Protein AF-A0A496VTL5-F1 (afdb_monomer)

Radius of gyration: 30.85 Å; Cα contacts (8 Å, |Δi|>4): 2089; chains: 1; bounding box: 80×77×72 Å

Secondary structure (DSSP, 8-state):
--TTS---HHHHHHHHHTSTTTTTTSPPHHHHHHHHHHHHHH--SEEEEE--TTTHHHHHHHHHHHHHT--EEEEEE---SEEE-SSSEEEHHHHHHHHHHHTT-TTTEEEEES-HHHHHHHHHHHHTTTEEEEEE-S--SHHHHHHHHHHHGGGEEEEEEEEEE---HHHHS--HHHHHHHHHHHTTHHHHTEEEEEE--TTS--EEEEEE--SS-------SS-------S-------S-------PPP----EEEEEEEETTT--B-TTPEEEEGGGTTEEEE--TTSEEE-TT--SSEEEEEEE-TTB--EEEEEEE--TT-SEEEEEEEEPBP---PPPPPP---------------HHHHHHHHHHTS-------SS----SS---EEE--GGG-SHHHHHHHHHTS-TT-EEEEPPSEEEEESS-EEEPTTEEEE--TTTEEEEEES-SEEEEEESSS-EEEES-EEEEESS-SS-EEEEEEEEEEEEEES-EEES-SSEEEEEEEEEEEEEEES-EEES-SSEEEEEESSEES-EEES-EEES-SSEEEEEE-----TTS-TT-HHHHHHHHTTTTT--PPPPTTS---BS-EEES-EEES-SSEEEEEES-BS-EEES-EEES-SS-SEEEESS-BS-EEES-EEES-----S--HHHHHHTT-GGG-B-TTS-BSS---SEEEES-BS-EEES-EEES-SS-SEEEES--BS-EEES-EEE---TT--SS----SEEE-----SSTT------BS-EEES-EEESS-SEEEEE-TT-BS-EEES-EEES-SSEEEEE--SS--EEE--B-

Foldseek 3Di:
DDPPFEDALVVLLVLLCPFPQCPPQPPDPVVLLVLLVVCLVLVAQEEEAEACQLPNSVSSNLVSQVVLVHHAYEYEAQLPAWDHRVPDTDGSVVNNVVSCRSNVSPVRYDYDHRQQLVCCVVCVVVQALRHQEYEDDYPLALVSLLSNCLSRVLSPHAQGKYKYWQLDCVQNVGCNNVVQVVQCVVVVCPPVQKDWDWDQDPSRRTMIMIGGHDSDRDHRDDDDDDDPPPDDDDDDDDDDPDDPPDDDPDDPLFAKEKEFEAAPPPRQTDFQKWKFWSSVVRDIDTAHNRNMDIDRPDDQDWIWMWIGDPQWDIDGRDIDGHHPVDSYHYHYHHTYGDDDDDDDDDDDDDPDDDPPPPPQDALLVLLVVVVVPPDDDPCDDLDDPPPPDDADEAEQDPVRQEDVVVVVVQVPGDQQEHEYEHEFDEYEDADAAEDHHQHAYEYAAPGAEYEYEPDQERYEYEAEDHYHYERYEYEADDAAANGEPHEYELYESYEYENYEYEAHSAEHYEYEYNYYAYEYYLYEYEQHQHEDAEAEFAHEPYEYYAYEYAAHAHEPYEWELDDDDPPDDSPNVVSVRVVVVVPVPVQDADHSPRGGYEQYEYENYEQEHYQEEHYEYAQHEAYEYYLYEQYHHQQESYEQERSYENYEHANYEQAQYWFQQNDDLVVCVVVVQNVVDADPSRGGLDTHENYEYYNYEHYEAEHYEQEHAQAESYEYEWEYYAYEYAHYEQYHNHNSDDPRDFHENYEQDYDDDPDPPRSTARYELYEYEHYAQYAAGQEHYEYDERYANYERAQYAADHYDHYHYHYPYPDHYHYYHHHD

Mean predicted aligned error: 17.68 Å

Structure (mmCIF, N/CA/C/O backbone):
data_AF-A0A496VTL5-F1
#
_entry.id   AF-A0A496VTL5-F1
#
loop_
_atom_site.group_PDB
_atom_site.id
_atom_site.type_symbol
_atom_site.label_atom_id
_atom_site.label_alt_id
_atom_site.label_comp_id
_atom_site.label_asym_id
_atom_site.label_entity_id
_atom_site.label_seq_id
_atom_site.pdbx_PDB_ins_code
_atom_site.Cartn_x
_atom_site.Cartn_y
_atom_site.Cartn_z
_atom_site.occupancy
_atom_site.B_iso_or_equiv
_atom_site.auth_seq_id
_atom_site.auth_comp_id
_atom_site.auth_asym_id
_atom_site.auth_atom_id
_atom_site.pdbx_PDB_model_num
ATOM 1 N N . MET A 1 1 ? 37.993 4.681 -21.375 1.00 33.94 1 MET A N 1
ATOM 2 C CA . MET A 1 1 ? 37.422 3.388 -20.942 1.00 33.94 1 MET A CA 1
ATOM 3 C C . MET A 1 1 ? 36.031 3.316 -21.542 1.00 33.94 1 MET A C 1
ATOM 5 O O . MET A 1 1 ? 35.325 4.308 -21.446 1.00 33.94 1 MET A O 1
ATOM 9 N N . SER A 1 2 ? 35.728 2.270 -22.309 1.00 27.81 2 SER A N 1
ATOM 10 C CA . SER A 1 2 ? 34.545 2.192 -23.180 1.00 27.81 2 SER A CA 1
ATOM 11 C C . SER A 1 2 ? 33.256 1.869 -22.420 1.00 27.81 2 SER A C 1
ATOM 13 O O . SER A 1 2 ? 33.293 1.070 -21.493 1.00 27.81 2 SER A O 1
ATOM 15 N N . GLU A 1 3 ? 32.136 2.425 -22.892 1.00 29.84 3 GLU A N 1
ATOM 16 C CA . GLU A 1 3 ? 30.722 2.258 -22.481 1.00 29.84 3 GLU A CA 1
ATOM 17 C C . GLU A 1 3 ? 30.160 0.811 -22.536 1.00 29.84 3 GLU A C 1
ATOM 19 O O . GLU A 1 3 ? 28.971 0.622 -22.763 1.00 29.84 3 GLU A O 1
ATOM 24 N N . LYS A 1 4 ? 30.979 -0.238 -22.371 1.00 33.00 4 LYS A N 1
ATOM 25 C CA . LYS A 1 4 ? 30.561 -1.638 -22.594 1.00 33.00 4 LYS A CA 1
ATOM 26 C C . LYS A 1 4 ? 30.458 -2.555 -21.368 1.00 33.00 4 LYS A C 1
ATOM 28 O O . LYS A 1 4 ? 30.039 -3.687 -21.560 1.00 33.00 4 LYS A O 1
ATOM 33 N N . ASP A 1 5 ? 30.754 -2.110 -20.145 1.00 34.06 5 ASP A N 1
ATOM 34 C CA . ASP A 1 5 ? 31.053 -3.066 -19.056 1.00 34.06 5 ASP A CA 1
ATOM 35 C C . ASP A 1 5 ? 30.160 -3.014 -17.797 1.00 34.06 5 ASP A C 1
ATOM 37 O O . ASP A 1 5 ? 30.551 -3.555 -16.765 1.00 34.06 5 ASP A O 1
ATOM 41 N N . HIS A 1 6 ? 28.952 -2.444 -17.840 1.00 40.62 6 HIS A N 1
ATOM 42 C CA . HIS A 1 6 ? 28.018 -2.552 -16.706 1.00 40.62 6 HIS A CA 1
ATOM 43 C C . HIS A 1 6 ? 26.636 -3.019 -17.175 1.00 40.62 6 HIS A C 1
ATOM 45 O O . HIS A 1 6 ? 25.807 -2.202 -17.563 1.00 40.62 6 HIS A O 1
ATOM 51 N N . LEU A 1 7 ? 26.397 -4.335 -17.144 1.00 45.41 7 LEU A N 1
ATOM 52 C CA . LEU A 1 7 ? 25.031 -4.868 -17.115 1.00 45.41 7 LEU A CA 1
ATOM 53 C C . LEU A 1 7 ? 24.378 -4.456 -15.788 1.00 45.41 7 LEU A C 1
ATOM 55 O O . LEU A 1 7 ? 25.056 -4.389 -14.754 1.00 45.41 7 LEU A O 1
ATOM 59 N N . TYR A 1 8 ? 23.066 -4.210 -15.787 1.00 59.94 8 TYR A N 1
ATOM 60 C CA . TYR A 1 8 ? 22.354 -4.040 -14.520 1.00 59.94 8 TYR A CA 1
ATOM 61 C C . TYR A 1 8 ? 22.444 -5.345 -13.730 1.00 59.94 8 TYR A C 1
ATOM 63 O O . TYR A 1 8 ? 22.351 -6.436 -14.290 1.00 59.94 8 TYR A O 1
ATOM 71 N N . LEU A 1 9 ? 22.608 -5.253 -12.411 1.00 73.12 9 LEU A N 1
ATOM 72 C CA . LEU A 1 9 ? 22.770 -6.432 -11.558 1.00 73.12 9 LEU A CA 1
ATOM 73 C C . LEU A 1 9 ? 21.615 -7.439 -11.723 1.00 73.12 9 LEU A C 1
ATOM 75 O O . LEU A 1 9 ? 21.841 -8.644 -11.714 1.00 73.12 9 LEU A O 1
ATOM 79 N N . THR A 1 10 ? 20.399 -6.944 -11.966 1.00 74.31 10 THR A N 1
ATOM 80 C CA . THR A 1 10 ? 19.209 -7.748 -12.280 1.00 74.31 10 THR A CA 1
ATOM 81 C C . THR A 1 10 ? 19.333 -8.512 -13.605 1.00 74.31 10 THR A C 1
ATOM 83 O O . THR A 1 10 ? 18.839 -9.630 -13.718 1.00 74.31 10 THR A O 1
ATOM 86 N N . GLU A 1 11 ? 19.986 -7.945 -14.623 1.00 81.94 11 GLU A N 1
ATOM 87 C CA . GLU A 1 11 ? 20.252 -8.627 -15.899 1.00 81.94 11 GLU A CA 1
ATOM 88 C C . GLU A 1 11 ? 21.323 -9.702 -15.730 1.00 81.94 11 GLU A C 1
ATOM 90 O O . GLU A 1 11 ? 21.165 -10.804 -16.246 1.00 81.94 11 GLU A O 1
ATOM 95 N N . VAL A 1 12 ? 22.358 -9.413 -14.935 1.00 87.81 12 VAL A N 1
ATOM 96 C CA . VAL A 1 12 ? 23.374 -10.398 -14.542 1.00 87.81 12 VAL A CA 1
ATOM 97 C C . VAL A 1 12 ? 22.729 -11.570 -13.805 1.00 87.81 12 VAL A C 1
ATOM 99 O O . VAL A 1 12 ? 22.971 -12.716 -14.164 1.00 87.81 12 VAL A O 1
ATOM 102 N N . ILE A 1 13 ? 21.860 -11.304 -12.827 1.00 88.69 13 ILE A N 1
ATOM 103 C CA . ILE A 1 13 ? 21.125 -12.346 -12.101 1.00 88.69 13 ILE A CA 1
ATOM 104 C C . ILE A 1 13 ? 20.253 -13.171 -13.050 1.00 88.69 13 ILE A C 1
ATOM 106 O O . ILE A 1 13 ? 20.281 -14.393 -12.966 1.00 88.69 13 ILE A O 1
ATOM 110 N N . LYS A 1 14 ? 19.529 -12.534 -13.981 1.00 87.38 14 LYS A N 1
ATOM 111 C CA . LYS A 1 14 ? 18.745 -13.242 -15.009 1.00 87.38 14 LYS A CA 1
ATOM 112 C C . LYS A 1 14 ? 19.626 -14.104 -15.912 1.00 87.38 14 LYS A C 1
ATOM 114 O O . LYS A 1 14 ? 19.212 -15.190 -16.300 1.00 87.38 14 LYS A O 1
ATOM 119 N N . GLU A 1 15 ? 20.817 -13.640 -16.278 1.00 91.81 15 GLU A N 1
ATOM 120 C CA . GLU A 1 15 ? 21.747 -14.437 -17.079 1.00 91.81 15 GLU A CA 1
ATOM 121 C C . GLU A 1 15 ? 22.226 -15.663 -16.297 1.00 91.81 15 GLU A C 1
ATOM 123 O O . GLU A 1 15 ? 22.167 -16.771 -16.827 1.00 91.81 15 GLU A O 1
ATOM 128 N N . VAL A 1 16 ? 22.612 -15.480 -15.028 1.00 92.50 16 VAL A N 1
ATOM 129 C CA . VAL A 1 16 ? 22.998 -16.585 -14.141 1.00 92.50 16 VAL A CA 1
ATOM 130 C C . VAL A 1 16 ? 21.837 -17.558 -13.966 1.00 92.50 16 VAL A C 1
ATOM 132 O O . VAL A 1 16 ? 22.046 -18.748 -14.145 1.00 92.50 16 VAL A O 1
ATOM 135 N N . ASP A 1 17 ? 20.613 -17.092 -13.711 1.00 92.50 17 ASP A N 1
ATOM 136 C CA . ASP A 1 17 ? 19.411 -17.932 -13.559 1.00 92.50 17 ASP A CA 1
ATOM 137 C C . ASP A 1 17 ? 19.191 -18.878 -14.754 1.00 92.50 17 ASP A C 1
ATOM 139 O O . ASP A 1 17 ? 18.792 -20.030 -14.591 1.00 92.50 17 ASP A O 1
ATOM 143 N N . ASN A 1 18 ? 19.515 -18.407 -15.963 1.00 92.69 18 ASN A N 1
ATOM 144 C CA . ASN A 1 18 ? 19.329 -19.141 -17.214 1.00 92.69 18 ASN A CA 1
ATOM 145 C C . ASN A 1 18 ? 20.507 -20.050 -17.603 1.00 92.69 18 ASN A C 1
ATOM 147 O O . ASN A 1 18 ? 20.438 -20.712 -18.645 1.00 92.69 18 ASN A O 1
ATOM 151 N N . LEU A 1 19 ? 21.594 -20.101 -16.823 1.00 93.31 19 LEU A N 1
ATOM 152 C CA . LEU A 1 19 ? 22.691 -21.019 -17.129 1.00 93.31 19 LEU A CA 1
ATOM 153 C C . LEU A 1 19 ? 22.225 -22.477 -16.993 1.00 93.31 19 LEU A C 1
ATOM 155 O O . LEU A 1 19 ? 21.501 -22.809 -16.052 1.00 93.31 19 LEU A O 1
ATOM 159 N N . PRO A 1 20 ? 22.691 -23.390 -17.866 1.00 91.50 20 PRO A N 1
ATOM 160 C CA . PRO A 1 20 ? 22.308 -24.801 -17.799 1.00 91.50 20 PRO A CA 1
ATOM 161 C C . PRO A 1 20 ? 22.636 -25.474 -16.460 1.00 91.50 20 PRO A C 1
ATOM 163 O O . PRO A 1 20 ? 21.968 -26.430 -16.075 1.00 91.50 20 PRO A O 1
ATOM 166 N N . CYS A 1 21 ? 23.658 -24.987 -15.753 1.00 91.00 21 CYS A N 1
ATOM 167 C CA . CYS A 1 21 ? 24.068 -25.497 -14.450 1.00 91.00 21 CYS A CA 1
ATOM 168 C C . CYS A 1 21 ? 23.315 -24.896 -13.258 1.00 91.00 21 CYS A C 1
ATOM 170 O O . CYS A 1 21 ? 23.495 -25.391 -12.147 1.00 91.00 21 CYS A O 1
ATOM 172 N N . SER A 1 22 ? 22.510 -23.849 -13.458 1.00 90.50 22 SER A N 1
ATOM 173 C CA . SER A 1 22 ? 21.900 -23.111 -12.351 1.00 90.50 22 SER A CA 1
ATOM 174 C C . SER A 1 22 ? 20.839 -23.913 -11.639 1.00 90.50 22 SER A C 1
ATOM 176 O O . SER A 1 22 ? 20.918 -24.038 -10.427 1.00 90.50 22 SER A O 1
ATOM 178 N N . HIS A 1 23 ? 19.896 -24.516 -12.359 1.00 88.31 23 HIS A N 1
ATOM 179 C CA . HIS A 1 23 ? 18.809 -25.282 -11.747 1.00 88.31 23 HIS A CA 1
ATOM 180 C C . HIS A 1 23 ? 18.969 -26.781 -12.013 1.00 88.31 23 HIS A C 1
ATOM 182 O O . HIS A 1 23 ? 19.266 -27.166 -13.145 1.00 88.31 23 HIS A O 1
ATOM 188 N N . PRO A 1 24 ? 18.750 -27.651 -11.009 1.00 80.81 24 PRO A N 1
ATOM 189 C CA . PRO A 1 24 ? 18.240 -27.360 -9.661 1.00 80.81 24 PRO A CA 1
ATOM 190 C C . PRO A 1 24 ? 19.335 -27.100 -8.602 1.00 80.81 24 PRO A C 1
ATOM 192 O O . PRO A 1 24 ? 19.042 -27.180 -7.417 1.00 80.81 24 PRO A O 1
ATOM 195 N N . ALA A 1 25 ? 20.596 -26.887 -8.996 1.00 87.06 25 ALA A N 1
ATOM 196 C CA . ALA A 1 25 ? 21.725 -26.836 -8.057 1.00 87.06 25 ALA A CA 1
ATOM 197 C C . ALA A 1 25 ? 21.803 -25.539 -7.228 1.00 87.06 25 ALA A C 1
ATOM 199 O O . ALA A 1 25 ? 22.266 -25.559 -6.095 1.00 87.06 25 ALA A O 1
ATOM 200 N N . SER A 1 26 ? 21.377 -24.418 -7.801 1.00 90.94 26 SER A N 1
ATOM 201 C CA . SER A 1 26 ? 21.177 -23.145 -7.115 1.00 90.94 26 SER A CA 1
ATOM 202 C C . SER A 1 26 ? 19.770 -23.099 -6.538 1.00 90.94 26 SER A C 1
ATOM 204 O O . SER A 1 26 ? 18.848 -23.723 -7.066 1.00 90.94 26 SER A O 1
ATOM 206 N N . VAL A 1 27 ? 19.586 -22.281 -5.505 1.00 90.19 27 VAL A N 1
ATOM 207 C CA . VAL A 1 27 ? 18.252 -21.949 -4.999 1.00 90.19 27 VAL A CA 1
ATOM 208 C C . VAL A 1 27 ? 17.348 -21.414 -6.114 1.00 90.19 27 VAL A C 1
ATOM 210 O O . VAL A 1 27 ? 17.806 -20.737 -7.039 1.00 90.19 27 VAL A O 1
ATOM 213 N N . ASN A 1 28 ? 16.045 -21.675 -6.021 1.00 88.00 28 ASN A N 1
ATOM 214 C CA . ASN A 1 28 ? 15.085 -21.106 -6.962 1.00 88.00 28 ASN A CA 1
ATOM 215 C C . ASN A 1 28 ? 15.012 -19.569 -6.834 1.00 88.00 28 ASN A C 1
ATOM 217 O O . ASN A 1 28 ? 15.175 -19.020 -5.743 1.00 88.00 28 ASN A O 1
ATOM 221 N N . ILE A 1 29 ? 14.694 -18.873 -7.931 1.00 88.19 29 ILE A N 1
ATOM 222 C CA . ILE A 1 29 ? 14.581 -17.407 -7.971 1.00 88.19 29 ILE A CA 1
ATOM 223 C C . ILE A 1 29 ? 13.628 -16.826 -6.908 1.00 88.19 29 ILE A C 1
ATOM 225 O O . ILE A 1 29 ? 13.938 -15.797 -6.314 1.00 88.19 29 ILE A O 1
ATOM 229 N N . ASP A 1 30 ? 12.509 -17.487 -6.588 1.00 88.69 30 ASP A N 1
ATOM 230 C CA . ASP A 1 30 ? 11.572 -17.017 -5.552 1.00 88.69 30 ASP A CA 1
ATOM 231 C C . ASP A 1 30 ? 12.216 -17.058 -4.148 1.00 88.69 30 ASP A C 1
ATOM 233 O O . ASP A 1 30 ? 12.006 -16.173 -3.308 1.00 88.69 30 ASP A O 1
ATOM 237 N N . VAL A 1 31 ? 13.051 -18.071 -3.897 1.00 90.56 31 VAL A N 1
ATOM 238 C CA . VAL A 1 31 ? 13.823 -18.221 -2.656 1.00 90.56 31 VAL A CA 1
ATOM 239 C C . VAL A 1 31 ? 14.949 -17.186 -2.609 1.00 90.56 31 VAL A C 1
ATOM 241 O O . VAL A 1 31 ? 15.105 -16.487 -1.607 1.00 90.56 31 VAL A O 1
ATOM 244 N N . ALA A 1 32 ? 15.663 -16.988 -3.716 1.00 91.44 32 ALA A N 1
ATOM 245 C CA . ALA A 1 32 ? 16.703 -15.970 -3.827 1.00 91.44 32 ALA A CA 1
ATOM 246 C C . ALA A 1 32 ? 16.151 -14.536 -3.640 1.00 91.44 32 ALA A C 1
ATOM 248 O O . ALA A 1 32 ? 16.748 -13.716 -2.939 1.00 91.44 32 ALA A O 1
ATOM 249 N N . ASN A 1 33 ? 14.952 -14.247 -4.157 1.00 90.12 33 ASN A N 1
ATOM 250 C CA . ASN A 1 33 ? 14.232 -12.989 -3.917 1.00 90.12 33 ASN A CA 1
ATOM 251 C C . ASN A 1 33 ? 13.827 -12.808 -2.445 1.00 90.12 33 ASN A C 1
ATOM 253 O O . ASN A 1 33 ? 13.803 -11.684 -1.928 1.00 90.12 33 ASN A O 1
ATOM 257 N N . THR A 1 34 ? 13.549 -13.907 -1.739 1.00 90.12 34 THR A N 1
ATOM 258 C CA . THR A 1 34 ? 13.335 -13.882 -0.285 1.00 90.12 34 THR A CA 1
ATOM 259 C C . THR A 1 34 ? 14.618 -13.475 0.441 1.00 90.12 34 THR A C 1
ATOM 261 O O . THR A 1 34 ? 14.557 -12.664 1.363 1.00 90.12 34 THR A O 1
ATOM 264 N N . TYR A 1 35 ? 15.788 -13.948 -0.000 1.00 95.25 35 TYR A N 1
ATOM 265 C CA . TYR A 1 35 ? 17.088 -13.550 0.555 1.00 95.25 35 TYR A CA 1
ATOM 266 C C . TYR A 1 35 ? 17.423 -12.084 0.298 1.00 95.25 35 TYR A C 1
ATOM 268 O O . TYR A 1 35 ? 17.844 -11.387 1.222 1.00 95.25 35 TYR A O 1
ATOM 276 N N . TYR A 1 36 ? 17.156 -11.586 -0.911 1.00 94.75 36 TYR A N 1
ATOM 277 C CA . TYR A 1 36 ? 17.228 -10.157 -1.217 1.00 94.75 36 TYR A CA 1
ATOM 278 C C . TYR A 1 36 ? 16.345 -9.345 -0.253 1.00 94.75 36 TYR A C 1
ATOM 280 O O . TYR A 1 36 ? 16.826 -8.436 0.430 1.00 94.75 36 TYR A O 1
ATOM 288 N N . SER A 1 37 ? 15.069 -9.721 -0.123 1.00 91.62 37 SER A N 1
ATOM 289 C CA . SER A 1 37 ? 14.094 -9.012 0.717 1.00 91.62 37 SER A CA 1
ATOM 290 C C . SER A 1 37 ? 14.489 -9.041 2.192 1.00 91.62 37 SER A C 1
ATOM 292 O O . SER A 1 37 ? 14.446 -8.019 2.880 1.00 91.62 37 SER A O 1
ATOM 294 N N . LEU A 1 38 ? 14.931 -10.200 2.681 1.00 91.75 38 LEU A N 1
ATOM 295 C CA . LEU A 1 38 ? 15.405 -10.366 4.046 1.00 91.75 38 LEU A CA 1
ATOM 296 C C . LEU A 1 38 ? 16.635 -9.494 4.304 1.00 91.75 38 LEU A C 1
ATOM 298 O O . LEU A 1 38 ? 16.660 -8.779 5.300 1.00 91.75 38 LEU A O 1
ATOM 302 N N . THR A 1 39 ? 17.599 -9.436 3.389 1.00 93.25 39 THR A N 1
ATOM 303 C CA . THR A 1 39 ? 18.758 -8.541 3.521 1.00 93.25 39 THR A CA 1
ATOM 304 C C . THR A 1 39 ? 18.363 -7.064 3.508 1.00 93.25 39 THR A C 1
ATOM 306 O O . THR A 1 39 ? 18.900 -6.295 4.307 1.00 93.25 39 THR A O 1
ATOM 309 N N . LYS A 1 40 ? 17.371 -6.647 2.708 1.00 85.00 40 LYS A N 1
ATOM 310 C CA . LYS A 1 40 ? 16.829 -5.271 2.746 1.00 85.00 40 LYS A CA 1
ATOM 311 C C . LYS A 1 40 ? 16.164 -4.932 4.082 1.00 85.00 40 LYS A C 1
ATOM 313 O O . LYS A 1 40 ? 16.242 -3.779 4.516 1.00 85.00 40 LYS A O 1
ATOM 318 N N . MET A 1 41 ? 15.527 -5.912 4.727 1.00 84.38 41 MET A N 1
ATOM 319 C CA . MET A 1 41 ? 14.912 -5.757 6.050 1.00 84.38 41 MET A CA 1
ATOM 320 C C . MET A 1 41 ? 15.952 -5.756 7.176 1.00 84.38 41 MET A C 1
ATOM 322 O O . MET A 1 41 ? 15.895 -4.902 8.058 1.00 84.38 41 MET A O 1
ATOM 326 N N . LEU A 1 42 ? 16.906 -6.690 7.143 1.00 85.94 42 LEU A N 1
ATOM 327 C CA . LEU A 1 42 ? 17.937 -6.856 8.171 1.00 85.94 42 LEU A CA 1
ATOM 328 C C . LEU A 1 42 ? 19.013 -5.766 8.112 1.00 85.94 42 LEU A C 1
ATOM 330 O O . LEU A 1 42 ? 19.570 -5.403 9.149 1.00 85.94 42 LEU A O 1
ATOM 334 N N . ARG A 1 43 ? 19.288 -5.246 6.908 1.00 86.94 43 ARG A N 1
ATOM 335 C CA . ARG A 1 43 ? 20.309 -4.230 6.603 1.00 86.94 43 ARG A CA 1
ATOM 336 C C . ARG A 1 43 ? 21.687 -4.578 7.196 1.00 86.94 43 ARG A C 1
ATOM 338 O O . ARG A 1 43 ? 22.252 -3.760 7.926 1.00 86.94 43 ARG A O 1
ATOM 345 N N . PRO A 1 44 ? 22.215 -5.789 6.927 1.00 91.38 44 PRO A N 1
ATOM 346 C CA . PRO A 1 44 ? 23.441 -6.269 7.551 1.00 91.38 44 PRO A CA 1
ATOM 347 C C . PRO A 1 44 ? 24.668 -5.487 7.062 1.00 91.38 44 PRO A C 1
ATOM 349 O O . PRO A 1 44 ? 24.748 -5.095 5.899 1.00 91.38 44 PRO A O 1
ATOM 352 N N . LEU A 1 45 ? 25.651 -5.296 7.945 1.00 92.25 45 LEU A N 1
ATOM 353 C CA . LEU A 1 45 ? 26.980 -4.806 7.576 1.00 92.25 45 LEU A CA 1
ATOM 354 C C . LEU A 1 45 ? 27.880 -5.951 7.097 1.00 92.25 45 LEU A C 1
ATOM 356 O O . LEU A 1 45 ? 28.737 -5.730 6.243 1.00 92.25 45 LEU A O 1
ATOM 360 N N . LEU A 1 46 ? 27.675 -7.166 7.614 1.00 96.25 46 LEU A N 1
ATOM 361 C CA . LEU A 1 46 ? 28.419 -8.354 7.209 1.00 96.25 46 LEU A CA 1
ATOM 362 C C . LEU A 1 46 ? 27.501 -9.566 7.030 1.00 96.25 46 LEU A C 1
ATOM 364 O O . LEU A 1 46 ? 26.880 -10.041 7.986 1.00 96.25 46 LEU A O 1
ATOM 368 N N . VAL A 1 47 ? 27.487 -10.090 5.806 1.00 98.44 47 VAL A N 1
ATOM 369 C CA . VAL A 1 47 ? 26.925 -11.398 5.459 1.00 98.44 47 VAL A CA 1
ATOM 370 C C . VAL A 1 47 ? 28.075 -12.390 5.293 1.00 98.44 47 VAL A C 1
ATOM 372 O O . VAL A 1 47 ? 29.043 -12.102 4.587 1.00 98.44 47 VAL A O 1
ATOM 375 N N . VAL A 1 48 ? 27.971 -13.558 5.921 1.00 98.62 48 VAL A N 1
ATOM 376 C CA . VAL A 1 48 ? 28.861 -14.696 5.661 1.00 98.62 48 VAL A CA 1
ATOM 377 C C . VAL A 1 48 ? 28.040 -15.809 5.031 1.00 98.62 48 VAL A C 1
ATOM 379 O O . VAL A 1 48 ? 27.053 -16.256 5.606 1.00 98.62 48 VAL A O 1
ATOM 382 N N . GLU A 1 49 ? 28.439 -16.245 3.845 1.00 98.62 49 GLU A N 1
ATOM 383 C CA . GLU A 1 49 ? 27.750 -17.269 3.065 1.00 98.62 49 GLU A CA 1
ATOM 384 C C . GLU A 1 49 ? 28.647 -18.498 2.908 1.00 98.62 49 GLU A C 1
ATOM 386 O O . GLU A 1 49 ? 29.815 -18.372 2.547 1.00 98.62 49 GLU A O 1
ATOM 391 N N . ILE A 1 50 ? 28.104 -19.684 3.177 1.00 98.44 50 ILE A N 1
ATOM 392 C CA . ILE A 1 50 ? 28.770 -20.974 2.990 1.00 98.44 50 ILE A CA 1
ATOM 393 C C . ILE A 1 50 ? 27.969 -21.775 1.964 1.00 98.44 50 ILE A C 1
ATOM 395 O O . ILE A 1 50 ? 26.809 -22.087 2.218 1.00 98.44 50 ILE A O 1
ATOM 399 N N . GLY A 1 51 ? 28.606 -22.129 0.846 1.00 96.12 51 GLY A N 1
ATOM 400 C CA . GLY A 1 51 ? 27.987 -22.855 -0.267 1.00 96.12 51 GLY A CA 1
ATOM 401 C C . GLY A 1 51 ? 27.369 -21.928 -1.310 1.00 96.12 51 GLY A C 1
ATOM 402 O O . GLY A 1 51 ? 26.164 -21.936 -1.516 1.00 96.12 51 GLY A O 1
ATOM 403 N N . CYS A 1 52 ? 28.178 -21.096 -1.969 1.00 94.94 52 CYS A N 1
ATOM 404 C CA . CYS A 1 52 ? 27.659 -20.155 -2.968 1.00 94.94 52 CYS A CA 1
ATOM 405 C C . CYS A 1 52 ? 27.519 -20.726 -4.379 1.00 94.94 52 CYS A C 1
ATOM 407 O O . CYS A 1 52 ? 26.912 -20.097 -5.248 1.00 94.94 52 CYS A O 1
ATOM 409 N N . PHE A 1 53 ? 28.078 -21.909 -4.628 1.00 95.69 53 PHE A N 1
ATOM 410 C CA . PHE A 1 53 ? 28.026 -22.607 -5.900 1.00 95.69 53 PHE A CA 1
ATOM 411 C C . PHE A 1 53 ? 28.605 -21.793 -7.072 1.00 95.69 53 PHE A C 1
ATOM 413 O O . PHE A 1 53 ? 29.818 -21.812 -7.264 1.00 95.69 53 PHE A O 1
ATOM 420 N N . ILE A 1 54 ? 27.767 -21.120 -7.866 1.00 96.06 54 ILE A N 1
ATOM 421 C CA . ILE A 1 54 ? 28.153 -20.217 -8.974 1.00 96.06 54 ILE A CA 1
ATOM 422 C C . ILE A 1 54 ? 27.879 -18.735 -8.656 1.00 96.06 54 ILE A C 1
ATOM 424 O O . ILE A 1 54 ? 28.036 -17.877 -9.521 1.00 96.06 54 ILE A O 1
ATOM 428 N N . GLY A 1 55 ? 27.464 -18.430 -7.424 1.00 96.25 55 GLY A N 1
ATOM 429 C CA . GLY A 1 55 ? 27.215 -17.080 -6.919 1.00 96.25 55 GLY A CA 1
ATOM 430 C C . GLY A 1 55 ? 25.767 -16.593 -7.032 1.00 96.25 55 GLY A C 1
ATOM 431 O O . GLY A 1 55 ? 25.527 -15.399 -6.878 1.00 96.25 55 GLY A O 1
ATOM 432 N N . PHE A 1 56 ? 24.791 -17.463 -7.317 1.00 96.56 56 PHE A N 1
ATOM 433 C CA . PHE A 1 56 ? 23.409 -17.031 -7.571 1.00 96.56 56 PHE A CA 1
ATOM 434 C C . PHE A 1 56 ? 22.749 -16.371 -6.348 1.00 96.56 56 PHE A C 1
ATOM 436 O O . PHE A 1 56 ? 22.290 -15.230 -6.437 1.00 96.56 56 PHE A O 1
ATOM 443 N N . SER A 1 57 ? 22.759 -17.029 -5.184 1.00 96.06 57 SER A N 1
ATOM 444 C CA . SER A 1 57 ? 22.309 -16.444 -3.909 1.00 96.06 57 SER A CA 1
ATOM 445 C C . SER A 1 57 ? 23.162 -15.236 -3.509 1.00 96.06 57 SER A C 1
ATOM 447 O O . SER A 1 57 ? 22.626 -14.199 -3.106 1.00 96.06 57 SER A O 1
ATOM 449 N N . THR A 1 58 ? 24.480 -15.318 -3.718 1.00 98.19 58 THR A N 1
ATOM 450 C CA . THR A 1 58 ? 25.436 -14.243 -3.426 1.00 98.19 58 THR A CA 1
ATOM 451 C C . THR A 1 58 ? 25.087 -12.954 -4.158 1.00 98.19 58 THR A C 1
ATOM 453 O O . THR A 1 58 ? 25.137 -11.877 -3.565 1.00 98.19 58 THR A O 1
ATOM 456 N N . LEU A 1 59 ? 24.700 -13.039 -5.435 1.00 97.75 59 LEU A N 1
ATOM 457 C CA . LEU A 1 59 ? 24.306 -11.881 -6.236 1.00 97.75 59 LEU A CA 1
ATOM 458 C C . LEU A 1 59 ? 23.021 -11.226 -5.713 1.00 97.75 59 LEU A C 1
ATOM 460 O O . LEU A 1 59 ? 22.931 -10.002 -5.740 1.00 97.75 59 LEU A O 1
ATOM 464 N N . HIS A 1 60 ? 22.073 -11.993 -5.166 1.00 97.19 60 HIS A N 1
ATOM 465 C CA . HIS A 1 60 ? 20.856 -11.444 -4.551 1.00 97.19 60 HIS A CA 1
ATOM 466 C C . HIS A 1 60 ? 21.154 -10.726 -3.232 1.00 97.19 60 HIS A C 1
ATOM 468 O O . HIS A 1 60 ? 20.640 -9.631 -2.981 1.00 97.19 60 HIS A O 1
ATOM 474 N N . PHE A 1 61 ? 22.041 -11.288 -2.404 1.00 97.81 61 PHE A N 1
ATOM 475 C CA . PHE A 1 61 ? 22.561 -10.579 -1.236 1.00 97.81 61 PHE A CA 1
ATOM 476 C C . PHE A 1 61 ? 23.288 -9.295 -1.653 1.00 97.81 61 PHE A C 1
ATOM 478 O O . PHE A 1 61 ? 23.037 -8.230 -1.087 1.00 97.81 61 PHE A O 1
ATOM 485 N N . ALA A 1 62 ? 24.147 -9.370 -2.672 1.00 97.31 62 ALA A N 1
ATOM 486 C CA . ALA A 1 62 ? 24.912 -8.230 -3.160 1.00 97.31 62 ALA A CA 1
ATOM 487 C C . ALA A 1 62 ? 24.009 -7.151 -3.758 1.00 97.31 62 ALA A C 1
ATOM 489 O O . ALA A 1 62 ? 24.289 -5.971 -3.572 1.00 97.31 62 ALA A O 1
ATOM 490 N N . GLN A 1 63 ? 22.907 -7.533 -4.406 1.00 93.00 63 GLN A N 1
ATOM 491 C CA . GLN A 1 63 ? 21.902 -6.600 -4.902 1.00 93.00 63 GLN A CA 1
ATOM 492 C C . GLN A 1 63 ? 21.295 -5.786 -3.780 1.00 93.00 63 GLN A C 1
ATOM 494 O O . GLN A 1 63 ? 21.303 -4.555 -3.837 1.00 93.00 63 GLN A O 1
ATOM 499 N N . ALA A 1 64 ? 20.843 -6.464 -2.727 1.00 91.25 64 ALA A N 1
ATOM 500 C CA . ALA A 1 64 ? 20.276 -5.787 -1.578 1.00 91.25 64 ALA A CA 1
ATOM 501 C C . ALA A 1 64 ? 21.281 -4.805 -0.959 1.00 91.25 64 ALA A C 1
ATOM 503 O O . ALA A 1 64 ? 20.931 -3.652 -0.716 1.00 91.25 64 ALA A O 1
ATOM 504 N N . LEU A 1 65 ? 22.534 -5.226 -0.756 1.00 91.69 65 LEU A N 1
ATOM 505 C CA . LEU A 1 65 ? 23.582 -4.382 -0.168 1.00 91.69 65 LEU A CA 1
ATOM 506 C C . LEU A 1 65 ? 23.999 -3.216 -1.076 1.00 91.69 65 LEU A C 1
ATOM 508 O O . LEU A 1 65 ? 24.153 -2.093 -0.596 1.00 91.69 65 LEU A O 1
ATOM 512 N N . LYS A 1 66 ? 24.110 -3.441 -2.392 1.00 89.12 66 LYS A N 1
ATOM 513 C CA . LYS A 1 66 ? 24.431 -2.399 -3.381 1.00 89.12 66 LYS A CA 1
ATOM 514 C C . LYS A 1 66 ? 23.393 -1.285 -3.360 1.00 89.12 66 LYS A C 1
ATOM 516 O O . LYS A 1 66 ? 23.752 -0.115 -3.303 1.00 89.12 66 LYS A O 1
ATOM 521 N N . GLU A 1 67 ? 22.112 -1.642 -3.346 1.00 82.31 67 GLU A N 1
ATOM 522 C CA . GLU A 1 67 ? 21.015 -0.672 -3.264 1.00 82.31 67 GLU A CA 1
ATOM 523 C C . GLU A 1 67 ? 20.917 0.021 -1.900 1.00 82.31 67 GLU A C 1
ATOM 525 O O . GLU A 1 67 ? 20.399 1.131 -1.801 1.00 82.31 67 GLU A O 1
ATOM 530 N N . LEU A 1 68 ? 21.355 -0.641 -0.826 1.00 78.75 68 LEU A N 1
ATOM 531 C CA . LEU A 1 68 ? 21.446 -0.031 0.501 1.00 78.75 68 LEU A CA 1
ATOM 532 C C . LEU A 1 68 ? 22.621 0.952 0.606 1.00 78.75 68 LEU A C 1
ATOM 534 O O . LEU A 1 68 ? 22.569 1.862 1.432 1.00 78.75 68 LEU A O 1
ATOM 538 N N . GLY A 1 69 ? 23.652 0.783 -0.226 1.00 82.38 69 GLY A N 1
ATOM 539 C CA . GLY A 1 69 ? 24.861 1.607 -0.245 1.00 82.38 69 GLY A CA 1
ATOM 540 C C . GLY A 1 69 ? 25.886 1.248 0.836 1.00 82.38 69 GLY A C 1
ATOM 541 O O . GLY A 1 69 ? 26.857 1.979 1.012 1.00 82.38 69 GLY A O 1
ATOM 542 N N . PHE A 1 70 ? 25.691 0.146 1.566 1.00 84.31 70 PHE A N 1
ATOM 543 C CA . PHE A 1 70 ? 26.594 -0.329 2.618 1.00 84.31 70 PHE A CA 1
ATOM 544 C C . PHE A 1 70 ? 26.528 -1.856 2.769 1.00 84.31 70 PHE A C 1
ATOM 546 O O . PHE A 1 70 ? 25.617 -2.509 2.266 1.00 84.31 70 PHE A O 1
ATOM 553 N N . GLY A 1 71 ? 27.482 -2.406 3.523 1.00 93.00 71 GLY A N 1
ATOM 554 C CA . GLY A 1 71 ? 27.582 -3.832 3.836 1.00 93.00 71 GLY A CA 1
ATOM 555 C C . GLY A 1 71 ? 28.510 -4.608 2.900 1.00 93.00 71 GLY A C 1
ATOM 556 O O . GLY A 1 71 ? 28.839 -4.153 1.802 1.00 93.00 71 GLY A O 1
ATOM 557 N N . LYS A 1 72 ? 28.984 -5.766 3.370 1.00 97.31 72 LYS A N 1
ATOM 558 C CA . LYS A 1 72 ? 29.926 -6.651 2.667 1.00 97.31 72 LYS A CA 1
ATOM 559 C C . LYS A 1 72 ? 29.516 -8.116 2.797 1.00 97.31 72 LYS A C 1
ATOM 561 O O . LYS A 1 72 ? 28.834 -8.498 3.749 1.00 97.31 72 LYS A O 1
ATOM 566 N N . ILE A 1 73 ? 29.965 -8.928 1.843 1.00 98.62 73 ILE A N 1
ATOM 567 C CA . ILE A 1 73 ? 29.736 -10.373 1.796 1.00 98.62 73 ILE A CA 1
ATOM 568 C C . ILE A 1 73 ? 31.085 -11.087 1.776 1.00 98.62 73 ILE A C 1
ATOM 570 O O . ILE A 1 73 ? 31.921 -10.813 0.914 1.00 98.62 73 ILE A O 1
ATOM 574 N N . ILE A 1 74 ? 31.266 -12.039 2.687 1.00 98.62 74 ILE A N 1
ATOM 575 C CA . ILE A 1 74 ? 32.313 -13.060 2.597 1.00 98.62 74 ILE A CA 1
ATOM 576 C C . ILE A 1 74 ? 31.620 -14.363 2.207 1.00 98.62 74 ILE A C 1
ATOM 578 O O . ILE A 1 74 ? 30.833 -14.898 2.982 1.00 98.62 74 ILE A O 1
ATOM 582 N N . SER A 1 75 ? 31.888 -14.851 1.002 1.00 98.25 75 SER A N 1
ATOM 583 C CA . SER A 1 75 ? 31.223 -16.020 0.430 1.00 98.25 75 SER A CA 1
ATOM 584 C C . SER A 1 75 ? 32.225 -17.152 0.216 1.00 98.25 75 SER A C 1
ATOM 586 O O . SER A 1 75 ? 33.300 -16.942 -0.347 1.00 98.25 75 SER A O 1
ATOM 588 N N . ILE A 1 76 ? 31.914 -18.338 0.730 1.00 98.44 76 ILE A N 1
ATOM 589 C CA . ILE A 1 76 ? 32.842 -19.460 0.872 1.00 98.44 76 ILE A CA 1
ATOM 590 C C . ILE A 1 76 ? 32.319 -20.658 0.087 1.00 98.44 76 ILE A C 1
ATOM 592 O O . ILE A 1 76 ? 31.200 -21.114 0.313 1.00 98.44 76 ILE A O 1
ATOM 596 N N . ASP A 1 77 ? 33.154 -21.218 -0.784 1.00 97.69 77 ASP A N 1
ATOM 597 C CA . ASP A 1 77 ? 32.862 -22.465 -1.496 1.00 97.69 77 ASP A CA 1
ATOM 598 C C . ASP A 1 77 ? 34.164 -23.204 -1.834 1.00 97.69 77 ASP A C 1
ATOM 600 O O . ASP A 1 77 ? 35.217 -22.597 -2.047 1.00 97.69 77 ASP A O 1
ATOM 604 N N . ALA A 1 78 ? 34.109 -24.534 -1.899 1.00 95.12 78 ALA A N 1
ATOM 605 C CA . ALA A 1 78 ? 35.252 -25.358 -2.274 1.00 95.12 78 ALA A CA 1
ATOM 606 C C . ALA A 1 78 ? 35.729 -25.098 -3.719 1.00 95.12 78 ALA A C 1
ATOM 608 O O . ALA A 1 78 ? 36.931 -25.179 -3.991 1.00 95.12 78 ALA A O 1
ATOM 609 N N . PHE A 1 79 ? 34.809 -24.764 -4.635 1.00 95.31 79 PHE A N 1
ATOM 610 C CA . PHE A 1 79 ? 35.055 -24.568 -6.071 1.00 95.31 79 PHE A CA 1
ATOM 611 C C . PHE A 1 79 ? 35.941 -25.662 -6.711 1.00 95.31 79 PHE A C 1
ATOM 613 O O . PHE A 1 79 ? 36.831 -25.387 -7.528 1.00 95.31 79 PHE A O 1
ATOM 620 N N . ASP A 1 80 ? 35.727 -26.909 -6.301 1.00 92.19 80 ASP A N 1
ATOM 621 C CA . ASP A 1 80 ? 36.567 -28.085 -6.563 1.00 92.19 80 ASP A CA 1
ATOM 622 C C . ASP A 1 80 ? 36.064 -28.980 -7.709 1.00 92.19 80 ASP A C 1
ATOM 624 O O . ASP A 1 80 ? 36.670 -30.010 -7.999 1.00 92.19 80 ASP A O 1
ATOM 628 N N . TRP A 1 81 ? 35.000 -28.571 -8.404 1.00 90.69 81 TRP A N 1
ATOM 629 C CA . TRP A 1 81 ? 34.468 -29.268 -9.577 1.00 90.69 81 TRP A CA 1
ATOM 630 C C . TRP A 1 81 ? 33.933 -28.293 -10.638 1.00 90.69 81 TRP A C 1
ATOM 632 O O . TRP A 1 81 ? 33.723 -27.108 -10.365 1.00 90.69 81 TRP A O 1
ATOM 642 N N . GLU A 1 82 ? 33.765 -28.793 -11.863 1.00 93.56 82 GLU A N 1
ATOM 643 C CA . GLU A 1 82 ? 33.351 -28.025 -13.045 1.00 93.56 82 GLU A CA 1
ATOM 644 C C . GLU A 1 82 ? 31.874 -28.249 -13.389 1.00 93.56 82 GLU A C 1
ATOM 646 O O . GLU A 1 82 ? 31.339 -29.336 -13.182 1.00 93.56 82 GLU A O 1
ATOM 651 N N . VAL A 1 83 ? 31.232 -27.242 -13.982 1.00 93.44 83 VAL A N 1
ATOM 652 C CA . VAL A 1 83 ? 29.828 -27.264 -14.421 1.00 93.44 83 VAL A CA 1
ATOM 653 C C . VAL A 1 83 ? 29.698 -26.793 -15.866 1.00 93.44 83 VAL A C 1
ATOM 655 O O . VAL A 1 83 ? 30.533 -26.028 -16.342 1.00 93.44 83 VAL A O 1
ATOM 658 N N . ASP A 1 84 ? 28.635 -27.202 -16.559 1.00 91.94 84 ASP A N 1
ATOM 659 C CA . ASP A 1 84 ? 28.323 -26.681 -17.894 1.00 91.94 84 ASP A CA 1
ATOM 660 C C . ASP A 1 84 ? 27.524 -25.372 -17.804 1.00 91.94 84 ASP A C 1
ATOM 662 O O . ASP A 1 84 ? 26.339 -25.371 -17.475 1.00 91.94 84 ASP A O 1
ATOM 666 N N . ALA A 1 85 ? 28.174 -24.253 -18.122 1.00 87.81 85 ALA A N 1
ATOM 667 C CA . ALA A 1 85 ? 27.550 -22.929 -18.181 1.00 87.81 85 ALA A CA 1
ATOM 668 C C . ALA A 1 85 ? 27.121 -22.535 -19.612 1.00 87.81 85 ALA A C 1
ATOM 670 O O . ALA A 1 85 ? 27.009 -21.355 -19.941 1.00 87.81 85 ALA A O 1
ATOM 671 N N . GLY A 1 86 ? 26.922 -23.510 -20.507 1.00 84.75 86 GLY A N 1
ATOM 672 C CA . GLY A 1 86 ? 26.513 -23.284 -21.898 1.00 84.75 86 GLY A CA 1
ATOM 673 C C . GLY A 1 86 ? 27.664 -22.927 -22.844 1.00 84.75 86 GLY A C 1
ATOM 674 O O . GLY A 1 86 ? 27.442 -22.699 -24.034 1.00 84.75 86 GLY A O 1
ATOM 675 N N . LYS A 1 87 ? 28.904 -22.898 -22.338 1.00 84.12 87 LYS A N 1
ATOM 676 C CA . LYS A 1 87 ? 30.145 -22.709 -23.113 1.00 84.12 87 LYS A CA 1
ATOM 677 C C . LYS A 1 87 ? 31.129 -23.873 -22.918 1.00 84.12 87 LYS A C 1
ATOM 679 O O . LYS A 1 87 ? 32.313 -23.736 -23.221 1.00 84.12 87 LYS A O 1
ATOM 684 N N . GLY A 1 88 ? 30.630 -25.022 -22.454 1.00 88.00 88 GLY A N 1
ATOM 685 C CA . GLY A 1 88 ? 31.426 -26.173 -22.034 1.00 88.00 88 GLY A CA 1
ATOM 686 C C . GLY A 1 88 ? 31.639 -26.206 -20.519 1.00 88.00 88 GLY A C 1
ATOM 687 O O . GLY A 1 88 ? 31.130 -25.357 -19.789 1.00 88.00 88 GLY A O 1
ATOM 688 N N . MET A 1 89 ? 32.394 -27.206 -20.056 1.00 91.81 89 MET A N 1
ATOM 689 C CA . MET A 1 89 ? 32.727 -27.360 -18.639 1.00 91.81 89 MET A CA 1
ATOM 690 C C . MET A 1 89 ? 33.631 -26.213 -18.181 1.00 91.81 89 MET A C 1
ATOM 692 O O . MET A 1 89 ? 34.666 -25.947 -18.792 1.00 91.81 89 MET A O 1
ATOM 696 N N . GLN A 1 90 ? 33.223 -25.530 -17.118 1.00 92.44 90 GLN A N 1
ATOM 697 C CA . GLN A 1 90 ? 33.929 -24.397 -16.534 1.00 92.44 90 GLN A CA 1
ATOM 698 C C . GLN A 1 90 ? 34.010 -24.554 -15.019 1.00 92.44 90 GLN A C 1
ATOM 700 O O . GLN A 1 90 ? 33.098 -25.092 -14.383 1.00 92.44 90 GLN A O 1
ATOM 705 N N . ASN A 1 91 ? 35.091 -24.060 -14.415 1.00 95.62 91 ASN A N 1
ATOM 706 C CA . ASN A 1 91 ? 35.188 -24.046 -12.964 1.00 95.62 91 ASN A CA 1
ATOM 707 C C . ASN A 1 91 ? 34.157 -23.068 -12.381 1.00 95.62 91 ASN A C 1
ATOM 709 O O . ASN A 1 91 ? 34.006 -21.938 -12.846 1.00 95.62 91 ASN A O 1
ATOM 713 N N . ARG A 1 92 ? 33.475 -23.490 -11.316 1.00 94.56 92 ARG A N 1
ATOM 714 C CA . ARG A 1 92 ? 32.428 -22.693 -10.663 1.00 94.56 92 ARG A CA 1
ATOM 715 C C . ARG A 1 92 ? 32.921 -21.338 -10.144 1.00 94.56 92 ARG A C 1
ATOM 717 O O . ARG A 1 92 ? 32.183 -20.361 -10.211 1.00 94.56 92 ARG A O 1
ATOM 724 N N . GLN A 1 93 ? 34.179 -21.251 -9.707 1.00 96.31 93 GLN A N 1
ATOM 725 C CA . GLN A 1 93 ? 34.782 -19.992 -9.264 1.00 96.31 93 GLN A CA 1
ATOM 726 C C . GLN A 1 93 ? 34.923 -18.994 -10.410 1.00 96.31 93 GLN A C 1
ATOM 728 O O . GLN A 1 93 ? 34.697 -17.806 -10.221 1.00 96.31 93 GLN A O 1
ATOM 733 N N . GLU A 1 94 ? 35.301 -19.466 -11.599 1.00 95.81 94 GLU A N 1
ATOM 734 C CA . GLU A 1 94 ? 35.462 -18.602 -12.770 1.00 95.81 94 GLU A CA 1
ATOM 735 C C . GLU A 1 94 ? 34.121 -18.001 -13.187 1.00 95.81 94 GLU A C 1
ATOM 737 O O . GLU A 1 94 ? 34.061 -16.822 -13.526 1.00 95.81 94 GLU A O 1
ATOM 742 N N . ILE A 1 95 ? 33.045 -18.789 -13.099 1.00 96.00 95 ILE A N 1
ATOM 743 C CA . ILE A 1 95 ? 31.673 -18.330 -13.331 1.00 96.00 95 ILE A CA 1
ATOM 744 C C . ILE A 1 95 ? 31.292 -17.273 -12.285 1.00 96.00 95 ILE A C 1
ATOM 746 O O . ILE A 1 95 ? 30.894 -16.166 -12.649 1.00 96.00 95 ILE A O 1
ATOM 750 N N . ALA A 1 96 ? 31.473 -17.575 -10.997 1.00 96.75 96 ALA A N 1
ATOM 751 C CA . ALA A 1 96 ? 31.127 -16.666 -9.906 1.00 96.75 96 ALA A CA 1
ATOM 752 C C . ALA A 1 96 ? 31.900 -15.333 -9.976 1.00 96.75 96 ALA A C 1
ATOM 754 O O . ALA A 1 96 ? 31.310 -14.265 -9.801 1.00 96.75 96 ALA A O 1
ATOM 755 N N . GLU A 1 97 ? 33.203 -15.368 -10.275 1.00 97.44 97 GLU A N 1
ATOM 756 C CA . GLU A 1 97 ? 34.040 -14.172 -10.449 1.00 97.44 97 GLU A CA 1
ATOM 757 C C . GLU A 1 97 ? 33.682 -13.390 -11.718 1.00 97.44 97 GLU A C 1
ATOM 759 O O . GLU A 1 97 ? 33.636 -12.158 -11.696 1.00 97.44 97 GLU A O 1
ATOM 764 N N . TYR A 1 98 ? 33.374 -14.084 -12.819 1.00 95.88 98 TYR A N 1
ATOM 765 C CA . TYR A 1 98 ? 32.902 -13.448 -14.048 1.00 95.88 98 TYR A CA 1
ATOM 766 C C . TYR A 1 98 ? 31.631 -12.639 -13.786 1.00 95.88 98 TYR A C 1
ATOM 768 O O . TYR A 1 98 ? 31.588 -11.446 -14.099 1.00 95.88 98 TYR A O 1
ATOM 776 N N . TYR A 1 99 ? 30.630 -13.245 -13.144 1.00 95.50 99 TYR A N 1
ATOM 777 C CA . TYR A 1 99 ? 29.378 -12.559 -12.848 1.00 95.50 99 TYR A CA 1
ATOM 778 C C . TYR A 1 99 ? 29.516 -11.508 -11.747 1.00 95.50 99 TYR A C 1
ATOM 780 O O . TYR A 1 99 ? 28.904 -10.454 -11.881 1.00 95.50 99 TYR A O 1
ATOM 788 N N . ARG A 1 100 ? 30.384 -11.692 -10.740 1.00 96.25 100 ARG A N 1
ATOM 789 C CA . ARG A 1 100 ? 30.746 -10.638 -9.764 1.00 96.25 100 ARG A CA 1
ATOM 790 C C . ARG A 1 100 ? 31.320 -9.394 -10.447 1.00 96.25 100 ARG A C 1
ATOM 792 O O . ARG A 1 100 ? 30.972 -8.272 -10.070 1.00 96.25 100 ARG A O 1
ATOM 799 N N . LYS A 1 101 ? 32.176 -9.582 -11.453 1.00 95.12 101 LYS A N 1
ATOM 800 C CA . LYS A 1 101 ? 32.757 -8.481 -12.226 1.00 95.12 101 LYS A CA 1
ATOM 801 C C . LYS A 1 101 ? 31.733 -7.829 -13.151 1.00 95.12 101 LYS A C 1
ATOM 803 O O . LYS A 1 101 ? 31.617 -6.608 -13.142 1.00 95.12 101 LYS A O 1
ATOM 808 N N . MET A 1 102 ? 30.963 -8.619 -13.904 1.00 89.81 102 MET A N 1
ATOM 809 C CA . MET A 1 102 ? 29.902 -8.087 -14.774 1.00 89.81 102 MET A CA 1
ATOM 810 C C . MET A 1 102 ? 28.857 -7.285 -13.993 1.00 89.81 102 MET A C 1
ATOM 812 O O . MET A 1 102 ? 28.383 -6.254 -14.459 1.00 89.81 102 MET A O 1
ATOM 816 N N . ALA A 1 103 ? 28.547 -7.736 -12.779 1.00 88.12 103 ALA A N 1
ATOM 817 C CA . ALA A 1 103 ? 27.661 -7.086 -11.825 1.00 88.12 103 ALA A CA 1
ATOM 818 C C . ALA A 1 103 ? 28.188 -5.752 -11.263 1.00 88.12 103 ALA A C 1
ATOM 820 O O . ALA A 1 103 ? 27.421 -4.978 -10.674 1.00 88.12 103 ALA A O 1
ATOM 821 N N . GLY A 1 104 ? 29.497 -5.495 -11.367 1.00 92.44 104 GLY A N 1
ATOM 822 C CA . GLY A 1 104 ? 30.155 -4.366 -10.713 1.00 92.44 104 GLY A CA 1
ATOM 823 C C . GLY A 1 104 ? 29.910 -4.360 -9.201 1.00 92.44 104 GLY A C 1
ATOM 824 O O . GLY A 1 104 ? 29.424 -3.361 -8.669 1.00 92.44 104 GLY A O 1
ATOM 825 N N . VAL A 1 105 ? 30.140 -5.501 -8.539 1.00 94.81 105 VAL A N 1
ATOM 826 C CA . VAL A 1 105 ? 30.003 -5.688 -7.074 1.00 94.81 105 VAL A CA 1
ATOM 827 C C . VAL A 1 105 ? 31.285 -6.246 -6.452 1.00 94.81 105 VAL A C 1
ATOM 829 O O . VAL A 1 105 ? 31.267 -6.904 -5.409 1.00 94.81 105 VAL A O 1
ATOM 832 N N . GLU A 1 106 ? 32.422 -5.998 -7.103 1.00 96.19 106 GLU A N 1
ATOM 833 C CA . GLU A 1 106 ? 33.742 -6.456 -6.662 1.00 96.19 106 GLU A CA 1
ATOM 834 C C . GLU A 1 106 ? 34.124 -5.907 -5.284 1.00 96.19 106 GLU A C 1
ATOM 836 O O . GLU A 1 106 ? 34.838 -6.570 -4.534 1.00 96.19 106 GLU A O 1
ATOM 841 N N . ASP A 1 107 ? 33.619 -4.725 -4.939 1.00 94.06 107 ASP A N 1
ATOM 842 C CA . ASP A 1 107 ? 33.808 -4.086 -3.646 1.00 94.06 107 ASP A CA 1
ATOM 843 C C . ASP A 1 107 ? 32.887 -4.658 -2.560 1.00 94.06 107 ASP A C 1
ATOM 845 O O . ASP A 1 107 ? 33.193 -4.495 -1.382 1.00 94.06 107 ASP A O 1
ATOM 849 N N . ILE A 1 108 ? 31.780 -5.315 -2.917 1.00 97.00 108 ILE A N 1
ATOM 850 C CA . ILE A 1 108 ? 30.796 -5.872 -1.974 1.00 97.00 108 ILE A CA 1
ATOM 851 C C . ILE A 1 108 ? 31.094 -7.340 -1.663 1.00 97.00 108 ILE A C 1
ATOM 853 O O . ILE A 1 108 ? 31.045 -7.732 -0.498 1.00 97.00 108 ILE A O 1
ATOM 857 N N . ILE A 1 109 ? 31.399 -8.145 -2.685 1.00 98.38 109 ILE A N 1
ATOM 858 C CA . ILE A 1 109 ? 31.597 -9.595 -2.559 1.00 98.38 109 ILE A CA 1
ATOM 859 C C . ILE A 1 109 ? 33.085 -9.919 -2.439 1.00 98.38 109 ILE A C 1
ATOM 861 O O . ILE A 1 109 ? 33.883 -9.470 -3.256 1.00 98.38 109 ILE A O 1
ATOM 865 N N . THR A 1 110 ? 33.448 -10.767 -1.478 1.00 98.19 110 THR A N 1
ATOM 866 C CA . THR A 1 110 ? 34.755 -11.432 -1.399 1.00 98.19 110 THR A CA 1
ATOM 867 C C . THR A 1 110 ? 34.556 -12.945 -1.397 1.00 98.19 110 THR A C 1
ATOM 869 O O . THR A 1 110 ? 33.977 -13.482 -0.453 1.00 98.19 110 THR A O 1
ATOM 872 N N . TYR A 1 111 ? 35.047 -13.635 -2.430 1.00 98.25 111 TYR A N 1
ATOM 873 C CA . TYR A 1 111 ? 35.026 -15.098 -2.483 1.00 98.25 111 TYR A CA 1
ATOM 874 C C . TYR A 1 111 ? 36.259 -15.708 -1.812 1.00 98.25 111 TYR A C 1
ATOM 876 O O . TYR A 1 111 ? 37.392 -15.299 -2.075 1.00 98.25 111 TYR A O 1
ATOM 884 N N . ILE A 1 112 ? 36.042 -16.729 -0.985 1.00 97.88 112 ILE A N 1
ATOM 885 C CA . ILE A 1 112 ? 37.088 -17.516 -0.332 1.00 97.88 112 ILE A CA 1
ATOM 886 C C . ILE A 1 112 ? 36.981 -18.960 -0.816 1.00 97.88 112 ILE A C 1
ATOM 888 O O . ILE A 1 112 ? 35.993 -19.647 -0.565 1.00 97.88 112 ILE A O 1
ATOM 892 N N . LYS A 1 113 ? 38.023 -19.428 -1.507 1.00 97.25 113 LYS A N 1
ATOM 893 C CA . LYS A 1 113 ? 38.085 -20.799 -2.013 1.00 97.25 113 LYS A CA 1
ATOM 894 C C . LYS A 1 113 ? 38.517 -21.774 -0.919 1.00 97.25 113 LYS A C 1
ATOM 896 O O . LYS A 1 113 ? 39.631 -21.672 -0.404 1.00 97.25 113 LYS A O 1
ATOM 901 N N . GLY A 1 114 ? 37.691 -22.778 -0.661 1.00 96.25 114 GLY A N 1
ATOM 902 C CA . GLY A 1 114 ? 38.002 -23.931 0.177 1.00 96.25 114 GLY A CA 1
ATOM 903 C C . GLY A 1 114 ? 36.805 -24.382 1.007 1.00 96.25 114 GLY A C 1
ATOM 904 O O . GLY A 1 114 ? 35.763 -23.736 1.036 1.00 96.25 114 GLY A O 1
ATOM 905 N N . TYR A 1 115 ? 36.961 -25.505 1.704 1.00 95.50 115 TYR A N 1
ATOM 906 C CA . TYR A 1 115 ? 35.949 -25.950 2.658 1.00 95.50 115 TYR A CA 1
ATOM 907 C C . TYR A 1 115 ? 35.906 -24.988 3.851 1.00 95.50 115 TYR A C 1
ATOM 909 O O . TYR A 1 115 ? 36.948 -24.684 4.439 1.00 95.50 115 TYR A O 1
ATOM 917 N N . SER A 1 116 ? 34.706 -24.548 4.220 1.00 96.44 116 SER A N 1
ATOM 918 C CA . SER A 1 116 ? 34.387 -23.627 5.325 1.00 96.44 116 SER A CA 1
ATOM 919 C C . SER A 1 116 ? 35.287 -23.790 6.560 1.00 96.44 116 SER A C 1
ATOM 921 O O . SER A 1 116 ? 36.035 -22.886 6.929 1.00 96.44 116 SER A O 1
ATOM 923 N N . THR A 1 117 ? 35.336 -24.983 7.153 1.00 95.69 117 THR A N 1
ATOM 924 C CA . THR A 1 117 ? 36.113 -25.239 8.376 1.00 95.69 117 THR A CA 1
ATOM 925 C C . THR A 1 117 ? 37.624 -25.088 8.195 1.00 95.69 117 THR A C 1
ATOM 927 O O . THR A 1 117 ? 38.345 -24.859 9.161 1.00 95.69 117 THR A O 1
ATOM 930 N N . GLN A 1 118 ? 38.128 -25.267 6.972 1.00 96.12 118 GLN A N 1
ATOM 931 C CA . GLN A 1 118 ? 39.556 -25.168 6.656 1.00 96.12 118 GLN A CA 1
ATOM 932 C C . GLN A 1 118 ? 39.980 -23.722 6.401 1.00 96.12 118 GLN A C 1
ATOM 934 O O . GLN A 1 118 ? 41.118 -23.355 6.689 1.00 96.12 118 GLN A O 1
ATOM 939 N N . VAL A 1 119 ? 39.076 -22.903 5.859 1.00 96.50 119 VAL A N 1
ATOM 940 C CA . VAL A 1 119 ? 39.361 -21.501 5.531 1.00 96.50 119 VAL A CA 1
ATOM 941 C C . VAL A 1 119 ? 39.059 -20.544 6.680 1.00 96.50 119 VAL A C 1
ATOM 943 O O . VAL A 1 119 ? 39.509 -19.404 6.638 1.00 96.50 119 VAL A O 1
ATOM 946 N N . TYR A 1 120 ? 38.374 -21.000 7.735 1.00 97.00 120 TYR A N 1
ATOM 947 C CA . TYR A 1 120 ? 38.024 -20.194 8.908 1.00 97.00 120 TYR A CA 1
ATOM 948 C C . TYR A 1 120 ? 39.189 -19.354 9.455 1.00 97.00 120 TYR A C 1
ATOM 950 O O . TYR A 1 120 ? 39.044 -18.150 9.654 1.00 97.00 120 TYR A O 1
ATOM 958 N N . SER A 1 121 ? 40.382 -19.939 9.623 1.00 94.69 121 SER A N 1
ATOM 959 C CA . SER A 1 121 ? 41.546 -19.217 10.163 1.00 94.69 121 SER A CA 1
ATOM 960 C C . SER A 1 121 ? 42.014 -18.044 9.293 1.00 94.69 121 SER A C 1
ATOM 962 O O . SER A 1 121 ? 42.757 -17.199 9.774 1.00 94.69 121 SER A O 1
ATOM 964 N N . GLN A 1 122 ? 41.620 -17.997 8.017 1.00 94.56 122 GLN A N 1
ATOM 965 C CA . GLN A 1 122 ? 41.958 -16.913 7.088 1.00 94.56 122 GLN A CA 1
ATOM 966 C C . GLN A 1 122 ? 41.068 -15.679 7.291 1.00 94.56 122 GLN A C 1
ATOM 968 O O . GLN A 1 122 ? 41.455 -14.575 6.914 1.00 94.56 122 GLN A O 1
ATOM 973 N N . ILE A 1 123 ? 39.879 -15.868 7.870 1.00 95.69 123 ILE A N 1
ATOM 974 C CA . ILE A 1 123 ? 38.843 -14.834 8.001 1.00 95.69 123 ILE A CA 1
ATOM 975 C C . ILE A 1 123 ? 38.402 -14.588 9.446 1.00 95.69 123 ILE A C 1
ATOM 977 O O . ILE A 1 123 ? 37.657 -13.642 9.672 1.00 95.69 123 ILE A O 1
ATOM 981 N N . ALA A 1 124 ? 38.867 -15.387 10.413 1.00 93.62 124 ALA A N 1
ATOM 982 C CA . ALA A 1 124 ? 38.466 -15.317 11.821 1.00 93.62 124 ALA A CA 1
ATOM 983 C C . ALA A 1 124 ? 38.497 -13.883 12.380 1.00 93.62 124 ALA A C 1
ATOM 985 O O . ALA A 1 124 ? 37.499 -13.412 12.918 1.00 93.62 124 ALA A O 1
ATOM 986 N N . ASP A 1 125 ? 39.589 -13.148 12.150 1.00 89.94 125 ASP A N 1
ATOM 987 C CA . ASP A 1 125 ? 39.748 -11.766 12.628 1.00 89.94 125 ASP A CA 1
ATOM 988 C C . ASP A 1 125 ? 38.732 -10.785 12.007 1.00 89.94 125 ASP A C 1
ATOM 990 O O . ASP A 1 125 ? 38.401 -9.763 12.604 1.00 89.94 125 ASP A O 1
ATOM 994 N N . GLN A 1 126 ? 38.223 -11.084 10.807 1.00 89.06 126 GLN A N 1
ATOM 995 C CA . GLN A 1 126 ? 37.251 -10.247 10.094 1.00 89.06 126 GLN A CA 1
ATOM 996 C C . GLN A 1 126 ? 35.813 -10.522 10.541 1.00 89.06 126 GLN A C 1
ATOM 998 O O . GLN A 1 126 ? 34.965 -9.636 10.455 1.00 89.06 126 GLN A O 1
ATOM 1003 N N . ILE A 1 127 ? 35.533 -11.745 10.997 1.00 94.25 127 ILE A N 1
ATOM 1004 C CA . ILE A 1 127 ? 34.172 -12.197 11.299 1.00 94.25 127 ILE A CA 1
ATOM 1005 C C . ILE A 1 127 ? 33.870 -12.256 12.796 1.00 94.25 127 ILE A C 1
ATOM 1007 O O . ILE A 1 127 ? 32.696 -12.274 13.148 1.00 94.25 127 ILE A O 1
ATOM 1011 N N . GLN A 1 128 ? 34.885 -12.245 13.667 1.00 90.38 128 GLN A N 1
ATOM 1012 C CA . GLN A 1 128 ? 34.742 -12.472 15.107 1.00 90.38 128 GLN A CA 1
ATOM 1013 C C . GLN A 1 128 ? 33.645 -11.610 15.755 1.00 90.38 128 GLN A C 1
ATOM 1015 O O . GLN A 1 128 ? 33.824 -10.407 15.928 1.00 90.38 128 GLN A O 1
ATOM 1020 N N . ASN A 1 129 ? 32.531 -12.231 16.160 1.00 85.50 129 ASN A N 1
ATOM 1021 C CA . ASN A 1 129 ? 31.324 -11.572 16.702 1.00 85.50 129 ASN A CA 1
ATOM 1022 C C . ASN A 1 129 ? 30.728 -10.458 15.812 1.00 85.50 129 ASN A C 1
ATOM 1024 O O . ASN A 1 129 ? 30.038 -9.566 16.307 1.00 85.50 129 ASN A O 1
ATOM 1028 N N . GLN A 1 130 ? 30.997 -10.479 14.510 1.00 89.44 130 GLN A N 1
ATOM 1029 C CA . GLN A 1 130 ? 30.601 -9.435 13.566 1.00 89.44 130 GLN A CA 1
ATOM 1030 C C . GLN A 1 130 ? 29.598 -9.907 12.516 1.00 89.44 130 GLN A C 1
ATOM 1032 O O . GLN A 1 130 ? 29.144 -9.081 11.726 1.00 89.44 130 GLN A O 1
ATOM 1037 N N . ILE A 1 131 ? 29.239 -11.191 12.474 1.00 95.25 131 ILE A N 1
ATOM 1038 C CA . ILE A 1 131 ? 28.321 -11.699 11.453 1.00 95.25 131 ILE A CA 1
ATOM 1039 C C . ILE A 1 131 ? 26.894 -11.253 11.800 1.00 95.25 131 ILE A C 1
ATOM 1041 O O . ILE A 1 131 ? 26.350 -11.630 12.842 1.00 95.25 131 ILE A O 1
ATOM 1045 N N . ASP A 1 132 ? 26.284 -10.446 10.926 1.00 94.06 132 ASP A N 1
ATOM 1046 C CA . ASP A 1 132 ? 24.879 -10.037 11.051 1.00 94.06 132 ASP A CA 1
ATOM 1047 C C . ASP A 1 132 ? 23.938 -11.086 10.448 1.00 94.06 132 ASP A C 1
ATOM 1049 O O . ASP A 1 132 ? 22.840 -11.304 10.966 1.00 94.06 132 ASP A O 1
ATOM 1053 N N . LEU A 1 133 ? 24.382 -11.723 9.360 1.00 97.38 133 LEU A N 1
ATOM 1054 C CA . LEU A 1 133 ? 23.669 -12.782 8.660 1.00 97.38 133 LEU A CA 1
ATOM 1055 C C . LEU A 1 133 ? 24.638 -13.895 8.242 1.00 97.38 133 LEU A C 1
ATOM 1057 O O . LEU A 1 133 ? 25.557 -13.655 7.463 1.00 97.38 133 LEU A O 1
ATOM 1061 N N . LEU A 1 134 ? 24.418 -15.104 8.747 1.00 98.44 134 LEU A N 1
ATOM 1062 C CA . LEU A 1 134 ? 25.102 -16.325 8.325 1.00 98.44 134 LEU A CA 1
ATOM 1063 C C . LEU A 1 134 ? 24.175 -17.132 7.408 1.00 98.44 134 LEU A C 1
ATOM 1065 O O . LEU A 1 134 ? 23.001 -17.305 7.722 1.00 98.44 134 LEU A O 1
ATOM 1069 N N . TYR A 1 135 ? 24.681 -17.650 6.299 1.00 98.50 135 TYR A N 1
ATOM 1070 C CA . TYR A 1 135 ? 23.951 -18.535 5.390 1.00 98.50 135 TYR A CA 1
ATOM 1071 C C . TYR A 1 135 ? 24.712 -19.854 5.243 1.00 98.50 135 TYR A C 1
ATOM 1073 O O . TYR A 1 135 ? 25.918 -19.825 4.994 1.00 98.50 135 TYR A O 1
ATOM 1081 N N . ILE A 1 136 ? 24.033 -20.991 5.424 1.00 98.19 136 ILE A N 1
ATOM 1082 C CA . ILE A 1 136 ? 24.630 -22.330 5.314 1.00 98.19 136 ILE A CA 1
ATOM 1083 C C . ILE A 1 136 ? 23.842 -23.168 4.305 1.00 98.19 136 ILE A C 1
ATOM 1085 O O . ILE A 1 136 ? 22.691 -23.529 4.559 1.00 98.19 136 ILE A O 1
ATOM 1089 N N . ASP A 1 137 ? 24.514 -23.509 3.207 1.00 95.75 137 ASP A N 1
ATOM 1090 C CA . ASP A 1 137 ? 24.018 -24.338 2.101 1.00 95.75 137 ASP A CA 1
ATOM 1091 C C . ASP A 1 137 ? 25.183 -25.042 1.367 1.00 95.75 137 ASP A C 1
ATOM 1093 O O . ASP A 1 137 ? 25.255 -25.114 0.145 1.00 95.75 137 ASP A O 1
ATOM 1097 N N . GLY A 1 138 ? 26.192 -25.468 2.134 1.00 92.94 138 GLY A N 1
ATOM 1098 C CA . GLY A 1 138 ? 27.407 -26.098 1.615 1.00 92.94 138 GLY A CA 1
ATOM 1099 C C . GLY A 1 138 ? 27.305 -27.623 1.547 1.00 92.94 138 GLY A C 1
ATOM 1100 O O . GLY A 1 138 ? 26.709 -28.199 0.644 1.00 92.94 138 GLY A O 1
ATOM 1101 N N . ASP A 1 139 ? 27.945 -28.307 2.498 1.00 93.50 139 ASP A N 1
ATOM 1102 C CA . ASP A 1 139 ? 27.887 -29.771 2.597 1.00 93.50 139 ASP A CA 1
ATOM 1103 C C . ASP A 1 139 ? 26.616 -30.194 3.343 1.00 93.50 139 ASP A C 1
ATOM 1105 O O . ASP A 1 139 ? 26.545 -30.112 4.571 1.00 93.50 139 ASP A O 1
ATOM 1109 N N . HIS A 1 140 ? 25.624 -30.698 2.602 1.00 93.69 140 HIS A N 1
ATOM 1110 C CA . HIS A 1 140 ? 24.334 -31.133 3.148 1.00 93.69 140 HIS A CA 1
ATOM 1111 C C . HIS A 1 140 ? 24.383 -32.418 3.994 1.00 93.69 140 HIS A C 1
ATOM 1113 O O . HIS A 1 140 ? 23.350 -32.873 4.500 1.00 93.69 140 HIS A O 1
ATOM 1119 N N . SER A 1 141 ? 25.554 -33.033 4.187 1.00 93.50 141 SER A N 1
ATOM 1120 C CA . SER A 1 141 ? 25.697 -34.119 5.153 1.00 93.50 141 SER A CA 1
ATOM 1121 C C . SER A 1 141 ? 25.506 -33.603 6.583 1.00 93.50 141 SER A C 1
ATOM 1123 O O . SER A 1 141 ? 25.887 -32.486 6.928 1.00 93.50 141 SER A O 1
ATOM 1125 N N . ILE A 1 142 ? 24.977 -34.449 7.474 1.00 93.00 142 ILE A N 1
ATOM 1126 C CA . ILE A 1 142 ? 24.821 -34.101 8.901 1.00 93.00 142 ILE A CA 1
ATOM 1127 C C . ILE A 1 142 ? 26.156 -33.627 9.498 1.00 93.00 142 ILE A C 1
ATOM 1129 O O . ILE A 1 142 ? 26.195 -32.690 10.290 1.00 93.00 142 ILE A O 1
ATOM 1133 N N . LYS A 1 143 ? 27.271 -34.253 9.102 1.00 94.25 143 LYS A N 1
ATOM 1134 C CA . LYS A 1 143 ? 28.601 -33.863 9.572 1.00 94.25 143 LYS A CA 1
ATOM 1135 C C . LYS A 1 143 ? 29.020 -32.490 9.035 1.00 94.25 143 LYS A C 1
ATOM 1137 O O . LYS A 1 143 ? 29.579 -31.725 9.816 1.00 94.25 143 LYS A O 1
ATOM 1142 N N . GLY A 1 144 ? 28.769 -32.209 7.756 1.00 95.00 144 GLY A N 1
ATOM 1143 C CA . GLY A 1 144 ? 29.082 -30.936 7.104 1.00 95.00 144 GLY A CA 1
ATOM 1144 C C . GLY A 1 144 ? 28.348 -29.773 7.756 1.00 95.00 144 GLY A C 1
ATOM 1145 O O . GLY A 1 144 ? 28.980 -28.920 8.374 1.00 95.00 144 GLY A O 1
ATOM 1146 N N . VAL A 1 145 ? 27.014 -29.828 7.767 1.00 96.75 145 VAL A N 1
ATOM 1147 C CA . VAL A 1 145 ? 26.163 -28.781 8.358 1.00 96.75 145 VAL A CA 1
ATOM 1148 C C . VAL A 1 145 ? 26.484 -28.528 9.838 1.00 96.75 145 VAL A C 1
ATOM 1150 O O . VAL A 1 145 ? 26.552 -27.380 10.276 1.00 96.75 145 VAL A O 1
ATOM 1153 N N . PHE A 1 146 ? 26.724 -29.579 10.635 1.00 96.62 146 PHE A N 1
ATOM 1154 C CA . PHE A 1 146 ? 27.104 -29.405 12.046 1.00 96.62 146 PHE A CA 1
ATOM 1155 C C . PHE A 1 146 ? 28.477 -28.742 12.184 1.00 96.62 146 PHE A C 1
ATOM 1157 O O . PHE A 1 146 ? 28.691 -27.968 13.116 1.00 96.62 146 PHE A O 1
ATOM 1164 N N . ALA A 1 147 ? 29.421 -29.057 11.296 1.00 96.25 147 ALA A N 1
ATOM 1165 C CA . ALA A 1 147 ? 30.749 -28.463 11.308 1.00 96.25 147 ALA A CA 1
ATOM 1166 C C . ALA A 1 147 ? 30.714 -26.984 10.891 1.00 96.25 147 ALA A C 1
ATOM 1168 O O . ALA A 1 147 ? 31.347 -26.169 11.566 1.00 96.25 147 ALA A O 1
ATOM 1169 N N . ASP A 1 148 ? 29.928 -26.633 9.871 1.00 97.38 148 ASP A N 1
ATOM 1170 C CA . ASP A 1 148 ? 29.670 -25.249 9.456 1.00 97.38 148 ASP A CA 1
ATOM 1171 C C . ASP A 1 148 ? 29.068 -24.445 10.607 1.00 97.38 148 ASP A C 1
ATOM 1173 O O . ASP A 1 148 ? 29.631 -23.436 11.035 1.00 97.38 148 ASP A O 1
ATOM 1177 N N . PHE A 1 149 ? 27.982 -24.950 11.199 1.00 97.25 149 PHE A N 1
ATOM 1178 C CA . PHE A 1 149 ? 27.355 -24.307 12.348 1.00 97.25 149 PHE A CA 1
ATOM 1179 C C . PHE A 1 149 ? 28.349 -24.111 13.499 1.00 97.25 149 PHE A C 1
ATOM 1181 O O . PHE A 1 149 ? 28.516 -22.999 13.995 1.00 97.25 149 PHE A O 1
ATOM 1188 N N . ASN A 1 150 ? 29.042 -25.173 13.919 1.00 96.25 150 ASN A N 1
ATOM 1189 C CA . ASN A 1 150 ? 29.942 -25.125 15.074 1.00 96.25 150 ASN A CA 1
ATOM 1190 C C . ASN A 1 150 ? 31.138 -24.190 14.868 1.00 96.25 150 ASN A C 1
ATOM 1192 O O . ASN A 1 150 ? 31.698 -23.703 15.851 1.00 96.25 150 ASN A O 1
ATOM 1196 N N . THR A 1 151 ? 31.537 -23.972 13.616 1.00 96.88 151 THR A N 1
ATOM 1197 C CA . THR A 1 151 ? 32.663 -23.106 13.271 1.00 96.88 151 THR A CA 1
ATOM 1198 C C . THR A 1 151 ? 32.252 -21.635 13.280 1.00 96.88 151 THR A C 1
ATOM 1200 O O . THR A 1 151 ? 32.977 -20.829 13.846 1.00 96.88 151 THR A O 1
ATOM 1203 N N . TYR A 1 152 ? 31.085 -21.287 12.724 1.00 97.75 152 TYR A N 1
ATOM 1204 C CA . TYR A 1 152 ? 30.713 -19.887 12.463 1.00 97.75 152 TYR A CA 1
ATOM 1205 C C . TYR A 1 152 ? 29.647 -19.310 13.406 1.00 97.75 152 TYR A C 1
ATOM 1207 O O . TYR A 1 152 ? 29.542 -18.094 13.547 1.00 97.75 152 TYR A O 1
ATOM 1215 N N . TYR A 1 153 ? 28.842 -20.137 14.082 1.00 95.44 153 TYR A N 1
ATOM 1216 C CA . TYR A 1 153 ? 27.713 -19.650 14.891 1.00 95.44 153 TYR A CA 1
ATOM 1217 C C . TYR A 1 153 ? 28.131 -18.711 16.033 1.00 95.44 153 TYR A C 1
ATOM 1219 O O . TYR A 1 153 ? 27.400 -17.787 16.407 1.00 95.44 153 TYR A O 1
ATOM 1227 N N . ASN A 1 154 ? 29.303 -18.944 16.625 1.00 92.12 154 ASN A N 1
ATOM 1228 C CA . ASN A 1 154 ? 29.768 -18.101 17.722 1.00 92.12 154 ASN A CA 1
ATOM 1229 C C . ASN A 1 154 ? 30.103 -16.684 17.246 1.00 92.12 154 ASN A C 1
ATOM 1231 O O . ASN A 1 154 ? 29.885 -15.758 18.018 1.00 92.12 154 ASN A O 1
ATOM 1235 N N . ASP A 1 155 ? 30.480 -16.519 15.978 1.00 95.62 155 ASP A N 1
ATOM 1236 C CA . ASP A 1 155 ? 30.774 -15.227 15.357 1.00 95.62 155 ASP A CA 1
ATOM 1237 C C . ASP A 1 155 ? 29.528 -14.476 14.876 1.00 95.62 155 ASP A C 1
ATOM 1239 O O . ASP A 1 155 ? 29.588 -13.276 14.596 1.00 95.62 155 ASP A O 1
ATOM 1243 N N . VAL A 1 156 ? 28.373 -15.149 14.833 1.00 94.00 156 VAL A N 1
ATOM 1244 C CA . VAL A 1 156 ? 27.074 -14.478 14.720 1.00 94.00 156 VAL A CA 1
ATOM 1245 C C . VAL A 1 156 ? 26.849 -13.670 15.984 1.00 94.00 156 VAL A C 1
ATOM 1247 O O . VAL A 1 156 ? 26.881 -14.205 17.095 1.00 94.00 156 VAL A O 1
ATOM 1250 N N . ARG A 1 157 ? 26.611 -12.369 15.847 1.00 88.69 157 ARG A N 1
ATOM 1251 C CA . ARG A 1 157 ? 26.329 -11.524 17.012 1.00 88.69 157 ARG A CA 1
ATOM 1252 C C . ARG A 1 157 ? 24.979 -11.870 17.639 1.00 88.69 157 ARG A C 1
ATOM 1254 O O . ARG A 1 157 ? 24.084 -12.420 16.993 1.00 88.69 157 ARG A O 1
ATOM 1261 N N . VAL A 1 158 ? 24.780 -11.479 18.894 1.00 86.00 158 VAL A N 1
ATOM 1262 C CA . VAL A 1 158 ? 23.447 -11.544 19.510 1.00 86.00 158 VAL A CA 1
ATOM 1263 C C . VAL A 1 158 ? 22.477 -10.650 18.728 1.00 86.00 158 VAL A C 1
ATOM 1265 O O . VAL A 1 158 ? 22.798 -9.525 18.345 1.00 86.00 158 VAL A O 1
ATOM 1268 N N . GLY A 1 159 ? 21.294 -11.182 18.434 1.00 83.50 159 GLY A N 1
ATOM 1269 C CA . GLY A 1 159 ? 20.291 -10.577 17.562 1.00 83.50 159 GLY A CA 1
ATOM 1270 C C . GLY A 1 159 ? 20.536 -10.779 16.064 1.00 83.50 159 GLY A C 1
ATOM 1271 O O . GLY A 1 159 ? 19.638 -10.443 15.294 1.00 83.50 159 GLY A O 1
ATOM 1272 N N . GLY A 1 160 ? 21.697 -11.313 15.666 1.00 90.25 160 GLY A N 1
ATOM 1273 C CA . GLY A 1 160 ? 22.013 -11.701 14.292 1.00 90.25 160 GLY A CA 1
ATOM 1274 C C . GLY A 1 160 ? 21.265 -12.960 13.853 1.00 90.25 160 GLY A C 1
ATOM 1275 O O . GLY A 1 160 ? 20.690 -13.686 14.676 1.00 90.25 160 GLY A O 1
ATOM 1276 N N . TYR A 1 161 ? 21.271 -13.197 12.544 1.00 95.19 161 TYR A N 1
ATOM 1277 C CA . TYR A 1 161 ? 20.477 -14.240 11.903 1.00 95.19 161 TYR A CA 1
ATOM 1278 C C . TYR A 1 161 ? 21.352 -15.307 11.249 1.00 95.19 161 TYR A C 1
ATOM 1280 O O . TYR A 1 161 ? 22.465 -15.043 10.802 1.00 95.19 161 TYR A O 1
ATOM 1288 N N . LEU A 1 162 ? 20.815 -16.517 11.180 1.00 97.06 162 LEU A N 1
ATOM 1289 C CA . LEU A 1 162 ? 21.338 -17.657 10.446 1.00 97.06 162 LEU A CA 1
ATOM 1290 C C . LEU A 1 162 ? 20.225 -18.187 9.531 1.00 97.06 162 LEU A C 1
ATOM 1292 O O . LEU A 1 162 ? 19.085 -18.316 9.973 1.00 97.06 162 LEU A O 1
ATOM 1296 N N . ILE A 1 163 ? 20.550 -18.518 8.286 1.00 98.12 163 ILE A N 1
ATOM 1297 C CA . ILE A 1 163 ? 19.655 -19.180 7.335 1.00 98.12 163 ILE A CA 1
ATOM 1298 C C . ILE A 1 163 ? 20.198 -20.575 7.030 1.00 98.12 163 ILE A C 1
ATOM 1300 O O . ILE A 1 163 ? 21.390 -20.732 6.765 1.00 98.12 163 ILE A O 1
ATOM 1304 N N . LEU A 1 164 ? 19.307 -21.565 7.050 1.00 97.56 164 LEU A N 1
ATOM 1305 C CA . LEU A 1 164 ? 19.544 -22.910 6.527 1.00 97.56 164 LEU A CA 1
ATOM 1306 C C . LEU A 1 164 ? 18.619 -23.142 5.327 1.00 97.56 164 LEU A C 1
ATOM 1308 O O . LEU A 1 164 ? 17.418 -22.867 5.431 1.00 97.56 164 LEU A O 1
ATOM 1312 N N . HIS A 1 165 ? 19.157 -23.659 4.227 1.00 94.19 165 HIS A N 1
ATOM 1313 C CA . HIS A 1 165 ? 18.379 -24.138 3.080 1.00 94.19 165 HIS A CA 1
ATOM 1314 C C . HIS A 1 165 ? 18.183 -25.668 3.153 1.00 94.19 165 HIS A C 1
ATOM 1316 O O . HIS A 1 165 ? 18.753 -26.317 4.032 1.00 94.19 165 HIS A O 1
ATOM 1322 N N . ASP A 1 166 ? 17.327 -26.236 2.298 1.00 93.12 166 ASP A N 1
ATOM 1323 C CA . ASP A 1 166 ? 17.070 -27.682 2.176 1.00 93.12 166 ASP A CA 1
ATOM 1324 C C . ASP A 1 166 ? 16.624 -28.374 3.479 1.00 93.12 166 ASP A C 1
ATOM 1326 O O . ASP A 1 166 ? 17.114 -29.438 3.870 1.00 93.12 166 ASP A O 1
ATOM 1330 N N . ILE A 1 167 ? 15.658 -27.777 4.182 1.00 95.00 167 ILE A N 1
ATOM 1331 C CA . ILE A 1 167 ? 15.210 -28.257 5.501 1.00 95.00 167 ILE A CA 1
ATOM 1332 C C . ILE A 1 167 ? 14.168 -29.387 5.459 1.00 95.00 167 ILE A C 1
ATOM 1334 O O . ILE A 1 167 ? 13.771 -29.875 6.522 1.00 95.00 167 ILE A O 1
ATOM 1338 N N . TYR A 1 168 ? 13.700 -29.812 4.281 1.00 92.12 168 TYR A N 1
ATOM 1339 C CA . TYR A 1 168 ? 12.706 -30.884 4.133 1.00 92.12 168 TYR A CA 1
ATOM 1340 C C . TYR A 1 168 ? 13.265 -32.114 3.393 1.00 92.12 168 TYR A C 1
ATOM 1342 O O . TYR A 1 168 ? 13.053 -32.246 2.185 1.00 92.12 168 TYR A O 1
ATOM 1350 N N . PRO A 1 169 ? 13.851 -33.097 4.114 1.00 90.19 169 PRO A N 1
ATOM 1351 C CA . PRO A 1 169 ? 14.536 -34.247 3.512 1.00 90.19 169 PRO A CA 1
ATOM 1352 C C . PRO A 1 169 ? 13.686 -35.070 2.546 1.00 90.19 169 PRO A C 1
ATOM 1354 O O . PRO A 1 169 ? 14.193 -35.638 1.589 1.00 90.19 169 PRO A O 1
ATOM 1357 N N . SER A 1 170 ? 12.367 -35.123 2.761 1.00 87.88 170 SER A N 1
ATOM 1358 C CA . SER A 1 170 ? 11.449 -35.836 1.864 1.00 87.88 170 SER A CA 1
ATOM 1359 C C . SER A 1 170 ? 11.312 -35.210 0.473 1.00 87.88 170 SER A C 1
ATOM 1361 O O . SER A 1 170 ? 10.640 -35.802 -0.368 1.00 87.88 170 SER A O 1
ATOM 1363 N N . MET A 1 171 ? 11.843 -34.003 0.274 1.00 87.12 171 MET A N 1
ATOM 1364 C CA . MET A 1 171 ? 11.756 -33.237 -0.968 1.00 87.12 171 MET A CA 1
ATOM 1365 C C . MET A 1 171 ? 13.135 -32.997 -1.593 1.00 87.12 171 MET A C 1
ATOM 1367 O O . MET A 1 171 ? 13.245 -33.100 -2.808 1.00 87.12 171 MET A O 1
ATOM 1371 N N . CYS A 1 172 ? 14.161 -32.702 -0.786 1.00 86.38 172 CYS A N 1
ATOM 1372 C CA . CYS A 1 172 ? 15.518 -32.378 -1.251 1.00 86.38 172 CYS A CA 1
ATOM 1373 C C . CYS A 1 172 ? 16.515 -33.554 -1.192 1.00 86.38 172 CYS A C 1
ATOM 1375 O O . CYS A 1 172 ? 17.661 -33.394 -1.597 1.00 86.38 172 CYS A O 1
ATOM 1377 N N . ASP A 1 173 ? 16.111 -34.727 -0.683 1.00 87.62 173 ASP A N 1
ATOM 1378 C CA . ASP A 1 173 ? 16.960 -35.923 -0.527 1.00 87.62 173 ASP A CA 1
ATOM 1379 C C . ASP A 1 173 ? 18.243 -35.707 0.314 1.00 87.62 173 ASP A C 1
ATOM 1381 O O . ASP A 1 173 ? 19.199 -36.484 0.228 1.00 87.62 173 ASP A O 1
ATOM 1385 N N . VAL A 1 174 ? 18.256 -34.686 1.182 1.00 89.00 174 VAL A N 1
ATOM 1386 C CA . VAL A 1 174 ? 19.353 -34.400 2.119 1.00 89.00 174 VAL A CA 1
ATOM 1387 C C . VAL A 1 174 ? 18.857 -34.223 3.556 1.00 89.00 174 VAL A C 1
ATOM 1389 O O . VAL A 1 174 ? 17.758 -33.734 3.797 1.00 89.00 174 VAL A O 1
ATOM 1392 N N . ASP A 1 175 ? 19.674 -34.624 4.537 1.00 89.88 175 ASP A N 1
ATOM 1393 C CA . ASP A 1 175 ? 19.262 -34.698 5.950 1.00 89.88 175 ASP A CA 1
ATOM 1394 C C . ASP A 1 175 ? 19.911 -33.640 6.859 1.00 89.88 175 ASP A C 1
ATOM 1396 O O . ASP A 1 175 ? 19.421 -33.392 7.963 1.00 89.88 175 ASP A O 1
ATOM 1400 N N . GLY A 1 176 ? 21.038 -33.044 6.453 1.00 93.69 176 GLY A N 1
ATOM 1401 C CA . GLY A 1 176 ? 21.892 -32.238 7.332 1.00 93.69 176 GLY A CA 1
ATOM 1402 C C . GLY A 1 176 ? 21.191 -31.044 7.988 1.00 93.69 176 GLY A C 1
ATOM 1403 O O . GLY A 1 176 ? 21.184 -30.971 9.223 1.00 93.69 176 GLY A O 1
ATOM 1404 N N . PRO A 1 177 ? 20.567 -30.138 7.209 1.00 95.81 177 PRO A N 1
ATOM 1405 C CA . PRO A 1 177 ? 19.873 -28.966 7.745 1.00 95.81 177 PRO A CA 1
ATOM 1406 C C . PRO A 1 177 ? 18.756 -29.340 8.725 1.00 95.81 177 PRO A C 1
ATOM 1408 O O . PRO A 1 177 ? 18.704 -28.825 9.845 1.00 95.81 177 PRO A O 1
ATOM 1411 N N . ARG A 1 178 ? 17.915 -30.317 8.362 1.00 95.88 178 ARG A N 1
ATOM 1412 C CA . ARG A 1 178 ? 16.838 -30.822 9.228 1.00 95.88 178 ARG A CA 1
ATOM 1413 C C . ARG A 1 178 ? 17.370 -31.442 10.518 1.00 95.88 178 ARG A C 1
ATOM 1415 O O . ARG A 1 178 ? 16.848 -31.152 11.595 1.00 95.88 178 ARG A O 1
ATOM 1422 N N . ALA A 1 179 ? 18.426 -32.250 10.430 1.00 93.75 179 ALA A N 1
ATOM 1423 C CA . ALA A 1 179 ? 19.045 -32.883 11.590 1.00 93.75 179 ALA A CA 1
ATOM 1424 C C . ALA A 1 179 ? 19.596 -31.853 12.590 1.00 93.75 179 ALA A C 1
ATOM 1426 O O . ALA A 1 179 ? 19.526 -32.078 13.800 1.00 93.75 179 ALA A O 1
ATOM 1427 N N . LEU A 1 180 ? 20.114 -30.716 12.110 1.00 95.38 180 LEU A N 1
ATOM 1428 C CA . LEU A 1 180 ? 20.598 -29.634 12.968 1.00 95.38 180 LEU A CA 1
ATOM 1429 C C . LEU A 1 180 ? 19.445 -28.967 13.732 1.00 95.38 180 LEU A C 1
ATOM 1431 O O . LEU A 1 180 ? 19.532 -28.780 14.947 1.00 95.38 180 LEU A O 1
ATOM 1435 N N . ILE A 1 181 ? 18.343 -28.661 13.044 1.00 94.81 181 ILE A N 1
ATOM 1436 C CA . ILE A 1 181 ? 17.162 -28.057 13.675 1.00 94.81 181 ILE A CA 1
ATOM 1437 C C . ILE A 1 181 ? 16.548 -29.027 14.700 1.00 94.81 181 ILE A C 1
ATOM 1439 O O . ILE A 1 181 ? 16.222 -28.629 15.822 1.00 94.81 181 ILE A O 1
ATOM 1443 N N . ASP A 1 182 ? 16.440 -30.314 14.360 1.00 91.88 182 ASP A N 1
ATOM 1444 C CA . ASP A 1 182 ? 15.944 -31.350 15.276 1.00 91.88 182 ASP A CA 1
ATOM 1445 C C . ASP A 1 182 ? 16.837 -31.505 16.509 1.00 91.88 182 ASP A C 1
ATOM 1447 O O . ASP A 1 182 ? 16.328 -31.649 17.623 1.00 91.88 182 ASP A O 1
ATOM 1451 N N . HIS A 1 183 ? 18.159 -31.413 16.336 1.00 91.69 183 HIS A N 1
ATOM 1452 C CA . HIS A 1 183 ? 19.109 -31.422 17.443 1.00 91.69 183 HIS A CA 1
ATOM 1453 C C . HIS A 1 183 ? 18.855 -30.266 18.420 1.00 91.69 183 HIS A C 1
ATOM 1455 O O . HIS A 1 183 ? 18.789 -30.501 19.627 1.00 91.69 183 HIS A O 1
ATOM 1461 N N . PHE A 1 184 ? 18.651 -29.042 17.923 1.00 93.00 184 PHE A N 1
ATOM 1462 C CA . PHE A 1 184 ? 18.398 -27.876 18.779 1.00 93.00 184 PHE A CA 1
ATOM 1463 C C . PHE A 1 184 ? 17.037 -27.888 19.465 1.00 93.00 184 PHE A C 1
ATOM 1465 O O . PHE A 1 184 ? 16.933 -27.424 20.604 1.00 93.00 184 PHE A O 1
ATOM 1472 N N . ASN A 1 185 ? 16.014 -28.436 18.810 1.00 87.69 185 ASN A N 1
ATOM 1473 C CA . ASN A 1 185 ? 14.721 -28.679 19.445 1.00 87.69 185 ASN A CA 1
ATOM 1474 C C . ASN A 1 185 ? 14.856 -29.708 20.576 1.00 87.69 185 ASN A C 1
ATOM 1476 O O . ASN A 1 185 ? 14.368 -29.482 21.681 1.00 87.69 185 ASN A O 1
ATOM 1480 N N . ALA A 1 186 ? 15.561 -30.817 20.332 1.00 87.06 186 ALA A N 1
ATOM 1481 C CA . ALA A 1 186 ? 15.759 -31.868 21.328 1.00 87.06 186 ALA A CA 1
ATOM 1482 C C . ALA A 1 186 ? 16.625 -31.421 22.519 1.00 87.06 186 ALA A C 1
ATOM 1484 O O . ALA A 1 186 ? 16.447 -31.926 23.626 1.00 87.06 186 ALA A O 1
ATOM 1485 N N . SER A 1 187 ? 17.555 -30.486 22.309 1.00 85.62 187 SER A N 1
ATOM 1486 C CA . SER A 1 187 ? 18.424 -29.943 23.358 1.00 85.62 187 SER A CA 1
ATOM 1487 C C . SER A 1 187 ? 17.878 -28.676 24.029 1.00 85.62 187 SER A C 1
ATOM 1489 O O . SER A 1 187 ? 18.632 -28.013 24.739 1.00 85.62 187 SER A O 1
ATOM 1491 N N . GLU A 1 188 ? 16.621 -28.297 23.759 1.00 86.25 188 GLU A N 1
ATOM 1492 C CA . GLU A 1 188 ? 15.957 -27.071 24.245 1.00 86.25 188 GLU A CA 1
ATOM 1493 C C . GLU A 1 188 ? 16.720 -25.763 23.957 1.00 86.25 188 GLU A C 1
ATOM 1495 O O . GLU A 1 188 ? 16.454 -24.715 24.551 1.00 86.25 188 GLU A O 1
ATOM 1500 N N . VAL A 1 189 ? 17.658 -25.793 23.005 1.00 87.69 189 VAL A N 1
ATOM 1501 C CA . VAL A 1 189 ? 18.338 -24.587 22.515 1.00 87.69 189 VAL A CA 1
ATOM 1502 C C . VAL A 1 189 ? 17.315 -23.661 21.863 1.00 87.69 189 VAL A C 1
ATOM 1504 O O . VAL A 1 189 ? 17.371 -22.443 22.045 1.00 87.69 189 VAL A O 1
ATOM 1507 N N . ILE A 1 190 ? 16.338 -24.243 21.171 1.00 86.81 190 ILE A N 1
ATOM 1508 C CA . ILE A 1 190 ? 15.146 -23.557 20.683 1.00 86.81 190 ILE A CA 1
ATOM 1509 C C . ILE A 1 190 ? 14.016 -23.792 21.702 1.00 86.81 190 ILE A C 1
ATOM 1511 O O . ILE A 1 190 ? 13.766 -24.946 22.053 1.00 86.81 190 ILE A O 1
ATOM 1515 N N . PRO A 1 191 ? 13.324 -22.747 22.208 1.00 80.62 191 PRO A N 1
ATOM 1516 C CA . PRO A 1 191 ? 13.454 -21.317 21.892 1.00 80.62 191 PRO A CA 1
ATOM 1517 C C . PRO A 1 191 ? 14.359 -20.518 22.865 1.00 80.62 191 PRO A C 1
ATOM 1519 O O . PRO A 1 191 ? 14.310 -19.279 22.896 1.00 80.62 191 PRO A O 1
ATOM 1522 N N . GLN A 1 192 ? 15.110 -21.195 23.745 1.00 83.19 192 GLN A N 1
ATOM 1523 C CA . GLN A 1 192 ? 15.806 -20.547 24.868 1.00 83.19 192 GLN A CA 1
ATOM 1524 C C . GLN A 1 192 ? 16.925 -19.603 24.407 1.00 83.19 192 GLN A C 1
ATOM 1526 O O . GLN A 1 192 ? 17.010 -18.472 24.880 1.00 83.19 192 GLN A O 1
ATOM 1531 N N . GLN A 1 193 ? 17.768 -20.062 23.484 1.00 87.12 193 GLN A N 1
ATOM 1532 C CA . GLN A 1 193 ? 18.952 -19.349 22.992 1.00 87.12 193 GLN A CA 1
ATOM 1533 C C . GLN A 1 193 ? 18.849 -18.988 21.506 1.00 87.12 193 GLN A C 1
ATOM 1535 O O . GLN A 1 193 ? 19.537 -18.073 21.058 1.00 87.12 193 GLN A O 1
ATOM 1540 N N . ILE A 1 194 ? 17.980 -19.671 20.758 1.00 90.88 194 ILE A N 1
ATOM 1541 C CA . ILE A 1 194 ? 17.699 -19.406 19.345 1.00 90.88 194 ILE A CA 1
ATOM 1542 C C . ILE A 1 194 ? 16.186 -19.303 19.146 1.00 90.88 194 ILE A C 1
ATOM 1544 O O . ILE A 1 194 ? 15.438 -20.146 19.631 1.00 90.88 194 ILE A O 1
ATOM 1548 N N . GLU A 1 195 ? 15.735 -18.288 18.418 1.00 91.38 195 GLU A N 1
ATOM 1549 C CA . GLU A 1 195 ? 14.383 -18.225 17.851 1.00 91.38 195 GLU A CA 1
ATOM 1550 C C . GLU A 1 195 ? 14.393 -18.828 16.442 1.00 91.38 195 GLU A C 1
ATOM 1552 O O . GLU A 1 195 ? 15.340 -18.595 15.698 1.00 91.38 195 GLU A O 1
ATOM 1557 N N . LEU A 1 196 ? 13.369 -19.607 16.086 1.00 94.69 196 LEU A N 1
ATOM 1558 C CA . LEU A 1 196 ? 13.292 -20.339 14.820 1.00 94.69 196 LEU A CA 1
ATOM 1559 C C . LEU A 1 196 ? 11.993 -20.012 14.084 1.00 94.69 196 LEU A C 1
ATOM 1561 O O . LEU A 1 196 ? 10.910 -20.100 14.662 1.00 94.69 196 LEU A O 1
ATOM 1565 N N . ILE A 1 197 ? 12.118 -19.742 12.787 1.00 95.31 197 ILE A N 1
ATOM 1566 C CA . ILE A 1 197 ? 11.024 -19.714 11.819 1.00 95.31 197 ILE A CA 1
ATOM 1567 C C . ILE A 1 197 ? 11.360 -20.717 10.715 1.00 95.31 197 ILE A C 1
ATOM 1569 O O . ILE A 1 197 ? 12.418 -20.626 10.101 1.00 95.31 197 ILE A O 1
ATOM 1573 N N . GLU A 1 198 ? 10.458 -21.659 10.449 1.00 95.00 198 GLU A N 1
ATOM 1574 C CA . GLU A 1 198 ? 10.543 -22.555 9.292 1.00 95.00 198 GLU A CA 1
ATOM 1575 C C . GLU A 1 198 ? 9.543 -22.095 8.228 1.00 95.00 198 GLU A C 1
ATOM 1577 O O . GLU A 1 198 ? 8.385 -21.808 8.541 1.00 95.00 198 GLU A O 1
ATOM 1582 N N . MET A 1 199 ? 9.979 -22.030 6.972 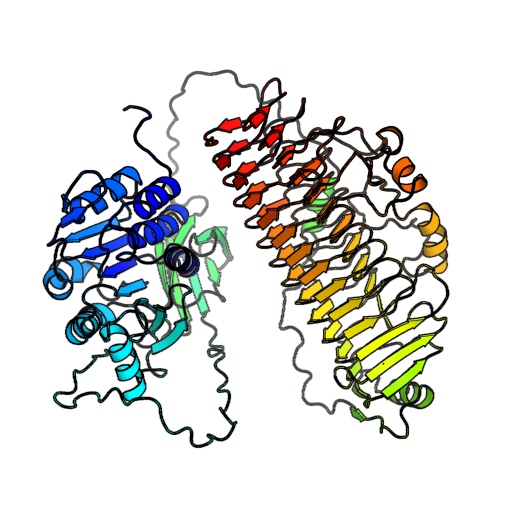1.00 91.19 199 MET A N 1
ATOM 1583 C CA . MET A 1 199 ? 9.155 -21.621 5.841 1.00 91.19 199 MET A CA 1
ATOM 1584 C C . MET A 1 199 ? 9.208 -22.679 4.743 1.00 91.19 199 MET A C 1
ATOM 1586 O O . MET A 1 199 ? 10.273 -23.051 4.251 1.00 91.19 199 MET A O 1
ATOM 1590 N N . GLN A 1 200 ? 8.027 -23.127 4.323 1.00 87.88 200 GLN A N 1
ATOM 1591 C CA . GLN A 1 200 ? 7.884 -23.990 3.161 1.00 87.88 200 GLN A CA 1
ATOM 1592 C C . GLN A 1 200 ? 7.958 -23.161 1.879 1.00 87.88 200 GLN A C 1
ATOM 1594 O O . GLN A 1 200 ? 7.163 -22.245 1.671 1.00 87.88 200 GLN A O 1
ATOM 1599 N N . THR A 1 201 ? 8.914 -23.500 1.023 1.00 85.62 201 THR A N 1
ATOM 1600 C CA . THR A 1 201 ? 9.121 -22.882 -0.287 1.00 85.62 201 THR A CA 1
ATOM 1601 C C . THR A 1 201 ? 8.367 -23.658 -1.367 1.00 85.62 201 THR A C 1
ATOM 1603 O O . THR A 1 201 ? 7.972 -24.812 -1.175 1.00 85.62 201 THR A O 1
ATOM 1606 N N . ARG A 1 202 ? 8.116 -23.015 -2.513 1.00 78.38 202 ARG A N 1
ATOM 1607 C CA . ARG A 1 202 ? 7.304 -23.582 -3.603 1.00 78.38 202 ARG A CA 1
ATOM 1608 C C . ARG A 1 202 ? 7.959 -24.787 -4.287 1.00 78.38 202 ARG A C 1
ATOM 1610 O O . ARG A 1 202 ? 7.242 -25.681 -4.729 1.00 78.38 202 ARG A O 1
ATOM 1617 N N . ASP A 1 203 ? 9.286 -24.808 -4.360 1.00 80.12 203 ASP A N 1
ATOM 1618 C CA . ASP A 1 203 ? 10.079 -25.965 -4.807 1.00 80.12 203 ASP A CA 1
ATOM 1619 C C . ASP A 1 203 ? 10.021 -27.146 -3.817 1.00 80.12 203 ASP A C 1
ATOM 1621 O O . ASP A 1 203 ? 10.299 -28.285 -4.183 1.00 80.12 203 ASP A O 1
ATOM 1625 N N . GLY A 1 204 ? 9.564 -26.899 -2.585 1.00 84.06 204 GLY A N 1
ATOM 1626 C CA . GLY A 1 204 ? 9.363 -27.895 -1.542 1.00 84.06 204 GLY A CA 1
ATOM 1627 C C . GLY A 1 204 ? 10.578 -28.141 -0.650 1.00 84.06 204 GLY A C 1
ATOM 1628 O O . GLY A 1 204 ? 10.440 -28.894 0.312 1.00 84.06 204 GLY A O 1
ATOM 1629 N N . PHE A 1 205 ? 11.728 -27.517 -0.915 1.00 90.62 205 PHE A N 1
ATOM 1630 C CA . PHE A 1 205 ? 12.978 -27.765 -0.182 1.00 90.62 205 PHE A CA 1
ATOM 1631 C C . PHE A 1 205 ? 13.012 -27.083 1.193 1.00 90.62 205 PHE A C 1
ATOM 1633 O O . PHE A 1 205 ? 13.459 -27.678 2.175 1.00 90.62 205 PHE A O 1
ATOM 1640 N N . GLY A 1 206 ? 12.405 -25.900 1.295 1.00 92.44 206 GLY A N 1
ATOM 1641 C CA . GLY A 1 206 ? 12.196 -25.141 2.524 1.00 92.44 206 GLY A CA 1
ATOM 1642 C C . GLY A 1 206 ? 13.421 -24.364 2.999 1.00 92.44 206 GLY A C 1
ATOM 1643 O O . GLY A 1 206 ? 14.561 -24.718 2.714 1.00 92.44 206 GLY A O 1
ATOM 1644 N N . ILE A 1 207 ? 13.170 -23.339 3.815 1.00 96.00 207 ILE A N 1
ATOM 1645 C CA . ILE A 1 207 ? 14.205 -22.560 4.506 1.00 96.00 207 ILE A CA 1
ATOM 1646 C C . ILE A 1 207 ? 13.901 -22.445 5.999 1.00 96.00 207 ILE A C 1
ATOM 1648 O O . ILE A 1 207 ? 12.740 -22.353 6.403 1.00 96.00 207 ILE A O 1
ATOM 1652 N N . ALA A 1 208 ? 14.943 -22.397 6.827 1.00 96.94 208 ALA A N 1
ATOM 1653 C CA . ALA A 1 208 ? 14.838 -22.034 8.237 1.00 96.94 208 ALA A CA 1
ATOM 1654 C C . ALA A 1 208 ? 15.603 -20.740 8.517 1.00 96.94 208 ALA A C 1
ATOM 1656 O O . ALA A 1 208 ? 16.757 -20.598 8.121 1.00 96.94 208 ALA A O 1
ATOM 1657 N N . ILE A 1 209 ? 14.969 -19.820 9.243 1.00 97.50 209 ILE A N 1
ATOM 1658 C CA . ILE A 1 209 ? 15.556 -18.567 9.720 1.00 97.50 209 ILE A CA 1
ATOM 1659 C C . ILE A 1 209 ? 15.694 -18.665 11.238 1.00 97.50 209 ILE A C 1
ATOM 1661 O O . ILE A 1 209 ? 14.708 -18.825 11.960 1.00 97.50 209 ILE A O 1
ATOM 1665 N N . LEU A 1 210 ? 16.928 -18.580 11.720 1.00 95.56 210 LEU A N 1
ATOM 1666 C CA . LEU A 1 210 ? 17.299 -18.704 13.122 1.00 95.56 210 LEU A CA 1
ATOM 1667 C C . LEU A 1 210 ? 17.829 -17.353 13.615 1.00 95.56 210 LEU A C 1
ATOM 1669 O O . LEU A 1 210 ? 18.712 -16.778 12.988 1.00 95.56 210 LEU A O 1
ATOM 1673 N N . ARG A 1 211 ? 17.344 -16.846 14.751 1.00 93.75 211 ARG A N 1
ATOM 1674 C CA . ARG A 1 211 ? 17.854 -15.616 15.383 1.00 93.75 211 ARG A CA 1
ATOM 1675 C C . ARG A 1 211 ? 18.544 -15.938 16.705 1.00 93.75 211 ARG A C 1
ATOM 1677 O O . ARG A 1 211 ? 17.933 -16.531 17.596 1.00 93.75 211 ARG A O 1
ATOM 1684 N N . LYS A 1 212 ? 19.802 -15.519 16.860 1.00 91.38 212 LYS A N 1
ATOM 1685 C CA . LYS A 1 212 ? 20.594 -15.729 18.086 1.00 91.38 212 LYS A CA 1
ATOM 1686 C C . LYS A 1 212 ? 20.108 -14.806 19.203 1.00 91.38 212 LYS A C 1
ATOM 1688 O O . LYS A 1 212 ? 20.084 -13.591 19.033 1.00 91.38 212 LYS A O 1
ATOM 1693 N N . LYS A 1 213 ? 19.745 -15.356 20.363 1.00 85.81 213 LYS A N 1
ATOM 1694 C CA . LYS A 1 213 ? 19.190 -14.594 21.501 1.00 85.81 213 LYS A CA 1
ATOM 1695 C C . LYS A 1 213 ? 20.178 -14.359 22.638 1.00 85.81 213 LYS A C 1
ATOM 1697 O O . LYS A 1 213 ? 19.947 -13.474 23.452 1.00 85.81 213 LYS A O 1
ATOM 1702 N N . SER A 1 214 ? 21.254 -15.137 22.711 1.00 83.81 214 SER A N 1
ATOM 1703 C CA . SER A 1 214 ? 22.270 -15.010 23.759 1.00 83.81 214 SER A CA 1
ATOM 1704 C C . SER A 1 214 ? 23.681 -15.212 23.222 1.00 83.81 214 SER A C 1
ATOM 1706 O O . SER A 1 214 ? 23.883 -15.876 22.208 1.00 83.81 214 SER A O 1
ATOM 1708 N N . ASP A 1 215 ? 24.653 -14.671 23.945 1.00 81.88 215 ASP A N 1
ATOM 1709 C CA . ASP A 1 215 ? 26.095 -14.814 23.722 1.00 81.88 215 ASP A CA 1
ATOM 1710 C C . ASP A 1 215 ? 26.641 -16.192 24.132 1.00 81.88 215 ASP A C 1
ATOM 1712 O O . ASP A 1 215 ? 27.766 -16.548 23.781 1.00 81.88 215 ASP A O 1
ATOM 1716 N N . LYS A 1 216 ? 25.838 -16.984 24.852 1.00 84.69 216 LYS A N 1
ATOM 1717 C CA . LYS A 1 216 ? 26.189 -18.346 25.254 1.00 84.69 216 LYS A CA 1
ATOM 1718 C C . LYS A 1 216 ? 26.606 -19.180 24.034 1.00 84.69 216 LYS A C 1
ATOM 1720 O O . LYS A 1 216 ? 25.841 -19.267 23.068 1.00 84.69 216 LYS A O 1
ATOM 1725 N N . PRO A 1 217 ? 27.790 -19.816 24.076 1.00 85.88 217 PRO A N 1
ATOM 1726 C CA . PRO A 1 217 ? 28.253 -20.636 22.973 1.00 85.88 217 PRO A CA 1
ATOM 1727 C C . PRO A 1 217 ? 27.378 -21.881 22.840 1.00 85.88 217 PRO A C 1
ATOM 1729 O O . PRO A 1 217 ? 27.026 -22.524 23.834 1.00 85.88 217 PRO A O 1
ATOM 1732 N N . ILE A 1 218 ? 27.064 -22.241 21.598 1.00 89.00 218 ILE A N 1
ATOM 1733 C CA . ILE A 1 218 ? 26.279 -23.431 21.266 1.00 89.00 218 ILE A CA 1
ATOM 1734 C C . ILE A 1 218 ? 27.153 -24.353 20.433 1.00 89.00 218 ILE A C 1
ATOM 1736 O O . ILE A 1 218 ? 27.846 -23.911 19.521 1.00 89.00 218 ILE A O 1
ATOM 1740 N N . GLN A 1 219 ? 27.119 -25.643 20.758 1.00 88.06 219 GLN A N 1
ATOM 1741 C CA . GLN A 1 219 ? 27.744 -26.676 19.945 1.00 88.06 219 GLN A CA 1
ATOM 1742 C C . GLN A 1 219 ? 26.738 -27.774 19.640 1.00 88.06 219 GLN A C 1
ATOM 1744 O O . GLN A 1 219 ? 26.199 -28.403 20.553 1.00 88.06 219 GLN A O 1
ATOM 1749 N N . ALA A 1 220 ? 26.536 -28.029 18.354 1.00 88.12 220 ALA A N 1
ATOM 1750 C CA . ALA A 1 220 ? 25.780 -29.160 17.862 1.00 88.12 220 ALA A CA 1
ATOM 1751 C C . ALA A 1 220 ? 26.626 -30.435 17.997 1.00 88.12 220 ALA A C 1
ATOM 1753 O O . ALA A 1 220 ? 27.760 -30.507 17.509 1.00 88.12 220 ALA A O 1
ATOM 1754 N N . LYS A 1 221 ? 26.091 -31.451 18.682 1.00 85.94 221 LYS A N 1
ATOM 1755 C CA . LYS A 1 221 ? 26.780 -32.727 18.929 1.00 85.94 221 LYS A CA 1
ATOM 1756 C C . LYS A 1 221 ? 26.176 -33.841 18.087 1.00 85.94 221 LYS A C 1
ATOM 1758 O O . LYS A 1 221 ? 24.985 -34.119 18.182 1.00 85.94 221 LYS A O 1
ATOM 1763 N N . LEU A 1 222 ? 27.026 -34.546 17.345 1.00 71.06 222 LEU A N 1
ATOM 1764 C CA . LEU A 1 222 ? 26.663 -35.810 16.710 1.00 71.06 222 LEU A CA 1
ATOM 1765 C C . LEU A 1 222 ? 26.464 -36.870 17.804 1.00 71.06 222 LEU A C 1
ATOM 1767 O O . LEU A 1 222 ? 27.417 -37.228 18.501 1.00 71.06 222 LEU A O 1
ATOM 1771 N N . SER A 1 223 ? 25.246 -37.385 17.977 1.00 57.34 223 SER A N 1
ATOM 1772 C CA . SER A 1 223 ? 25.025 -38.571 18.805 1.00 57.34 223 SER A CA 1
ATOM 1773 C C . SER A 1 223 ? 25.627 -39.786 18.092 1.00 57.34 223 SER A C 1
ATOM 1775 O O . SER A 1 223 ? 25.137 -40.242 17.059 1.00 57.34 223 SER A O 1
ATOM 1777 N N . LEU A 1 224 ? 26.736 -40.314 18.620 1.00 44.47 224 LEU A N 1
ATOM 1778 C CA . LEU A 1 224 ? 27.295 -41.578 18.147 1.00 44.47 224 LEU A CA 1
ATOM 1779 C C . LEU A 1 224 ? 26.343 -42.717 18.523 1.00 44.47 224 LEU A C 1
ATOM 1781 O O . LEU A 1 224 ? 26.343 -43.187 19.656 1.00 44.47 224 LEU A O 1
ATOM 1785 N N . GLY A 1 225 ? 25.572 -43.170 17.540 1.00 39.62 225 GLY A N 1
ATOM 1786 C CA . GLY A 1 225 ? 24.767 -44.379 17.632 1.00 39.62 225 GLY A CA 1
ATOM 1787 C C . GLY A 1 225 ? 23.299 -44.097 17.891 1.00 39.62 225 GLY A C 1
ATOM 1788 O O . GLY A 1 225 ? 22.849 -44.176 19.018 1.00 39.62 225 GLY A O 1
ATOM 1789 N N . ASP A 1 226 ? 22.555 -43.843 16.822 1.00 33.56 226 ASP A N 1
ATOM 1790 C CA . ASP A 1 226 ? 21.321 -44.571 16.556 1.00 33.56 226 ASP A CA 1
ATOM 1791 C C . ASP A 1 226 ? 21.000 -44.422 15.073 1.00 33.56 226 ASP A C 1
ATOM 1793 O O . ASP A 1 226 ? 20.995 -43.326 14.517 1.00 33.56 226 ASP A O 1
ATOM 1797 N N . LYS A 1 227 ? 20.767 -45.551 14.397 1.00 36.12 227 LYS A N 1
ATOM 1798 C CA . LYS A 1 227 ? 20.166 -45.538 13.064 1.00 36.12 227 LYS A CA 1
ATOM 1799 C C . LYS A 1 227 ? 18.828 -44.822 13.212 1.00 36.12 227 LYS A C 1
ATOM 1801 O O . LYS A 1 227 ? 17.906 -45.411 13.777 1.00 36.12 227 LYS A O 1
ATOM 1806 N N . VAL A 1 228 ? 18.720 -43.589 12.720 1.00 36.97 228 VAL A N 1
ATOM 1807 C CA . VAL A 1 228 ? 17.437 -42.899 12.587 1.00 36.97 228 VAL A CA 1
ATOM 1808 C C . VAL A 1 228 ? 16.580 -43.772 11.675 1.00 36.97 228 VAL A C 1
ATOM 1810 O O . VAL A 1 228 ? 16.735 -43.803 10.457 1.00 36.97 228 VAL A O 1
ATOM 1813 N N . LYS A 1 229 ? 15.726 -44.601 12.281 1.00 31.17 229 LYS A N 1
ATOM 1814 C CA . LYS A 1 229 ? 14.704 -45.351 11.562 1.00 31.17 229 LYS A CA 1
ATOM 1815 C C . LYS A 1 229 ? 13.698 -44.324 11.070 1.00 31.17 229 LYS A C 1
ATOM 1817 O O . LYS A 1 229 ? 12.822 -43.911 11.825 1.00 31.17 229 LYS A O 1
ATOM 1822 N N . ILE A 1 230 ? 13.810 -43.964 9.798 1.00 38.41 230 ILE A N 1
ATOM 1823 C CA . ILE A 1 230 ? 12.751 -43.299 9.042 1.00 38.41 230 ILE A CA 1
ATOM 1824 C C . ILE A 1 230 ? 11.573 -44.285 8.989 1.00 38.41 230 ILE A C 1
ATOM 1826 O O . ILE A 1 230 ? 11.523 -45.217 8.186 1.00 38.41 230 ILE A O 1
ATOM 1830 N N . GLY A 1 231 ? 10.676 -44.167 9.966 1.00 31.83 231 GLY A N 1
ATOM 1831 C CA . GLY A 1 231 ? 9.518 -45.031 10.132 1.00 31.83 231 GLY A CA 1
ATOM 1832 C C . GLY A 1 231 ? 8.410 -44.643 9.162 1.00 31.83 231 GLY A C 1
ATOM 1833 O O . GLY A 1 231 ? 7.808 -43.580 9.278 1.00 31.83 231 GLY A O 1
ATOM 1834 N N . SER A 1 232 ? 8.109 -45.549 8.236 1.00 30.44 232 SER A N 1
ATOM 1835 C CA . SER A 1 232 ? 6.933 -45.537 7.369 1.00 30.44 232 SER A CA 1
ATOM 1836 C C . SER A 1 232 ? 5.647 -45.141 8.113 1.00 30.44 232 SER A C 1
ATOM 1838 O O . SER A 1 232 ? 5.270 -45.773 9.103 1.00 30.44 232 SER A O 1
ATOM 1840 N N . ARG A 1 233 ? 4.930 -44.147 7.574 1.00 42.91 233 ARG A N 1
ATOM 1841 C CA . ARG A 1 233 ? 3.565 -43.760 7.965 1.00 42.91 233 ARG A CA 1
ATOM 1842 C C . ARG A 1 233 ? 2.638 -44.979 7.994 1.00 42.91 233 ARG A C 1
ATOM 1844 O O . ARG A 1 233 ? 2.254 -45.468 6.937 1.00 42.91 233 ARG A O 1
ATOM 1851 N N . LYS A 1 234 ? 2.231 -45.428 9.185 1.00 32.44 234 LYS A N 1
ATOM 1852 C CA . LYS A 1 234 ? 0.994 -46.196 9.437 1.00 32.44 234 LYS A CA 1
ATOM 1853 C C . LYS A 1 234 ? 0.777 -46.324 10.947 1.00 32.44 234 LYS A C 1
ATOM 1855 O O . LYS A 1 234 ? 1.255 -47.267 11.553 1.00 32.44 234 LYS A O 1
ATOM 1860 N N . HIS A 1 235 ? 0.076 -45.344 11.524 1.00 29.62 235 HIS A N 1
ATOM 1861 C CA . HIS A 1 235 ? -0.893 -45.462 12.631 1.00 29.62 235 HIS A CA 1
ATOM 1862 C C . HIS A 1 235 ? -1.192 -44.066 13.198 1.00 29.62 235 HIS A C 1
ATOM 1864 O O . HIS A 1 235 ? -0.581 -43.623 14.166 1.00 29.62 235 HIS A O 1
ATOM 1870 N N . LEU A 1 236 ? -2.174 -43.377 12.603 1.00 31.23 236 LEU A N 1
ATOM 1871 C CA . LEU A 1 236 ? -2.844 -42.264 13.273 1.00 31.23 236 LEU A CA 1
ATOM 1872 C C . LEU A 1 236 ? -3.616 -42.821 14.478 1.00 31.23 236 LEU A C 1
ATOM 1874 O O . LEU A 1 236 ? -4.692 -43.399 14.326 1.00 31.23 236 LEU A O 1
ATOM 1878 N N . LYS A 1 237 ? -3.081 -42.621 15.683 1.00 28.73 237 LYS A N 1
ATOM 1879 C CA . LYS A 1 237 ? -3.910 -42.502 16.884 1.00 28.73 237 LYS A CA 1
ATOM 1880 C C . LYS A 1 237 ? -4.261 -41.026 17.048 1.00 28.73 237 LYS A C 1
ATOM 1882 O O . LYS A 1 237 ? -3.379 -40.176 17.012 1.00 28.73 237 LYS A O 1
ATOM 1887 N N . ARG A 1 238 ? -5.562 -40.750 17.179 1.00 33.25 238 ARG A N 1
ATOM 1888 C CA . ARG A 1 238 ? -6.153 -39.432 17.454 1.00 33.25 238 ARG A CA 1
ATOM 1889 C C . ARG A 1 238 ? -5.367 -38.705 18.553 1.00 33.25 238 ARG A C 1
ATOM 1891 O O . ARG A 1 238 ? -5.348 -39.170 19.689 1.00 33.25 238 ARG A O 1
ATOM 1898 N N . ILE A 1 239 ? -4.760 -37.575 18.199 1.00 30.33 239 ILE A N 1
ATOM 1899 C CA . ILE A 1 239 ? -4.177 -36.613 19.140 1.00 30.33 239 ILE A CA 1
ATOM 1900 C C . ILE A 1 239 ? -5.294 -35.626 19.532 1.00 30.33 239 ILE A C 1
ATOM 1902 O O . ILE A 1 239 ? -6.063 -35.229 18.651 1.00 30.33 239 ILE A O 1
ATOM 1906 N N . PRO A 1 240 ? -5.449 -35.244 20.814 1.00 28.39 240 PRO A N 1
ATOM 1907 C CA . PRO A 1 240 ? -6.441 -34.255 21.222 1.00 28.39 240 PRO A CA 1
ATOM 1908 C C . PRO A 1 240 ? -6.091 -32.875 20.654 1.00 28.39 240 PRO A C 1
ATOM 1910 O O . PRO A 1 240 ? -4.946 -32.434 20.734 1.00 28.39 240 PRO A O 1
ATOM 1913 N N . LEU A 1 241 ? -7.100 -32.191 20.114 1.00 31.89 241 LEU A N 1
ATOM 1914 C CA . LEU A 1 241 ? -7.045 -30.806 19.648 1.00 31.89 241 LEU A CA 1
ATOM 1915 C C . LEU A 1 241 ? -6.870 -29.852 20.844 1.00 31.89 241 LEU A C 1
ATOM 1917 O O . LEU A 1 241 ? -7.847 -29.308 21.332 1.00 31.89 241 LEU A O 1
ATOM 1921 N N . PHE A 1 242 ? -5.648 -29.670 21.344 1.00 32.47 242 PHE A N 1
ATOM 1922 C CA . PHE A 1 242 ? -5.273 -28.526 22.186 1.00 32.47 242 PHE A CA 1
ATOM 1923 C C . PHE A 1 242 ? -3.761 -28.291 22.076 1.00 32.47 242 PHE A C 1
ATOM 1925 O O . PHE A 1 242 ? -2.996 -28.697 22.950 1.00 32.47 242 PHE A O 1
ATOM 1932 N N . SER A 1 243 ? -3.304 -27.613 21.018 1.00 28.78 243 SER A N 1
ATOM 1933 C CA . SER A 1 243 ? -2.048 -26.868 21.128 1.00 28.78 243 SER A CA 1
ATOM 1934 C C . SER A 1 243 ? -2.362 -25.609 21.926 1.00 28.78 243 SER A C 1
ATOM 1936 O O . SER A 1 243 ? -3.078 -24.730 21.444 1.00 28.78 243 SER A O 1
ATOM 1938 N N . LYS A 1 244 ? -1.865 -25.529 23.162 1.00 28.86 244 LYS A N 1
ATOM 1939 C CA . LYS A 1 244 ? -1.769 -24.248 23.862 1.00 28.86 244 LYS A CA 1
ATOM 1940 C C . LYS A 1 244 ? -0.999 -23.303 22.943 1.00 28.86 244 LYS A C 1
ATOM 1942 O O . LYS A 1 244 ? 0.183 -23.515 22.695 1.00 28.86 244 LYS A O 1
ATOM 1947 N N . THR A 1 245 ? -1.680 -22.299 22.412 1.00 26.42 245 THR A N 1
ATOM 1948 C CA . THR A 1 245 ? -1.039 -21.138 21.806 1.00 26.42 245 THR A CA 1
ATOM 1949 C C . THR A 1 245 ? -0.198 -20.488 22.894 1.00 26.42 245 THR A C 1
ATOM 1951 O O . THR A 1 245 ? -0.734 -19.910 23.840 1.00 26.42 245 THR A O 1
ATOM 1954 N N . HIS A 1 246 ? 1.118 -20.649 22.808 1.00 28.61 246 HIS A N 1
ATOM 1955 C CA . HIS A 1 246 ? 2.033 -19.834 23.587 1.00 28.61 246 HIS A CA 1
ATOM 1956 C C . HIS A 1 246 ? 2.025 -18.428 22.974 1.00 28.61 246 HIS A C 1
ATOM 1958 O O . HIS A 1 246 ? 2.232 -18.305 21.767 1.00 28.61 246 HIS A O 1
ATOM 1964 N N . PRO A 1 247 ? 1.754 -17.370 23.753 1.00 33.31 247 PRO A N 1
ATOM 1965 C CA . PRO A 1 247 ? 1.921 -16.017 23.265 1.00 33.31 247 PRO A CA 1
ATOM 1966 C C . PRO A 1 247 ? 3.422 -15.732 23.214 1.00 33.31 247 PRO A C 1
ATOM 1968 O O . PRO A 1 247 ? 4.092 -15.749 24.244 1.00 33.31 247 PRO A O 1
ATOM 1971 N N . THR A 1 248 ? 3.961 -15.471 22.030 1.00 30.16 248 THR A N 1
ATOM 1972 C CA . THR A 1 248 ? 5.301 -14.892 21.885 1.00 30.16 248 THR A CA 1
ATOM 1973 C C . THR A 1 248 ? 5.194 -13.591 21.106 1.00 30.16 248 THR A C 1
ATOM 1975 O O . THR A 1 248 ? 5.623 -13.485 19.965 1.00 30.16 248 THR A O 1
ATOM 1978 N N . LEU A 1 249 ? 4.598 -12.583 21.745 1.00 28.52 249 LEU A N 1
ATOM 1979 C CA . LEU A 1 249 ? 5.088 -11.217 21.577 1.00 28.52 249 LEU A CA 1
ATOM 1980 C C . LEU A 1 249 ? 6.460 -11.170 22.268 1.00 28.52 249 LEU A C 1
ATOM 1982 O O . LEU A 1 249 ? 6.544 -11.602 23.423 1.00 28.52 249 LEU A O 1
ATOM 1986 N N . PRO A 1 250 ? 7.538 -10.698 21.618 1.00 35.50 250 PRO A N 1
ATOM 1987 C CA . PRO A 1 250 ? 8.778 -10.429 22.328 1.00 35.50 250 PRO A CA 1
ATOM 1988 C C . PRO A 1 250 ? 8.504 -9.395 23.422 1.00 35.50 250 PRO A C 1
ATOM 1990 O O . PRO A 1 250 ? 7.697 -8.481 23.239 1.00 35.50 250 PRO A O 1
ATOM 1993 N N . SER A 1 251 ? 9.158 -9.568 24.566 1.00 38.47 251 SER A N 1
ATOM 1994 C CA . SER A 1 251 ? 9.083 -8.668 25.710 1.00 38.47 251 SER A CA 1
ATOM 1995 C C . SER A 1 251 ? 9.247 -7.206 25.293 1.00 38.47 251 SER A C 1
ATOM 1997 O O . SER A 1 251 ? 10.155 -6.839 24.550 1.00 38.47 251 SER A O 1
ATOM 1999 N N . THR A 1 252 ? 8.366 -6.367 25.827 1.00 42.06 252 THR A N 1
ATOM 2000 C CA . THR A 1 252 ? 8.349 -4.903 25.754 1.00 42.06 252 THR A CA 1
ATOM 2001 C C . THR A 1 252 ? 9.504 -4.272 26.543 1.00 42.06 252 THR A C 1
ATOM 2003 O O . THR A 1 252 ? 9.289 -3.365 27.349 1.00 42.06 252 THR A O 1
ATOM 2006 N N . GLU A 1 253 ? 10.730 -4.767 26.390 1.00 52.81 253 GLU A N 1
ATOM 2007 C CA . GLU A 1 253 ? 11.896 -4.093 26.958 1.00 52.81 253 GLU A CA 1
ATOM 2008 C C . GLU A 1 253 ? 12.227 -2.894 26.070 1.00 52.81 253 GLU A C 1
ATOM 2010 O O . GLU A 1 253 ? 12.658 -3.027 24.926 1.00 52.81 253 GLU A O 1
ATOM 2015 N N . LYS A 1 254 ? 11.929 -1.696 26.580 1.00 56.22 254 LYS A N 1
ATOM 2016 C CA . LYS A 1 254 ? 12.274 -0.437 25.921 1.00 56.22 254 LYS A CA 1
ATOM 2017 C C . LYS A 1 254 ? 13.788 -0.255 26.006 1.00 56.22 254 LYS A C 1
ATOM 2019 O O . LYS A 1 254 ? 14.309 0.005 27.088 1.00 56.22 254 LYS A O 1
ATOM 2024 N N . PHE A 1 255 ? 14.471 -0.385 24.873 1.00 68.75 255 PHE A N 1
ATOM 2025 C CA . PHE A 1 255 ? 15.872 -0.005 24.741 1.00 68.75 255 PHE A CA 1
ATOM 2026 C C . PHE A 1 255 ? 15.956 1.514 24.609 1.00 68.75 255 PHE A C 1
ATOM 2028 O O . PHE A 1 255 ? 15.326 2.102 23.732 1.00 68.75 255 PHE A O 1
ATOM 2035 N N . GLN A 1 256 ? 16.724 2.152 25.482 1.00 80.62 256 GLN A N 1
ATOM 2036 C CA . GLN A 1 256 ? 17.047 3.567 25.374 1.00 80.62 256 GLN A CA 1
ATOM 2037 C C . GLN A 1 256 ? 18.441 3.711 24.786 1.00 80.62 256 GLN A C 1
ATOM 2039 O O . GLN A 1 256 ? 19.398 3.092 25.251 1.00 80.62 256 GLN A O 1
ATOM 2044 N N . VAL A 1 257 ? 18.558 4.537 23.758 1.00 86.81 257 VAL A N 1
ATOM 2045 C CA . VAL A 1 257 ? 19.837 4.860 23.138 1.00 86.81 257 VAL A CA 1
ATOM 2046 C C . VAL A 1 257 ? 19.971 6.373 23.143 1.00 86.81 257 VAL A C 1
ATOM 2048 O O . VAL A 1 257 ? 19.099 7.080 22.642 1.00 86.81 257 VAL A O 1
ATOM 2051 N N . ILE A 1 258 ? 21.052 6.862 23.740 1.00 91.06 258 ILE A N 1
ATOM 2052 C CA . ILE A 1 258 ? 21.335 8.286 23.894 1.00 91.06 258 ILE A CA 1
ATOM 2053 C C . ILE A 1 258 ? 22.661 8.576 23.207 1.00 91.06 258 ILE A C 1
ATOM 2055 O O . ILE A 1 258 ? 23.671 7.940 23.506 1.00 91.06 258 ILE A O 1
ATOM 2059 N N . ILE A 1 259 ? 22.667 9.542 22.299 1.00 93.88 259 ILE A N 1
ATOM 2060 C CA . ILE A 1 259 ? 23.886 10.033 21.660 1.00 93.88 259 ILE A CA 1
ATOM 2061 C C . ILE A 1 259 ? 24.102 11.466 22.097 1.00 93.88 259 ILE A C 1
ATOM 2063 O O . ILE A 1 259 ? 23.273 12.322 21.809 1.00 93.88 259 ILE A O 1
ATOM 2067 N N . THR A 1 260 ? 25.225 11.730 22.747 1.00 95.31 260 THR A N 1
ATOM 2068 C CA . THR A 1 260 ? 25.644 13.071 23.146 1.00 95.31 260 THR A CA 1
ATOM 2069 C C . THR A 1 260 ? 26.716 13.564 22.186 1.00 95.31 260 THR A C 1
ATOM 2071 O O . THR A 1 260 ? 27.790 12.966 22.093 1.00 95.31 260 THR A O 1
ATOM 2074 N N . VAL A 1 261 ? 26.453 14.660 21.480 1.00 95.56 261 VAL A N 1
ATOM 2075 C CA . VAL A 1 261 ? 27.428 15.300 20.590 1.00 95.56 261 VAL A CA 1
ATOM 2076 C C . VAL A 1 261 ? 28.081 16.471 21.318 1.00 95.56 261 VAL A C 1
ATOM 2078 O O . VAL A 1 261 ? 27.395 17.369 21.810 1.00 95.56 261 VAL A O 1
ATOM 2081 N N . VAL A 1 262 ? 29.412 16.470 21.389 1.00 95.31 262 VAL A N 1
ATOM 2082 C CA . VAL A 1 262 ? 30.192 17.475 22.126 1.00 95.31 262 VAL A CA 1
ATOM 2083 C C . VAL A 1 262 ? 31.321 18.060 21.284 1.00 95.31 262 VAL A C 1
ATOM 2085 O O . VAL A 1 262 ? 31.828 17.442 20.350 1.00 95.31 262 VAL A O 1
ATOM 2088 N N . ASP A 1 263 ? 31.732 19.270 21.635 1.00 92.88 263 ASP A N 1
ATOM 2089 C CA . ASP A 1 263 ? 32.915 19.923 21.092 1.00 92.88 263 ASP A CA 1
ATOM 2090 C C . ASP A 1 263 ? 34.181 19.253 21.643 1.00 92.88 263 ASP A C 1
ATOM 2092 O O . ASP A 1 263 ? 34.374 19.184 22.857 1.00 92.88 263 ASP A O 1
ATOM 2096 N N . ALA A 1 264 ? 35.053 18.777 20.751 1.00 91.69 264 ALA A N 1
ATOM 2097 C CA . ALA A 1 264 ? 36.227 17.979 21.113 1.00 91.69 264 ALA A CA 1
ATOM 2098 C C . ALA A 1 264 ? 37.244 18.721 22.005 1.00 91.69 264 ALA A C 1
ATOM 2100 O O . ALA A 1 264 ? 38.020 18.085 22.712 1.00 91.69 264 ALA A O 1
ATOM 2101 N N . GLN A 1 265 ? 37.275 20.061 21.984 1.00 87.31 265 GLN A N 1
ATOM 2102 C CA . GLN A 1 265 ? 38.221 20.840 22.794 1.00 87.31 265 GLN A CA 1
ATOM 2103 C C . GLN A 1 265 ? 37.637 21.271 24.135 1.00 87.31 265 GLN A C 1
ATOM 2105 O O . GLN A 1 265 ? 38.312 21.214 25.161 1.00 87.31 265 GLN A O 1
ATOM 2110 N N . SER A 1 266 ? 36.405 21.768 24.127 1.00 89.06 266 SER A N 1
ATOM 2111 C CA . SER A 1 266 ? 35.766 22.347 25.306 1.00 89.06 266 SER A CA 1
ATOM 2112 C C . SER A 1 266 ? 34.915 21.349 26.089 1.00 89.06 266 SER A C 1
ATOM 2114 O O . SER A 1 266 ? 34.527 21.656 27.216 1.00 89.06 266 SER A O 1
ATOM 2116 N N . GLY A 1 267 ? 34.596 20.191 25.502 1.00 88.62 267 GLY A N 1
ATOM 2117 C CA . GLY A 1 267 ? 33.685 19.191 26.063 1.00 88.62 267 GLY A CA 1
ATOM 2118 C C . GLY A 1 267 ? 32.239 19.677 26.184 1.00 88.62 267 GLY A C 1
ATOM 2119 O O . GLY A 1 267 ? 31.417 19.016 26.815 1.00 88.62 267 GLY A O 1
ATOM 2120 N N . LYS A 1 268 ? 31.917 20.854 25.630 1.00 91.25 268 LYS A N 1
ATOM 2121 C CA . LYS A 1 268 ? 30.576 21.434 25.717 1.00 91.25 268 LYS A CA 1
ATOM 2122 C C . LYS A 1 268 ? 29.627 20.748 24.732 1.00 91.25 268 LYS A C 1
ATOM 2124 O O . LYS A 1 268 ? 30.056 20.443 23.619 1.00 91.25 268 LYS A O 1
ATOM 2129 N N . PRO A 1 269 ? 28.348 20.559 25.095 1.00 93.25 269 PRO A N 1
ATOM 2130 C CA . PRO A 1 269 ? 27.361 20.014 24.174 1.00 93.25 269 PRO A CA 1
ATOM 2131 C C . PRO A 1 269 ? 27.184 20.882 22.926 1.00 93.25 269 PRO A C 1
ATOM 2133 O O . PRO A 1 269 ? 27.161 22.112 23.013 1.00 93.25 269 PRO A O 1
ATOM 2136 N N . ILE A 1 270 ? 27.044 20.236 21.769 1.00 93.44 270 ILE A N 1
ATOM 2137 C CA . ILE A 1 270 ? 26.752 20.896 20.495 1.00 93.44 270 ILE A CA 1
ATOM 2138 C C . ILE A 1 270 ? 25.260 20.746 20.224 1.00 93.44 270 ILE A C 1
ATOM 2140 O O . ILE A 1 270 ? 24.792 19.656 19.902 1.00 93.44 270 ILE A O 1
ATOM 2144 N N . SER A 1 271 ? 24.518 21.847 20.324 1.00 92.75 271 SER A N 1
ATOM 2145 C CA . SER A 1 271 ? 23.115 21.913 19.906 1.00 92.75 271 SER A CA 1
ATOM 2146 C C . SER A 1 271 ? 23.002 22.142 18.398 1.00 92.75 271 SER A C 1
ATOM 2148 O O . SER A 1 271 ? 23.841 22.830 17.807 1.00 92.75 271 SER A O 1
ATOM 2150 N N . GLY A 1 272 ? 21.969 21.587 17.763 1.00 87.25 272 GLY A N 1
ATOM 2151 C CA . GLY A 1 272 ? 21.750 21.765 16.328 1.00 87.25 272 GLY A CA 1
ATOM 2152 C C . GLY A 1 272 ? 22.632 20.889 15.429 1.00 87.25 272 GLY A C 1
ATOM 2153 O O . GLY A 1 272 ? 22.700 21.151 14.230 1.00 87.25 272 GLY A O 1
ATOM 2154 N N . ALA A 1 273 ? 23.328 19.888 15.976 1.00 91.69 273 ALA A N 1
ATOM 2155 C CA . ALA A 1 273 ? 24.066 18.912 15.181 1.00 91.69 273 ALA A CA 1
ATOM 2156 C C . ALA A 1 273 ? 23.084 17.932 14.529 1.00 91.69 273 ALA A C 1
ATOM 2158 O O . ALA A 1 273 ? 22.229 17.360 15.203 1.00 91.69 273 ALA A O 1
ATOM 2159 N N . GLU A 1 274 ? 23.213 17.749 13.221 1.00 92.44 274 GLU A N 1
ATOM 2160 C CA . GLU A 1 274 ? 22.416 16.835 12.419 1.00 92.44 274 GLU A CA 1
ATOM 2161 C C . GLU A 1 274 ? 22.995 15.422 12.512 1.00 92.44 274 GLU A C 1
ATOM 2163 O O . GLU A 1 274 ? 24.166 15.191 12.211 1.00 92.44 274 GLU A O 1
ATOM 2168 N N . PHE A 1 275 ? 22.149 14.492 12.933 1.00 92.81 275 PHE A N 1
ATOM 2169 C CA . PHE A 1 275 ? 22.358 13.054 12.963 1.00 92.81 275 PHE A CA 1
ATOM 2170 C C . PHE A 1 275 ? 21.618 12.427 11.785 1.00 92.81 275 PHE A C 1
ATOM 2172 O O . PHE A 1 275 ? 20.432 12.699 11.612 1.00 92.81 275 PHE A O 1
ATOM 2179 N N . ILE A 1 276 ? 22.275 11.555 11.021 1.00 86.25 276 ILE A N 1
ATOM 2180 C CA . ILE A 1 276 ? 21.666 10.797 9.920 1.00 86.25 276 ILE A CA 1
ATOM 2181 C C . ILE A 1 276 ? 21.988 9.312 10.096 1.00 86.25 276 ILE A C 1
ATOM 2183 O O . ILE A 1 276 ? 23.151 8.956 10.255 1.00 86.25 276 ILE A O 1
ATOM 2187 N N . CYS A 1 277 ? 20.986 8.431 10.022 1.00 84.75 277 CYS A N 1
ATOM 2188 C CA . CYS A 1 277 ? 21.183 6.977 10.040 1.00 84.75 277 CYS A CA 1
ATOM 2189 C C . CYS A 1 277 ? 20.709 6.319 8.725 1.00 84.75 277 CYS A C 1
ATOM 2191 O O . CYS A 1 277 ? 19.509 6.062 8.555 1.00 84.75 277 CYS A O 1
ATOM 2193 N N . PRO A 1 278 ? 21.623 5.980 7.791 1.00 74.19 278 PRO A N 1
ATOM 2194 C CA . PRO A 1 278 ? 21.283 5.325 6.521 1.00 74.19 278 PRO A CA 1
ATOM 2195 C C . PRO A 1 278 ? 20.548 3.984 6.683 1.00 74.19 278 PRO A C 1
ATOM 2197 O O . PRO A 1 278 ? 19.656 3.651 5.891 1.00 74.19 278 PRO A O 1
ATOM 2200 N N . GLN A 1 279 ? 20.846 3.216 7.740 1.00 74.88 279 GLN A N 1
ATOM 2201 C CA . GLN A 1 279 ? 20.129 1.965 8.025 1.00 74.88 279 GLN A CA 1
ATOM 2202 C C . GLN A 1 279 ? 18.682 2.168 8.488 1.00 74.88 279 GLN A C 1
ATOM 2204 O O . GLN A 1 279 ? 17.921 1.210 8.527 1.00 74.88 279 GLN A O 1
ATOM 2209 N N . ARG A 1 280 ? 18.249 3.392 8.786 1.00 74.06 280 ARG A N 1
ATOM 2210 C CA . ARG A 1 280 ? 16.851 3.692 9.120 1.00 74.06 280 ARG A CA 1
ATOM 2211 C C . ARG A 1 280 ? 16.214 4.606 8.088 1.00 74.06 280 ARG A C 1
ATOM 2213 O O . ARG A 1 280 ? 15.612 5.615 8.420 1.00 74.06 280 ARG A O 1
ATOM 2220 N N . CYS A 1 281 ? 16.373 4.249 6.814 1.00 66.38 281 CYS A N 1
ATOM 2221 C CA . CYS A 1 281 ? 15.824 5.003 5.682 1.00 66.38 281 CYS A CA 1
ATOM 2222 C C . CYS A 1 281 ? 16.280 6.474 5.656 1.00 66.38 281 CYS A C 1
ATOM 2224 O O . CYS A 1 281 ? 15.520 7.347 5.247 1.00 66.38 281 CYS A O 1
ATOM 2226 N N . GLY A 1 282 ? 17.511 6.739 6.108 1.00 67.31 282 GLY A N 1
ATOM 2227 C CA . GLY A 1 282 ? 18.039 8.096 6.213 1.00 67.31 282 GLY A CA 1
ATOM 2228 C C . GLY A 1 282 ? 17.381 8.911 7.323 1.00 67.31 282 GLY A C 1
ATOM 2229 O O . GLY A 1 282 ? 17.258 10.119 7.168 1.00 67.31 282 GLY A O 1
ATOM 2230 N N . GLU A 1 283 ? 16.935 8.269 8.412 1.00 80.06 283 GLU A N 1
ATOM 2231 C CA . GLU A 1 283 ? 16.366 8.948 9.580 1.00 80.06 283 GLU A CA 1
ATOM 2232 C C . GLU A 1 283 ? 17.277 10.096 10.020 1.00 80.06 283 GLU A C 1
ATOM 2234 O O . GLU A 1 283 ? 18.460 9.878 10.289 1.00 80.06 283 GLU A O 1
ATOM 2239 N N . GLN A 1 284 ? 16.703 11.299 10.094 1.00 86.06 284 GLN A N 1
ATOM 2240 C CA . GLN A 1 284 ? 17.396 12.509 10.512 1.00 86.06 284 GLN A CA 1
ATOM 2241 C C . GLN A 1 284 ? 16.911 12.950 11.888 1.00 86.06 284 GLN A C 1
ATOM 2243 O O . GLN A 1 284 ? 15.707 12.974 12.156 1.00 86.06 284 GLN A O 1
ATOM 2248 N N . ARG A 1 285 ? 17.845 13.332 12.758 1.00 88.69 285 ARG A N 1
ATOM 2249 C CA . ARG A 1 285 ? 17.557 13.965 14.050 1.00 88.69 285 ARG A CA 1
ATOM 2250 C C . ARG A 1 285 ? 18.509 15.123 14.288 1.00 88.69 285 ARG A C 1
ATOM 2252 O O . ARG A 1 285 ? 19.554 15.219 13.657 1.00 88.69 285 ARG A O 1
ATOM 2259 N N . ILE A 1 286 ? 18.139 15.999 15.212 1.00 91.44 286 ILE A N 1
ATOM 2260 C CA . ILE A 1 286 ? 18.948 17.154 15.589 1.00 91.44 286 ILE A CA 1
ATOM 2261 C C . ILE A 1 286 ? 19.175 17.105 17.097 1.00 91.44 286 ILE A C 1
ATOM 2263 O O . ILE A 1 286 ? 18.251 16.786 17.846 1.00 91.44 286 ILE A O 1
ATOM 2267 N N . THR A 1 287 ? 20.395 17.397 17.541 1.00 91.38 287 THR A N 1
ATOM 2268 C CA . THR A 1 287 ? 20.719 17.452 18.970 1.00 91.38 287 THR A CA 1
ATOM 2269 C C . THR A 1 287 ? 19.995 18.596 19.684 1.00 91.38 287 THR A C 1
ATOM 2271 O O . THR A 1 287 ? 19.927 19.723 19.178 1.00 91.38 287 THR A O 1
ATOM 2274 N N . GLY A 1 288 ? 19.488 18.316 20.890 1.00 85.62 288 GLY A N 1
ATOM 2275 C CA . GLY A 1 288 ? 18.889 19.310 21.787 1.00 85.62 288 GLY A CA 1
ATOM 2276 C C . GLY A 1 288 ? 19.900 20.318 22.350 1.00 85.62 288 GLY A C 1
ATOM 2277 O O . GLY A 1 288 ? 21.078 20.316 21.993 1.00 85.62 288 GLY A O 1
ATOM 2278 N N . GLU A 1 289 ? 19.459 21.209 23.244 1.00 88.31 289 GLU A N 1
ATOM 2279 C CA . GLU A 1 289 ? 20.356 22.165 23.929 1.00 88.31 289 GLU A CA 1
ATOM 2280 C C . GLU A 1 289 ? 21.420 21.467 24.794 1.00 88.31 289 GLU A C 1
ATOM 2282 O O . GLU A 1 289 ? 22.524 21.975 24.976 1.00 88.31 289 GLU A O 1
ATOM 2287 N N . ASP A 1 290 ? 21.099 20.272 25.284 1.00 89.56 290 ASP A N 1
ATOM 2288 C CA . ASP A 1 290 ? 21.979 19.373 26.029 1.00 89.56 290 ASP A CA 1
ATOM 2289 C C . ASP A 1 290 ? 22.917 18.551 25.125 1.00 89.56 290 ASP A C 1
ATOM 2291 O O . ASP A 1 290 ? 23.672 17.718 25.623 1.00 89.56 290 ASP A O 1
ATOM 2295 N N . GLY A 1 291 ? 22.881 18.780 23.805 1.00 89.62 291 GLY A N 1
ATOM 2296 C CA . GLY A 1 291 ? 23.654 18.053 22.799 1.00 89.62 291 GLY A CA 1
ATOM 2297 C C . GLY A 1 291 ? 23.202 16.610 22.586 1.00 89.62 291 GLY A C 1
ATOM 2298 O O . GLY A 1 291 ? 23.913 15.859 21.918 1.00 89.62 291 GLY A O 1
ATOM 2299 N N . ASN A 1 292 ? 22.051 16.205 23.133 1.00 93.69 292 ASN A N 1
ATOM 2300 C CA . ASN A 1 292 ? 21.592 14.822 23.076 1.00 93.69 292 ASN A CA 1
ATOM 2301 C C . ASN A 1 292 ? 20.631 14.555 21.913 1.00 93.69 292 ASN A C 1
ATOM 2303 O O . ASN A 1 292 ? 19.809 15.394 21.543 1.00 93.69 292 ASN A O 1
ATOM 2307 N N . VAL A 1 293 ? 20.700 13.330 21.393 1.00 91.00 293 VAL A N 1
ATOM 2308 C CA . VAL A 1 293 ? 19.688 12.687 20.555 1.00 91.00 293 VAL A CA 1
ATOM 2309 C C . VAL A 1 293 ? 19.230 11.412 21.260 1.00 91.00 293 VAL A C 1
ATOM 2311 O O . VAL A 1 293 ? 20.046 10.546 21.577 1.00 91.00 293 VAL A O 1
ATOM 2314 N N . TYR A 1 294 ? 17.922 11.290 21.477 1.00 89.25 294 TYR A N 1
ATOM 2315 C CA . TYR A 1 294 ? 17.284 10.101 22.047 1.00 89.25 294 TYR A CA 1
ATOM 2316 C C . TYR A 1 294 ? 16.716 9.233 20.921 1.00 89.25 294 TYR A C 1
ATOM 2318 O O . TYR A 1 294 ? 16.068 9.750 20.008 1.00 89.25 294 TYR A O 1
ATOM 2326 N N . LEU A 1 295 ? 16.976 7.927 20.964 1.00 85.44 295 LEU A N 1
ATOM 2327 C CA . LEU A 1 295 ? 16.707 6.961 19.896 1.00 85.44 295 LEU A CA 1
ATOM 2328 C C . LEU A 1 295 ? 15.858 5.776 20.415 1.00 85.44 295 LEU A C 1
ATOM 2330 O O . LEU A 1 295 ? 16.260 4.617 20.349 1.00 85.44 295 LEU A O 1
ATOM 2334 N N . ASP A 1 296 ? 14.651 6.069 20.909 1.00 70.25 296 ASP A N 1
ATOM 2335 C CA . ASP A 1 296 ? 13.784 5.147 21.682 1.00 70.25 296 ASP A CA 1
ATOM 2336 C C . ASP A 1 296 ? 13.186 3.948 20.907 1.00 70.25 296 ASP A C 1
ATOM 2338 O O . ASP A 1 296 ? 12.465 3.121 21.469 1.00 70.25 296 ASP A O 1
ATOM 2342 N N . HIS A 1 297 ? 13.449 3.847 19.602 1.00 71.50 297 HIS A N 1
ATOM 2343 C CA . HIS A 1 297 ? 12.952 2.770 18.731 1.00 71.50 297 HIS A CA 1
ATOM 2344 C C . HIS A 1 297 ? 14.075 2.003 18.027 1.00 71.50 297 HIS A C 1
ATOM 2346 O O . HIS A 1 297 ? 13.825 1.272 17.060 1.00 71.50 297 HIS A O 1
ATOM 2352 N N . TYR A 1 298 ? 15.324 2.203 18.448 1.00 76.56 298 TYR A N 1
ATOM 2353 C CA . TYR A 1 298 ? 16.449 1.456 17.908 1.00 76.56 298 TYR A CA 1
ATOM 2354 C C . TYR A 1 298 ? 16.488 0.075 18.558 1.00 76.56 298 TYR A C 1
ATOM 2356 O O . TYR A 1 298 ? 16.599 -0.064 19.773 1.00 76.56 298 TYR A O 1
ATOM 2364 N N . LEU A 1 299 ? 16.363 -0.954 17.724 1.00 73.44 299 LEU A N 1
ATOM 2365 C CA . LEU A 1 299 ? 16.483 -2.342 18.152 1.00 73.44 299 LEU A CA 1
ATOM 2366 C C . LEU A 1 299 ? 17.960 -2.736 18.250 1.00 73.44 299 LEU A C 1
ATOM 2368 O O . LEU A 1 299 ? 18.777 -2.122 17.555 1.00 73.44 299 LEU A O 1
ATOM 2372 N N . PRO A 1 300 ? 18.291 -3.790 19.017 1.00 72.94 300 PRO A N 1
ATOM 2373 C CA . PRO A 1 300 ? 19.627 -4.373 19.032 1.00 72.94 300 PRO A CA 1
ATOM 2374 C C . PRO A 1 300 ? 20.152 -4.695 17.625 1.00 72.94 300 PRO A C 1
ATOM 2376 O O . PRO A 1 300 ? 19.699 -5.642 16.970 1.00 72.94 300 PRO A O 1
ATOM 2379 N N . ASN A 1 301 ? 21.065 -3.857 17.139 1.00 73.62 301 ASN A N 1
ATOM 2380 C CA . ASN A 1 301 ? 21.656 -3.899 15.807 1.00 73.62 301 ASN A CA 1
ATOM 2381 C C . ASN A 1 301 ? 22.878 -2.963 15.751 1.00 73.62 301 ASN A C 1
ATOM 2383 O O . ASN A 1 301 ? 23.095 -2.144 16.648 1.00 73.62 301 ASN A O 1
ATOM 2387 N N . ARG A 1 302 ? 23.637 -3.057 14.659 1.00 79.81 302 ARG A N 1
ATOM 2388 C CA . ARG A 1 302 ? 24.705 -2.126 14.308 1.00 79.81 302 ARG A CA 1
ATOM 2389 C C . ARG A 1 302 ? 24.174 -1.056 13.365 1.00 79.81 302 ARG A C 1
ATOM 2391 O O . ARG A 1 302 ? 23.580 -1.378 12.339 1.00 79.81 302 ARG A O 1
ATOM 2398 N N . TYR A 1 303 ? 24.419 0.206 13.693 1.00 84.38 303 TYR A N 1
ATOM 2399 C CA . TYR A 1 303 ? 24.004 1.355 12.893 1.00 84.38 303 TYR A CA 1
ATOM 2400 C C . TYR A 1 303 ? 25.222 2.213 12.571 1.00 84.38 303 TYR A C 1
ATOM 2402 O O . TYR A 1 303 ? 25.926 2.653 13.467 1.00 84.38 303 TYR A O 1
ATOM 2410 N N . LEU A 1 304 ? 25.460 2.458 11.294 1.00 85.94 304 LEU A N 1
ATOM 2411 C CA . LEU A 1 304 ? 26.302 3.532 10.806 1.00 85.94 304 LEU A CA 1
ATOM 2412 C C . LEU A 1 304 ? 25.500 4.827 10.856 1.00 85.94 304 LEU A C 1
ATOM 2414 O O . LEU A 1 304 ? 24.310 4.861 10.517 1.00 85.94 304 LEU A O 1
ATOM 2418 N N . ILE A 1 305 ? 26.156 5.884 11.310 1.00 91.31 305 ILE A N 1
ATOM 2419 C CA . ILE A 1 305 ? 25.566 7.210 11.387 1.00 91.31 305 ILE A CA 1
ATOM 2420 C C . ILE A 1 305 ? 26.552 8.259 10.884 1.00 91.31 305 ILE A C 1
ATOM 2422 O O . ILE A 1 305 ? 27.769 8.137 11.061 1.00 91.31 305 ILE A O 1
ATOM 2426 N N . ASP A 1 306 ? 25.992 9.331 10.347 1.00 91.44 306 ASP A N 1
ATOM 2427 C CA . ASP A 1 306 ? 26.717 10.542 10.007 1.00 91.44 306 ASP A CA 1
ATOM 2428 C C . ASP A 1 306 ? 26.294 11.657 10.961 1.00 91.44 306 ASP A C 1
ATOM 2430 O O . ASP A 1 306 ? 25.109 11.828 11.250 1.00 91.44 306 ASP A O 1
ATOM 2434 N N . ILE A 1 307 ? 27.270 12.422 11.446 1.00 93.06 307 ILE A N 1
ATOM 2435 C CA . ILE A 1 307 ? 27.048 13.593 12.291 1.00 93.06 307 ILE A CA 1
ATOM 2436 C C . ILE A 1 307 ? 27.674 14.815 11.629 1.00 93.06 307 ILE A C 1
ATOM 2438 O O . ILE A 1 307 ? 28.863 14.821 11.287 1.00 93.06 307 ILE A O 1
ATOM 2442 N N . SER A 1 308 ? 26.902 15.892 11.510 1.00 92.88 308 SER A N 1
ATOM 2443 C CA . SER A 1 308 ? 27.402 17.179 11.034 1.00 92.88 308 SER A CA 1
ATOM 2444 C C . SER A 1 308 ? 26.872 18.342 11.871 1.00 92.88 308 SER A C 1
ATOM 2446 O O . SER A 1 308 ? 25.769 18.293 12.397 1.00 92.88 308 SER A O 1
ATOM 2448 N N . ALA A 1 309 ? 27.667 19.398 12.037 1.00 91.62 309 ALA A N 1
ATOM 2449 C CA . ALA A 1 309 ? 27.242 20.607 12.738 1.00 91.62 309 ALA A CA 1
ATOM 2450 C C . ALA A 1 309 ? 27.917 21.840 12.134 1.00 91.62 309 ALA A C 1
ATOM 2452 O O . ALA A 1 309 ? 29.060 21.792 11.670 1.00 91.62 309 ALA A O 1
ATOM 2453 N N . LYS A 1 310 ? 27.220 22.979 12.142 1.00 86.44 310 LYS A N 1
ATOM 2454 C CA . LYS A 1 310 ? 27.750 24.232 11.593 1.00 86.44 310 LYS A CA 1
ATOM 2455 C C . LYS A 1 310 ? 28.994 24.677 12.368 1.00 86.44 310 LYS A C 1
ATOM 2457 O O . LYS A 1 310 ? 28.935 24.868 13.575 1.00 86.44 310 LYS A O 1
ATOM 2462 N N . GLY A 1 311 ? 30.099 24.903 11.658 1.00 83.19 311 GLY A N 1
ATOM 2463 C CA . GLY A 1 311 ? 31.380 25.289 12.268 1.00 83.19 311 GLY A CA 1
ATOM 2464 C C . GLY A 1 311 ? 32.236 24.110 12.741 1.00 83.19 311 GLY A C 1
ATOM 2465 O O . GLY A 1 311 ? 33.321 24.335 13.268 1.00 83.19 311 GLY A O 1
ATOM 2466 N N . TYR A 1 312 ? 31.793 22.874 12.500 1.00 89.19 312 TYR A N 1
ATOM 2467 C CA . TYR A 1 312 ? 32.488 21.643 12.864 1.00 89.19 312 TYR A CA 1
ATOM 2468 C C . TYR A 1 312 ? 32.801 20.787 11.635 1.00 89.19 312 TYR A C 1
A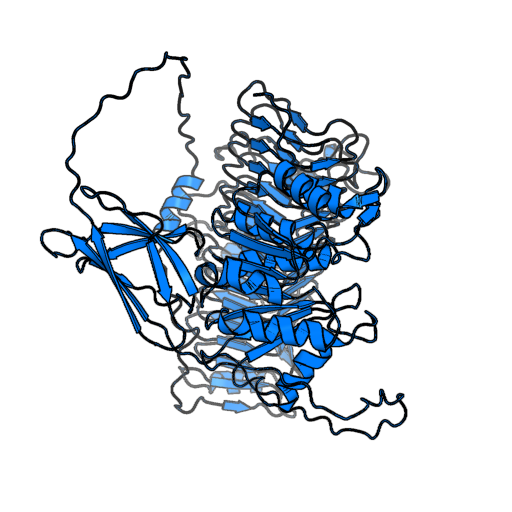TOM 2470 O O . TYR A 1 312 ? 32.132 20.873 10.604 1.00 89.19 312 TYR A O 1
ATOM 2478 N N . THR A 1 313 ? 33.824 19.943 11.744 1.00 89.44 313 THR A N 1
ATOM 2479 C CA . THR A 1 313 ? 34.123 18.920 10.734 1.00 89.44 313 THR A CA 1
ATOM 2480 C C . THR A 1 313 ? 33.137 17.763 10.879 1.00 89.44 313 THR A C 1
ATOM 2482 O O . THR A 1 313 ? 33.026 17.189 11.960 1.00 89.44 313 THR A O 1
ATOM 2485 N N . ALA A 1 314 ? 32.426 17.414 9.804 1.00 89.12 314 ALA A N 1
ATOM 2486 C CA . ALA A 1 314 ? 31.493 16.288 9.813 1.00 89.12 314 ALA A CA 1
ATOM 2487 C C . ALA A 1 314 ? 32.232 14.953 10.005 1.00 89.12 314 ALA A C 1
ATOM 2489 O O . ALA A 1 314 ? 33.302 14.742 9.428 1.00 89.12 314 ALA A O 1
ATOM 2490 N N . LYS A 1 315 ? 31.635 14.043 10.774 1.00 90.88 315 LYS A N 1
ATOM 2491 C CA . LYS A 1 315 ? 32.083 12.653 10.914 1.00 90.88 315 LYS A CA 1
ATOM 2492 C C . LYS A 1 315 ? 31.069 11.740 10.237 1.00 90.88 315 LYS A C 1
ATOM 2494 O O . LYS A 1 315 ? 29.868 11.945 10.388 1.00 90.88 315 LYS A O 1
ATOM 2499 N N . ARG A 1 316 ? 31.560 10.763 9.481 1.00 88.50 316 ARG A N 1
ATOM 2500 C CA . ARG A 1 316 ? 30.741 9.805 8.733 1.00 88.50 316 ARG A CA 1
ATOM 2501 C C . ARG A 1 316 ? 31.062 8.379 9.141 1.00 88.50 316 ARG A C 1
ATOM 2503 O O . ARG A 1 316 ? 32.134 8.150 9.705 1.00 88.50 316 ARG A O 1
ATOM 2510 N N . ASP A 1 317 ? 30.142 7.465 8.855 1.00 84.38 317 ASP A N 1
ATOM 2511 C CA . ASP A 1 317 ? 30.290 6.023 9.088 1.00 84.38 317 ASP A CA 1
ATOM 2512 C C . ASP A 1 317 ? 30.622 5.669 10.551 1.00 84.38 317 ASP A C 1
ATOM 2514 O O . ASP A 1 317 ? 31.361 4.726 10.843 1.00 84.38 317 ASP A O 1
ATOM 2518 N N . ILE A 1 318 ? 30.086 6.436 11.505 1.00 89.50 318 ILE A N 1
ATOM 2519 C CA . ILE A 1 318 ? 30.280 6.160 12.930 1.00 89.50 318 ILE A CA 1
ATOM 2520 C C . ILE A 1 318 ? 29.444 4.936 13.292 1.00 89.50 318 ILE A C 1
ATOM 2522 O O . ILE A 1 318 ? 28.228 4.936 13.117 1.00 89.50 318 ILE A O 1
ATOM 2526 N N . LEU A 1 319 ? 30.087 3.906 13.835 1.00 87.31 319 LEU A N 1
ATOM 2527 C CA . LEU A 1 319 ? 29.411 2.690 14.262 1.00 87.31 319 LEU A CA 1
ATOM 2528 C C . LEU A 1 319 ? 28.796 2.856 15.658 1.00 87.31 319 LEU A C 1
ATOM 2530 O O . LEU A 1 319 ? 29.505 3.032 16.648 1.00 87.31 319 LEU A O 1
ATOM 2534 N N . LEU A 1 320 ? 27.477 2.727 15.736 1.00 87.25 320 LEU A N 1
ATOM 2535 C CA . LEU A 1 320 ? 26.731 2.476 16.961 1.00 87.25 320 LEU A CA 1
ATOM 2536 C C . LEU A 1 320 ? 26.437 0.985 17.066 1.00 87.25 320 LEU A C 1
ATOM 2538 O O . LEU A 1 320 ? 25.775 0.421 16.193 1.00 87.25 320 LEU A O 1
ATOM 2542 N N . ASP A 1 321 ? 26.878 0.363 18.150 1.00 84.19 321 ASP A N 1
ATOM 2543 C CA . ASP A 1 321 ? 26.601 -1.043 18.427 1.00 84.19 321 ASP A CA 1
ATOM 2544 C C . ASP A 1 321 ? 25.627 -1.160 19.601 1.00 84.19 321 ASP A C 1
ATOM 2546 O O . ASP A 1 321 ? 25.968 -0.859 20.748 1.00 84.19 321 ASP A O 1
ATOM 2550 N N . ILE A 1 322 ? 24.381 -1.524 19.295 1.00 80.81 322 ILE A N 1
ATOM 2551 C CA . ILE A 1 322 ? 23.311 -1.657 20.282 1.00 80.81 322 ILE A CA 1
ATOM 2552 C C . ILE A 1 322 ? 23.102 -3.140 20.540 1.00 80.81 322 ILE A C 1
ATOM 2554 O O . ILE A 1 322 ? 22.675 -3.890 19.660 1.00 80.81 322 ILE A O 1
ATOM 2558 N N . SER A 1 323 ? 23.366 -3.552 21.772 1.00 72.94 323 SER A N 1
ATOM 2559 C CA . SER A 1 323 ? 23.276 -4.941 22.191 1.00 72.94 323 SER A CA 1
ATOM 2560 C C . SER A 1 323 ? 21.927 -5.259 22.836 1.00 72.94 323 SER A C 1
ATOM 2562 O O . SER A 1 323 ? 21.254 -4.396 23.394 1.00 72.94 323 SER A O 1
ATOM 2564 N N . ALA A 1 324 ? 21.517 -6.525 22.764 1.00 67.56 324 ALA A N 1
ATOM 2565 C CA . ALA A 1 324 ? 20.265 -6.993 23.356 1.00 67.56 324 ALA A CA 1
ATOM 2566 C C . ALA A 1 324 ? 20.362 -7.237 24.874 1.00 67.56 324 ALA A C 1
ATOM 2568 O O . ALA A 1 324 ? 19.338 -7.420 25.520 1.00 67.56 324 ALA A O 1
ATOM 2569 N N . ASP A 1 325 ? 21.569 -7.253 25.446 1.00 70.94 325 ASP A N 1
ATOM 2570 C CA . ASP A 1 325 ? 21.824 -7.538 26.867 1.00 70.94 325 ASP A CA 1
ATOM 2571 C C . ASP A 1 325 ? 21.744 -6.298 27.778 1.00 70.94 325 ASP A C 1
ATOM 2573 O O . ASP A 1 325 ? 21.776 -6.428 29.003 1.00 70.94 325 ASP A O 1
ATOM 2577 N N . LYS A 1 326 ? 21.640 -5.093 27.199 1.00 72.44 326 LYS A N 1
ATOM 2578 C CA . LYS A 1 326 ? 21.615 -3.821 27.932 1.00 72.44 326 LYS A CA 1
ATOM 2579 C C . LYS A 1 326 ? 20.379 -2.997 27.569 1.00 72.44 326 LYS A C 1
ATOM 2581 O O . LYS A 1 326 ? 20.187 -2.678 26.401 1.00 72.44 326 LYS A O 1
ATOM 2586 N N . PRO A 1 327 ? 19.575 -2.552 28.546 1.00 76.19 327 PRO A N 1
ATOM 2587 C CA . PRO A 1 327 ? 18.398 -1.730 28.270 1.00 76.19 327 PRO A CA 1
ATOM 2588 C C . PRO A 1 327 ? 18.734 -0.260 27.962 1.00 76.19 327 PRO A C 1
ATOM 2590 O O . PRO A 1 327 ? 17.905 0.436 27.389 1.00 76.19 327 PRO A O 1
ATOM 2593 N N . LEU A 1 328 ? 19.931 0.229 28.315 1.00 84.50 328 LEU A N 1
ATOM 2594 C CA . LEU A 1 328 ? 20.383 1.600 28.049 1.00 84.50 328 LEU A CA 1
ATOM 2595 C C . LEU A 1 328 ? 21.769 1.591 27.396 1.00 84.50 328 LEU A C 1
ATOM 2597 O O . LEU A 1 328 ? 22.696 0.964 27.909 1.00 84.50 328 LEU A O 1
ATOM 2601 N N . HIS A 1 329 ? 21.910 2.339 26.305 1.00 86.56 329 HIS A N 1
ATOM 2602 C CA . HIS A 1 329 ? 23.172 2.588 25.619 1.00 86.56 329 HIS A CA 1
ATOM 2603 C C . HIS A 1 329 ? 23.414 4.091 25.514 1.00 86.56 329 HIS A C 1
ATOM 2605 O O . HIS A 1 329 ? 22.530 4.845 25.111 1.00 86.56 329 HIS A O 1
ATOM 2611 N N . THR A 1 330 ? 24.625 4.527 25.845 1.00 90.44 330 THR A N 1
ATOM 2612 C CA . THR A 1 330 ? 25.032 5.927 25.711 1.00 90.44 330 THR A CA 1
ATOM 2613 C C . THR A 1 330 ? 26.294 6.005 24.870 1.00 90.44 330 THR A C 1
ATOM 2615 O O . THR A 1 330 ? 27.256 5.283 25.127 1.00 90.44 330 THR A O 1
ATOM 2618 N N . PHE A 1 331 ? 26.288 6.892 23.881 1.00 93.19 331 PHE A N 1
ATOM 2619 C CA . PHE A 1 331 ? 27.417 7.160 23.000 1.00 93.19 331 PHE A CA 1
ATOM 2620 C C . PHE A 1 331 ? 27.782 8.636 23.089 1.00 93.19 331 PHE A C 1
ATOM 2622 O O . PHE A 1 331 ? 26.904 9.495 23.075 1.00 93.19 331 PHE A O 1
ATOM 2629 N N . THR A 1 332 ? 29.075 8.941 23.141 1.00 94.06 332 THR A N 1
ATOM 2630 C CA . THR A 1 332 ? 29.569 10.317 23.046 1.00 94.06 332 THR A CA 1
ATOM 2631 C C . THR A 1 332 ? 30.326 10.481 21.738 1.00 94.06 332 THR A C 1
ATOM 2633 O O . THR A 1 332 ? 31.241 9.711 21.449 1.00 94.06 332 THR A O 1
ATOM 2636 N N . ILE A 1 333 ? 29.934 11.474 20.942 1.00 94.50 333 ILE A N 1
ATOM 2637 C CA . ILE A 1 333 ? 30.553 11.784 19.655 1.00 94.50 333 ILE A CA 1
ATOM 2638 C C . ILE A 1 333 ? 31.161 13.175 19.732 1.00 94.50 333 ILE A C 1
ATOM 2640 O O . ILE A 1 333 ? 30.466 14.176 19.884 1.00 94.50 333 ILE A O 1
ATOM 2644 N N . GLU A 1 334 ? 32.476 13.234 19.594 1.00 94.69 334 GLU A N 1
ATOM 2645 C CA . GLU A 1 334 ? 33.221 14.487 19.617 1.00 94.69 334 GLU A CA 1
ATOM 2646 C C . GLU A 1 334 ? 33.365 15.045 18.197 1.00 94.69 334 GLU A C 1
ATOM 2648 O O . GLU A 1 334 ? 33.810 14.324 17.297 1.00 94.69 334 GLU A O 1
ATOM 2653 N N . LEU A 1 335 ? 33.031 16.318 17.985 1.00 92.25 335 LEU A N 1
ATOM 2654 C CA . LEU A 1 335 ? 33.302 17.033 16.737 1.00 92.25 335 LEU A CA 1
ATOM 2655 C C . LEU A 1 335 ? 34.400 18.079 16.935 1.00 92.25 335 LEU A C 1
ATOM 2657 O O . LEU A 1 335 ? 34.408 18.829 17.911 1.00 92.25 335 LEU A O 1
ATOM 2661 N N . GLU A 1 336 ? 35.309 18.168 15.969 1.00 90.19 336 GLU A N 1
ATOM 2662 C CA . GLU A 1 336 ? 36.377 19.168 15.966 1.00 90.19 336 GLU A CA 1
ATOM 2663 C C . GLU A 1 336 ? 35.913 20.449 15.268 1.00 90.19 336 GLU A C 1
ATOM 2665 O O . GLU A 1 336 ? 35.380 20.401 14.153 1.00 90.19 336 GLU A O 1
ATOM 2670 N N . ALA A 1 337 ? 36.136 21.600 15.909 1.00 81.06 337 ALA A N 1
ATOM 2671 C CA . ALA A 1 337 ? 35.854 22.903 15.320 1.00 81.06 337 ALA A CA 1
ATOM 2672 C C . ALA A 1 337 ? 36.662 23.085 14.022 1.00 81.06 337 ALA A C 1
ATOM 2674 O O . ALA A 1 337 ? 37.892 22.994 14.002 1.00 81.06 337 ALA A O 1
ATOM 2675 N N . GLY A 1 338 ? 35.965 23.328 12.915 1.00 64.62 338 GLY A N 1
ATOM 2676 C CA . GLY A 1 338 ? 36.575 23.447 11.597 1.00 64.62 338 GLY A CA 1
ATOM 2677 C C . GLY A 1 338 ? 37.250 24.806 11.414 1.00 64.62 338 GLY A C 1
ATOM 2678 O O . GLY A 1 338 ? 36.594 25.847 11.452 1.00 64.62 338 GLY A O 1
ATOM 2679 N N . ILE A 1 339 ? 38.560 24.820 11.138 1.00 48.44 339 ILE A N 1
ATOM 2680 C CA . ILE A 1 339 ? 39.258 26.024 10.662 1.00 48.44 339 ILE A CA 1
ATOM 2681 C C . ILE A 1 339 ? 38.753 26.334 9.248 1.00 48.44 339 ILE A C 1
ATOM 2683 O O . ILE A 1 339 ? 39.152 25.699 8.271 1.00 48.44 339 ILE A O 1
ATOM 2687 N N . PHE A 1 340 ? 37.891 27.340 9.123 1.00 37.41 340 PHE A N 1
ATOM 2688 C CA . PHE A 1 340 ? 37.419 27.825 7.829 1.00 37.41 340 PHE A CA 1
ATOM 2689 C C . PHE A 1 340 ? 38.570 28.535 7.088 1.00 37.41 340 PHE A C 1
ATOM 2691 O O . PHE A 1 340 ? 38.908 29.682 7.380 1.00 37.41 340 PHE A O 1
ATOM 2698 N N . LYS A 1 341 ? 39.190 27.860 6.113 1.00 32.00 341 LYS A N 1
ATOM 2699 C CA . LYS A 1 341 ? 39.977 28.505 5.049 1.00 32.00 341 LYS A CA 1
ATOM 2700 C C . LYS A 1 341 ? 39.242 28.302 3.723 1.00 32.00 341 LYS A C 1
ATOM 2702 O O . LYS A 1 341 ? 39.187 27.166 3.253 1.00 32.00 341 LYS A O 1
ATOM 2707 N N . PRO A 1 342 ? 38.691 29.356 3.098 1.00 30.75 342 PRO A N 1
ATOM 2708 C CA . PRO A 1 342 ? 38.055 29.218 1.797 1.00 30.75 342 PRO A CA 1
ATOM 2709 C C . PRO A 1 342 ? 39.127 28.858 0.760 1.00 30.75 342 PRO A C 1
ATOM 2711 O O . PRO A 1 342 ? 40.051 29.633 0.515 1.00 30.75 342 PRO A O 1
ATOM 2714 N N . LYS A 1 343 ? 39.027 27.668 0.162 1.00 28.02 343 LYS A N 1
ATOM 2715 C CA . LYS A 1 343 ? 39.749 27.334 -1.071 1.00 28.02 343 LYS A CA 1
ATOM 2716 C C . LYS A 1 343 ? 38.858 27.699 -2.252 1.00 28.02 343 LYS A C 1
ATOM 2718 O O . LYS A 1 343 ? 37.738 27.212 -2.365 1.00 28.02 343 LYS A O 1
ATOM 2723 N N . SER A 1 344 ? 39.376 28.562 -3.117 1.00 28.27 344 SER A N 1
ATOM 2724 C CA . SER A 1 344 ? 38.806 28.886 -4.419 1.00 28.27 344 SER A CA 1
ATOM 2725 C C . SER A 1 344 ? 38.671 27.623 -5.273 1.00 28.27 344 SER A C 1
ATOM 2727 O O . SER A 1 344 ? 39.661 26.934 -5.523 1.00 28.27 344 SER A O 1
ATOM 2729 N N . MET A 1 345 ? 37.452 27.338 -5.727 1.00 27.83 345 MET A N 1
ATOM 2730 C CA . MET A 1 345 ? 37.182 26.337 -6.761 1.00 27.83 345 MET A CA 1
ATOM 2731 C C . MET A 1 345 ? 37.684 26.851 -8.122 1.00 27.83 345 MET A C 1
ATOM 2733 O O . MET A 1 345 ? 37.496 28.034 -8.420 1.00 27.83 345 MET A O 1
ATOM 2737 N N . PRO A 1 346 ? 38.320 26.008 -8.954 1.00 26.12 346 PRO A N 1
ATOM 2738 C CA . PRO A 1 346 ? 38.683 26.381 -10.314 1.00 26.12 346 PRO A CA 1
ATOM 2739 C C . PRO A 1 346 ? 37.422 26.535 -11.173 1.00 26.12 346 PRO A C 1
ATOM 2741 O O . PRO A 1 346 ? 36.533 25.683 -11.163 1.00 26.12 346 PRO A O 1
ATOM 2744 N N . GLN A 1 347 ? 37.361 27.637 -11.918 1.00 29.03 347 GLN A N 1
ATOM 2745 C CA . GLN A 1 347 ? 36.345 27.880 -12.936 1.00 29.03 347 GLN A CA 1
ATOM 2746 C C . GLN A 1 347 ? 36.492 26.850 -14.066 1.00 29.03 347 GLN A C 1
ATOM 2748 O O . GLN A 1 347 ? 37.571 26.703 -14.640 1.00 29.03 347 GLN A O 1
ATOM 2753 N N . SER A 1 348 ? 35.402 26.153 -14.383 1.00 28.19 348 SER A N 1
ATOM 2754 C CA . SER A 1 348 ? 35.234 25.405 -15.634 1.00 28.19 348 SER A CA 1
ATOM 2755 C C . SER A 1 348 ? 34.253 26.169 -16.538 1.00 28.19 348 SER A C 1
ATOM 2757 O O . SER A 1 348 ? 33.484 26.986 -16.025 1.00 28.19 348 SER A O 1
ATOM 2759 N N . PRO A 1 349 ? 34.338 26.013 -17.872 1.00 26.86 349 PRO A N 1
ATOM 2760 C CA . PRO A 1 349 ? 33.820 26.994 -18.817 1.00 26.86 349 PRO A CA 1
ATOM 2761 C C . PRO A 1 349 ? 32.295 27.028 -18.821 1.00 26.86 349 PRO A C 1
ATOM 2763 O O . PRO A 1 349 ? 31.639 25.989 -18.849 1.00 26.86 349 PRO A O 1
ATOM 2766 N N . GLU A 1 350 ? 31.759 28.243 -18.843 1.00 30.84 350 GLU A N 1
ATOM 2767 C CA . GLU A 1 350 ? 30.345 28.556 -19.001 1.00 30.84 350 GLU A CA 1
ATOM 2768 C C . GLU A 1 350 ? 29.748 27.856 -20.234 1.00 30.84 350 GLU A C 1
ATOM 2770 O O . GLU A 1 350 ? 29.902 28.312 -21.367 1.00 30.84 350 GLU A O 1
ATOM 2775 N N . SER A 1 351 ? 29.000 26.773 -20.023 1.00 30.08 351 SER A N 1
ATOM 2776 C CA . SER A 1 351 ? 27.890 26.443 -20.912 1.00 30.08 351 SER A CA 1
ATOM 2777 C C . SER A 1 351 ? 26.661 27.164 -20.375 1.00 30.08 351 SER A C 1
ATOM 2779 O O . SER A 1 351 ? 26.153 26.823 -19.306 1.00 30.08 351 SER A O 1
ATOM 2781 N N . GLN A 1 352 ? 26.216 28.185 -21.101 1.00 30.55 352 GLN A N 1
ATOM 2782 C CA . GLN A 1 352 ? 25.001 28.945 -20.831 1.00 30.55 352 GLN A CA 1
ATOM 2783 C C . GLN A 1 352 ? 23.772 28.020 -20.829 1.00 30.55 352 GLN A C 1
ATOM 2785 O O . GLN A 1 352 ? 23.111 27.842 -21.847 1.00 30.55 352 GLN A O 1
ATOM 2790 N N . PHE A 1 353 ? 23.441 27.446 -19.677 1.00 28.92 353 PHE A N 1
ATOM 2791 C CA . PHE A 1 353 ? 22.073 27.061 -19.361 1.00 28.92 353 PHE A CA 1
ATOM 2792 C C . PHE A 1 353 ? 21.517 28.169 -18.482 1.00 28.92 353 PHE A C 1
ATOM 2794 O O . PHE A 1 353 ? 21.956 28.351 -17.353 1.00 28.92 353 PHE A O 1
ATOM 2801 N N . ASN A 1 354 ? 20.608 28.957 -19.046 1.00 26.55 354 ASN A N 1
ATOM 2802 C CA . ASN A 1 354 ? 19.858 29.982 -18.340 1.00 26.55 354 ASN A CA 1
ATOM 2803 C C . ASN A 1 354 ? 18.626 29.291 -17.729 1.00 26.55 354 ASN A C 1
ATOM 2805 O O . ASN A 1 354 ? 17.693 28.995 -18.481 1.00 26.55 354 ASN A O 1
ATOM 2809 N N . PRO A 1 355 ? 18.591 28.961 -16.423 1.00 31.64 355 PRO A N 1
ATOM 2810 C CA . PRO A 1 355 ? 17.390 28.430 -15.821 1.00 31.64 355 PRO A CA 1
ATOM 2811 C C . PRO A 1 355 ? 16.513 29.638 -15.514 1.00 31.64 355 PRO A C 1
ATOM 2813 O O . PRO A 1 355 ? 16.608 30.247 -14.451 1.00 31.64 355 PRO A O 1
ATOM 2816 N N . GLN A 1 356 ? 15.645 30.005 -16.453 1.00 31.52 356 GLN A N 1
ATOM 2817 C CA . GLN A 1 356 ? 14.403 30.634 -16.033 1.00 31.52 356 GLN A CA 1
ATOM 2818 C C . GLN A 1 356 ? 13.665 29.576 -15.213 1.00 31.52 356 GLN A C 1
ATOM 2820 O O . GLN A 1 356 ? 13.008 28.695 -15.760 1.00 31.52 356 GLN A O 1
ATOM 2825 N N . SER A 1 357 ? 13.857 29.603 -13.895 1.00 36.25 357 SER A N 1
ATOM 2826 C CA . SER A 1 357 ? 13.011 28.881 -12.960 1.00 36.25 357 SER A CA 1
ATOM 2827 C C . SER A 1 357 ? 11.600 29.419 -13.153 1.00 36.25 357 SER A C 1
ATOM 2829 O O . SER A 1 357 ? 11.275 30.509 -12.681 1.00 36.25 357 SER A O 1
ATOM 2831 N N . ILE A 1 358 ? 10.779 28.685 -13.898 1.00 41.75 358 ILE A N 1
ATOM 2832 C CA . ILE A 1 358 ? 9.337 28.881 -13.876 1.00 41.75 358 ILE A CA 1
ATOM 2833 C C . ILE A 1 358 ? 8.930 28.523 -12.449 1.00 41.75 358 ILE A C 1
ATOM 2835 O O . ILE A 1 358 ? 8.908 27.354 -12.073 1.00 41.75 358 ILE A O 1
ATOM 2839 N N . GLN A 1 359 ? 8.707 29.537 -11.617 1.00 53.50 359 GLN A N 1
ATOM 2840 C CA . GLN A 1 359 ? 8.093 29.350 -10.315 1.00 53.50 359 GLN A CA 1
ATOM 2841 C C . GLN A 1 359 ? 6.636 28.982 -10.604 1.00 53.50 359 GLN A C 1
ATOM 2843 O O . GLN A 1 359 ? 5.841 29.840 -10.974 1.00 53.50 359 GLN A O 1
ATOM 2848 N N . ILE A 1 360 ? 6.322 27.684 -10.578 1.00 64.06 360 ILE A N 1
ATOM 2849 C CA . ILE A 1 360 ? 4.964 27.202 -10.840 1.00 64.06 360 ILE A CA 1
ATOM 2850 C C . ILE A 1 360 ? 4.092 27.650 -9.666 1.00 64.06 360 ILE A C 1
ATOM 2852 O O . ILE A 1 360 ? 4.218 27.136 -8.555 1.00 64.06 360 ILE A O 1
ATOM 2856 N N . GLU A 1 361 ? 3.223 28.626 -9.908 1.00 77.12 361 GLU A N 1
ATOM 2857 C CA . GLU A 1 361 ? 2.206 29.042 -8.948 1.00 77.12 361 GLU A CA 1
ATOM 2858 C C . GLU A 1 361 ? 1.020 28.080 -9.032 1.00 77.12 361 GLU A C 1
ATOM 2860 O O . GLU A 1 361 ? 0.223 28.122 -9.969 1.00 77.12 361 GLU A O 1
ATOM 2865 N N . TRP A 1 362 ? 0.911 27.186 -8.049 1.00 87.50 362 TRP A N 1
ATOM 2866 C CA . TRP A 1 362 ? -0.200 26.246 -7.941 1.00 87.50 362 TRP A CA 1
ATOM 2867 C C . TRP A 1 362 ? -0.782 26.277 -6.530 1.00 87.50 362 TRP A C 1
ATOM 2869 O O . TRP A 1 362 ? -0.052 26.102 -5.553 1.00 87.50 362 TRP A O 1
ATOM 2879 N N . ALA A 1 363 ? -2.104 26.458 -6.423 1.00 87.88 363 ALA A N 1
ATOM 2880 C CA . ALA A 1 363 ? -2.827 26.490 -5.147 1.00 87.88 363 ALA A CA 1
ATOM 2881 C C . ALA A 1 363 ? -2.555 25.249 -4.278 1.00 87.88 363 ALA A C 1
ATOM 2883 O O . ALA A 1 363 ? -2.565 25.336 -3.050 1.00 87.88 363 ALA A O 1
ATOM 2884 N N . LEU A 1 364 ? -2.238 24.107 -4.904 1.00 89.94 364 LEU A N 1
ATOM 2885 C CA . LEU A 1 364 ? -1.885 22.885 -4.190 1.00 89.94 364 LEU A CA 1
ATOM 2886 C C . LEU A 1 364 ? -0.653 23.059 -3.298 1.00 89.94 364 LEU A C 1
ATOM 2888 O O . LEU A 1 364 ? -0.635 22.545 -2.186 1.00 89.94 364 LEU A O 1
ATOM 2892 N N . PHE A 1 365 ? 0.369 23.797 -3.735 1.00 91.50 365 PHE A N 1
ATOM 2893 C CA . PHE A 1 365 ? 1.574 23.984 -2.924 1.00 91.50 365 PHE A CA 1
ATOM 2894 C C . PHE A 1 365 ? 1.290 24.783 -1.651 1.00 91.50 365 PHE A C 1
ATOM 2896 O O . PHE A 1 365 ? 1.835 24.469 -0.593 1.00 91.50 365 PHE A O 1
ATOM 2903 N N . GLU A 1 366 ? 0.389 25.762 -1.726 1.00 90.06 366 GLU A N 1
ATOM 2904 C CA . GLU A 1 366 ? -0.062 26.499 -0.547 1.00 90.06 366 GLU A CA 1
ATOM 2905 C C . GLU A 1 366 ? -0.914 25.615 0.370 1.00 90.06 366 GLU A C 1
ATOM 2907 O O . GLU A 1 366 ? -0.679 25.577 1.579 1.00 90.06 366 GLU A O 1
ATOM 2912 N N . ARG A 1 367 ? -1.820 24.808 -0.201 1.00 89.75 367 ARG A N 1
ATOM 2913 C CA . ARG A 1 367 ? -2.588 23.798 0.546 1.00 89.75 367 ARG A CA 1
ATOM 2914 C C . ARG A 1 367 ? -1.673 22.849 1.316 1.00 89.75 367 ARG A C 1
ATOM 2916 O O . ARG A 1 367 ? -1.870 22.607 2.504 1.00 89.75 367 ARG A O 1
ATOM 2923 N N . MET A 1 368 ? -0.628 22.345 0.659 1.00 91.00 368 MET A N 1
ATOM 2924 C CA . MET A 1 368 ? 0.378 21.478 1.272 1.00 91.00 368 MET A CA 1
ATOM 2925 C C . MET A 1 368 ? 1.112 22.174 2.423 1.00 91.00 368 MET A C 1
ATOM 2927 O O . MET A 1 368 ? 1.347 21.556 3.463 1.00 91.00 368 MET A O 1
ATOM 2931 N N . ARG A 1 369 ? 1.467 23.455 2.254 1.00 88.75 369 ARG A N 1
ATOM 2932 C CA . ARG A 1 369 ? 2.126 24.264 3.287 1.00 88.75 369 ARG A CA 1
ATOM 2933 C C . ARG A 1 369 ? 1.234 24.430 4.515 1.00 88.75 369 ARG A C 1
ATOM 2935 O O . ARG A 1 369 ? 1.718 24.245 5.628 1.00 88.75 369 ARG A O 1
ATOM 2942 N N . LEU A 1 370 ? -0.049 24.735 4.319 1.00 88.31 370 LEU A N 1
ATOM 2943 C CA . LEU A 1 370 ? -1.037 24.839 5.398 1.00 88.31 370 LEU A CA 1
ATOM 2944 C C . LEU A 1 370 ? -1.238 23.490 6.101 1.00 88.31 370 LEU A C 1
ATOM 2946 O O . LEU A 1 370 ? -1.207 23.418 7.327 1.00 88.31 370 LEU A O 1
ATOM 2950 N N . ALA A 1 371 ? -1.345 22.398 5.342 1.00 84.62 371 ALA A N 1
ATOM 2951 C CA . ALA A 1 371 ? -1.492 21.056 5.902 1.00 84.62 371 ALA A CA 1
ATOM 2952 C C . ALA A 1 371 ? -0.280 20.612 6.744 1.00 84.62 371 ALA A C 1
ATOM 2954 O O . ALA A 1 371 ? -0.443 19.891 7.727 1.00 84.62 371 ALA A O 1
ATOM 2955 N N . ALA A 1 372 ? 0.933 21.060 6.401 1.00 81.31 372 ALA A N 1
ATOM 2956 C CA . ALA A 1 372 ? 2.146 20.783 7.175 1.00 81.31 372 ALA A CA 1
ATOM 2957 C C . ALA A 1 372 ? 2.193 21.512 8.533 1.00 81.31 372 ALA A C 1
ATOM 2959 O O . ALA A 1 372 ? 2.960 21.112 9.406 1.00 81.31 372 ALA A O 1
ATOM 2960 N N . GLN A 1 373 ? 1.386 22.562 8.719 1.00 79.56 373 GLN A N 1
ATOM 2961 C CA . GLN A 1 373 ? 1.286 23.313 9.977 1.00 79.56 373 GLN A CA 1
ATOM 2962 C C . GLN A 1 373 ? 0.294 22.700 10.970 1.00 79.56 373 GLN A C 1
ATOM 2964 O O . GLN A 1 373 ? 0.249 23.123 12.124 1.00 79.56 373 GLN A O 1
ATOM 2969 N N . VAL A 1 374 ? -0.509 21.722 10.543 1.00 71.06 374 VAL A N 1
ATOM 2970 C CA . VAL A 1 374 ? -1.462 21.037 11.418 1.00 71.06 374 VAL A CA 1
ATOM 2971 C C . VAL A 1 374 ? -0.684 20.213 12.445 1.00 71.06 374 VAL A C 1
ATOM 2973 O O . VAL A 1 374 ? 0.002 19.253 12.095 1.00 71.06 374 VAL A O 1
ATOM 2976 N N . GLU A 1 375 ? -0.791 20.603 13.715 1.00 55.88 375 GLU A N 1
ATOM 2977 C CA . GLU A 1 375 ? -0.140 19.934 14.841 1.00 55.88 375 GLU A CA 1
ATOM 2978 C C . GLU A 1 375 ? -0.651 18.489 14.969 1.00 55.88 375 GLU A C 1
ATOM 2980 O O . GLU A 1 375 ? -1.855 18.237 15.054 1.00 55.88 375 GLU A O 1
ATOM 2985 N N . ILE A 1 376 ? 0.269 17.524 14.954 1.00 57.59 376 ILE A N 1
ATOM 2986 C CA . ILE A 1 376 ? -0.049 16.098 15.056 1.00 57.59 376 ILE A CA 1
ATOM 2987 C C . ILE A 1 376 ? 0.158 15.699 16.506 1.00 57.59 376 ILE A C 1
ATOM 2989 O O . ILE A 1 376 ? 1.285 15.730 17.002 1.00 57.59 376 ILE A O 1
ATOM 2993 N N . GLN A 1 377 ? -0.911 15.296 17.189 1.00 52.44 377 GLN A N 1
ATOM 2994 C CA . GLN A 1 377 ? -0.732 14.670 18.492 1.00 52.44 377 GLN A CA 1
ATOM 2995 C C . GLN A 1 377 ? -0.036 13.316 18.302 1.00 52.44 377 GLN A C 1
ATOM 2997 O O . GLN A 1 377 ? -0.468 12.534 17.450 1.00 52.44 377 GLN A O 1
ATOM 3002 N N . PRO A 1 378 ? 1.037 13.018 19.057 1.00 46.28 378 PRO A N 1
ATOM 3003 C CA . PRO A 1 378 ? 1.710 11.733 18.958 1.00 46.28 378 PRO A CA 1
ATOM 3004 C C . PRO A 1 378 ? 0.709 10.605 19.210 1.00 46.28 378 PRO A C 1
ATOM 3006 O O . PRO A 1 378 ? -0.197 10.736 20.039 1.00 46.28 378 PRO A O 1
ATOM 3009 N N . ALA A 1 379 ? 0.883 9.491 18.498 1.00 46.25 379 ALA A N 1
ATOM 3010 C CA . ALA A 1 379 ? 0.153 8.252 18.730 1.00 46.25 379 ALA A CA 1
ATOM 3011 C C . ALA A 1 379 ? 0.563 7.651 20.089 1.00 46.25 379 ALA A C 1
ATOM 3013 O O . ALA A 1 379 ? 1.228 6.623 20.154 1.00 46.25 379 ALA A O 1
ATOM 3014 N N . ASN A 1 380 ? 0.207 8.319 21.189 1.00 40.12 380 ASN A N 1
ATOM 3015 C CA . ASN A 1 380 ? 0.145 7.691 22.500 1.00 40.12 380 ASN A CA 1
ATOM 3016 C C . ASN A 1 380 ? -0.805 6.496 22.381 1.00 40.12 380 ASN A C 1
ATOM 3018 O O . ASN A 1 380 ? -1.796 6.604 21.651 1.00 40.12 380 ASN A O 1
ATOM 3022 N N . ASP A 1 381 ? -0.453 5.388 23.046 1.00 42.91 381 ASP A N 1
ATOM 3023 C CA . ASP A 1 381 ? -1.131 4.087 22.990 1.00 42.91 381 ASP A CA 1
ATOM 3024 C C . ASP A 1 381 ? -2.616 4.220 22.657 1.00 42.91 381 ASP A C 1
ATOM 3026 O O . ASP A 1 381 ? -3.344 4.977 23.306 1.00 42.91 381 ASP A O 1
ATOM 3030 N N . PHE A 1 382 ? -3.032 3.505 21.605 1.00 46.19 382 PHE A N 1
ATOM 3031 C CA . PHE A 1 382 ? -4.409 3.457 21.130 1.00 46.19 382 PHE A CA 1
ATOM 3032 C C . PHE A 1 382 ? -5.291 3.031 22.309 1.00 46.19 382 PHE A C 1
ATOM 3034 O O . PHE A 1 382 ? -5.415 1.852 22.621 1.00 46.19 382 PHE A O 1
ATOM 3041 N N . MET A 1 383 ? -5.853 4.040 22.969 1.00 49.50 383 MET A N 1
ATOM 3042 C CA . MET A 1 383 ? -6.548 3.988 24.249 1.00 49.50 383 MET A CA 1
ATOM 3043 C C . MET A 1 383 ? -5.664 3.632 25.464 1.00 49.50 383 MET A C 1
ATOM 3045 O O . MET A 1 383 ? -5.142 2.521 25.549 1.00 49.50 383 MET A O 1
ATOM 3049 N N . PRO A 1 384 ? -5.572 4.498 26.497 1.00 40.66 384 PRO A N 1
ATOM 3050 C CA . PRO A 1 384 ? -5.243 3.996 27.825 1.00 40.66 384 PRO A CA 1
ATOM 3051 C C . PRO A 1 384 ? -6.268 2.913 28.179 1.00 40.66 384 PRO A C 1
ATOM 3053 O O . PRO A 1 384 ? -7.471 3.131 27.998 1.00 40.66 384 PRO A O 1
ATOM 3056 N N . GLN A 1 385 ? -5.802 1.757 28.669 1.00 41.06 385 GLN A N 1
ATOM 3057 C CA . GLN A 1 385 ? -6.671 0.805 29.360 1.00 41.06 385 GLN A CA 1
ATOM 3058 C C . GLN A 1 385 ? -7.505 1.626 30.338 1.00 41.06 385 GLN A C 1
ATOM 3060 O O . GLN A 1 385 ? -6.942 2.302 31.204 1.00 41.06 385 GLN A O 1
ATOM 3065 N N . THR A 1 386 ? -8.828 1.651 30.157 1.00 43.25 386 THR A N 1
ATOM 3066 C CA . THR A 1 386 ? -9.702 2.206 31.184 1.00 43.25 386 THR A CA 1
ATOM 3067 C C . THR A 1 386 ? -9.292 1.533 32.480 1.00 43.25 386 THR A C 1
ATOM 3069 O O . THR A 1 386 ? -9.245 0.301 32.545 1.00 43.25 386 THR A O 1
ATOM 3072 N N . ALA A 1 387 ? -8.908 2.349 33.465 1.00 39.38 387 ALA A N 1
ATOM 3073 C CA . ALA A 1 387 ? -8.710 1.886 34.824 1.00 39.38 387 ALA A CA 1
ATOM 3074 C C . ALA A 1 387 ? -9.887 0.970 35.178 1.00 39.38 387 ALA A C 1
ATOM 3076 O O . ALA A 1 387 ? -11.005 1.216 34.723 1.00 39.38 387 ALA A O 1
ATOM 3077 N N . ALA A 1 388 ? -9.605 -0.104 35.912 1.00 40.88 388 ALA A N 1
ATOM 3078 C CA . ALA A 1 388 ? -10.534 -1.168 36.280 1.00 40.88 388 ALA A CA 1
ATOM 3079 C C . ALA A 1 388 ? -11.668 -0.707 37.228 1.00 40.88 388 ALA A C 1
ATOM 3081 O O . ALA A 1 388 ? -12.014 -1.412 38.173 1.00 40.88 388 ALA A O 1
ATOM 3082 N N . ASP A 1 389 ? -12.228 0.474 36.986 1.00 47.28 389 ASP A N 1
ATOM 3083 C CA . ASP A 1 389 ? -13.502 0.917 37.517 1.00 47.28 389 ASP A CA 1
ATOM 3084 C C . ASP A 1 389 ? -14.610 0.196 36.734 1.00 47.28 389 ASP A C 1
ATOM 3086 O O . ASP A 1 389 ? -14.510 -0.005 35.523 1.00 47.28 389 ASP A O 1
ATOM 3090 N N . GLU A 1 390 ? -15.645 -0.251 37.443 1.00 59.44 390 GLU A N 1
ATOM 3091 C CA . GLU A 1 390 ? -16.737 -1.093 36.943 1.00 59.44 390 GLU A CA 1
ATOM 3092 C C . GLU A 1 390 ? -17.378 -0.536 35.653 1.00 59.44 390 GLU A C 1
ATOM 3094 O O . GLU A 1 390 ? -18.261 0.322 35.693 1.00 59.44 390 GLU A O 1
ATOM 3099 N N . VAL A 1 391 ? -16.960 -1.036 34.484 1.00 75.94 391 VAL A N 1
ATOM 3100 C CA . VAL A 1 391 ? -17.627 -0.738 33.210 1.00 75.94 391 VAL A CA 1
ATOM 3101 C C . VAL A 1 391 ? -19.044 -1.302 33.287 1.00 75.94 391 VAL A C 1
ATOM 3103 O O . VAL A 1 391 ? -19.233 -2.490 33.546 1.00 75.94 391 VAL A O 1
ATOM 3106 N N . ALA A 1 392 ? -20.058 -0.460 33.080 1.00 85.94 392 ALA A N 1
ATOM 3107 C CA . ALA A 1 392 ? -21.445 -0.906 33.109 1.00 85.94 392 ALA A CA 1
ATOM 3108 C C . ALA A 1 392 ? -21.698 -1.907 31.972 1.00 85.94 392 ALA A C 1
ATOM 3110 O O . ALA A 1 392 ? -21.601 -1.546 30.802 1.00 85.94 392 ALA A O 1
ATOM 3111 N N . VAL A 1 393 ? -22.042 -3.151 32.315 1.00 92.94 393 VAL A N 1
ATOM 3112 C CA . VAL A 1 393 ? -22.353 -4.210 31.344 1.00 92.94 393 VAL A CA 1
ATOM 3113 C C . VAL A 1 393 ? -23.862 -4.441 31.288 1.00 92.94 393 VAL A C 1
ATOM 3115 O O . VAL A 1 393 ? -24.501 -4.740 32.301 1.00 92.94 393 VAL A O 1
ATOM 3118 N N . ARG A 1 394 ? -24.439 -4.337 30.090 1.00 94.12 394 ARG A N 1
ATOM 3119 C CA . ARG A 1 394 ? -25.829 -4.686 29.777 1.00 94.12 394 ARG A CA 1
ATOM 3120 C C . ARG A 1 394 ? -25.846 -5.877 28.828 1.00 94.12 394 ARG A C 1
ATOM 3122 O O . ARG A 1 394 ? -25.203 -5.854 27.786 1.00 94.12 394 ARG A O 1
ATOM 3129 N N . VAL A 1 395 ? -26.599 -6.917 29.173 1.00 95.56 395 VAL A N 1
ATOM 3130 C CA . VAL A 1 395 ? -26.759 -8.113 28.333 1.00 95.56 395 VAL A CA 1
ATOM 3131 C C . VAL A 1 395 ? -28.234 -8.266 27.995 1.00 95.56 395 VAL A C 1
ATOM 3133 O O . VAL A 1 395 ? -29.054 -8.446 28.896 1.00 95.56 395 VAL A O 1
ATOM 3136 N N . ILE A 1 396 ? -28.577 -8.192 26.709 1.00 95.88 396 ILE A N 1
ATOM 3137 C CA . ILE A 1 396 ? -29.954 -8.382 26.243 1.00 95.88 396 ILE A CA 1
ATOM 3138 C C . ILE A 1 396 ? -30.196 -9.886 26.033 1.00 95.88 396 ILE A C 1
ATOM 3140 O O . ILE A 1 396 ? -29.478 -10.515 25.252 1.00 95.88 396 ILE A O 1
ATOM 3144 N N . PRO A 1 397 ? -31.180 -10.503 26.713 1.00 92.62 397 PRO A N 1
ATOM 3145 C CA . PRO A 1 397 ? -31.471 -11.918 26.523 1.00 92.62 397 PRO A CA 1
ATOM 3146 C C . PRO A 1 397 ? -32.157 -12.164 25.163 1.00 92.62 397 PRO A C 1
ATOM 3148 O O . PRO A 1 397 ? -32.907 -11.302 24.703 1.00 92.62 397 PRO A O 1
ATOM 3151 N N . PRO A 1 398 ? -31.963 -13.339 24.527 1.00 93.94 398 PRO A N 1
ATOM 3152 C CA . PRO A 1 398 ? -32.571 -13.658 23.229 1.00 93.94 398 PRO A CA 1
ATOM 3153 C C . PRO A 1 398 ? -34.094 -13.469 23.180 1.00 93.94 398 PRO A C 1
ATOM 3155 O O . PRO A 1 398 ? -34.609 -12.946 22.196 1.00 93.94 398 PRO A O 1
ATOM 3158 N N . ASP A 1 399 ? -34.796 -13.833 24.257 1.00 94.44 399 ASP A N 1
ATOM 3159 C CA . ASP A 1 399 ? -36.262 -13.761 24.343 1.00 94.44 399 ASP A CA 1
ATOM 3160 C C . ASP A 1 399 ? -36.805 -12.320 24.430 1.00 94.44 399 ASP A C 1
ATOM 3162 O O . ASP A 1 399 ? -38.001 -12.100 24.251 1.00 94.44 399 ASP A O 1
ATOM 3166 N N . ASP A 1 400 ? -35.935 -11.336 24.683 1.00 94.00 400 ASP A N 1
ATOM 3167 C CA . ASP A 1 400 ? -36.273 -9.909 24.780 1.00 94.00 400 ASP A CA 1
ATOM 3168 C C . ASP A 1 400 ? -35.466 -9.061 23.780 1.00 94.00 400 ASP A C 1
ATOM 3170 O O . ASP A 1 400 ? -35.286 -7.855 23.953 1.00 94.00 400 ASP A O 1
ATOM 3174 N N . PHE A 1 401 ? -34.944 -9.678 22.714 1.00 97.38 401 PHE A N 1
ATOM 3175 C CA . PHE A 1 401 ? -34.210 -8.943 21.691 1.00 97.38 401 PHE A CA 1
ATOM 3176 C C . PHE A 1 401 ? -35.172 -8.203 20.757 1.00 97.38 401 PHE A C 1
ATOM 3178 O O . PHE A 1 401 ? -35.602 -8.716 19.726 1.00 97.38 401 PHE A O 1
ATOM 3185 N N . ASN A 1 402 ? -35.530 -6.980 21.144 1.00 97.44 402 ASN A N 1
ATOM 3186 C CA . ASN A 1 402 ? -36.378 -6.068 20.380 1.00 97.44 402 ASN A CA 1
ATOM 3187 C C . ASN A 1 402 ? -35.875 -4.615 20.482 1.00 97.44 402 ASN A C 1
ATOM 3189 O O . ASN A 1 402 ? -35.037 -4.286 21.324 1.00 97.44 402 ASN A O 1
ATOM 3193 N N . ALA A 1 403 ? -36.390 -3.740 19.611 1.00 97.12 403 ALA A N 1
ATOM 3194 C CA . ALA A 1 403 ? -35.976 -2.338 19.536 1.00 97.12 403 ALA A CA 1
ATOM 3195 C C . ALA A 1 403 ? -36.157 -1.594 20.867 1.00 97.12 403 ALA A C 1
ATOM 3197 O O . ALA A 1 403 ? -35.221 -0.954 21.343 1.00 97.12 403 ALA A O 1
ATOM 3198 N N . SER A 1 404 ? -37.331 -1.716 21.496 1.00 97.19 404 SER A N 1
ATOM 3199 C CA . SER A 1 404 ? -37.632 -1.046 22.765 1.00 97.19 404 SER A CA 1
ATOM 3200 C C . SER A 1 404 ? -36.645 -1.440 23.861 1.00 97.19 404 SER A C 1
ATOM 3202 O O . SER A 1 404 ? -36.176 -0.570 24.596 1.00 97.19 404 SER A O 1
ATOM 3204 N N . ARG A 1 405 ? -36.273 -2.725 23.935 1.00 97.31 405 ARG A N 1
ATOM 3205 C CA . ARG A 1 405 ? -35.276 -3.201 24.894 1.00 97.31 405 ARG A CA 1
ATOM 3206 C C . ARG A 1 405 ? -33.889 -2.626 24.617 1.00 97.31 405 ARG A C 1
ATOM 3208 O O . ARG A 1 405 ? -33.256 -2.138 25.548 1.00 97.31 405 ARG A O 1
ATOM 3215 N N . LEU A 1 406 ? -33.436 -2.630 23.361 1.00 97.94 406 LEU A N 1
ATOM 3216 C CA . LEU A 1 406 ? -32.142 -2.049 22.984 1.00 97.94 406 LEU A CA 1
ATOM 3217 C C . LEU A 1 406 ? -32.050 -0.569 23.376 1.00 97.94 406 LEU A C 1
ATOM 3219 O O . LEU A 1 406 ? -31.093 -0.166 24.034 1.00 97.94 406 LEU A O 1
ATOM 3223 N N . PHE A 1 407 ? -33.056 0.235 23.024 1.00 97.56 407 PHE A N 1
ATOM 3224 C CA . PHE A 1 407 ? -33.067 1.658 23.370 1.00 97.56 407 PHE A CA 1
ATOM 3225 C C . PHE A 1 407 ? -33.115 1.893 24.885 1.00 97.56 407 PHE A C 1
ATOM 3227 O O . PHE A 1 407 ? -32.430 2.791 25.376 1.00 97.56 407 PHE A O 1
ATOM 3234 N N . ALA A 1 408 ? -33.859 1.074 25.635 1.00 97.00 408 ALA A N 1
ATOM 3235 C CA . ALA A 1 408 ? -33.906 1.166 27.092 1.00 97.00 408 ALA A CA 1
ATOM 3236 C C . ALA A 1 408 ? -32.536 0.889 27.736 1.00 97.00 408 ALA A C 1
ATOM 3238 O O . ALA A 1 408 ? -32.105 1.654 28.599 1.00 97.00 408 ALA A O 1
ATOM 3239 N N . GLU A 1 409 ? -31.824 -0.152 27.293 1.00 96.56 409 GLU A N 1
ATOM 3240 C CA . GLU A 1 409 ? -30.485 -0.470 27.809 1.00 96.56 409 GLU A CA 1
ATOM 3241 C C . GLU A 1 409 ? -29.462 0.615 27.468 1.00 96.56 409 GLU A C 1
ATOM 3243 O O . GLU A 1 409 ? -28.688 1.034 28.327 1.00 96.56 409 GLU A O 1
ATOM 3248 N N . MET A 1 410 ? -29.507 1.129 26.237 1.00 94.81 410 MET A N 1
ATOM 3249 C CA . MET A 1 410 ? -28.656 2.231 25.784 1.00 94.81 410 MET A CA 1
ATOM 3250 C C . MET A 1 410 ? -28.875 3.507 26.609 1.00 94.81 410 MET A C 1
ATOM 3252 O O . MET A 1 410 ? -27.909 4.167 27.011 1.00 94.81 410 MET A O 1
ATOM 3256 N N . ALA A 1 411 ? -30.135 3.844 26.900 1.00 94.19 411 ALA A N 1
ATOM 3257 C CA . ALA A 1 411 ? -30.499 4.989 27.733 1.00 94.19 411 ALA A CA 1
ATOM 3258 C C . ALA A 1 411 ? -30.070 4.807 29.200 1.00 94.19 411 ALA A C 1
ATOM 3260 O O . ALA A 1 411 ? -29.688 5.776 29.852 1.00 94.19 411 ALA A O 1
ATOM 3261 N N . ALA A 1 412 ? -30.072 3.569 29.702 1.00 94.12 412 ALA A N 1
ATOM 3262 C CA . ALA A 1 412 ? -29.690 3.225 31.071 1.00 94.12 412 ALA A CA 1
ATOM 3263 C C . ALA A 1 412 ? -28.170 3.133 31.309 1.00 94.12 412 ALA A C 1
ATOM 3265 O O . ALA A 1 412 ? -27.753 2.817 32.431 1.00 94.12 412 ALA A O 1
ATOM 3266 N N . LEU A 1 413 ? -27.336 3.354 30.285 1.00 92.44 413 LEU A N 1
ATOM 3267 C CA . LEU A 1 413 ? -25.887 3.448 30.470 1.00 92.44 413 LEU A CA 1
ATOM 3268 C C . LEU A 1 413 ? -25.504 4.735 31.243 1.00 92.44 413 LEU A C 1
ATOM 3270 O O . LEU A 1 413 ? -26.185 5.762 31.133 1.00 92.44 413 LEU A O 1
ATOM 3274 N N . PRO A 1 414 ? -24.412 4.708 32.017 1.00 90.75 414 PRO A N 1
ATOM 3275 C CA . PRO A 1 414 ? -23.777 5.907 32.561 1.00 90.75 414 PRO A CA 1
ATOM 3276 C C . PRO A 1 414 ? -23.351 6.930 31.491 1.00 90.75 414 PRO A C 1
ATOM 3278 O O . PRO A 1 414 ? -23.261 6.616 30.303 1.00 90.75 414 PRO A O 1
ATOM 3281 N N . GLU A 1 415 ? -23.041 8.162 31.910 1.00 85.88 415 GLU A N 1
ATOM 3282 C CA . GLU A 1 415 ? -22.533 9.216 31.011 1.00 85.88 415 GLU A CA 1
ATOM 3283 C C . GLU A 1 415 ? -21.199 8.848 30.343 1.00 85.88 415 GLU A C 1
ATOM 3285 O O . GLU A 1 415 ? -20.972 9.216 29.194 1.00 85.88 415 GLU A O 1
ATOM 3290 N N . ASN A 1 416 ? -20.347 8.080 31.027 1.00 84.94 416 ASN A N 1
ATOM 3291 C CA . ASN A 1 416 ? -19.065 7.586 30.517 1.00 84.94 416 ASN A CA 1
ATOM 3292 C C . ASN A 1 416 ? -19.180 6.308 29.660 1.00 84.94 416 ASN A C 1
ATOM 3294 O O . ASN A 1 416 ? -18.149 5.757 29.273 1.00 84.94 416 ASN A O 1
ATOM 3298 N N . GLY A 1 417 ? -20.399 5.854 29.355 1.00 89.19 417 GLY A N 1
ATOM 3299 C CA . GLY A 1 417 ? -20.655 4.711 28.484 1.00 89.19 417 GLY A CA 1
ATOM 3300 C C . GLY A 1 417 ? -20.698 3.364 29.210 1.00 89.19 417 GLY A C 1
ATOM 3301 O O . GLY A 1 417 ? -21.006 3.282 30.399 1.00 89.19 417 GLY A O 1
ATOM 3302 N N . GLY A 1 418 ? -20.459 2.291 28.460 1.00 92.19 418 GLY A N 1
ATOM 3303 C CA . GLY A 1 418 ? -20.548 0.909 28.927 1.00 92.19 418 GLY A CA 1
ATOM 3304 C C . GLY A 1 418 ? -20.748 -0.083 27.782 1.00 92.19 418 GLY A C 1
ATOM 3305 O O . GLY A 1 418 ? -20.870 0.306 26.617 1.00 92.19 418 GLY A O 1
ATOM 3306 N N . GLU A 1 419 ? -20.778 -1.368 28.117 1.00 95.44 419 GLU A N 1
ATOM 3307 C CA . GLU A 1 419 ? -20.902 -2.456 27.149 1.00 95.44 419 GLU A CA 1
ATOM 3308 C C . GLU A 1 419 ? -22.350 -2.921 27.012 1.00 95.44 419 GLU A C 1
ATOM 3310 O O . GLU A 1 419 ? -23.049 -3.122 28.008 1.00 95.44 419 GLU A O 1
ATOM 3315 N N . VAL A 1 420 ? -22.795 -3.139 25.778 1.00 97.12 420 VAL A N 1
ATOM 3316 C CA . VAL A 1 420 ? -24.119 -3.675 25.459 1.00 97.12 420 VAL A CA 1
ATOM 3317 C C . VAL A 1 420 ? -23.952 -4.905 24.577 1.00 97.12 420 VAL A C 1
ATOM 3319 O O . VAL A 1 420 ? -23.574 -4.801 23.411 1.00 97.12 420 VAL A O 1
ATOM 3322 N N . TYR A 1 421 ? -24.259 -6.071 25.136 1.00 98.06 421 TYR A N 1
ATOM 3323 C CA . TYR A 1 421 ? -24.192 -7.357 24.452 1.00 98.06 421 TYR A CA 1
ATOM 3324 C C . TYR A 1 421 ? -25.547 -7.705 23.840 1.00 98.06 421 TYR A C 1
ATOM 3326 O O . TYR A 1 421 ? -26.556 -7.838 24.543 1.00 98.06 421 TYR A O 1
ATOM 3334 N N . LEU A 1 422 ? -25.549 -7.874 22.522 1.00 98.19 422 LEU A N 1
ATOM 3335 C CA . LEU A 1 422 ? -26.704 -8.248 21.720 1.00 98.19 422 LEU A CA 1
ATOM 3336 C C . LEU A 1 422 ? -26.681 -9.759 21.451 1.00 98.19 422 LEU A C 1
ATOM 3338 O O . LEU A 1 422 ? -25.636 -10.301 21.082 1.00 98.19 422 LEU A O 1
ATOM 3342 N N . PRO A 1 423 ? -27.816 -10.463 21.582 1.00 97.81 423 PRO A N 1
ATOM 3343 C CA . PRO A 1 423 ? -27.882 -11.880 21.273 1.00 97.81 423 PRO A CA 1
ATOM 3344 C C . PRO A 1 423 ? -27.922 -12.111 19.755 1.00 97.81 423 PRO A C 1
ATOM 3346 O O . PRO A 1 423 ? -28.069 -11.191 18.945 1.00 97.81 423 PRO A O 1
ATOM 3349 N N . ALA A 1 424 ? -27.815 -13.378 19.354 1.00 97.69 424 ALA A N 1
ATOM 3350 C CA . ALA A 1 424 ? -28.124 -13.785 17.989 1.00 97.69 424 ALA A CA 1
ATOM 3351 C C . ALA A 1 424 ? -29.598 -13.484 17.674 1.00 97.69 424 ALA A C 1
ATOM 3353 O O . ALA A 1 424 ? -30.479 -13.807 18.469 1.00 97.69 424 ALA A O 1
ATOM 3354 N N . GLY A 1 425 ? -29.869 -12.911 16.505 1.00 97.06 425 GLY A N 1
ATOM 3355 C CA . GLY A 1 425 ? -31.219 -12.556 16.089 1.00 97.06 425 GLY A CA 1
ATOM 3356 C C . GLY A 1 425 ? -31.244 -11.350 15.161 1.00 97.06 425 GLY A C 1
ATOM 3357 O O . GLY A 1 425 ? -30.210 -10.770 14.832 1.00 97.06 425 GLY A O 1
ATOM 3358 N N . ARG A 1 426 ? -32.452 -10.974 14.750 1.00 97.88 426 ARG A N 1
ATOM 3359 C CA . ARG A 1 426 ? -32.709 -9.857 13.843 1.00 97.88 426 ARG A CA 1
ATOM 3360 C C . ARG A 1 426 ? -33.734 -8.931 14.473 1.00 97.88 426 ARG A C 1
ATOM 3362 O O . ARG A 1 426 ? -34.824 -9.394 14.804 1.00 97.88 426 ARG A O 1
ATOM 3369 N N . ILE A 1 427 ? -33.417 -7.643 14.567 1.00 98.06 427 ILE A N 1
ATOM 3370 C CA . ILE A 1 427 ? -34.373 -6.619 15.005 1.00 98.06 427 ILE A CA 1
ATOM 3371 C C . ILE A 1 427 ? -34.543 -5.531 13.955 1.00 98.06 427 ILE A C 1
ATOM 3373 O O . ILE A 1 427 ? -33.624 -5.219 13.197 1.00 98.06 427 ILE A O 1
ATOM 3377 N N . GLU A 1 428 ? -35.738 -4.952 13.923 1.00 98.06 428 GLU A N 1
ATOM 3378 C CA . GLU A 1 428 ? -36.062 -3.818 13.065 1.00 98.06 428 GLU A CA 1
ATOM 3379 C C . GLU A 1 428 ? -36.105 -2.539 13.899 1.00 98.06 428 GLU A C 1
ATOM 3381 O O . GLU A 1 428 ? -36.681 -2.512 14.985 1.00 98.06 428 GLU A O 1
ATOM 3386 N N . LEU A 1 429 ? -35.473 -1.491 13.384 1.00 98.25 429 LEU A N 1
ATOM 3387 C CA . LEU A 1 429 ? -35.318 -0.190 14.013 1.00 98.25 429 LEU A CA 1
ATOM 3388 C C . LEU A 1 429 ? -35.933 0.855 13.079 1.00 98.25 429 LEU A C 1
ATOM 3390 O O . LEU A 1 429 ? -35.576 0.935 11.902 1.00 98.25 429 LEU A O 1
ATOM 3394 N N . THR A 1 430 ? -36.864 1.644 13.611 1.00 96.62 430 THR A N 1
ATOM 3395 C CA . THR A 1 430 ? -37.510 2.783 12.928 1.00 96.62 430 THR A CA 1
ATOM 3396 C C . THR A 1 430 ? -37.010 4.131 13.453 1.00 96.62 430 THR A C 1
ATOM 3398 O O . THR A 1 430 ? -37.515 5.178 13.065 1.00 96.62 430 THR A O 1
ATOM 3401 N N . GLU A 1 431 ? -36.000 4.102 14.323 1.00 96.00 431 GLU A N 1
ATOM 3402 C CA . GLU A 1 431 ? -35.319 5.266 14.880 1.00 96.00 431 GLU A CA 1
ATOM 3403 C C . GLU A 1 431 ? -33.794 5.078 14.793 1.00 96.00 431 GLU A C 1
ATOM 3405 O O . GLU A 1 431 ? -33.295 3.949 14.836 1.00 96.00 431 GLU A O 1
ATOM 3410 N N . THR A 1 432 ? -33.049 6.181 14.670 1.00 95.50 432 THR A N 1
ATOM 3411 C CA . THR A 1 432 ? -31.576 6.188 14.667 1.00 95.50 432 THR A CA 1
ATOM 3412 C C . THR A 1 432 ? -31.017 5.686 15.998 1.00 95.50 432 THR A C 1
ATOM 3414 O O . THR A 1 432 ? -31.356 6.209 17.062 1.00 95.50 432 THR A O 1
ATOM 3417 N N . LEU A 1 433 ? -30.076 4.742 15.944 1.00 96.94 433 LEU A N 1
ATOM 3418 C CA . LEU A 1 433 ? -29.322 4.290 17.109 1.00 96.94 433 LEU A CA 1
ATOM 3419 C C . LEU A 1 433 ? -28.119 5.210 17.345 1.00 96.94 433 LEU A C 1
ATOM 3421 O O . LEU A 1 433 ? -27.098 5.115 16.665 1.00 96.94 433 LEU A O 1
ATOM 3425 N N . LYS A 1 434 ? -28.236 6.112 18.321 1.00 94.12 434 LYS A N 1
ATOM 3426 C CA . LYS A 1 434 ? -27.149 7.025 18.697 1.00 94.12 434 LYS A CA 1
ATOM 3427 C C . LYS A 1 434 ? -26.186 6.337 19.664 1.00 94.12 434 LYS A C 1
ATOM 3429 O O . LYS A 1 434 ? -26.609 5.911 20.739 1.00 94.12 434 LYS A O 1
ATOM 3434 N N . LEU A 1 435 ? -24.905 6.260 19.312 1.00 93.94 435 LEU A N 1
ATOM 3435 C CA . LEU A 1 435 ? -23.858 5.794 20.220 1.00 93.94 435 LEU A CA 1
ATOM 3436 C C . LEU A 1 435 ? -23.125 6.999 20.809 1.00 93.94 435 LEU A C 1
ATOM 3438 O O . LEU A 1 435 ? -22.520 7.786 20.084 1.00 93.94 435 LEU A O 1
ATOM 3442 N N . ARG A 1 436 ? -23.205 7.136 22.133 1.00 90.06 436 ARG A N 1
ATOM 3443 C CA . ARG A 1 436 ? -22.503 8.172 22.900 1.00 90.06 436 ARG A CA 1
ATOM 3444 C C . ARG A 1 436 ? -21.107 7.710 23.318 1.00 90.06 436 ARG A C 1
ATOM 3446 O O . ARG A 1 436 ? -20.774 6.532 23.197 1.00 90.06 436 ARG A O 1
ATOM 3453 N N . THR A 1 437 ? -20.322 8.641 23.848 1.00 89.12 437 THR A N 1
ATOM 3454 C CA . THR A 1 437 ? -18.998 8.429 24.445 1.00 89.12 437 THR A CA 1
ATOM 3455 C C . THR A 1 437 ? -18.909 7.133 25.258 1.00 89.12 437 THR A C 1
ATOM 3457 O O . THR A 1 437 ? -19.759 6.866 26.106 1.00 89.12 437 THR A O 1
ATOM 3460 N N . GLY A 1 438 ? -17.866 6.333 25.010 1.00 89.75 438 GLY A N 1
ATOM 3461 C CA . GLY A 1 438 ? -17.568 5.116 25.774 1.00 89.75 438 GLY A CA 1
ATOM 3462 C C . GLY A 1 438 ? -18.515 3.930 25.555 1.00 89.75 438 GLY A C 1
ATOM 3463 O O . GLY A 1 438 ? -18.421 2.942 26.281 1.00 89.75 438 GLY A O 1
ATOM 3464 N N . VAL A 1 439 ? -19.452 4.002 24.603 1.00 93.50 439 VAL A N 1
ATOM 3465 C CA . VAL A 1 439 ? -20.318 2.858 24.285 1.00 93.50 439 VAL A CA 1
ATOM 3466 C C . VAL A 1 439 ? -19.546 1.787 23.518 1.00 93.50 439 VAL A C 1
ATOM 3468 O O . VAL A 1 439 ? -18.939 2.066 22.483 1.00 93.50 439 VAL A O 1
ATOM 3471 N N . HIS A 1 440 ? -19.661 0.544 23.984 1.00 95.69 440 HIS A N 1
ATOM 3472 C CA . HIS A 1 440 ? -19.197 -0.656 23.298 1.00 95.69 440 HIS A CA 1
ATOM 3473 C C . HIS A 1 440 ? -20.390 -1.565 22.966 1.00 95.69 440 HIS A C 1
ATOM 3475 O O . HIS A 1 440 ? -20.975 -2.185 23.850 1.00 95.69 440 HIS A O 1
ATOM 3481 N N . LEU A 1 441 ? -20.774 -1.639 21.693 1.00 97.19 441 LEU A N 1
ATOM 3482 C CA . LEU A 1 441 ? -21.878 -2.475 21.218 1.00 97.19 441 LEU A CA 1
ATOM 3483 C C . LEU A 1 441 ? -21.336 -3.786 20.638 1.00 97.19 441 LEU A C 1
ATOM 3485 O O . LEU A 1 441 ? -20.623 -3.761 19.636 1.00 97.19 441 LEU A O 1
ATOM 3489 N N . VAL A 1 442 ? -21.698 -4.923 21.231 1.00 98.25 442 VAL A N 1
ATOM 3490 C CA . VAL A 1 442 ? -21.135 -6.237 20.881 1.00 98.25 442 VAL A CA 1
ATOM 3491 C C . VAL A 1 442 ? -22.234 -7.191 20.435 1.00 98.25 442 VAL A C 1
ATOM 3493 O O . VAL A 1 442 ? -23.086 -7.587 21.227 1.00 98.25 442 VAL A O 1
ATOM 3496 N N . GLY A 1 443 ? -22.216 -7.580 19.163 1.00 98.06 443 GLY A N 1
ATOM 3497 C CA . GLY A 1 443 ? -23.075 -8.625 18.616 1.00 98.06 443 GLY A CA 1
ATOM 3498 C C . GLY A 1 443 ? -22.455 -10.021 18.666 1.00 98.06 443 GLY A C 1
ATOM 3499 O O . GLY A 1 443 ? -21.323 -10.237 19.102 1.00 98.06 443 GLY A O 1
ATOM 3500 N N . VAL A 1 444 ? -23.206 -10.995 18.160 1.00 96.12 444 VAL A N 1
ATOM 3501 C CA . VAL A 1 444 ? -22.724 -12.346 17.880 1.00 96.12 444 VAL A CA 1
ATOM 3502 C C . VAL A 1 444 ? -22.329 -12.425 16.410 1.00 96.12 444 VAL A C 1
ATOM 3504 O O . VAL A 1 444 ? -23.174 -12.254 15.526 1.00 96.12 444 VAL A O 1
ATOM 3507 N N . LEU A 1 445 ? -21.056 -12.744 16.155 1.00 94.62 445 LEU A N 1
ATOM 3508 C CA . LEU A 1 445 ? -20.464 -12.774 14.815 1.00 94.62 445 LEU A CA 1
ATOM 3509 C C . LEU A 1 445 ? -21.326 -13.578 13.835 1.00 94.62 445 LEU A C 1
ATOM 3511 O O . LEU A 1 445 ? -21.636 -14.752 14.058 1.00 94.62 445 LEU A O 1
ATOM 3515 N N . GLY A 1 446 ? -21.736 -12.915 12.754 1.00 90.88 446 GLY A N 1
ATOM 3516 C CA . GLY A 1 446 ? -22.560 -13.488 11.693 1.00 90.88 446 GLY A CA 1
ATOM 3517 C C . GLY A 1 446 ? -24.010 -13.812 12.078 1.00 90.88 446 GLY A C 1
ATOM 3518 O O . GLY A 1 446 ? -24.720 -14.415 11.272 1.00 90.88 446 GLY A O 1
ATOM 3519 N N . LYS A 1 447 ? -24.468 -13.450 13.285 1.00 96.88 447 LYS A N 1
ATOM 3520 C CA . LYS A 1 447 ? -25.796 -13.820 13.806 1.00 96.88 447 LYS A CA 1
ATOM 3521 C C . LYS A 1 447 ? -26.633 -12.655 14.330 1.00 96.88 447 LYS A C 1
ATOM 3523 O O . LYS A 1 447 ? -27.849 -12.809 14.393 1.00 96.88 447 LYS A O 1
ATOM 3528 N N . THR A 1 448 ? -26.029 -11.536 14.720 1.00 98.44 448 THR A N 1
ATOM 3529 C CA . THR A 1 448 ? -26.764 -10.337 15.153 1.00 98.44 448 THR A CA 1
ATOM 3530 C C . THR A 1 448 ? -26.976 -9.399 13.968 1.00 98.44 448 THR A C 1
ATOM 3532 O O . THR A 1 448 ? -26.006 -8.915 13.389 1.00 98.44 448 THR A O 1
ATOM 3535 N N . GLU A 1 449 ? -28.233 -9.135 13.605 1.00 98.62 449 GLU A N 1
ATOM 3536 C CA . GLU A 1 449 ? -28.619 -8.251 12.498 1.00 98.62 449 GLU A CA 1
ATOM 3537 C C . GLU A 1 449 ? -29.510 -7.091 12.981 1.00 98.62 449 GLU A C 1
ATOM 3539 O O . GLU A 1 449 ? -30.551 -7.301 13.610 1.00 98.62 449 GLU A O 1
ATOM 3544 N N . LEU A 1 450 ? -29.112 -5.862 12.648 1.00 98.69 450 LEU A N 1
ATOM 3545 C CA . LEU A 1 450 ? -29.865 -4.629 12.868 1.00 98.69 450 LEU A CA 1
ATOM 3546 C C . LEU A 1 450 ? -30.411 -4.120 11.530 1.00 98.69 450 LEU A C 1
ATOM 3548 O O . LEU A 1 450 ? -29.653 -3.879 10.589 1.00 98.69 450 LEU A O 1
ATOM 3552 N N . VAL A 1 451 ? -31.727 -3.942 11.434 1.00 98.62 451 VAL A N 1
ATOM 3553 C CA . VAL A 1 451 ? -32.386 -3.486 10.204 1.00 98.62 451 VAL A CA 1
ATOM 3554 C C . VAL A 1 451 ? -33.007 -2.116 10.419 1.00 98.62 451 VAL A C 1
ATOM 3556 O O . VAL A 1 451 ? -34.056 -2.001 11.042 1.00 98.62 451 VAL A O 1
ATOM 3559 N N . PHE A 1 452 ? -32.383 -1.082 9.867 1.00 98.12 452 PHE A N 1
ATOM 3560 C CA . PHE A 1 452 ? -32.874 0.293 9.906 1.00 98.12 452 PHE A CA 1
ATOM 3561 C C . PHE A 1 452 ? -33.829 0.545 8.734 1.00 98.12 452 PHE A C 1
ATOM 3563 O O . PHE A 1 452 ? -33.427 0.391 7.579 1.00 98.12 452 PHE A O 1
ATOM 3570 N N . LYS A 1 453 ? -35.081 0.928 9.010 1.00 96.19 453 LYS A N 1
ATOM 3571 C CA . LYS A 1 453 ? -36.124 1.169 7.995 1.00 96.19 453 LYS A CA 1
ATOM 3572 C C . LYS A 1 453 ? -36.544 2.630 7.949 1.00 96.19 453 LYS A C 1
ATOM 3574 O O . LYS A 1 453 ? -36.948 3.170 8.969 1.00 96.19 453 LYS A O 1
ATOM 3579 N N . GLU A 1 454 ? -36.509 3.229 6.759 1.00 92.25 454 GLU A N 1
ATOM 3580 C CA . GLU A 1 454 ? -36.960 4.607 6.490 1.00 92.25 454 GLU A CA 1
ATOM 3581 C C . GLU A 1 454 ? -36.282 5.684 7.360 1.00 92.25 454 GLU A C 1
ATOM 3583 O O . GLU A 1 454 ? -36.832 6.757 7.589 1.00 92.25 454 GLU A O 1
ATOM 3588 N N . ILE A 1 455 ? -35.053 5.417 7.811 1.00 91.12 455 ILE A N 1
ATOM 3589 C CA . ILE A 1 455 ? -34.218 6.353 8.576 1.00 91.12 455 ILE A CA 1
ATOM 3590 C C . ILE A 1 455 ? -33.053 6.810 7.702 1.00 91.12 455 ILE A C 1
ATOM 3592 O O . ILE A 1 455 ? -32.579 6.055 6.851 1.00 91.12 455 ILE A O 1
ATOM 3596 N N . ASP A 1 456 ? -32.561 8.023 7.924 1.00 89.44 456 ASP A N 1
ATOM 3597 C CA . ASP A 1 456 ? -31.459 8.590 7.140 1.00 89.44 456 ASP A CA 1
ATOM 3598 C C . ASP A 1 456 ? -30.101 8.092 7.636 1.00 89.44 456 ASP A C 1
ATOM 3600 O O . ASP A 1 456 ? -29.264 7.671 6.844 1.00 89.44 456 ASP A O 1
ATOM 3604 N N . PHE A 1 457 ? -29.912 8.034 8.950 1.00 92.69 457 PHE A N 1
ATOM 3605 C CA . PHE A 1 457 ? -28.692 7.522 9.563 1.00 92.69 457 PHE A CA 1
ATOM 3606 C C . PHE A 1 457 ? -29.038 6.391 10.521 1.00 92.69 457 PHE A C 1
ATOM 3608 O O . PHE A 1 457 ? -29.739 6.617 11.508 1.00 92.69 457 PHE A O 1
ATOM 3615 N N . GLY A 1 458 ? -28.604 5.170 10.202 1.00 95.81 458 GLY A N 1
ATOM 3616 C CA . GLY A 1 458 ? -28.906 3.988 11.010 1.00 95.81 458 GLY A CA 1
ATOM 3617 C C . GLY A 1 458 ? -28.259 4.080 12.389 1.00 95.81 458 GLY A C 1
ATOM 3618 O O . GLY A 1 458 ? -28.928 4.334 13.390 1.00 95.81 458 GLY A O 1
ATOM 3619 N N . LEU A 1 459 ? -26.939 3.924 12.423 1.00 96.62 459 LEU A N 1
ATOM 3620 C CA . LEU A 1 459 ? -26.117 4.159 13.604 1.00 96.62 459 LEU A CA 1
ATOM 3621 C C . LEU A 1 459 ? -25.434 5.519 13.477 1.00 96.62 459 LEU A C 1
ATOM 3623 O O . LEU A 1 459 ? -24.796 5.793 12.462 1.00 96.62 459 LEU A O 1
ATOM 3627 N N . MET A 1 460 ? -25.555 6.356 14.505 1.00 94.50 460 MET A N 1
ATOM 3628 C CA . MET A 1 460 ? -24.980 7.700 14.508 1.00 94.50 460 MET A CA 1
ATOM 3629 C C . MET A 1 460 ? -24.021 7.904 15.679 1.00 94.50 460 MET A C 1
ATOM 3631 O O . MET A 1 460 ? -24.380 7.646 16.830 1.00 94.50 460 MET A O 1
ATOM 3635 N N . ILE A 1 461 ? -22.826 8.410 15.380 1.00 93.62 461 ILE A N 1
ATOM 3636 C CA . ILE A 1 461 ? -21.798 8.789 16.352 1.00 93.62 461 ILE A CA 1
ATOM 3637 C C . ILE A 1 461 ? -21.538 10.284 16.200 1.00 93.62 461 ILE A C 1
ATOM 3639 O O . ILE A 1 461 ? -21.174 10.752 15.122 1.00 93.62 461 ILE A O 1
ATOM 3643 N N . GLN A 1 462 ? -21.741 11.035 17.278 1.00 88.44 462 GLN A N 1
ATOM 3644 C CA . GLN A 1 462 ? -21.523 12.475 17.290 1.00 88.44 462 GLN A CA 1
ATOM 3645 C C . GLN A 1 462 ? -21.079 12.931 18.682 1.00 88.44 462 GLN A C 1
ATOM 3647 O O . GLN A 1 462 ? -21.809 12.715 19.649 1.00 88.44 462 GLN A O 1
ATOM 3652 N N . GLY A 1 463 ? -19.918 13.585 18.768 1.00 73.31 463 GLY A N 1
ATOM 3653 C CA . GLY A 1 463 ? -19.274 13.966 20.030 1.00 73.31 463 GLY A CA 1
ATOM 3654 C C . GLY A 1 463 ? -18.358 12.867 20.601 1.00 73.31 463 GLY A C 1
ATOM 3655 O O . GLY A 1 463 ? -18.812 11.755 20.861 1.00 73.31 463 GLY A O 1
ATOM 3656 N N . ASP A 1 464 ? -17.074 13.218 20.774 1.00 64.62 464 ASP A N 1
ATOM 3657 C CA . ASP A 1 464 ? -15.909 12.499 21.354 1.00 64.62 464 ASP A CA 1
ATOM 3658 C C . ASP A 1 464 ? -16.192 11.486 22.492 1.00 64.62 464 ASP A C 1
ATOM 3660 O O . ASP A 1 464 ? -17.059 11.735 23.319 1.00 64.62 464 ASP A O 1
ATOM 3664 N N . ASN A 1 465 ? -15.498 10.366 22.769 1.00 73.81 465 ASN A N 1
ATOM 3665 C CA . ASN A 1 465 ? -14.417 9.547 22.193 1.00 73.81 465 ASN A CA 1
ATOM 3666 C C . ASN A 1 465 ? -14.638 8.092 22.672 1.00 73.81 465 ASN A C 1
ATOM 3668 O O . ASN A 1 465 ? -15.278 7.886 23.713 1.00 73.81 465 ASN A O 1
ATOM 3672 N N . ARG A 1 466 ? -14.035 7.091 22.012 1.00 86.06 466 ARG A N 1
ATOM 3673 C CA . ARG A 1 466 ? -14.010 5.667 22.443 1.00 86.06 466 ARG A CA 1
ATOM 3674 C C . ARG A 1 466 ? -15.311 4.893 22.213 1.00 86.06 466 ARG A C 1
ATOM 3676 O O . ARG A 1 466 ? -15.777 4.182 23.101 1.00 86.06 466 ARG A O 1
ATOM 3683 N N . VAL A 1 467 ? -15.899 5.023 21.027 1.00 93.19 467 VAL A N 1
ATOM 3684 C CA . VAL A 1 467 ? -17.026 4.169 20.615 1.00 93.19 467 VAL A CA 1
ATOM 3685 C C . VAL A 1 467 ? -16.499 2.906 19.947 1.00 93.19 467 VAL A C 1
ATOM 3687 O O . VAL A 1 467 ? -15.606 2.969 19.103 1.00 93.19 467 VAL A O 1
ATOM 3690 N N . ARG A 1 468 ? -17.067 1.755 20.307 1.00 96.06 468 ARG A N 1
ATOM 3691 C CA . ARG A 1 468 ? -16.724 0.454 19.729 1.00 96.06 468 ARG A CA 1
ATOM 3692 C C . ARG A 1 468 ? -17.979 -0.260 19.249 1.00 96.06 468 ARG A C 1
ATOM 3694 O O . ARG A 1 468 ? -18.979 -0.298 19.965 1.00 96.06 468 ARG A O 1
ATOM 3701 N N . VAL A 1 469 ? -17.925 -0.848 18.062 1.00 97.81 469 VAL A N 1
ATOM 3702 C CA . VAL A 1 469 ? -18.996 -1.693 17.525 1.00 97.81 469 VAL A CA 1
ATOM 3703 C C . VAL A 1 469 ? -18.383 -2.948 16.931 1.00 97.81 469 VAL A C 1
ATOM 3705 O O . VAL A 1 469 ? -17.549 -2.869 16.029 1.00 97.81 469 VAL A O 1
ATOM 3708 N N . GLU A 1 470 ? -18.807 -4.105 17.427 1.00 98.38 470 GLU A N 1
ATOM 3709 C CA . GLU A 1 470 ? -18.213 -5.386 17.066 1.00 98.38 470 GLU A CA 1
ATOM 3710 C C . GLU A 1 470 ? -19.276 -6.411 16.674 1.00 98.38 470 GLU A C 1
ATOM 3712 O O . GLU A 1 470 ? -20.301 -6.536 17.344 1.00 98.38 470 GLU A O 1
ATOM 3717 N N . ASN A 1 471 ? -19.005 -7.202 15.633 1.00 98.31 471 ASN A N 1
ATOM 3718 C CA . ASN A 1 471 ? -19.772 -8.406 15.289 1.00 98.31 471 ASN A CA 1
ATOM 3719 C C . ASN A 1 471 ? -21.257 -8.159 14.946 1.00 98.31 471 ASN A C 1
ATOM 3721 O O . ASN A 1 471 ? -22.129 -8.948 15.327 1.00 98.31 471 ASN A O 1
ATOM 3725 N N . VAL A 1 472 ? -21.560 -7.078 14.223 1.00 98.50 472 VAL A N 1
ATOM 3726 C CA . VAL A 1 472 ? -22.933 -6.689 13.858 1.00 98.50 472 VAL A CA 1
ATOM 3727 C C . VAL A 1 472 ? -23.127 -6.688 12.342 1.00 98.50 472 VAL A C 1
ATOM 3729 O O . VAL A 1 472 ? -22.311 -6.152 11.596 1.00 98.50 472 VAL A O 1
ATOM 3732 N N . ARG A 1 473 ? -24.260 -7.230 11.885 1.00 98.81 473 ARG A N 1
ATOM 3733 C CA . ARG A 1 473 ? -24.764 -7.048 10.519 1.00 98.81 473 ARG A CA 1
ATOM 3734 C C . ARG A 1 473 ? -25.768 -5.912 10.468 1.00 98.81 473 ARG A C 1
ATOM 3736 O O . ARG A 1 473 ? -26.634 -5.822 11.334 1.00 98.81 473 ARG A O 1
ATOM 3743 N N . ILE A 1 474 ? -25.697 -5.082 9.438 1.00 98.75 474 ILE A N 1
ATOM 3744 C CA . ILE A 1 474 ? -26.593 -3.946 9.247 1.00 98.75 474 ILE A CA 1
ATOM 3745 C C . ILE A 1 474 ? -27.273 -4.037 7.885 1.00 98.75 474 ILE A C 1
ATOM 3747 O O . ILE A 1 474 ? -26.634 -4.262 6.858 1.00 98.75 474 ILE A O 1
ATOM 3751 N N . ARG A 1 475 ? -28.585 -3.802 7.870 1.00 98.25 475 ARG A N 1
ATOM 3752 C CA . ARG A 1 475 ? -29.350 -3.485 6.660 1.00 98.25 475 ARG A CA 1
ATOM 3753 C C . ARG A 1 475 ? -29.963 -2.108 6.813 1.00 98.25 475 ARG A C 1
ATOM 3755 O O . ARG A 1 475 ? -30.522 -1.794 7.861 1.00 98.25 475 ARG A O 1
ATOM 3762 N N . HIS A 1 476 ? -29.903 -1.312 5.758 1.00 95.75 476 HIS A N 1
ATOM 3763 C CA . HIS A 1 476 ? -30.477 0.028 5.732 1.00 95.75 476 HIS A CA 1
ATOM 3764 C C . HIS A 1 476 ? -31.445 0.105 4.557 1.00 95.75 476 HIS A C 1
ATOM 3766 O O . HIS A 1 476 ? -31.028 0.069 3.407 1.00 95.75 476 HIS A O 1
ATOM 3772 N N . GLN A 1 477 ? -32.743 0.101 4.858 1.00 94.25 477 GLN A N 1
ATOM 3773 C CA . GLN A 1 477 ? -33.830 -0.094 3.900 1.00 94.25 477 GLN A CA 1
ATOM 3774 C C . GLN A 1 477 ? -34.663 1.178 3.741 1.00 94.25 477 GLN A C 1
ATOM 3776 O O . GLN A 1 477 ? -34.968 1.860 4.720 1.00 94.25 477 GLN A O 1
ATOM 3781 N N . GLY A 1 478 ? -35.051 1.473 2.504 1.00 89.19 478 GLY A N 1
ATOM 3782 C CA . GLY A 1 478 ? -35.941 2.576 2.145 1.00 89.19 478 GLY A CA 1
ATOM 3783 C C . GLY A 1 478 ? -35.633 3.127 0.756 1.00 89.19 478 GLY A C 1
ATOM 3784 O O . GLY A 1 478 ? -34.811 2.567 0.029 1.00 89.19 478 GLY A O 1
ATOM 3785 N N . ALA A 1 479 ? -36.272 4.234 0.378 1.00 85.75 479 ALA A N 1
ATOM 3786 C CA . ALA A 1 479 ? -36.043 4.873 -0.925 1.00 85.75 479 ALA A CA 1
ATOM 3787 C C . ALA A 1 479 ? -34.612 5.435 -1.060 1.00 85.75 479 ALA A C 1
ATOM 3789 O O . ALA A 1 479 ? -34.063 5.948 -0.086 1.00 85.75 479 ALA A O 1
ATOM 3790 N N . HIS A 1 480 ? -34.002 5.393 -2.247 1.00 80.56 480 HIS A N 1
ATOM 3791 C CA . HIS A 1 480 ? -32.670 5.975 -2.451 1.00 80.56 480 HIS A CA 1
ATOM 3792 C C . HIS A 1 480 ? -32.678 7.499 -2.228 1.00 80.56 480 HIS A C 1
ATOM 3794 O O . HIS A 1 480 ? -33.510 8.211 -2.787 1.00 80.56 480 HIS A O 1
ATOM 3800 N N . LYS A 1 481 ? -31.745 7.980 -1.403 1.00 81.25 481 LYS A N 1
ATOM 3801 C CA . LYS A 1 481 ? -31.359 9.388 -1.209 1.00 81.25 481 LYS A CA 1
ATOM 3802 C C . LYS A 1 481 ? -30.003 9.421 -0.505 1.00 81.25 481 LYS A C 1
ATOM 3804 O O . LYS A 1 481 ? -29.558 8.381 -0.026 1.00 81.25 481 LYS A O 1
ATOM 3809 N N . PHE A 1 482 ? -29.358 10.576 -0.390 1.00 82.81 482 PHE A N 1
ATOM 3810 C CA . PHE A 1 482 ? -28.106 10.674 0.364 1.00 82.81 482 PHE A CA 1
ATOM 3811 C C . PHE A 1 482 ? -28.359 10.440 1.865 1.00 82.81 482 PHE A C 1
ATOM 3813 O O . PHE A 1 482 ? -29.084 11.187 2.520 1.00 82.81 482 PHE A O 1
ATOM 3820 N N . CYS A 1 483 ? -27.847 9.319 2.368 1.00 88.12 483 CYS A N 1
ATOM 3821 C CA . CYS A 1 483 ? -28.092 8.765 3.699 1.00 88.12 483 CYS A CA 1
ATOM 3822 C C . CYS A 1 483 ? -27.050 7.660 3.974 1.00 88.12 483 CYS A C 1
ATOM 3824 O O . CYS A 1 483 ? -26.359 7.231 3.043 1.00 88.12 483 CYS A O 1
ATOM 3826 N N . ALA A 1 484 ? -26.918 7.185 5.216 1.00 94.69 484 ALA A N 1
ATOM 3827 C CA . ALA A 1 484 ? -25.900 6.188 5.554 1.00 94.69 484 ALA A CA 1
ATOM 3828 C C . ALA A 1 484 ? -26.368 5.141 6.572 1.00 94.69 484 ALA A C 1
ATOM 3830 O O . ALA A 1 484 ? -27.120 5.432 7.503 1.00 94.69 484 ALA A O 1
ATOM 3831 N N . ALA A 1 485 ? -25.870 3.913 6.435 1.00 97.94 485 ALA A N 1
ATOM 3832 C CA . ALA A 1 485 ? -26.083 2.878 7.442 1.00 97.94 485 ALA A CA 1
ATOM 3833 C C . ALA A 1 485 ? -25.343 3.212 8.748 1.00 97.94 485 ALA A C 1
ATOM 3835 O O . ALA A 1 485 ? -25.916 3.071 9.830 1.00 97.94 485 ALA A O 1
ATOM 3836 N N . ILE A 1 486 ? -24.106 3.701 8.640 1.00 98.06 486 ILE A N 1
ATOM 3837 C CA . ILE A 1 486 ? -23.309 4.230 9.748 1.00 98.06 486 ILE A CA 1
ATOM 3838 C C . ILE A 1 486 ? -22.863 5.645 9.401 1.00 98.06 486 ILE A C 1
ATOM 3840 O O . ILE A 1 486 ? -22.280 5.872 8.342 1.00 98.06 486 ILE A O 1
ATOM 3844 N N . PHE A 1 487 ? -23.094 6.575 10.321 1.00 95.06 487 PHE A N 1
ATOM 3845 C CA . PHE A 1 487 ? -22.671 7.961 10.203 1.00 95.06 487 PHE A CA 1
ATOM 3846 C C . PHE A 1 487 ? -21.865 8.397 11.432 1.00 95.06 487 PHE A C 1
ATOM 3848 O O . PHE A 1 487 ? -22.314 8.212 12.565 1.00 95.06 487 PHE A O 1
ATOM 3855 N N . ALA A 1 488 ? -20.686 8.982 11.215 1.00 94.31 488 ALA A N 1
ATOM 3856 C CA . ALA A 1 488 ? -19.877 9.585 12.269 1.00 94.31 488 ALA A CA 1
ATOM 3857 C C . ALA A 1 488 ? -19.430 11.001 11.895 1.00 94.31 488 ALA A C 1
ATOM 3859 O O . ALA A 1 488 ? -19.016 11.255 10.763 1.00 94.31 488 ALA A O 1
ATOM 3860 N N . THR A 1 489 ? -19.484 11.905 12.870 1.00 92.06 489 THR A N 1
ATOM 3861 C CA . THR A 1 489 ? -19.043 13.295 12.722 1.00 92.06 489 THR A CA 1
ATOM 3862 C C . THR A 1 489 ? -18.619 13.889 14.055 1.00 92.06 489 THR A C 1
ATOM 3864 O O . THR A 1 489 ? -19.187 13.533 15.088 1.00 92.06 489 THR A O 1
ATOM 3867 N N . ARG A 1 490 ? -17.634 14.795 14.049 1.00 90.12 490 ARG A N 1
ATOM 3868 C CA . ARG A 1 490 ? -17.067 15.428 15.253 1.00 90.12 490 ARG A CA 1
ATOM 3869 C C . ARG A 1 490 ? -16.818 14.404 16.358 1.00 90.12 490 ARG A C 1
ATOM 3871 O O . ARG A 1 490 ? -17.412 14.480 17.436 1.00 90.12 490 ARG A O 1
ATOM 3878 N N . ALA A 1 491 ? -16.049 13.377 16.021 1.00 90.88 491 ALA A N 1
ATOM 3879 C CA . ALA A 1 491 ? -15.855 12.205 16.856 1.00 90.88 491 ALA A CA 1
ATOM 3880 C C . ALA A 1 491 ? -14.441 11.660 16.684 1.00 90.88 491 ALA A C 1
ATOM 3882 O O . ALA A 1 491 ? -13.919 11.624 15.567 1.00 90.88 491 ALA A O 1
ATOM 3883 N N . SER A 1 492 ? -13.843 11.169 17.767 1.00 91.44 492 SER A N 1
ATOM 3884 C CA . SER A 1 492 ? -12.557 10.490 17.676 1.00 91.44 492 SER A CA 1
ATOM 3885 C C . SER A 1 492 ? -12.498 9.152 18.405 1.00 91.44 492 SER A C 1
ATOM 3887 O O . SER A 1 492 ? -13.366 8.803 19.210 1.00 91.44 492 SER A O 1
ATOM 3889 N N . ASP A 1 493 ? -11.485 8.359 18.066 1.00 89.88 493 ASP A N 1
ATOM 3890 C CA . ASP A 1 493 ? -11.213 7.053 18.670 1.00 89.88 493 ASP A CA 1
ATOM 3891 C C . ASP A 1 493 ? -12.381 6.073 18.523 1.00 89.88 493 ASP A C 1
ATOM 3893 O O . ASP A 1 493 ? -12.952 5.587 19.502 1.00 89.88 493 ASP A O 1
ATOM 3897 N N . ILE A 1 494 ? -12.750 5.799 17.274 1.00 94.19 494 ILE A N 1
ATOM 3898 C CA . ILE A 1 494 ? -13.841 4.885 16.929 1.00 94.19 494 ILE A CA 1
ATOM 3899 C C . ILE A 1 494 ? -13.244 3.561 16.456 1.00 94.19 494 ILE A C 1
ATOM 3901 O O . ILE A 1 494 ? -12.328 3.561 15.636 1.00 94.19 494 ILE A O 1
ATOM 3905 N N . LEU A 1 495 ? -13.782 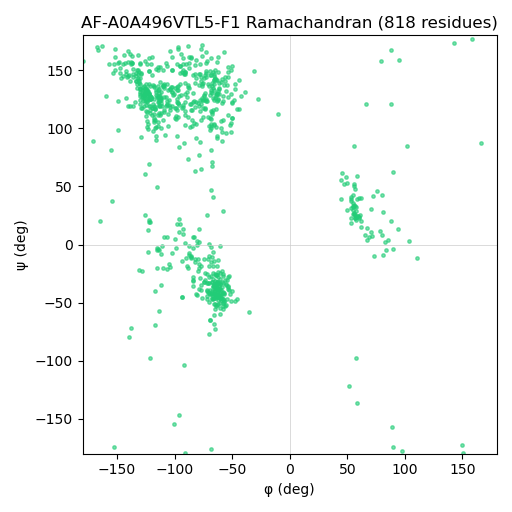2.436 16.925 1.00 96.06 495 LEU A N 1
ATOM 3906 C CA . LEU A 1 495 ? -13.439 1.104 16.429 1.00 96.06 495 LEU A CA 1
ATOM 3907 C C . LEU A 1 495 ? -14.682 0.394 15.895 1.00 96.06 495 LEU A C 1
ATOM 3909 O O . LEU A 1 495 ? -15.653 0.182 16.620 1.00 96.06 495 LEU A O 1
ATOM 3913 N N . PHE A 1 496 ? -14.607 -0.049 14.648 1.00 98.31 496 PHE A N 1
ATOM 3914 C CA . PHE A 1 496 ? -15.522 -1.025 14.074 1.00 98.31 496 PHE A CA 1
ATOM 3915 C C . PHE A 1 496 ? -14.751 -2.315 13.804 1.00 98.31 496 PHE A C 1
ATOM 3917 O O . PHE A 1 496 ? -13.725 -2.283 13.126 1.00 98.31 496 PHE A O 1
ATOM 3924 N N . SER A 1 497 ? -15.232 -3.445 14.318 1.00 98.12 497 SER A N 1
ATOM 3925 C CA . SER A 1 497 ? -14.631 -4.758 14.067 1.00 98.12 497 SER A CA 1
ATOM 3926 C C . SER A 1 497 ? -15.694 -5.743 13.594 1.00 98.12 497 SER A C 1
ATOM 3928 O O . SER A 1 497 ? -16.722 -5.909 14.248 1.00 98.12 497 SER A O 1
ATOM 3930 N N . HIS A 1 498 ? -15.473 -6.408 12.460 1.00 97.44 498 HIS A N 1
ATOM 3931 C CA . HIS A 1 498 ? -16.413 -7.403 11.924 1.00 97.44 498 HIS A CA 1
ATOM 3932 C C . HIS A 1 498 ? -17.844 -6.863 11.726 1.00 97.44 498 HIS A C 1
ATOM 3934 O O . HIS A 1 498 ? -18.831 -7.522 12.070 1.00 97.44 498 HIS A O 1
ATOM 3940 N N . VAL A 1 499 ? -17.962 -5.639 11.204 1.00 98.81 499 VAL A N 1
ATOM 3941 C CA . VAL A 1 499 ? -19.254 -5.031 10.859 1.00 98.81 499 VAL A CA 1
ATOM 3942 C C . VAL A 1 499 ? -19.532 -5.226 9.372 1.00 98.81 499 VAL A C 1
ATOM 3944 O O . VAL A 1 499 ? -18.750 -4.790 8.528 1.00 98.81 499 VAL A O 1
ATOM 3947 N N . GLU A 1 500 ? -20.654 -5.866 9.049 1.00 98.75 500 GLU A N 1
ATOM 3948 C CA . GLU A 1 500 ? -21.073 -6.135 7.667 1.00 98.75 500 GLU A CA 1
ATOM 3949 C C . GLU A 1 500 ? -22.333 -5.328 7.333 1.00 98.75 500 GLU A C 1
ATOM 3951 O O . GLU A 1 500 ? -23.351 -5.453 8.015 1.00 98.75 500 GLU A O 1
ATOM 3956 N N . ILE A 1 501 ? -22.301 -4.524 6.273 1.00 98.81 501 ILE A N 1
ATOM 3957 C CA . ILE A 1 501 ? -23.432 -3.709 5.819 1.00 98.81 501 ILE A CA 1
ATOM 3958 C C . ILE A 1 501 ? -23.912 -4.227 4.464 1.00 98.81 501 ILE A C 1
ATOM 3960 O O . ILE A 1 501 ? -23.141 -4.304 3.510 1.00 98.81 501 ILE A O 1
ATOM 3964 N N . PHE A 1 502 ? -25.200 -4.550 4.367 1.00 98.00 502 PHE A N 1
ATOM 3965 C CA . PHE A 1 502 ? -25.806 -5.102 3.157 1.00 98.00 502 PHE A CA 1
ATOM 3966 C C . PHE A 1 502 ? -26.829 -4.147 2.556 1.00 98.00 502 PHE A C 1
ATOM 3968 O O . PHE A 1 502 ? -27.792 -3.762 3.229 1.00 98.00 502 PHE A O 1
ATOM 3975 N N . ALA A 1 503 ? -26.639 -3.847 1.271 1.00 96.12 503 ALA A N 1
ATOM 3976 C CA . ALA A 1 503 ? -27.507 -3.019 0.446 1.00 96.12 503 ALA A CA 1
ATOM 3977 C C . ALA A 1 503 ? -27.925 -1.702 1.129 1.00 96.12 503 ALA A C 1
ATOM 3979 O O . ALA A 1 503 ? -29.127 -1.439 1.249 1.00 96.12 503 ALA A O 1
ATOM 3980 N N . PRO A 1 504 ? -26.980 -0.886 1.647 1.00 96.62 504 PRO A N 1
ATOM 3981 C CA . PRO A 1 504 ? -27.352 0.397 2.215 1.00 96.62 504 PRO A CA 1
ATOM 3982 C C . PRO A 1 504 ? -27.941 1.306 1.134 1.00 96.62 504 PRO A C 1
ATOM 3984 O O . PRO A 1 504 ? -27.450 1.341 0.004 1.00 96.62 504 PRO A O 1
ATOM 3987 N N . ARG A 1 505 ? -28.977 2.073 1.499 1.00 92.31 505 ARG A N 1
ATOM 3988 C CA . ARG A 1 505 ? -29.727 2.953 0.580 1.00 92.31 505 ARG A CA 1
ATOM 3989 C C . ARG A 1 505 ? -28.815 3.856 -0.252 1.00 92.31 505 ARG A C 1
ATOM 3991 O O . ARG A 1 505 ? -29.087 4.049 -1.434 1.00 92.31 505 ARG A O 1
ATOM 3998 N N . ALA A 1 506 ? -27.758 4.395 0.357 1.00 91.94 506 ALA A N 1
ATOM 3999 C CA . ALA A 1 506 ? -26.709 5.140 -0.332 1.00 91.94 506 ALA A CA 1
ATOM 4000 C C . ALA A 1 506 ? -25.318 4.777 0.197 1.00 91.94 506 ALA A C 1
ATOM 4002 O O . ALA A 1 506 ? -24.571 4.098 -0.503 1.00 91.94 506 ALA A O 1
ATOM 4003 N N . VAL A 1 507 ? -24.960 5.194 1.412 1.00 96.38 507 VAL A N 1
ATOM 4004 C CA . VAL A 1 507 ? -23.597 5.012 1.934 1.00 96.38 507 VAL A CA 1
ATOM 4005 C C . VAL A 1 507 ? -23.543 3.919 3.003 1.00 96.38 507 VAL A C 1
ATOM 4007 O O . VAL A 1 507 ? -24.424 3.831 3.859 1.00 96.38 507 VAL A O 1
ATOM 4010 N N . GLY A 1 508 ? -22.510 3.075 2.975 1.00 98.44 508 GLY A N 1
ATOM 4011 C CA . GLY A 1 508 ? -22.231 2.131 4.061 1.00 98.44 508 GLY A CA 1
ATOM 4012 C C . GLY A 1 508 ? -21.737 2.855 5.312 1.00 98.44 508 GLY A C 1
ATOM 4013 O O . GLY A 1 508 ? -22.497 3.059 6.260 1.00 98.44 508 GLY A O 1
ATOM 4014 N N . PHE A 1 509 ? -20.471 3.269 5.285 1.00 98.69 509 PHE A N 1
ATOM 4015 C CA . PHE A 1 509 ? -19.849 4.103 6.314 1.00 98.69 509 PHE A CA 1
ATOM 4016 C C . PHE A 1 509 ? -19.658 5.520 5.783 1.00 98.69 509 PHE A C 1
ATOM 4018 O O . PHE A 1 509 ? -18.955 5.706 4.793 1.00 98.69 509 PHE A O 1
ATOM 4025 N N . LEU A 1 510 ? -20.255 6.508 6.445 1.00 96.06 510 LEU A N 1
ATOM 4026 C CA . LEU A 1 510 ? -20.059 7.925 6.158 1.00 96.06 510 LEU A CA 1
ATOM 4027 C C . LEU A 1 510 ? -19.356 8.592 7.340 1.00 96.06 510 LEU A C 1
ATOM 4029 O O . LEU A 1 510 ? -19.939 8.714 8.417 1.00 96.06 510 LEU A O 1
ATOM 4033 N N . PHE A 1 511 ? -18.122 9.039 7.134 1.00 95.75 511 PHE A N 1
ATOM 4034 C CA . PHE A 1 511 ? -17.391 9.883 8.076 1.00 95.75 511 PHE A CA 1
ATOM 4035 C C . PHE A 1 511 ? -17.284 11.286 7.495 1.00 95.75 511 PHE A C 1
ATOM 4037 O O . PHE A 1 511 ? -16.844 11.442 6.358 1.00 95.75 511 PHE A O 1
ATOM 4044 N N . SER A 1 512 ? -17.694 12.290 8.263 1.00 90.38 512 SER A N 1
ATOM 4045 C CA . SER A 1 512 ? -17.698 13.684 7.813 1.00 90.38 512 SER A CA 1
ATOM 4046 C C . SER A 1 512 ? -17.367 14.624 8.956 1.00 90.38 512 SER A C 1
ATOM 4048 O O . SER A 1 512 ? -17.809 14.392 10.078 1.00 90.38 512 SER A O 1
ATOM 4050 N N . ASP A 1 513 ? -16.664 15.710 8.659 1.00 87.12 513 ASP A N 1
ATOM 4051 C CA . ASP A 1 513 ? -16.528 16.877 9.538 1.00 87.12 513 ASP A CA 1
ATOM 4052 C C . ASP A 1 513 ? -15.993 16.560 10.945 1.00 87.12 513 ASP A C 1
ATOM 4054 O O . ASP A 1 513 ? -16.745 16.384 11.906 1.00 87.12 513 ASP A O 1
ATOM 4058 N N . GLY A 1 514 ? -14.671 16.496 11.075 1.00 88.94 514 GLY A N 1
ATOM 4059 C CA . GLY A 1 514 ? -13.964 16.361 12.346 1.00 88.94 514 GLY A CA 1
ATOM 4060 C C . GLY A 1 514 ? -13.930 14.933 12.878 1.00 88.94 514 GLY A C 1
ATOM 4061 O O . GLY A 1 514 ? -14.149 14.717 14.071 1.00 88.94 514 GLY A O 1
ATOM 4062 N N . VAL A 1 515 ? -13.683 13.947 12.011 1.00 92.81 515 VAL A N 1
ATOM 4063 C CA . VAL A 1 515 ? -13.469 12.555 12.438 1.00 92.81 515 VAL A CA 1
ATOM 4064 C C . VAL A 1 515 ? -11.976 12.269 12.539 1.00 92.81 515 VAL A C 1
ATOM 4066 O O . VAL A 1 515 ? -11.245 12.389 11.557 1.00 92.81 515 VAL A O 1
ATOM 4069 N N . TYR A 1 516 ? -11.517 11.858 13.718 1.00 91.69 516 TYR A N 1
ATOM 4070 C CA . TYR A 1 516 ? -10.100 11.613 13.992 1.00 91.69 516 TYR A CA 1
ATOM 4071 C C . TYR A 1 516 ? -9.873 10.196 14.533 1.00 91.69 516 TYR A C 1
ATOM 4073 O O . TYR A 1 516 ? -10.547 9.766 15.463 1.00 91.69 516 TYR A O 1
ATOM 4081 N N . ARG A 1 517 ? -8.916 9.445 13.974 1.00 90.81 517 ARG A N 1
ATOM 4082 C CA . ARG A 1 517 ? -8.569 8.080 14.432 1.00 90.81 517 ARG A CA 1
ATOM 4083 C C . ARG A 1 517 ? -9.750 7.098 14.446 1.00 90.81 517 ARG A C 1
ATOM 4085 O O . ARG A 1 517 ? -9.994 6.412 15.441 1.00 90.81 517 ARG A O 1
ATOM 4092 N N . ALA A 1 518 ? -10.472 6.985 13.333 1.00 94.81 518 ALA A N 1
ATOM 4093 C CA . ALA A 1 518 ? -11.415 5.886 13.145 1.00 94.81 518 ALA A CA 1
ATOM 4094 C C . ALA A 1 518 ? -10.685 4.641 12.620 1.00 94.81 518 ALA A C 1
ATOM 4096 O O . ALA A 1 518 ? -9.947 4.713 11.637 1.00 94.81 518 ALA A O 1
ATOM 4097 N N . ARG A 1 519 ? -10.899 3.486 13.250 1.00 96.56 519 ARG A N 1
ATOM 4098 C CA . ARG A 1 519 ? -10.361 2.200 12.809 1.00 96.56 519 ARG A CA 1
ATOM 4099 C C . ARG A 1 519 ? -11.484 1.249 12.418 1.00 96.56 519 ARG A C 1
ATOM 4101 O O . ARG A 1 519 ? -12.401 1.012 13.197 1.00 96.56 519 ARG A O 1
ATOM 4108 N N . LEU A 1 520 ? -11.378 0.682 11.225 1.00 98.56 520 LEU A N 1
ATOM 4109 C CA . LEU A 1 520 ? -12.243 -0.379 10.734 1.00 98.56 520 LEU A CA 1
ATOM 4110 C C . LEU A 1 520 ? -11.388 -1.619 10.492 1.00 98.56 520 LEU A C 1
ATOM 4112 O O . LEU A 1 520 ? -10.474 -1.598 9.669 1.00 98.56 520 LEU A O 1
ATOM 4116 N N . GLU A 1 521 ? -11.689 -2.696 11.202 1.00 97.38 521 GLU A N 1
ATOM 4117 C CA . GLU A 1 521 ? -11.022 -3.987 11.075 1.00 97.38 521 GLU A CA 1
ATOM 4118 C C . GLU A 1 521 ? -12.031 -5.006 10.548 1.00 97.38 521 GLU A C 1
ATOM 4120 O O . GLU A 1 521 ? -13.096 -5.209 11.135 1.00 97.38 521 GLU A O 1
ATOM 4125 N N . GLN A 1 522 ? -11.717 -5.639 9.416 1.00 96.56 522 GLN A N 1
ATOM 4126 C CA . GLN A 1 522 ? -12.535 -6.719 8.848 1.00 96.56 522 GLN A CA 1
ATOM 4127 C C . GLN A 1 522 ? -14.005 -6.314 8.626 1.00 96.56 522 GLN A C 1
ATOM 4129 O O . GLN A 1 522 ? -14.923 -7.110 8.817 1.00 96.56 522 GLN A O 1
ATOM 4134 N N . CYS A 1 523 ? -14.234 -5.054 8.250 1.00 98.81 523 CYS A N 1
ATOM 4135 C CA . CYS A 1 523 ? -15.562 -4.534 7.938 1.00 98.81 523 CYS A CA 1
ATOM 4136 C C . CYS A 1 523 ? -15.874 -4.697 6.448 1.00 98.81 523 CYS A C 1
ATOM 4138 O O . CYS A 1 523 ? -14.988 -4.583 5.600 1.00 98.81 523 CYS A O 1
ATOM 4140 N N . ALA A 1 524 ? -17.140 -4.926 6.116 1.00 98.81 524 ALA A N 1
ATOM 4141 C CA . ALA A 1 524 ? -17.564 -5.156 4.742 1.00 98.81 524 ALA A CA 1
ATOM 4142 C C . ALA A 1 524 ? -18.810 -4.345 4.387 1.00 98.81 524 ALA A C 1
ATOM 4144 O O . ALA A 1 524 ? -19.736 -4.231 5.190 1.00 98.81 524 ALA A O 1
ATOM 4145 N N . VAL A 1 525 ? -18.850 -3.816 3.167 1.00 98.88 525 VAL A N 1
ATOM 4146 C CA . VAL A 1 525 ? -20.039 -3.195 2.582 1.00 98.88 525 VAL A CA 1
ATOM 4147 C C . VAL A 1 525 ? -20.333 -3.843 1.236 1.00 98.88 525 VAL A C 1
ATOM 4149 O O . VAL A 1 525 ? -19.465 -3.925 0.369 1.00 98.88 525 VAL A O 1
ATOM 4152 N N . TYR A 1 526 ? -21.574 -4.279 1.055 1.00 98.56 526 TYR A N 1
ATOM 4153 C CA . TYR A 1 526 ? -22.036 -4.915 -0.173 1.00 98.56 526 TYR A CA 1
ATOM 4154 C C . TYR A 1 526 ? -23.204 -4.139 -0.765 1.00 98.56 526 TYR A C 1
ATOM 4156 O O . TYR A 1 526 ? -24.130 -3.770 -0.039 1.00 98.56 526 TYR A O 1
ATOM 4164 N N . GLU A 1 527 ? -23.183 -3.946 -2.083 1.00 97.31 527 GLU A N 1
ATOM 4165 C CA . GLU A 1 527 ? -24.305 -3.396 -2.857 1.00 97.31 527 GLU A CA 1
ATOM 4166 C C . GLU A 1 527 ? -24.742 -1.997 -2.392 1.00 97.31 527 GLU A C 1
ATOM 4168 O O . GLU A 1 527 ? -25.932 -1.686 -2.331 1.00 97.31 527 GLU A O 1
ATOM 4173 N N . ALA A 1 528 ? -23.789 -1.132 -2.028 1.00 97.38 528 ALA A N 1
ATOM 4174 C CA . ALA A 1 528 ? -24.125 0.225 -1.614 1.00 97.38 528 ALA A CA 1
ATOM 4175 C C . ALA A 1 528 ? -24.772 1.012 -2.757 1.00 97.38 528 ALA A C 1
ATOM 4177 O O . ALA A 1 528 ? -24.212 1.098 -3.853 1.00 97.38 528 ALA A O 1
ATOM 4178 N N . GLY A 1 529 ? -25.921 1.639 -2.482 1.00 93.94 529 GLY A N 1
ATOM 4179 C CA . GLY A 1 529 ? -26.642 2.463 -3.455 1.00 93.94 529 GLY A CA 1
ATOM 4180 C C . GLY A 1 529 ? -25.859 3.688 -3.938 1.00 93.94 529 GLY A C 1
ATOM 4181 O O . GLY A 1 529 ? -26.243 4.298 -4.928 1.00 93.94 529 GLY A O 1
ATOM 4182 N N . LEU A 1 530 ? -24.762 4.040 -3.262 1.00 92.62 530 LEU A N 1
ATOM 4183 C CA . LEU A 1 530 ? -23.815 5.079 -3.646 1.00 92.62 530 LEU A CA 1
ATOM 4184 C C . LEU A 1 530 ? -22.369 4.618 -3.378 1.00 92.62 530 LEU A C 1
ATOM 4186 O O . LEU A 1 530 ? -21.694 4.165 -4.299 1.00 92.62 530 LEU A O 1
ATOM 4190 N N . VAL A 1 531 ? -21.885 4.686 -2.135 1.00 96.06 531 VAL A N 1
ATOM 4191 C CA . VAL A 1 531 ? -20.473 4.427 -1.785 1.00 96.06 531 VAL A CA 1
ATOM 4192 C C . VAL A 1 531 ? -20.361 3.440 -0.625 1.00 96.06 531 VAL A C 1
ATOM 4194 O O . VAL A 1 531 ? -21.149 3.486 0.317 1.00 96.06 531 VAL A O 1
ATOM 4197 N N . GLY A 1 532 ? -19.355 2.563 -0.668 1.00 98.44 532 GLY A N 1
ATOM 4198 C CA . GLY A 1 532 ? -19.034 1.668 0.446 1.00 98.44 532 GLY A CA 1
ATOM 4199 C C . GLY A 1 532 ? -18.556 2.437 1.682 1.00 98.44 532 GLY A C 1
ATOM 4200 O O . GLY A 1 532 ? -19.263 2.520 2.689 1.00 98.44 532 GLY A O 1
ATOM 4201 N N . PHE A 1 533 ? -17.368 3.033 1.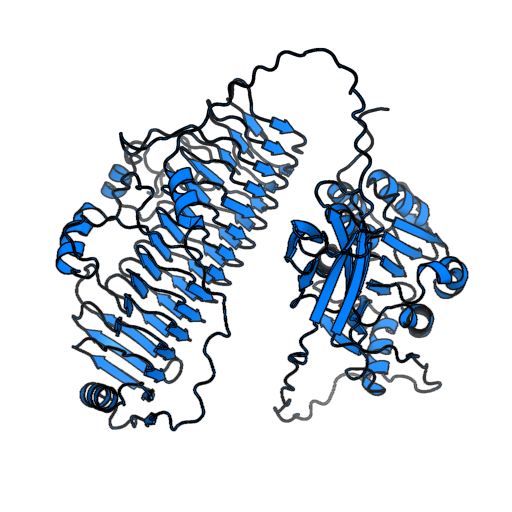572 1.00 98.69 533 PHE A N 1
ATOM 4202 C CA . PHE A 1 533 ? -16.739 3.856 2.607 1.00 98.69 533 PHE A CA 1
ATOM 4203 C C . PHE A 1 533 ? -16.528 5.282 2.092 1.00 98.69 533 PHE A C 1
ATOM 4205 O O . PHE A 1 533 ? -15.791 5.495 1.131 1.00 98.69 533 PHE A O 1
ATOM 4212 N N . MET A 1 534 ? -17.170 6.261 2.719 1.00 96.81 534 MET A N 1
ATOM 4213 C CA . MET A 1 534 ? -17.117 7.661 2.315 1.00 96.81 534 MET A CA 1
ATOM 4214 C C . MET A 1 534 ? -16.496 8.509 3.426 1.00 96.81 534 MET A C 1
ATOM 4216 O O . MET A 1 534 ? -16.954 8.470 4.568 1.00 96.81 534 MET A O 1
ATOM 4220 N N . MET A 1 535 ? -15.452 9.262 3.086 1.00 96.25 535 MET A N 1
ATOM 4221 C CA . MET A 1 535 ? -14.744 10.177 3.980 1.00 96.25 535 MET A CA 1
ATOM 4222 C C . MET A 1 535 ? -14.798 11.582 3.398 1.00 96.25 535 MET A C 1
ATOM 4224 O O . MET A 1 535 ? -14.316 11.822 2.292 1.00 96.25 535 MET A O 1
ATOM 4228 N N . VAL A 1 536 ? -15.394 12.502 4.138 1.00 90.56 536 VAL A N 1
ATOM 4229 C CA . VAL A 1 536 ? -15.739 13.826 3.632 1.00 90.56 536 VAL A CA 1
ATOM 4230 C C . VAL A 1 536 ? -15.111 14.893 4.516 1.00 90.56 536 VAL A C 1
ATOM 4232 O O . VAL A 1 536 ? -15.242 14.846 5.739 1.00 90.56 536 VAL A O 1
ATOM 4235 N N . ARG A 1 537 ? -14.441 15.864 3.889 1.00 89.81 537 ARG A N 1
ATOM 4236 C CA . ARG A 1 537 ? -13.778 16.989 4.560 1.00 89.81 537 ARG A CA 1
ATOM 4237 C C . ARG A 1 537 ? -12.724 16.484 5.552 1.00 89.81 537 ARG A C 1
ATOM 4239 O O . ARG A 1 537 ? -11.954 15.592 5.215 1.00 89.81 537 ARG A O 1
ATOM 4246 N N . ASP A 1 538 ? -12.615 17.027 6.757 1.00 89.00 538 ASP A N 1
ATOM 4247 C CA . ASP A 1 538 ? -11.544 16.729 7.718 1.00 89.00 538 ASP A CA 1
ATOM 4248 C C . ASP A 1 538 ? -11.712 15.382 8.455 1.00 89.00 538 ASP A C 1
ATOM 4250 O O . ASP A 1 538 ? -11.831 15.310 9.678 1.00 89.00 538 ASP A O 1
ATOM 4254 N N . VAL A 1 539 ? -11.637 14.284 7.698 1.00 94.06 539 VAL A N 1
ATOM 4255 C CA . VAL A 1 539 ? -11.446 12.923 8.224 1.00 94.06 539 VAL A CA 1
ATOM 4256 C C . VAL A 1 539 ? -9.958 12.586 8.219 1.00 94.06 539 VAL A C 1
ATOM 4258 O O . VAL A 1 539 ? -9.322 12.554 7.159 1.00 94.06 539 VAL A O 1
ATOM 4261 N N . ARG A 1 540 ? -9.381 12.343 9.397 1.00 92.56 540 ARG A N 1
ATOM 4262 C CA . ARG A 1 540 ? -7.926 12.251 9.569 1.00 92.56 540 ARG A CA 1
ATOM 4263 C C . ARG A 1 540 ? -7.483 11.025 10.354 1.00 92.56 540 ARG A C 1
ATOM 4265 O O . ARG A 1 540 ? -8.189 10.559 11.250 1.00 92.56 540 ARG A O 1
ATOM 4272 N N . GLU A 1 541 ? -6.281 10.544 10.036 1.00 91.94 541 GLU A N 1
ATOM 4273 C CA . GLU A 1 541 ? -5.602 9.446 10.748 1.00 91.94 541 GLU A CA 1
ATOM 4274 C C . GLU A 1 541 ? -6.473 8.177 10.882 1.00 91.94 541 GLU A C 1
ATOM 4276 O O . GLU A 1 541 ? -6.403 7.453 11.877 1.00 91.94 541 GLU A O 1
ATOM 4281 N N . SER A 1 542 ? -7.347 7.916 9.904 1.00 94.62 542 SER A N 1
ATOM 4282 C CA . SER A 1 542 ? -8.240 6.755 9.919 1.00 94.62 542 SER A CA 1
ATOM 4283 C C . SER A 1 542 ? -7.616 5.556 9.206 1.00 94.62 542 SER A C 1
ATOM 4285 O O . SER A 1 542 ? -6.883 5.704 8.226 1.00 94.62 542 SER A O 1
ATOM 4287 N N . LEU A 1 543 ? -7.917 4.352 9.691 1.00 97.62 543 LEU A N 1
ATOM 4288 C CA . LEU A 1 543 ? -7.372 3.088 9.200 1.00 97.62 543 LEU A CA 1
ATOM 4289 C C . LEU A 1 543 ? -8.499 2.138 8.794 1.00 97.62 543 LEU A C 1
ATOM 4291 O O . LEU A 1 543 ? -9.314 1.754 9.629 1.00 97.62 543 LEU A O 1
ATOM 4295 N N . LEU A 1 544 ? -8.493 1.698 7.539 1.00 98.62 544 LEU A N 1
ATOM 4296 C CA . LEU A 1 544 ? -9.256 0.541 7.078 1.00 98.62 544 LEU A CA 1
ATOM 4297 C C . LEU A 1 544 ? -8.281 -0.620 6.907 1.00 98.62 544 LEU A C 1
ATOM 4299 O O . LEU A 1 544 ? -7.360 -0.553 6.094 1.00 98.62 544 LEU A O 1
ATOM 4303 N N . GLN A 1 545 ? -8.489 -1.688 7.667 1.00 97.75 545 GLN A N 1
ATOM 4304 C CA . GLN A 1 545 ? -7.666 -2.887 7.638 1.00 97.75 545 GLN A CA 1
ATOM 4305 C C . GLN A 1 545 ? -8.526 -4.101 7.304 1.00 97.75 545 GLN A C 1
ATOM 4307 O O . GLN A 1 545 ? -9.532 -4.362 7.965 1.00 97.75 545 GLN A O 1
ATOM 4312 N N . ALA A 1 546 ? -8.116 -4.862 6.287 1.00 95.12 546 ALA A N 1
ATOM 4313 C CA . ALA A 1 546 ? -8.828 -6.061 5.841 1.00 95.12 546 ALA A CA 1
ATOM 4314 C C . ALA A 1 546 ? -10.312 -5.810 5.500 1.00 95.12 546 ALA A C 1
ATOM 4316 O O . ALA A 1 546 ? -11.158 -6.674 5.721 1.00 95.12 546 ALA A O 1
ATOM 4317 N N . CYS A 1 547 ? -10.637 -4.614 4.999 1.00 98.69 547 CYS A N 1
ATOM 4318 C CA . CYS A 1 547 ? -12.006 -4.219 4.678 1.00 98.69 547 CYS A CA 1
ATOM 4319 C C . CYS A 1 547 ? -12.391 -4.554 3.231 1.00 98.69 547 CYS A C 1
ATOM 4321 O O . CYS A 1 547 ? -11.534 -4.647 2.348 1.00 98.69 547 CYS A O 1
ATOM 4323 N N . ILE A 1 548 ? -13.693 -4.709 2.986 1.00 98.75 548 ILE A N 1
ATOM 4324 C CA . ILE A 1 548 ? -14.256 -5.080 1.682 1.00 98.75 548 ILE A CA 1
ATOM 4325 C C . ILE A 1 548 ? -15.325 -4.067 1.261 1.00 98.75 548 ILE A C 1
ATOM 4327 O O . ILE A 1 548 ? -16.217 -3.755 2.047 1.00 98.75 548 ILE A O 1
ATOM 4331 N N . ALA A 1 549 ? -15.277 -3.596 0.013 1.00 98.75 549 ALA A N 1
ATOM 4332 C CA . ALA A 1 549 ? -16.435 -2.985 -0.641 1.00 98.75 549 ALA A CA 1
ATOM 4333 C C . ALA A 1 549 ? -16.653 -3.611 -2.019 1.00 98.75 549 ALA A C 1
ATOM 4335 O O . ALA A 1 549 ? -15.767 -3.546 -2.878 1.00 98.75 549 ALA A O 1
ATOM 4336 N N . GLU A 1 550 ? -17.827 -4.206 -2.228 1.00 98.31 550 GLU A N 1
ATOM 4337 C CA . GLU A 1 550 ? -18.184 -4.813 -3.509 1.00 98.31 550 GLU A CA 1
ATOM 4338 C C . GLU A 1 550 ? -19.568 -4.392 -3.997 1.00 98.31 550 GLU A C 1
ATOM 4340 O O . GLU A 1 550 ? -20.504 -4.218 -3.213 1.00 98.31 550 GLU A O 1
ATOM 4345 N N . HIS A 1 551 ? -19.704 -4.289 -5.320 1.00 97.50 551 HIS A N 1
ATOM 4346 C CA . HIS A 1 551 ? -20.969 -3.990 -5.996 1.00 97.50 551 HIS A CA 1
ATOM 4347 C C . HIS A 1 551 ? -21.591 -2.629 -5.628 1.00 97.50 551 HIS A C 1
ATOM 4349 O O . HIS A 1 551 ? -22.800 -2.437 -5.767 1.00 97.50 551 HIS A O 1
ATOM 4355 N N . CYS A 1 552 ? -20.786 -1.657 -5.193 1.00 97.00 552 CYS A N 1
ATOM 4356 C CA . CYS A 1 552 ? -21.249 -0.294 -4.933 1.00 97.00 552 CYS A CA 1
ATOM 4357 C C . CYS A 1 552 ? -21.538 0.459 -6.244 1.00 97.00 552 CYS A C 1
ATOM 4359 O O . CYS A 1 552 ? -20.860 0.254 -7.256 1.00 97.00 552 CYS A O 1
ATOM 4361 N N . GLN A 1 553 ? -22.527 1.358 -6.234 1.00 93.88 553 GLN A N 1
ATOM 4362 C CA . GLN A 1 553 ? -22.983 2.063 -7.442 1.00 93.88 553 GLN A CA 1
ATOM 4363 C C . GLN A 1 553 ? -22.029 3.162 -7.940 1.00 93.88 553 GLN A C 1
ATOM 4365 O O . GLN A 1 553 ? -21.937 3.390 -9.147 1.00 93.88 553 GLN A O 1
ATOM 4370 N N . GLN A 1 554 ? -21.321 3.839 -7.035 1.00 91.00 554 GLN A N 1
ATOM 4371 C CA . GLN A 1 554 ? -20.386 4.920 -7.355 1.00 91.00 554 GLN A CA 1
ATOM 4372 C C . GLN A 1 554 ? -18.946 4.517 -7.032 1.00 91.00 554 GLN A C 1
ATOM 4374 O O . GLN A 1 554 ? -18.102 4.528 -7.920 1.00 91.00 554 GLN A O 1
ATOM 4379 N N . ALA A 1 555 ? -18.639 4.138 -5.791 1.00 95.69 555 ALA A N 1
ATOM 4380 C CA . ALA A 1 555 ? -17.281 3.719 -5.453 1.00 95.69 555 ALA A CA 1
ATOM 4381 C C . ALA A 1 555 ? -17.218 2.735 -4.288 1.00 95.69 555 ALA A C 1
ATOM 4383 O O . ALA A 1 555 ? -18.087 2.728 -3.410 1.00 95.69 555 ALA A O 1
ATOM 4384 N N . GLY A 1 556 ? -16.150 1.938 -4.250 1.00 98.19 556 GLY A N 1
ATOM 4385 C CA . GLY A 1 556 ? -15.788 1.195 -3.046 1.00 98.19 556 GLY A CA 1
ATOM 4386 C C . GLY A 1 556 ? -15.402 2.155 -1.919 1.00 98.19 556 GLY A C 1
ATOM 4387 O O . GLY A 1 556 ? -15.975 2.096 -0.829 1.00 98.19 556 GLY A O 1
ATOM 4388 N N . VAL A 1 557 ? -14.495 3.087 -2.220 1.00 98.56 557 VAL A N 1
ATOM 4389 C CA . VAL A 1 557 ? -14.064 4.158 -1.314 1.00 98.56 557 VAL A CA 1
ATOM 4390 C C . VAL A 1 557 ? -14.121 5.509 -2.019 1.00 98.56 557 VAL A C 1
ATOM 4392 O O . VAL A 1 557 ? -13.619 5.638 -3.135 1.00 98.56 557 VAL A O 1
ATOM 4395 N N . PHE A 1 558 ? -14.682 6.519 -1.355 1.00 96.56 558 PHE A N 1
ATOM 4396 C CA . PHE A 1 558 ? -14.659 7.907 -1.819 1.00 96.56 558 PHE A CA 1
ATOM 4397 C C . PHE A 1 558 ? -14.147 8.828 -0.712 1.00 96.56 558 PHE A C 1
ATOM 4399 O O . PHE A 1 558 ? -14.765 8.932 0.346 1.00 96.56 558 PHE A O 1
ATOM 4406 N N . LEU A 1 559 ? -13.021 9.492 -0.962 1.00 96.12 559 LEU A N 1
ATOM 4407 C CA . LEU A 1 559 ? -12.485 10.547 -0.114 1.00 96.12 559 LEU A CA 1
ATOM 4408 C C . LEU A 1 559 ? -12.581 11.886 -0.851 1.00 96.12 559 LEU A C 1
ATOM 4410 O O . LEU A 1 559 ? -12.047 12.002 -1.950 1.00 96.12 559 LEU A O 1
ATOM 4414 N N . THR A 1 560 ? -13.233 12.884 -0.264 1.00 91.31 560 THR A N 1
ATOM 4415 C CA . THR A 1 560 ? -13.414 14.199 -0.901 1.00 91.31 560 THR A CA 1
ATOM 4416 C C . THR A 1 560 ? -13.296 15.334 0.104 1.00 91.31 560 THR A C 1
ATOM 4418 O O . THR A 1 560 ? -13.736 15.207 1.248 1.00 91.31 560 THR A O 1
ATOM 4421 N N . ASP A 1 561 ? -12.730 16.457 -0.321 1.00 87.50 561 ASP A N 1
ATOM 4422 C CA . ASP A 1 561 ? -12.722 17.725 0.409 1.00 87.50 561 ASP A CA 1
ATOM 4423 C C . ASP A 1 561 ? -14.044 18.511 0.315 1.00 87.50 561 ASP A C 1
ATOM 4425 O O . ASP A 1 561 ? -14.079 19.679 0.697 1.00 87.50 561 ASP A O 1
ATOM 4429 N N . LEU A 1 562 ? -15.114 17.855 -0.169 1.00 81.00 562 LEU A N 1
ATOM 4430 C CA . LEU A 1 562 ? -16.452 18.380 -0.458 1.00 81.00 562 LEU A CA 1
ATOM 4431 C C . LEU A 1 562 ? -16.714 19.799 0.058 1.00 81.00 562 LEU A C 1
ATOM 4433 O O . LEU A 1 562 ? -16.881 20.066 1.259 1.00 81.00 562 LEU A O 1
ATOM 4437 N N . LYS A 1 563 ? -16.862 20.700 -0.906 1.00 72.38 563 LYS A N 1
ATOM 4438 C CA . LYS A 1 563 ? -17.137 22.107 -0.647 1.00 72.38 563 LYS A CA 1
ATOM 4439 C C . LYS A 1 563 ? -18.567 22.297 -0.204 1.00 72.38 563 LYS A C 1
ATOM 4441 O O . LYS A 1 563 ? -19.512 21.908 -0.890 1.00 72.38 563 LYS A O 1
ATOM 4446 N N . LEU A 1 564 ? -18.698 22.972 0.925 1.00 68.38 564 LEU A N 1
ATOM 4447 C CA . LEU A 1 564 ? -19.967 23.457 1.434 1.00 68.38 564 LEU A CA 1
ATOM 4448 C C . LEU A 1 564 ? -19.922 24.988 1.405 1.00 68.38 564 LEU A C 1
ATOM 4450 O O . LEU A 1 564 ? -18.888 25.549 1.783 1.00 68.38 564 LEU A O 1
ATOM 4454 N N . PRO A 1 565 ? -20.992 25.671 0.957 1.00 66.19 565 PRO A N 1
ATOM 4455 C CA . PRO A 1 565 ? -21.113 27.114 1.087 1.00 66.19 565 PRO A CA 1
ATOM 4456 C C . PRO A 1 565 ? -20.914 27.514 2.551 1.00 66.19 565 PRO A C 1
ATOM 4458 O O . PRO A 1 565 ? -21.364 26.773 3.430 1.00 66.19 565 PRO A O 1
ATOM 4461 N N . PRO A 1 566 ? -20.288 28.668 2.837 1.00 64.69 566 PRO A N 1
ATOM 4462 C CA . PRO A 1 566 ? -20.055 29.127 4.207 1.00 64.69 566 PRO A CA 1
ATOM 4463 C C . PRO A 1 566 ? -21.319 29.171 5.082 1.00 64.69 566 PRO A C 1
ATOM 4465 O O . PRO A 1 566 ? -21.233 29.057 6.302 1.00 64.69 566 PRO A O 1
ATOM 4468 N N . GLU A 1 567 ? -22.487 29.356 4.467 1.00 73.94 567 GLU A N 1
ATOM 4469 C CA . GLU A 1 567 ? -23.799 29.412 5.109 1.00 73.94 567 GLU A CA 1
ATOM 4470 C C . GLU A 1 567 ? -24.438 28.045 5.409 1.00 73.94 567 GLU A C 1
ATOM 4472 O O . GLU A 1 567 ? -25.395 27.994 6.183 1.00 73.94 567 GLU A O 1
ATOM 4477 N N . ILE A 1 568 ? -23.942 26.949 4.822 1.00 71.62 568 ILE A N 1
ATOM 4478 C CA . ILE A 1 568 ? -24.455 25.599 5.082 1.00 71.62 568 ILE A CA 1
ATOM 4479 C C . ILE A 1 568 ? -23.663 24.990 6.236 1.00 71.62 568 ILE A C 1
ATOM 4481 O O . ILE A 1 568 ? -22.470 24.714 6.109 1.00 71.62 568 ILE A O 1
ATOM 4485 N N . ASP A 1 569 ? -24.344 24.744 7.359 1.00 69.94 569 ASP A N 1
ATOM 4486 C CA . ASP A 1 569 ? -23.761 23.984 8.463 1.00 69.94 569 ASP A CA 1
ATOM 4487 C C . ASP A 1 569 ? -23.341 22.593 7.935 1.00 69.94 569 ASP A C 1
ATOM 4489 O O . ASP A 1 569 ? -24.167 21.882 7.344 1.00 69.94 569 ASP A O 1
ATOM 4493 N N . PRO A 1 570 ? -22.088 22.157 8.161 1.00 63.75 570 PRO A N 1
ATOM 4494 C CA . PRO A 1 570 ? -21.643 20.806 7.834 1.00 63.75 570 PRO A CA 1
ATOM 4495 C C . PRO A 1 570 ? -22.403 19.682 8.550 1.00 63.75 570 PRO A C 1
ATOM 4497 O O . PRO A 1 570 ? -22.188 18.504 8.273 1.00 63.75 570 PRO A O 1
ATOM 4500 N N . LEU A 1 571 ? -23.366 20.020 9.405 1.00 68.31 571 LEU A N 1
ATOM 4501 C CA . LEU A 1 571 ? -24.352 19.098 9.954 1.00 68.31 571 LEU A CA 1
ATOM 4502 C C . LEU A 1 571 ? -25.801 19.352 9.547 1.00 68.31 571 LEU A C 1
ATOM 4504 O O . LEU A 1 571 ? -26.677 18.564 9.913 1.00 68.31 571 LEU A O 1
ATOM 4508 N N . ASP A 1 572 ? -26.084 20.421 8.807 1.00 70.38 572 ASP A N 1
ATOM 4509 C CA . ASP A 1 572 ? -27.385 20.607 8.174 1.00 70.38 572 ASP A CA 1
ATOM 4510 C C . ASP A 1 572 ? -27.449 19.749 6.908 1.00 70.38 572 ASP A C 1
ATOM 4512 O O . ASP A 1 572 ? -27.300 20.209 5.775 1.00 70.38 572 ASP A O 1
ATOM 4516 N N . PHE A 1 573 ? -27.657 18.449 7.117 1.00 60.72 573 PHE A N 1
ATOM 4517 C CA . PHE A 1 573 ? -27.719 17.481 6.030 1.00 60.72 573 PHE A CA 1
ATOM 4518 C C . PHE A 1 573 ? -28.883 17.750 5.081 1.00 60.72 573 PHE A C 1
ATOM 4520 O O . PHE A 1 573 ? -28.777 17.397 3.918 1.00 60.72 573 PHE A O 1
ATOM 4527 N N . GLN A 1 574 ? -29.978 18.395 5.504 1.00 64.25 574 GLN A N 1
ATOM 4528 C CA . GLN A 1 574 ? -31.023 18.768 4.545 1.00 64.25 574 GLN A CA 1
ATOM 4529 C C . GLN A 1 574 ? -30.519 19.829 3.568 1.00 64.25 574 GLN A C 1
ATOM 4531 O O . GLN A 1 574 ? -30.724 19.675 2.361 1.00 64.25 574 GLN A O 1
ATOM 4536 N N . ALA A 1 575 ? -29.826 20.853 4.069 1.00 66.56 575 ALA A N 1
ATOM 4537 C CA . ALA A 1 575 ? -29.191 21.864 3.233 1.00 66.56 575 ALA A CA 1
ATOM 4538 C C . ALA A 1 575 ? -28.086 21.256 2.354 1.00 66.56 575 ALA A C 1
ATOM 4540 O O . ALA A 1 575 ? -28.052 21.508 1.149 1.00 66.56 575 ALA A O 1
ATOM 4541 N N . GLN A 1 576 ? -27.250 20.371 2.907 1.00 63.38 576 GLN A N 1
ATOM 4542 C CA . GLN A 1 576 ? -26.230 19.661 2.131 1.00 63.38 576 GLN A CA 1
ATOM 4543 C C . GLN A 1 576 ? -26.831 18.761 1.057 1.00 63.38 576 GLN A C 1
ATOM 4545 O O . GLN A 1 576 ? -26.307 18.732 -0.045 1.00 63.38 576 GLN A O 1
ATOM 4550 N N . ILE A 1 577 ? -27.921 18.037 1.325 1.00 56.97 577 ILE A N 1
ATOM 4551 C CA . ILE A 1 577 ? -28.591 17.161 0.349 1.00 56.97 577 ILE A CA 1
ATOM 4552 C C . ILE A 1 577 ? -29.166 17.975 -0.813 1.00 56.97 577 ILE A C 1
ATOM 4554 O O . ILE A 1 577 ? -29.033 17.576 -1.969 1.00 56.97 577 ILE A O 1
ATOM 4558 N N . HIS A 1 578 ? -29.782 19.123 -0.518 1.00 59.94 578 HIS A N 1
ATOM 4559 C CA . HIS A 1 578 ? -30.283 20.030 -1.553 1.00 59.94 578 HIS A CA 1
ATOM 4560 C C . HIS A 1 578 ? -29.148 20.573 -2.427 1.00 59.94 578 HIS A C 1
ATOM 4562 O O . HIS A 1 578 ? -29.308 20.684 -3.636 1.00 59.94 578 HIS A O 1
ATOM 4568 N N . TYR A 1 579 ? -27.998 20.860 -1.817 1.00 57.00 579 TYR A N 1
ATOM 4569 C CA . TYR A 1 579 ? -26.824 21.389 -2.504 1.00 57.00 579 TYR A CA 1
ATOM 4570 C C . TYR A 1 579 ? -26.054 20.303 -3.286 1.00 57.00 579 TYR A C 1
ATOM 4572 O O . TYR A 1 579 ? -25.618 20.510 -4.413 1.00 57.00 579 TYR A O 1
ATOM 4580 N N . THR A 1 580 ? -25.938 19.097 -2.728 1.00 49.75 580 THR A N 1
ATOM 4581 C CA . THR A 1 580 ? -25.186 17.967 -3.307 1.00 49.75 580 THR A CA 1
ATOM 4582 C C . THR A 1 580 ? -25.855 17.340 -4.524 1.00 49.75 580 THR A C 1
ATOM 4584 O O . THR A 1 580 ? -25.138 16.799 -5.366 1.00 49.75 580 THR A O 1
ATOM 4587 N N . ALA A 1 581 ? -27.181 17.450 -4.674 1.00 47.72 581 ALA A N 1
ATOM 4588 C CA . ALA A 1 581 ? -27.884 17.027 -5.889 1.00 47.72 581 ALA A CA 1
ATOM 4589 C C . ALA A 1 581 ? -27.389 17.757 -7.156 1.00 47.72 581 ALA A C 1
ATOM 4591 O O . ALA A 1 581 ? -27.518 17.219 -8.253 1.00 47.72 581 ALA A O 1
ATOM 4592 N N . GLU A 1 582 ? -26.780 18.938 -7.003 1.00 40.66 582 GLU A N 1
ATOM 4593 C CA . GLU A 1 582 ? -26.172 19.712 -8.092 1.00 40.66 582 GLU A CA 1
ATOM 4594 C C . GLU A 1 582 ? -24.631 19.594 -8.140 1.00 40.66 582 GLU A C 1
ATOM 4596 O O . GLU A 1 582 ? -24.007 20.115 -9.065 1.00 40.66 582 GLU A O 1
ATOM 4601 N N . ILE A 1 583 ? -23.992 18.950 -7.146 1.00 45.31 583 ILE A N 1
ATOM 4602 C CA . ILE A 1 583 ? -22.552 19.142 -6.859 1.00 45.31 583 ILE A CA 1
ATOM 4603 C C . ILE A 1 583 ? -21.736 17.858 -6.701 1.00 45.31 583 ILE A C 1
ATOM 4605 O O . ILE A 1 583 ? -20.530 17.900 -6.943 1.00 45.31 583 ILE A O 1
ATOM 4609 N N . ILE A 1 584 ? -22.326 16.699 -6.382 1.00 44.47 584 ILE A N 1
ATOM 4610 C CA . ILE A 1 584 ? -21.558 15.440 -6.408 1.00 44.47 584 ILE A CA 1
ATOM 4611 C C . ILE A 1 584 ? -21.160 15.146 -7.864 1.00 44.47 584 ILE A C 1
ATOM 4613 O O . ILE A 1 584 ? -21.979 14.709 -8.669 1.00 44.47 584 ILE A O 1
ATOM 4617 N N . GLY A 1 585 ? -19.891 15.410 -8.190 1.00 46.91 585 GLY A N 1
ATOM 4618 C CA . GLY A 1 585 ? -19.332 15.327 -9.544 1.00 46.91 585 GLY A CA 1
ATOM 4619 C C . GLY A 1 585 ? -19.112 16.674 -10.248 1.00 46.91 585 GLY A C 1
ATOM 4620 O O . GLY A 1 585 ? -18.692 16.676 -11.402 1.00 46.91 585 GLY A O 1
ATOM 4621 N N . ASN A 1 586 ? -19.366 17.810 -9.587 1.00 49.47 586 ASN A N 1
ATOM 4622 C CA . ASN A 1 586 ? -18.982 19.132 -10.085 1.00 49.47 586 ASN A CA 1
ATOM 4623 C C . ASN A 1 586 ? -17.641 19.534 -9.445 1.00 49.47 586 ASN A C 1
ATOM 4625 O O . ASN A 1 586 ? -17.600 20.187 -8.401 1.00 49.47 586 ASN A O 1
ATOM 4629 N N . PHE A 1 587 ? -16.544 19.062 -10.048 1.00 57.78 587 PHE A N 1
ATOM 4630 C CA . PHE A 1 587 ? -15.157 19.248 -9.602 1.00 57.78 587 PHE A CA 1
ATOM 4631 C C . PHE A 1 587 ? -14.707 20.713 -9.726 1.00 57.78 587 PHE A C 1
ATOM 4633 O O . PHE A 1 587 ? -13.922 21.087 -10.597 1.00 57.78 587 PHE A O 1
ATOM 4640 N N . GLY A 1 588 ? -15.233 21.582 -8.865 1.00 63.66 588 GLY A N 1
ATOM 4641 C CA . GLY A 1 588 ? -14.742 22.951 -8.758 1.00 63.66 588 GLY A CA 1
ATOM 4642 C C . GLY A 1 588 ? -13.272 22.977 -8.297 1.00 63.66 588 GLY A C 1
ATOM 4643 O O . GLY A 1 588 ? -12.826 22.050 -7.613 1.00 63.66 588 GLY A O 1
ATOM 4644 N N . PRO A 1 589 ? -12.519 24.053 -8.575 1.00 74.12 589 PRO A N 1
ATOM 4645 C CA . PRO A 1 589 ? -11.143 24.223 -8.098 1.00 74.12 589 PRO A CA 1
ATOM 4646 C C . PRO A 1 589 ? -11.101 24.321 -6.575 1.00 74.12 589 PRO A C 1
ATOM 4648 O O . PRO A 1 589 ? -11.897 25.061 -5.995 1.00 74.12 589 PRO A O 1
ATOM 4651 N N . PHE A 1 590 ? -10.246 23.534 -5.918 1.00 81.69 590 PHE A N 1
ATOM 4652 C CA . PHE A 1 590 ? -10.053 23.577 -4.462 1.00 81.69 590 PHE A CA 1
ATOM 4653 C C . PHE A 1 590 ? -9.391 24.888 -4.016 1.00 81.69 590 PHE A C 1
ATOM 4655 O O . PHE A 1 590 ? -8.538 25.438 -4.720 1.00 81.69 590 PHE A O 1
ATOM 4662 N N . ALA A 1 591 ? -9.761 25.367 -2.831 1.00 83.81 591 ALA A N 1
ATOM 4663 C CA . ALA A 1 591 ? -9.055 26.429 -2.132 1.00 83.81 591 ALA A CA 1
ATOM 4664 C C . ALA A 1 591 ? -7.982 25.830 -1.200 1.00 83.81 591 ALA A C 1
ATOM 4666 O O . ALA A 1 591 ? -8.163 24.727 -0.673 1.00 83.81 591 ALA A O 1
ATOM 4667 N N . PRO A 1 592 ? -6.851 26.522 -0.966 1.00 88.19 592 PRO A N 1
ATOM 4668 C CA . PRO A 1 592 ? -5.823 26.051 -0.037 1.00 88.19 592 PRO A CA 1
ATOM 4669 C C . PRO A 1 592 ? -6.323 25.741 1.384 1.00 88.19 592 PRO A C 1
ATOM 4671 O O . PRO A 1 592 ? -5.776 24.868 2.054 1.00 88.19 592 PRO A O 1
ATOM 4674 N N . GLU A 1 593 ? -7.354 26.445 1.837 1.00 86.69 593 GLU A N 1
ATOM 4675 C CA . GLU A 1 593 ? -7.973 26.331 3.156 1.00 86.69 593 GLU A CA 1
ATOM 4676 C C . GLU A 1 593 ? -9.082 25.271 3.255 1.00 86.69 593 GLU A C 1
ATOM 4678 O O . GLU A 1 593 ? -9.554 25.001 4.364 1.00 86.69 593 GLU A O 1
ATOM 4683 N N . ASP A 1 594 ? -9.493 24.658 2.139 1.00 85.75 594 ASP A N 1
ATOM 4684 C CA . ASP A 1 594 ? -10.587 23.684 2.136 1.00 85.75 594 ASP A CA 1
ATOM 4685 C C . ASP A 1 594 ? -10.240 22.468 3.019 1.00 85.75 594 ASP A C 1
ATOM 4687 O O . ASP A 1 594 ? -9.169 21.858 2.847 1.00 85.75 594 ASP A O 1
ATOM 4691 N N . PRO A 1 595 ? -11.132 22.066 3.948 1.00 88.19 595 PRO A N 1
ATOM 4692 C CA . PRO A 1 595 ? -10.896 20.917 4.809 1.00 88.19 595 PRO A CA 1
ATOM 4693 C C . PRO A 1 595 ? -10.817 19.638 3.976 1.00 88.19 595 PRO A C 1
ATOM 4695 O O . PRO A 1 595 ? -11.715 19.326 3.206 1.00 88.19 595 PRO A O 1
ATOM 4698 N N . ALA A 1 596 ? -9.744 18.876 4.171 1.00 90.69 596 ALA A N 1
ATOM 4699 C CA . ALA A 1 596 ? -9.422 17.706 3.365 1.00 90.69 596 ALA A CA 1
ATOM 4700 C C . ALA A 1 596 ? -9.290 16.437 4.209 1.00 90.69 596 ALA A C 1
ATOM 4702 O O . ALA A 1 596 ? -8.760 16.508 5.333 1.00 90.69 596 ALA A O 1
ATOM 4703 N N . PRO A 1 597 ? -9.622 15.264 3.637 1.00 94.94 597 PRO A N 1
ATOM 4704 C CA . PRO A 1 597 ? -9.198 14.004 4.209 1.00 94.94 597 PRO A CA 1
ATOM 4705 C C . PRO A 1 597 ? -7.668 13.942 4.205 1.00 94.94 597 PRO A C 1
ATOM 4707 O O . PRO A 1 597 ? -7.020 14.248 3.199 1.00 94.94 597 PRO A O 1
ATOM 4710 N N . TYR A 1 598 ? -7.073 13.566 5.338 1.00 93.31 598 TYR A N 1
ATOM 4711 C CA . TYR A 1 598 ? -5.626 13.679 5.530 1.00 93.31 598 TYR A CA 1
ATOM 4712 C C . TYR A 1 598 ? -5.051 12.498 6.318 1.00 93.31 598 TYR A C 1
ATOM 4714 O O . TYR A 1 598 ? -5.489 12.219 7.434 1.00 93.31 598 TYR A O 1
ATOM 4722 N N . ARG A 1 599 ? -4.037 11.823 5.757 1.00 93.25 599 ARG A N 1
ATOM 4723 C CA . ARG A 1 599 ? -3.320 10.684 6.377 1.00 93.25 599 ARG A CA 1
ATOM 4724 C C . ARG A 1 599 ? -4.190 9.477 6.719 1.00 93.25 599 ARG A C 1
ATOM 4726 O O . ARG A 1 599 ? -4.008 8.815 7.737 1.00 93.25 599 ARG A O 1
ATOM 4733 N N . ASN A 1 600 ? -5.126 9.158 5.839 1.00 96.69 600 ASN A N 1
ATOM 4734 C CA . ASN A 1 600 ? -5.900 7.928 5.963 1.00 96.69 600 ASN A CA 1
ATOM 4735 C C . ASN A 1 600 ? -5.132 6.754 5.336 1.00 96.69 600 ASN A C 1
ATOM 4737 O O . ASN A 1 600 ? -4.402 6.924 4.358 1.00 96.69 600 ASN A O 1
ATOM 4741 N N . THR A 1 601 ? -5.271 5.561 5.909 1.00 98.25 601 THR A N 1
ATOM 4742 C CA . THR A 1 601 ? -4.585 4.345 5.453 1.00 98.25 601 THR A CA 1
ATOM 4743 C C . THR A 1 601 ? -5.594 3.243 5.152 1.00 98.25 601 THR A C 1
ATOM 4745 O O . THR A 1 601 ? -6.450 2.928 5.972 1.00 98.25 601 THR A O 1
ATOM 4748 N N . LEU A 1 602 ? -5.457 2.628 3.984 1.00 98.44 602 LEU A N 1
ATOM 4749 C CA . LEU A 1 602 ? -6.158 1.428 3.548 1.00 98.44 602 LEU A CA 1
ATOM 4750 C C . LEU A 1 602 ? -5.112 0.316 3.434 1.00 98.44 602 LEU A C 1
ATOM 4752 O O . LEU A 1 602 ? -4.152 0.457 2.676 1.00 98.44 602 LEU A O 1
ATOM 4756 N N . ILE A 1 603 ? -5.257 -0.771 4.191 1.00 95.50 603 ILE A N 1
ATOM 4757 C CA . ILE A 1 603 ? -4.297 -1.881 4.187 1.00 95.50 603 ILE A CA 1
ATOM 4758 C C . ILE A 1 603 ? -4.992 -3.235 4.074 1.00 95.50 603 ILE A C 1
ATOM 4760 O O . ILE A 1 603 ? -5.976 -3.504 4.767 1.00 95.50 603 ILE A O 1
ATOM 4764 N N . ASN A 1 604 ? -4.467 -4.109 3.214 1.00 94.19 604 ASN A N 1
ATOM 4765 C CA . ASN A 1 604 ? -4.991 -5.461 2.987 1.00 94.19 604 ASN A CA 1
ATOM 4766 C C . ASN A 1 604 ? -6.487 -5.478 2.598 1.00 94.19 604 ASN A C 1
ATOM 4768 O O . ASN A 1 604 ? -7.204 -6.407 2.959 1.00 94.19 604 ASN A O 1
ATOM 4772 N N . CYS A 1 605 ? -6.988 -4.434 1.931 1.00 98.25 605 CYS A N 1
ATOM 4773 C CA . CYS A 1 605 ? -8.409 -4.286 1.593 1.00 98.25 605 CYS A CA 1
ATOM 4774 C C . CYS A 1 605 ? -8.737 -4.801 0.180 1.00 98.25 605 CYS A C 1
ATOM 4776 O O . CYS A 1 605 ? -7.849 -4.960 -0.657 1.00 98.25 605 CYS A O 1
ATOM 4778 N N . SER A 1 606 ? -10.025 -5.024 -0.100 1.00 98.25 606 SER A N 1
ATOM 4779 C CA . SER A 1 606 ? -10.533 -5.437 -1.415 1.00 98.25 606 SER A CA 1
ATOM 4780 C C . SER A 1 606 ? -11.682 -4.537 -1.874 1.00 98.25 606 SER A C 1
ATOM 4782 O O . SER A 1 606 ? -12.742 -4.512 -1.248 1.00 98.25 606 SER A O 1
ATOM 4784 N N . PHE A 1 607 ? -11.496 -3.828 -2.989 1.00 98.62 607 PHE A N 1
ATOM 4785 C CA . PHE A 1 607 ? -12.493 -2.924 -3.575 1.00 98.62 607 PHE A CA 1
ATOM 4786 C C . PHE A 1 607 ? -12.786 -3.337 -5.015 1.00 98.62 607 PHE A C 1
ATOM 4788 O O . PHE A 1 607 ? -11.998 -3.070 -5.930 1.00 98.62 607 PHE A O 1
ATOM 4795 N N . ARG A 1 608 ? -13.890 -4.066 -5.214 1.00 97.31 608 ARG A N 1
ATOM 4796 C CA . ARG A 1 608 ? -14.104 -4.813 -6.457 1.00 97.31 608 ARG A CA 1
ATOM 4797 C C . ARG A 1 608 ? -15.514 -4.731 -7.008 1.00 97.31 608 ARG A C 1
ATOM 4799 O O . ARG A 1 608 ? -16.474 -4.585 -6.259 1.00 97.31 608 ARG A O 1
ATOM 4806 N N . ARG A 1 609 ? -15.647 -4.937 -8.322 1.00 97.19 609 ARG A N 1
ATOM 4807 C CA . ARG A 1 609 ? -16.946 -5.065 -9.012 1.00 97.19 609 ARG A CA 1
ATOM 4808 C C . ARG A 1 609 ? -17.880 -3.877 -8.780 1.00 97.19 609 ARG A C 1
ATOM 4810 O O . ARG A 1 609 ? -19.100 -4.036 -8.813 1.00 97.19 609 ARG A O 1
ATOM 4817 N N . ASN A 1 610 ? -17.323 -2.701 -8.503 1.00 97.69 610 ASN A N 1
ATOM 4818 C CA . ASN A 1 610 ? -18.110 -1.491 -8.337 1.00 97.69 610 ASN A CA 1
ATOM 4819 C C . ASN A 1 610 ? -18.512 -0.959 -9.714 1.00 97.69 610 ASN A C 1
ATOM 4821 O O . ASN A 1 610 ? -17.771 -1.085 -10.692 1.00 97.69 610 ASN A O 1
ATOM 4825 N N . ARG A 1 611 ? -19.701 -0.358 -9.792 1.00 95.44 611 ARG A N 1
ATOM 4826 C CA . ARG A 1 611 ? -20.263 0.151 -11.048 1.00 95.44 611 ARG A CA 1
ATOM 4827 C C . ARG A 1 611 ? -19.467 1.325 -11.621 1.00 95.44 611 ARG A C 1
ATOM 4829 O O . ARG A 1 611 ? -19.552 1.534 -12.821 1.00 95.44 611 ARG A O 1
ATOM 4836 N N . LYS A 1 612 ? -18.721 2.085 -10.813 1.00 93.31 612 LYS A N 1
ATOM 4837 C CA . LYS A 1 612 ? -17.716 3.025 -11.331 1.00 93.31 612 LYS A CA 1
ATOM 4838 C C . LYS A 1 612 ? -16.331 2.701 -10.792 1.00 93.31 612 LYS A C 1
ATOM 4840 O O . LYS A 1 612 ? -15.681 1.835 -11.360 1.00 93.31 612 LYS A O 1
ATOM 4845 N N . VAL A 1 613 ? -15.870 3.380 -9.746 1.00 95.31 613 VAL A N 1
ATOM 4846 C CA . VAL A 1 613 ? -14.448 3.389 -9.359 1.00 95.31 613 VAL A CA 1
ATOM 4847 C C . VAL A 1 613 ? -14.197 2.465 -8.163 1.00 95.31 613 VAL A C 1
ATOM 4849 O O . VAL A 1 613 ? -15.071 2.273 -7.316 1.00 95.31 613 VAL A O 1
ATOM 4852 N N . GLY A 1 614 ? -13.003 1.883 -8.057 1.00 98.25 614 GLY A N 1
ATOM 4853 C CA . GLY A 1 614 ? -12.584 1.186 -6.836 1.00 98.25 614 GLY A CA 1
ATOM 4854 C C . GLY A 1 614 ? -12.363 2.162 -5.676 1.00 98.25 614 GLY A C 1
ATOM 4855 O O . GLY A 1 614 ? -13.095 2.137 -4.683 1.00 98.25 614 GLY A O 1
ATOM 4856 N N . ILE A 1 615 ? -11.372 3.042 -5.829 1.00 98.50 615 ILE A N 1
ATOM 4857 C CA . ILE A 1 615 ? -11.030 4.115 -4.885 1.00 98.50 615 ILE A CA 1
ATOM 4858 C C . ILE A 1 615 ? -10.987 5.439 -5.644 1.00 98.50 615 ILE A C 1
ATOM 4860 O O . ILE A 1 615 ? -10.285 5.541 -6.644 1.00 98.50 615 ILE A O 1
ATOM 4864 N N . THR A 1 616 ? -11.667 6.463 -5.144 1.00 95.31 616 THR A N 1
ATOM 4865 C CA . THR A 1 616 ? -11.579 7.812 -5.709 1.00 95.31 616 THR A CA 1
ATOM 4866 C C . THR A 1 616 ? -11.206 8.829 -4.644 1.00 95.31 616 THR A C 1
ATOM 4868 O O . THR A 1 616 ? -11.762 8.821 -3.539 1.00 95.31 616 THR A O 1
ATOM 4871 N N . THR A 1 617 ? -10.256 9.699 -4.978 1.00 94.31 617 THR A N 1
ATOM 4872 C CA . THR A 1 617 ? -9.899 10.868 -4.174 1.00 94.31 617 THR A CA 1
ATOM 4873 C C . THR A 1 617 ? -10.272 12.151 -4.891 1.00 94.31 617 THR A C 1
ATOM 4875 O O . THR A 1 617 ? -10.310 12.184 -6.113 1.00 94.31 617 THR A O 1
ATOM 4878 N N . ASP A 1 618 ? -10.529 13.191 -4.113 1.00 90.00 618 ASP A N 1
ATOM 4879 C CA . ASP A 1 618 ? -10.832 14.542 -4.570 1.00 90.00 618 ASP A CA 1
ATOM 4880 C C . ASP A 1 618 ? -10.312 15.508 -3.492 1.00 90.00 618 ASP A C 1
ATOM 4882 O O . ASP A 1 618 ? -10.892 15.608 -2.411 1.00 90.00 618 ASP A O 1
ATOM 4886 N N . GLY A 1 619 ? -9.125 16.089 -3.695 1.00 90.50 619 GLY A N 1
ATOM 4887 C CA . GLY A 1 619 ? -8.516 17.001 -2.715 1.00 90.50 619 GLY A CA 1
ATOM 4888 C C . GLY A 1 619 ? -7.983 16.327 -1.442 1.00 90.50 619 GLY A C 1
ATOM 4889 O O . GLY A 1 619 ? -8.157 16.832 -0.336 1.00 90.50 619 GLY A O 1
ATOM 4890 N N . VAL A 1 620 ? -7.327 15.171 -1.572 1.00 94.19 620 VAL A N 1
ATOM 4891 C CA . VAL A 1 620 ? -6.886 14.323 -0.439 1.00 94.19 620 VAL A CA 1
ATOM 4892 C C . VAL A 1 620 ? -5.371 14.338 -0.243 1.00 94.19 620 VAL A C 1
ATOM 4894 O O . VAL A 1 620 ? -4.619 14.129 -1.197 1.00 94.19 620 VAL A O 1
ATOM 4897 N N . GLY A 1 621 ? -4.919 14.490 1.006 1.00 95.19 621 GLY A N 1
ATOM 4898 C CA . GLY A 1 621 ? -3.498 14.502 1.369 1.00 95.19 621 GLY A CA 1
ATOM 4899 C C . GLY A 1 621 ? -3.016 13.224 2.064 1.00 95.19 621 GLY A C 1
ATOM 4900 O O . GLY A 1 621 ? -3.616 12.761 3.033 1.00 95.19 621 GLY A O 1
ATOM 4901 N N . TYR A 1 622 ? -1.880 12.681 1.624 1.00 95.56 622 TYR A N 1
ATOM 4902 C CA . TYR A 1 622 ? -1.191 11.531 2.234 1.00 95.56 622 TYR A CA 1
ATOM 4903 C C . TYR A 1 622 ? -2.063 10.276 2.436 1.00 95.56 622 TYR A C 1
ATOM 4905 O O . TYR A 1 622 ? -1.932 9.582 3.446 1.00 95.56 622 TYR A O 1
ATOM 4913 N N . LEU A 1 623 ? -2.944 9.956 1.483 1.00 98.31 623 LEU A N 1
ATOM 4914 C CA . LEU A 1 623 ? -3.631 8.660 1.468 1.00 98.31 623 LEU A CA 1
ATOM 4915 C C . LEU A 1 623 ? -2.616 7.535 1.233 1.00 98.31 623 LEU A C 1
ATOM 4917 O O . LEU A 1 623 ? -1.816 7.610 0.302 1.00 98.31 623 LEU A O 1
ATOM 4921 N N . ARG A 1 624 ? -2.671 6.466 2.029 1.00 98.50 624 ARG A N 1
ATOM 4922 C CA . ARG A 1 624 ? -1.852 5.261 1.830 1.00 98.50 624 ARG A CA 1
ATOM 4923 C C . ARG A 1 624 ? -2.745 4.083 1.474 1.00 98.50 624 ARG A C 1
ATOM 4925 O O . ARG A 1 624 ? -3.629 3.741 2.248 1.00 98.50 624 ARG A O 1
ATOM 4932 N N . VAL A 1 625 ? -2.497 3.450 0.337 1.00 98.69 625 VAL A N 1
ATOM 4933 C CA . VAL A 1 625 ? -3.185 2.249 -0.145 1.00 98.69 625 VAL A CA 1
ATOM 4934 C C . VAL A 1 625 ? -2.142 1.147 -0.262 1.00 98.69 625 VAL A C 1
ATOM 4936 O O . VAL A 1 625 ? -1.266 1.207 -1.120 1.00 98.69 625 VAL A O 1
ATOM 4939 N N . LEU A 1 626 ? -2.188 0.180 0.651 1.00 95.75 626 LEU A N 1
ATOM 4940 C CA . LEU A 1 626 ? -1.125 -0.801 0.856 1.00 95.75 626 LEU A CA 1
ATOM 4941 C C . LEU A 1 626 ? -1.684 -2.218 0.744 1.00 95.75 626 LEU A C 1
ATOM 4943 O O . LEU A 1 626 ? -2.667 -2.546 1.410 1.00 95.75 626 LEU A O 1
ATOM 4947 N N . ASN A 1 627 ? -1.043 -3.080 -0.043 1.00 92.62 627 ASN A N 1
ATOM 4948 C CA . ASN A 1 627 ? -1.398 -4.502 -0.142 1.00 92.62 627 ASN A CA 1
ATOM 4949 C C . ASN A 1 627 ? -2.884 -4.743 -0.500 1.00 92.62 627 ASN A C 1
ATOM 4951 O O . ASN A 1 627 ? -3.508 -5.676 0.006 1.00 92.62 627 ASN A O 1
ATOM 4955 N N . CYS A 1 628 ? -3.499 -3.861 -1.291 1.00 96.88 628 CYS A N 1
ATOM 4956 C CA . CYS A 1 628 ? -4.927 -3.930 -1.606 1.00 96.88 628 CYS A CA 1
ATOM 4957 C C . CYS A 1 628 ? -5.189 -4.604 -2.959 1.00 96.88 628 CYS A C 1
ATOM 4959 O O . CYS A 1 628 ? -4.357 -4.569 -3.864 1.00 96.88 628 CYS A O 1
ATOM 4961 N N . ILE A 1 629 ? -6.388 -5.167 -3.110 1.00 95.50 629 ILE A N 1
ATOM 4962 C CA . ILE A 1 629 ? -6.912 -5.661 -4.386 1.00 95.50 629 ILE A CA 1
ATOM 4963 C C . ILE A 1 629 ? -7.952 -4.665 -4.895 1.00 95.50 629 ILE A C 1
ATOM 4965 O O . ILE A 1 629 ? -8.974 -4.443 -4.243 1.00 95.50 629 ILE A O 1
ATOM 4969 N N . ILE A 1 630 ? -7.716 -4.091 -6.073 1.00 98.75 630 ILE A N 1
ATOM 4970 C CA . ILE A 1 630 ? -8.656 -3.188 -6.741 1.00 98.75 630 ILE A CA 1
ATOM 4971 C C . ILE A 1 630 ? -8.968 -3.753 -8.120 1.00 98.75 630 ILE A C 1
ATOM 4973 O O . ILE A 1 630 ? -8.144 -3.681 -9.032 1.00 98.75 630 ILE A O 1
ATOM 4977 N N . ALA A 1 631 ? -10.145 -4.354 -8.279 1.00 97.38 631 ALA A N 1
ATOM 4978 C CA . ALA A 1 631 ? -10.387 -5.158 -9.468 1.00 97.38 631 ALA A CA 1
ATOM 4979 C C . ALA A 1 631 ? -11.816 -5.170 -9.985 1.00 97.38 631 ALA A C 1
ATOM 4981 O O . ALA A 1 631 ? -12.781 -5.105 -9.225 1.00 97.38 631 ALA A O 1
ATOM 4982 N N . ASP A 1 632 ? -11.932 -5.379 -11.293 1.00 96.94 632 ASP A N 1
ATOM 4983 C CA . ASP A 1 632 ? -13.203 -5.589 -11.987 1.00 96.94 632 ASP A CA 1
ATOM 4984 C C . ASP A 1 632 ? -14.185 -4.406 -11.830 1.00 96.94 632 ASP A C 1
ATOM 4986 O O . ASP A 1 632 ? -15.399 -4.598 -11.901 1.00 96.94 632 ASP A O 1
ATOM 4990 N N . ASN A 1 633 ? -13.685 -3.193 -11.574 1.00 98.06 633 ASN A N 1
ATOM 4991 C CA . ASN A 1 633 ? -14.506 -1.983 -11.512 1.00 98.06 633 ASN A CA 1
ATOM 4992 C C . ASN A 1 633 ? -14.769 -1.456 -12.935 1.00 98.06 633 ASN A C 1
ATOM 4994 O O . ASN A 1 633 ? -13.914 -1.565 -13.816 1.00 98.06 633 ASN A O 1
ATOM 4998 N N . ASP A 1 634 ? -15.964 -0.924 -13.198 1.00 96.69 634 ASP A N 1
ATOM 4999 C CA . ASP A 1 634 ? -16.326 -0.533 -14.569 1.00 96.69 634 ASP A CA 1
ATOM 5000 C C . ASP A 1 634 ? -15.568 0.714 -15.050 1.00 96.69 634 ASP A C 1
ATOM 5002 O O . ASP A 1 634 ? -15.237 0.813 -16.229 1.00 96.69 634 ASP A O 1
ATOM 5006 N N . CYS A 1 635 ? -15.257 1.642 -14.147 1.00 95.81 635 CYS A N 1
ATOM 5007 C CA . CYS A 1 635 ? -14.391 2.793 -14.396 1.00 95.81 635 CYS A CA 1
ATOM 5008 C C . CYS A 1 635 ? -12.982 2.520 -13.843 1.00 95.81 635 CYS A C 1
ATOM 5010 O O . CYS A 1 635 ? -12.562 1.367 -13.779 1.00 95.81 635 CYS A O 1
ATOM 5012 N N . GLU A 1 636 ? -12.212 3.553 -13.505 1.00 97.00 636 GLU A N 1
ATOM 5013 C CA . GLU A 1 636 ? -10.845 3.410 -13.007 1.00 97.00 636 GLU A CA 1
ATOM 5014 C C . GLU A 1 636 ? -10.751 2.466 -11.802 1.00 97.00 636 GLU A C 1
ATOM 5016 O O . GLU A 1 636 ? -11.675 2.334 -10.993 1.00 97.00 636 GLU A O 1
ATOM 5021 N N . GLY A 1 637 ? -9.588 1.836 -11.637 1.00 98.38 637 GLY A N 1
ATOM 5022 C CA . GLY A 1 637 ? -9.277 1.179 -10.373 1.00 98.38 637 GLY A CA 1
ATOM 5023 C C . GLY A 1 637 ? -9.149 2.225 -9.266 1.00 98.38 637 GLY A C 1
ATOM 5024 O O . GLY A 1 637 ? -9.918 2.218 -8.301 1.00 98.38 637 GLY A O 1
ATOM 5025 N N . ILE A 1 638 ? -8.193 3.140 -9.432 1.00 98.12 638 ILE A N 1
ATOM 5026 C CA . ILE A 1 638 ? -7.931 4.237 -8.494 1.00 98.12 638 ILE A CA 1
ATOM 5027 C C . ILE A 1 638 ? -7.843 5.568 -9.242 1.00 98.12 638 ILE A C 1
ATOM 5029 O O . ILE A 1 638 ? -7.122 5.662 -10.236 1.00 98.12 638 ILE A O 1
ATOM 5033 N N . THR A 1 639 ? -8.499 6.605 -8.724 1.00 96.00 639 THR A N 1
ATOM 5034 C CA . THR A 1 639 ? -8.284 8.002 -9.128 1.00 96.00 639 THR A CA 1
ATOM 5035 C C . THR A 1 639 ? -7.653 8.795 -7.986 1.00 96.00 639 THR A C 1
ATOM 5037 O O . THR A 1 639 ? -8.134 8.769 -6.851 1.00 96.00 639 THR A O 1
ATOM 5040 N N . ILE A 1 640 ? -6.551 9.480 -8.294 1.00 96.38 640 ILE A N 1
ATOM 5041 C CA . ILE A 1 640 ? -5.907 10.469 -7.431 1.00 96.38 640 ILE A CA 1
ATOM 5042 C C . ILE A 1 640 ? -6.180 11.837 -8.053 1.00 96.38 640 ILE A C 1
ATOM 5044 O O . ILE A 1 640 ? -5.462 12.215 -8.977 1.00 96.38 640 ILE A O 1
ATOM 5048 N N . ASP A 1 641 ? -7.232 12.521 -7.599 1.00 90.44 641 ASP A N 1
ATOM 5049 C CA . ASP A 1 641 ? -7.827 13.654 -8.323 1.00 90.44 641 ASP A CA 1
ATOM 5050 C C . ASP A 1 641 ? -7.804 14.993 -7.554 1.00 90.44 641 ASP A C 1
ATOM 5052 O O . ASP A 1 641 ? -7.673 15.046 -6.324 1.00 90.44 641 ASP A O 1
ATOM 5056 N N . ASN A 1 642 ? -7.967 16.077 -8.315 1.00 87.25 642 ASN A N 1
ATOM 5057 C CA . ASN A 1 642 ? -8.344 17.429 -7.906 1.00 87.25 642 ASN A CA 1
ATOM 5058 C C . ASN A 1 642 ? -7.547 17.999 -6.725 1.00 87.25 642 ASN A C 1
ATOM 5060 O O . ASN A 1 642 ? -8.087 18.389 -5.691 1.00 87.25 642 ASN A O 1
ATOM 5064 N N . GLY A 1 643 ? -6.226 18.065 -6.869 1.00 88.38 643 GLY A N 1
ATOM 5065 C CA . GLY A 1 643 ? -5.364 18.604 -5.823 1.00 88.38 643 GLY A CA 1
ATOM 5066 C C . GLY A 1 643 ? -5.056 17.602 -4.724 1.00 88.38 643 GLY A C 1
ATOM 5067 O O . GLY A 1 643 ? -4.822 18.001 -3.587 1.00 88.38 643 GLY A O 1
ATOM 5068 N N . SER A 1 644 ? -5.062 16.308 -5.031 1.00 94.06 644 SER A N 1
ATOM 5069 C CA . SER A 1 644 ? -4.524 15.287 -4.139 1.00 94.06 644 SER A CA 1
ATOM 5070 C C . SER A 1 644 ? -2.991 15.291 -4.121 1.00 94.06 644 SER A C 1
ATOM 5072 O O . SER A 1 644 ? -2.336 15.492 -5.146 1.00 94.06 644 SER A O 1
ATOM 5074 N N . TRP A 1 645 ? -2.384 15.038 -2.958 1.00 96.00 645 TRP A N 1
ATOM 5075 C CA . TRP A 1 645 ? -0.923 15.038 -2.827 1.00 96.00 645 TRP A CA 1
ATOM 5076 C C . TRP A 1 645 ? -0.385 13.982 -1.871 1.00 96.00 645 TRP A C 1
ATOM 5078 O O . TRP A 1 645 ? -1.074 13.528 -0.958 1.00 96.00 645 TRP A O 1
ATOM 5088 N N . GLY A 1 646 ? 0.882 13.604 -2.061 1.00 96.19 646 GLY A N 1
ATOM 5089 C CA . GLY A 1 646 ? 1.598 12.711 -1.144 1.00 96.19 646 GLY A CA 1
ATOM 5090 C C . GLY A 1 646 ? 0.985 11.313 -1.027 1.00 96.19 646 GLY A C 1
ATOM 5091 O O . GLY A 1 646 ? 1.288 10.597 -0.072 1.00 96.19 646 GLY A O 1
ATOM 5092 N N . CYS A 1 647 ? 0.096 10.938 -1.949 1.00 98.31 647 CYS A N 1
ATOM 5093 C CA . CYS A 1 647 ? -0.608 9.666 -1.910 1.00 98.31 647 CYS A CA 1
ATOM 5094 C C . CYS A 1 647 ? 0.348 8.524 -2.268 1.00 98.31 647 CYS A C 1
ATOM 5096 O O . CYS A 1 647 ? 1.232 8.680 -3.109 1.00 98.31 647 CYS A O 1
ATOM 5098 N N . GLN A 1 648 ? 0.183 7.372 -1.630 1.00 98.38 648 GLN A N 1
ATOM 5099 C CA . GLN A 1 648 ? 1.011 6.186 -1.829 1.00 98.38 648 GLN A CA 1
ATOM 5100 C C . GLN A 1 648 ? 0.118 5.014 -2.213 1.00 98.38 648 GLN A C 1
ATOM 5102 O O . GLN A 1 648 ? -0.782 4.663 -1.455 1.00 98.38 648 GLN A O 1
ATOM 5107 N N . VAL A 1 649 ? 0.388 4.388 -3.354 1.00 98.69 649 VAL A N 1
ATOM 5108 C CA . VAL A 1 649 ? -0.223 3.120 -3.767 1.00 98.69 649 VAL A CA 1
ATOM 5109 C C . VAL A 1 649 ? 0.903 2.107 -3.879 1.00 98.69 649 VAL A C 1
ATOM 5111 O O . VAL A 1 649 ? 1.757 2.235 -4.760 1.00 98.69 649 VAL A O 1
ATOM 5114 N N . GLN A 1 650 ? 0.954 1.159 -2.944 1.00 96.69 650 GLN A N 1
ATOM 5115 C CA . GLN A 1 650 ? 2.068 0.224 -2.831 1.00 96.69 650 GLN A CA 1
ATOM 5116 C C . GLN A 1 650 ? 1.617 -1.221 -2.660 1.00 96.69 650 GLN A C 1
ATOM 5118 O O . GLN A 1 650 ? 0.675 -1.503 -1.913 1.00 96.69 650 GLN A O 1
ATOM 5123 N N . ASN A 1 651 ? 2.334 -2.143 -3.308 1.00 92.56 651 ASN A N 1
ATOM 5124 C CA . ASN A 1 651 ? 2.116 -3.590 -3.201 1.00 92.56 651 ASN A CA 1
ATOM 5125 C C . ASN A 1 651 ? 0.675 -4.026 -3.534 1.00 92.56 651 ASN A C 1
ATOM 5127 O O . ASN A 1 651 ? 0.182 -5.018 -3.001 1.00 92.56 651 ASN A O 1
ATOM 5131 N N . CYS A 1 652 ? -0.043 -3.265 -4.359 1.00 95.19 652 CYS A N 1
ATOM 5132 C CA . CYS A 1 652 ? -1.430 -3.549 -4.712 1.00 95.19 652 CYS A CA 1
ATOM 5133 C C . CYS A 1 652 ? -1.529 -4.384 -5.993 1.00 95.19 652 CYS A C 1
ATOM 5135 O O . CYS A 1 652 ? -0.658 -4.326 -6.863 1.00 95.19 652 CYS A O 1
ATOM 5137 N N . HIS A 1 653 ? -2.636 -5.117 -6.133 1.00 97.25 653 HIS A N 1
ATOM 5138 C CA . HIS A 1 653 ? -3.018 -5.790 -7.376 1.00 97.25 653 HIS A CA 1
ATOM 5139 C C . HIS A 1 653 ? -4.223 -5.080 -7.993 1.00 97.25 653 HIS A C 1
ATOM 5141 O O . HIS A 1 653 ? -5.309 -5.054 -7.408 1.00 97.25 653 HIS A O 1
ATOM 5147 N N . ILE A 1 654 ? -4.013 -4.468 -9.157 1.00 98.56 654 ILE A N 1
ATOM 5148 C CA . ILE A 1 654 ? -4.953 -3.555 -9.808 1.00 98.56 654 ILE A CA 1
ATOM 5149 C C . ILE A 1 654 ? -5.245 -4.074 -11.212 1.00 98.56 654 ILE A C 1
ATOM 5151 O O . ILE A 1 654 ? -4.431 -3.904 -12.122 1.00 98.56 654 ILE A O 1
ATOM 5155 N N . TYR A 1 655 ? -6.397 -4.722 -11.398 1.00 98.12 655 TYR A N 1
ATOM 5156 C CA . TYR A 1 655 ? -6.663 -5.442 -12.644 1.00 98.12 655 TYR A CA 1
ATOM 5157 C C . TYR A 1 655 ? -8.113 -5.416 -13.122 1.00 98.12 655 TYR A C 1
ATOM 5159 O O . TYR A 1 655 ? -9.052 -5.279 -12.340 1.00 98.12 655 TYR A O 1
ATOM 5167 N N . ASN A 1 656 ? -8.304 -5.600 -14.431 1.00 95.81 656 ASN A N 1
ATOM 5168 C CA . ASN A 1 656 ? -9.617 -5.652 -15.091 1.00 95.81 656 ASN A CA 1
ATOM 5169 C C . ASN A 1 656 ? -10.506 -4.410 -14.902 1.00 95.81 656 ASN A C 1
ATOM 5171 O O . ASN A 1 656 ? -11.720 -4.505 -15.085 1.00 95.81 656 ASN A O 1
ATOM 5175 N N . ASN A 1 657 ? -9.937 -3.253 -14.569 1.00 98.44 657 ASN A N 1
ATOM 5176 C CA . ASN A 1 657 ? -10.706 -2.024 -14.398 1.00 98.44 657 ASN A CA 1
ATOM 5177 C C . ASN A 1 657 ? -10.871 -1.270 -15.730 1.00 98.44 657 ASN A C 1
ATOM 5179 O O . ASN A 1 657 ? -10.126 -1.490 -16.691 1.00 98.44 657 ASN A O 1
ATOM 5183 N N . GLY A 1 658 ? -11.846 -0.367 -15.788 1.00 97.75 658 GLY A N 1
ATOM 5184 C CA . GLY A 1 658 ? -11.944 0.671 -16.816 1.00 97.75 658 GLY A CA 1
ATOM 5185 C C . GLY A 1 658 ? -12.693 0.284 -18.086 1.00 97.75 658 GLY A C 1
ATOM 5186 O O . GLY A 1 658 ? -12.499 0.905 -19.137 1.00 97.75 658 GLY A O 1
ATOM 5187 N N . ARG A 1 659 ? -13.536 -0.754 -18.017 1.00 95.50 659 ARG A N 1
ATOM 5188 C CA . ARG A 1 659 ? -14.308 -1.263 -19.159 1.00 95.50 659 ARG A CA 1
ATOM 5189 C C . ARG A 1 659 ? -15.295 -0.244 -19.731 1.00 95.50 659 ARG A C 1
ATOM 5191 O O . ARG A 1 659 ? -15.531 -0.290 -20.941 1.00 95.50 659 ARG A O 1
ATOM 5198 N N . ARG A 1 660 ? -15.876 0.625 -18.902 1.00 92.50 660 ARG A N 1
ATOM 5199 C CA . ARG A 1 660 ? -17.008 1.514 -19.217 1.00 92.50 660 ARG A CA 1
ATOM 5200 C C . ARG A 1 660 ? -18.121 0.782 -19.973 1.00 92.50 660 ARG A C 1
ATOM 5202 O O . ARG A 1 660 ? -18.402 1.069 -21.141 1.00 92.50 660 ARG A O 1
ATOM 5209 N N . GLY A 1 661 ? -18.695 -0.235 -19.340 1.00 91.62 661 GLY A N 1
ATOM 5210 C CA . GLY A 1 661 ? -19.803 -1.034 -19.860 1.00 91.62 661 GLY A CA 1
ATOM 5211 C C . GLY A 1 661 ? -21.128 -0.860 -19.121 1.00 91.62 661 GLY A C 1
ATOM 5212 O O . GLY A 1 661 ? -22.132 -1.392 -19.586 1.00 91.62 661 GLY A O 1
ATOM 5213 N N . LEU A 1 662 ? -21.146 -0.146 -17.994 1.00 89.38 662 LEU A N 1
ATOM 5214 C CA . LEU A 1 662 ? -22.322 0.067 -17.144 1.00 89.38 662 LEU A CA 1
ATOM 5215 C C . LEU A 1 662 ? -22.770 1.540 -17.088 1.00 89.38 662 LEU A C 1
ATOM 5217 O O . LEU A 1 662 ? -23.779 1.848 -16.445 1.00 89.38 662 LEU A O 1
ATOM 5221 N N . GLN A 1 663 ? -22.038 2.446 -17.745 1.00 83.19 663 GLN A N 1
ATOM 5222 C CA . GLN A 1 663 ? -22.390 3.864 -17.860 1.00 83.19 663 GLN A CA 1
ATOM 5223 C C . GLN A 1 663 ? -23.520 4.084 -18.877 1.00 83.19 663 GLN A C 1
ATOM 5225 O O . GLN A 1 663 ? -23.522 3.499 -19.961 1.00 83.19 663 GLN A O 1
ATOM 5230 N N . HIS A 1 664 ? -24.471 4.953 -18.537 1.00 84.06 664 HIS A N 1
ATOM 5231 C CA . HIS A 1 664 ? -25.554 5.355 -19.437 1.00 84.06 664 HIS A CA 1
ATOM 5232 C C . HIS A 1 664 ? -25.129 6.517 -20.352 1.00 84.06 664 HIS A C 1
ATOM 5234 O O . HIS A 1 664 ? -24.188 7.245 -20.049 1.00 84.06 664 HIS A O 1
ATOM 5240 N N . GLU A 1 665 ? -25.855 6.733 -21.452 1.00 80.50 665 GLU A N 1
ATOM 5241 C CA . GLU A 1 665 ? -25.581 7.788 -22.449 1.00 80.50 665 GLU A CA 1
ATOM 5242 C C . GLU A 1 665 ? -25.424 9.186 -21.823 1.00 80.50 665 GLU A C 1
ATOM 5244 O O . GLU A 1 665 ? -24.470 9.900 -22.130 1.00 80.50 665 GLU A O 1
ATOM 5249 N N . ALA A 1 666 ? -26.285 9.540 -20.863 1.00 81.00 666 ALA A N 1
ATOM 5250 C CA . ALA A 1 666 ? -26.190 10.806 -20.136 1.00 81.00 666 ALA A CA 1
ATOM 5251 C C . ALA A 1 666 ? -24.865 10.957 -19.360 1.00 81.00 666 ALA A C 1
ATOM 5253 O O . ALA A 1 666 ? -24.278 12.036 -19.351 1.00 81.00 666 ALA A O 1
ATOM 5254 N N . GLU A 1 667 ? -24.358 9.878 -18.755 1.00 81.81 667 GLU A N 1
ATOM 5255 C CA . GLU A 1 667 ? -23.064 9.895 -18.057 1.00 81.81 667 GLU A CA 1
ATOM 5256 C C . GLU A 1 667 ? -21.900 9.982 -19.052 1.00 81.81 667 GLU A C 1
ATOM 5258 O O . GLU A 1 667 ? -20.954 10.728 -18.829 1.00 81.81 667 GLU A O 1
ATOM 5263 N N . LEU A 1 668 ? -21.979 9.281 -20.188 1.00 84.06 668 LEU A N 1
ATOM 5264 C CA . LEU A 1 668 ? -20.974 9.398 -21.253 1.00 84.06 668 LEU A CA 1
ATOM 5265 C C . LEU A 1 668 ? -20.936 10.808 -21.859 1.00 84.06 668 LEU A C 1
ATOM 5267 O O . LEU A 1 668 ? -19.873 11.272 -22.277 1.00 84.06 668 LEU A O 1
ATOM 5271 N N . THR A 1 669 ? -22.084 11.486 -21.904 1.00 79.00 669 THR A N 1
ATOM 5272 C CA . THR A 1 669 ? -22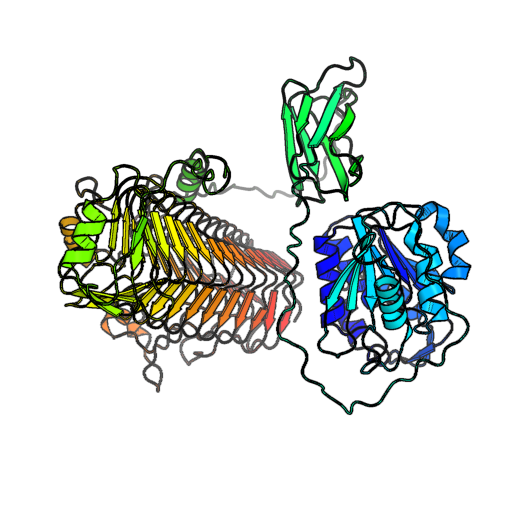.203 12.884 -22.339 1.00 79.00 669 THR A CA 1
ATOM 5273 C C . THR A 1 669 ? -21.526 13.814 -21.339 1.00 79.00 669 THR A C 1
ATOM 5275 O O . THR A 1 669 ? -20.729 14.662 -21.737 1.00 79.00 669 THR A O 1
ATOM 5278 N N . GLN A 1 670 ? -21.797 13.624 -20.043 1.00 75.62 670 GLN A N 1
ATOM 5279 C CA . GLN A 1 670 ? -21.179 14.388 -18.957 1.00 75.62 670 GLN A CA 1
ATOM 5280 C C . GLN A 1 670 ? -19.654 14.207 -18.917 1.00 75.62 670 GLN A C 1
ATOM 5282 O O . GLN A 1 670 ? -18.929 15.165 -18.675 1.00 75.62 670 GLN A O 1
ATOM 5287 N N . ASP A 1 671 ? -19.171 13.008 -19.237 1.00 75.50 671 ASP A N 1
ATOM 5288 C CA . ASP A 1 671 ? -17.745 12.695 -19.349 1.00 75.50 671 ASP A CA 1
ATOM 5289 C C . ASP A 1 671 ? -17.119 13.162 -20.682 1.00 75.50 671 ASP A C 1
ATOM 5291 O O . ASP A 1 671 ? -15.943 12.901 -20.937 1.00 75.50 671 ASP A O 1
ATOM 5295 N N . PHE A 1 672 ? -17.882 13.828 -21.557 1.00 77.94 672 PHE A N 1
ATOM 5296 C CA . PHE A 1 672 ? -17.460 14.305 -22.883 1.00 77.94 672 PHE A CA 1
ATOM 5297 C C . PHE A 1 672 ? -16.989 13.203 -23.854 1.00 77.94 672 PHE A C 1
ATOM 5299 O O . PHE A 1 672 ? -16.260 13.481 -24.811 1.00 77.94 672 PHE A O 1
ATOM 5306 N N . VAL A 1 673 ? -17.410 11.949 -23.651 1.00 83.69 673 VAL A N 1
ATOM 5307 C CA . VAL A 1 673 ? -16.978 10.795 -24.466 1.00 83.69 673 VAL A CA 1
ATOM 5308 C C . VAL A 1 673 ? -18.082 10.153 -25.302 1.00 83.69 673 VAL A C 1
ATOM 5310 O O . VAL A 1 673 ? -17.781 9.284 -26.115 1.00 83.69 673 VAL A O 1
ATOM 5313 N N . GLU A 1 674 ? -19.338 10.580 -25.180 1.00 83.19 674 GLU A N 1
ATOM 5314 C CA . GLU A 1 674 ? -20.456 10.063 -25.989 1.00 83.19 674 GLU A CA 1
ATOM 5315 C C . GLU A 1 674 ? -20.143 10.097 -27.500 1.00 83.19 674 GLU A C 1
ATOM 5317 O O . GLU A 1 674 ? -20.225 9.086 -28.201 1.00 83.19 674 GLU A O 1
ATOM 5322 N N . THR A 1 675 ? -19.646 11.238 -27.990 1.00 85.00 675 THR A N 1
ATOM 5323 C CA . THR A 1 675 ? -19.259 11.436 -29.401 1.00 85.00 675 THR A CA 1
ATOM 5324 C C . THR A 1 675 ? -18.057 10.587 -29.838 1.00 85.00 675 THR A C 1
ATOM 5326 O O . THR A 1 675 ? -17.694 10.550 -31.020 1.00 85.00 675 THR A O 1
ATOM 5329 N N . MET A 1 676 ? -17.415 9.878 -28.903 1.00 89.00 676 MET A N 1
ATOM 5330 C CA . MET A 1 676 ? -16.308 8.976 -29.194 1.00 89.00 676 MET A CA 1
ATOM 5331 C C . MET A 1 676 ? -16.761 7.624 -29.747 1.00 89.00 676 MET A C 1
ATOM 5333 O O . MET A 1 676 ? -15.963 6.956 -30.407 1.00 89.00 676 MET A O 1
ATOM 5337 N N . GLY A 1 677 ? -18.041 7.287 -29.583 1.00 89.56 677 GLY A N 1
ATOM 5338 C CA . GLY A 1 677 ? -18.670 6.089 -30.125 1.00 89.56 677 GLY A CA 1
ATOM 5339 C C . GLY A 1 677 ? -18.554 4.865 -29.216 1.00 89.56 677 GLY A C 1
ATOM 5340 O O . GLY A 1 677 ? -17.788 4.834 -28.251 1.00 89.56 677 GLY A O 1
ATOM 5341 N N . LEU A 1 678 ? -19.328 3.834 -29.557 1.00 92.44 678 LEU A N 1
ATOM 5342 C CA . LEU A 1 678 ? -19.408 2.569 -28.825 1.00 92.44 678 LEU A CA 1
ATOM 5343 C C . LEU A 1 678 ? -18.719 1.427 -29.586 1.00 92.44 678 LEU A C 1
ATOM 5345 O O . LEU A 1 678 ? -18.576 1.455 -30.811 1.00 92.44 678 LEU A O 1
ATOM 5349 N N . MET A 1 679 ? -18.300 0.415 -28.836 1.00 91.81 679 MET A N 1
ATOM 5350 C CA . MET A 1 679 ? -17.848 -0.886 -29.317 1.00 91.81 679 MET A CA 1
ATOM 5351 C C . MET A 1 679 ? -19.051 -1.754 -29.735 1.00 91.81 679 MET A C 1
ATOM 5353 O O . MET A 1 679 ? -20.172 -1.504 -29.286 1.00 91.81 679 MET A O 1
ATOM 5357 N N . PRO A 1 680 ? -18.852 -2.823 -30.535 1.00 91.94 680 PRO A N 1
ATOM 5358 C CA . PRO A 1 680 ? -19.932 -3.744 -30.908 1.00 91.94 680 PRO A CA 1
ATOM 5359 C C . PRO A 1 680 ? -20.641 -4.414 -29.721 1.00 91.94 680 PRO A C 1
ATOM 5361 O O . PRO A 1 680 ? -21.797 -4.805 -29.843 1.00 91.94 680 PRO A O 1
ATOM 5364 N N . ASP A 1 681 ? -19.960 -4.545 -28.579 1.00 90.06 681 ASP A N 1
ATOM 5365 C CA . ASP A 1 681 ? -20.518 -5.096 -27.339 1.00 90.06 681 ASP A CA 1
ATOM 5366 C C . ASP A 1 681 ? -21.280 -4.057 -26.490 1.00 90.06 681 ASP A C 1
ATOM 5368 O O . ASP A 1 681 ? -21.681 -4.357 -25.366 1.00 90.06 681 ASP A O 1
ATOM 5372 N N . GLY A 1 682 ? -21.467 -2.839 -27.013 1.00 89.44 682 GLY A N 1
ATOM 5373 C CA . GLY A 1 682 ? -22.172 -1.735 -26.361 1.00 89.44 682 GLY A CA 1
ATOM 5374 C C . GLY A 1 682 ? -21.322 -0.910 -25.393 1.00 89.44 682 GLY A C 1
ATOM 5375 O O . GLY A 1 682 ? -21.802 0.097 -24.884 1.00 89.44 682 GLY A O 1
ATOM 5376 N N . THR A 1 683 ? -20.067 -1.290 -25.139 1.00 92.81 683 THR A N 1
ATOM 5377 C CA . THR A 1 683 ? -19.185 -0.540 -24.229 1.00 92.81 683 THR A CA 1
ATOM 5378 C C . THR A 1 683 ? -18.609 0.718 -24.889 1.00 92.81 683 THR A C 1
ATOM 5380 O O . THR A 1 683 ? -18.463 0.770 -26.108 1.00 92.81 683 THR A O 1
ATOM 5383 N N . SER A 1 684 ? -18.227 1.738 -24.112 1.00 93.88 684 SER A N 1
ATOM 5384 C CA . SER A 1 684 ? -17.598 2.961 -24.656 1.00 93.88 684 SER A CA 1
ATOM 5385 C C . SER A 1 684 ? -16.271 2.655 -25.365 1.00 93.88 684 SER A C 1
ATOM 5387 O O . SER A 1 684 ? -15.475 1.877 -24.841 1.00 93.88 684 SER A O 1
ATOM 5389 N N . LYS A 1 685 ? -15.975 3.280 -26.516 1.00 94.25 685 LYS A N 1
ATOM 5390 C CA . LYS A 1 685 ? -14.637 3.181 -27.142 1.00 94.25 685 LYS A CA 1
ATOM 5391 C C . LYS A 1 685 ? -13.547 3.846 -26.301 1.00 94.25 685 LYS A C 1
ATOM 5393 O O . LYS A 1 685 ? -12.420 3.358 -26.269 1.00 94.25 685 LYS A O 1
ATOM 5398 N N . ALA A 1 686 ? -13.870 4.947 -25.626 1.00 93.06 686 ALA A N 1
ATOM 5399 C CA . ALA A 1 686 ? -12.965 5.566 -24.665 1.00 93.06 686 ALA A CA 1
ATOM 5400 C C . ALA A 1 686 ? -12.945 4.696 -23.404 1.00 93.06 686 ALA A C 1
ATOM 5402 O O . ALA A 1 686 ? -13.991 4.532 -22.779 1.00 93.06 686 ALA A O 1
ATOM 5403 N N . LYS A 1 687 ? -11.791 4.117 -23.061 1.00 96.06 687 LYS A N 1
ATOM 5404 C CA . LYS A 1 687 ? -11.598 3.303 -21.850 1.00 96.06 687 LYS A CA 1
ATOM 5405 C C . LYS A 1 687 ? -10.834 4.071 -20.783 1.00 96.06 687 LYS A C 1
ATOM 5407 O O . LYS A 1 687 ? -10.248 5.117 -21.064 1.00 96.06 687 LYS A O 1
ATOM 5412 N N . LEU A 1 688 ? -10.858 3.536 -19.568 1.00 96.19 688 LEU A N 1
ATOM 5413 C CA . LEU A 1 688 ? -10.248 4.152 -18.394 1.00 96.19 688 LEU A CA 1
ATOM 5414 C C . LEU A 1 688 ? -9.076 3.326 -17.860 1.00 96.19 688 LEU A C 1
ATOM 5416 O O . LEU A 1 688 ? -9.038 2.111 -18.083 1.00 96.19 688 LEU A O 1
ATOM 5420 N N . PRO A 1 689 ? -8.109 3.976 -17.194 1.00 97.94 689 PRO A N 1
ATOM 5421 C CA . PRO A 1 689 ? -6.902 3.312 -16.735 1.00 97.94 689 PRO A CA 1
ATOM 5422 C C . PRO A 1 689 ? -7.110 2.458 -15.480 1.00 97.94 689 PRO A C 1
ATOM 5424 O O . PRO A 1 689 ? -8.109 2.582 -14.768 1.00 97.94 689 PRO A O 1
ATOM 5427 N N . GLY A 1 690 ? -6.111 1.634 -15.158 1.00 98.44 690 GLY A N 1
ATOM 5428 C CA . GLY A 1 690 ? -6.001 1.021 -13.832 1.00 98.44 690 GLY A CA 1
ATOM 5429 C C . GLY A 1 690 ? -5.821 2.076 -12.736 1.00 98.44 690 GLY A C 1
ATOM 5430 O O . GLY A 1 690 ? -6.536 2.057 -11.732 1.00 98.44 690 GLY A O 1
ATOM 5431 N N . ILE A 1 691 ? -4.908 3.026 -12.954 1.00 98.69 691 ILE A N 1
ATOM 5432 C CA . ILE A 1 691 ? -4.652 4.159 -12.055 1.00 98.69 691 ILE A CA 1
ATOM 5433 C C . ILE A 1 691 ? -4.664 5.464 -12.852 1.00 98.69 691 ILE A C 1
ATOM 5435 O O . ILE A 1 691 ? -3.944 5.592 -13.843 1.00 98.69 691 ILE A O 1
ATOM 5439 N N . SER A 1 692 ? -5.428 6.450 -12.389 1.00 97.81 692 SER A N 1
ATOM 5440 C CA . SER A 1 692 ? -5.406 7.820 -12.903 1.00 97.81 692 SER A CA 1
ATOM 5441 C C . SER A 1 692 ? -4.833 8.773 -11.858 1.00 97.81 692 SER A C 1
ATOM 5443 O O . SER A 1 692 ? -5.252 8.749 -10.701 1.00 97.81 692 SER A O 1
ATOM 5445 N N . LEU A 1 693 ? -3.885 9.611 -12.266 1.00 97.56 693 LEU A N 1
ATOM 5446 C CA . LEU A 1 693 ? -3.418 10.770 -11.515 1.00 97.56 693 LEU A CA 1
ATOM 5447 C C . LEU A 1 693 ? -3.851 12.004 -12.282 1.00 97.56 693 LEU A C 1
ATOM 5449 O O . LEU A 1 693 ? -3.473 12.178 -13.441 1.00 97.56 693 LEU A O 1
ATOM 5453 N N . ASP A 1 694 ? -4.622 12.852 -11.629 1.00 92.38 694 ASP A N 1
ATOM 5454 C CA . ASP A 1 694 ? -5.242 13.991 -12.266 1.00 92.38 694 ASP A CA 1
ATOM 5455 C C . ASP A 1 694 ? -5.189 15.179 -11.313 1.00 92.38 694 ASP A C 1
ATOM 5457 O O . ASP A 1 694 ? -5.632 15.095 -10.172 1.00 92.38 694 ASP A O 1
ATOM 5461 N N . ASN A 1 695 ? -4.526 16.262 -11.717 1.00 91.38 695 ASN A N 1
ATOM 5462 C CA . ASN A 1 695 ? -4.264 17.377 -10.804 1.00 91.38 695 ASN A CA 1
ATOM 5463 C C . ASN A 1 695 ? -3.582 16.944 -9.480 1.00 91.38 695 ASN A C 1
ATOM 5465 O O . ASN A 1 695 ? -3.926 17.442 -8.408 1.00 91.38 695 ASN A O 1
ATOM 5469 N N . ALA A 1 696 ? -2.610 16.028 -9.548 1.00 94.00 696 ALA A N 1
ATOM 5470 C CA . ALA A 1 696 ? -1.981 15.396 -8.386 1.00 94.00 696 ALA A CA 1
ATOM 5471 C C . ALA A 1 696 ? -0.494 15.757 -8.213 1.00 94.00 696 ALA A C 1
ATOM 5473 O O . ALA A 1 696 ? 0.231 15.970 -9.186 1.00 94.00 696 ALA A O 1
ATOM 5474 N N . ALA A 1 697 ? 0.004 15.771 -6.972 1.00 95.44 697 ALA A N 1
ATOM 5475 C CA . ALA A 1 697 ? 1.415 16.062 -6.692 1.00 95.44 697 ALA A CA 1
ATOM 5476 C C . ALA A 1 697 ? 2.093 15.065 -5.750 1.00 95.44 697 ALA A C 1
ATOM 5478 O O . ALA A 1 697 ? 1.475 14.525 -4.833 1.00 95.44 697 ALA A O 1
ATOM 5479 N N . TYR A 1 698 ? 3.398 14.857 -5.942 1.00 96.62 698 TYR A N 1
ATOM 5480 C CA . TYR A 1 698 ? 4.275 14.105 -5.031 1.00 96.62 698 TYR A CA 1
ATOM 5481 C C . TYR A 1 698 ? 3.737 12.728 -4.609 1.00 96.62 698 TYR A C 1
ATOM 5483 O O . TYR A 1 698 ? 3.995 12.257 -3.501 1.00 96.62 698 TYR A O 1
ATOM 5491 N N . SER A 1 699 ? 2.948 12.095 -5.475 1.00 98.06 699 SER A N 1
ATOM 5492 C CA . SER A 1 699 ? 2.340 10.794 -5.213 1.00 98.06 699 SER A CA 1
ATOM 5493 C C . SER A 1 699 ? 3.233 9.674 -5.741 1.00 98.06 699 SER A C 1
ATOM 5495 O O . SER A 1 699 ? 3.987 9.864 -6.697 1.00 98.06 699 SER A O 1
ATOM 5497 N N . ARG A 1 700 ? 3.187 8.509 -5.095 1.00 98.19 700 ARG A N 1
ATOM 5498 C CA . ARG A 1 700 ? 4.067 7.366 -5.359 1.00 98.19 700 ARG A CA 1
ATOM 5499 C C . ARG A 1 700 ? 3.240 6.124 -5.661 1.00 98.19 700 ARG A C 1
ATOM 5501 O O . ARG A 1 700 ? 2.458 5.683 -4.824 1.00 98.19 700 ARG A O 1
ATOM 5508 N N . ILE A 1 701 ? 3.439 5.566 -6.846 1.00 98.75 701 ILE A N 1
ATOM 5509 C CA . ILE A 1 701 ? 2.842 4.323 -7.325 1.00 98.75 701 ILE A CA 1
ATOM 5510 C C . ILE A 1 701 ? 3.978 3.312 -7.439 1.00 98.75 701 ILE A C 1
ATOM 5512 O O . ILE A 1 701 ? 4.777 3.393 -8.373 1.00 98.75 701 ILE A O 1
ATOM 5516 N N . GLU A 1 702 ? 4.118 2.419 -6.459 1.00 97.31 702 GLU A N 1
ATOM 5517 C CA . GLU A 1 702 ? 5.314 1.577 -6.358 1.00 97.31 702 GLU A CA 1
ATOM 5518 C C . GLU A 1 702 ? 5.039 0.112 -6.038 1.00 97.31 702 GLU A C 1
ATOM 5520 O O . GLU A 1 702 ? 4.180 -0.195 -5.218 1.00 97.31 702 GLU A O 1
ATOM 5525 N N . ASN A 1 703 ? 5.823 -0.801 -6.612 1.00 93.44 703 ASN A N 1
ATOM 5526 C CA . ASN A 1 7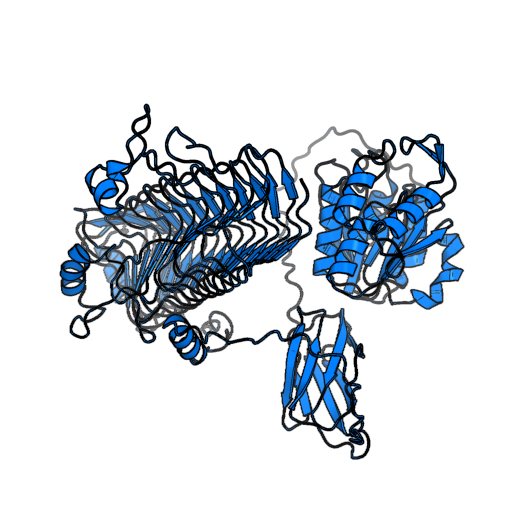03 ? 5.747 -2.237 -6.309 1.00 93.44 703 ASN A CA 1
ATOM 5527 C C . ASN A 1 703 ? 4.354 -2.851 -6.551 1.00 93.44 703 ASN A C 1
ATOM 5529 O O . ASN A 1 703 ? 3.959 -3.791 -5.866 1.00 93.44 703 ASN A O 1
ATOM 5533 N N . ASN A 1 704 ? 3.568 -2.309 -7.483 1.00 96.75 704 ASN A N 1
ATOM 5534 C CA . ASN A 1 704 ? 2.228 -2.814 -7.782 1.00 96.75 704 ASN A CA 1
ATOM 5535 C C . ASN A 1 704 ? 2.246 -3.797 -8.956 1.00 96.75 704 ASN A C 1
ATOM 5537 O O . ASN A 1 704 ? 3.069 -3.688 -9.864 1.00 96.75 704 ASN A O 1
ATOM 5541 N N . CYS A 1 705 ? 1.267 -4.699 -8.971 1.00 94.88 705 CYS A N 1
ATOM 5542 C CA . CYS A 1 705 ? 0.872 -5.437 -10.164 1.00 94.88 705 CYS A CA 1
ATOM 5543 C C . CYS A 1 705 ? -0.340 -4.735 -10.789 1.00 94.88 705 CYS A C 1
ATOM 5545 O O . CYS A 1 705 ? -1.431 -4.743 -10.216 1.00 94.88 705 CYS A O 1
ATOM 5547 N N . ILE A 1 706 ? -0.144 -4.098 -11.939 1.00 98.38 706 ILE A N 1
ATOM 5548 C CA . ILE A 1 706 ? -1.153 -3.339 -12.679 1.00 98.38 706 ILE A CA 1
ATOM 5549 C C . ILE A 1 706 ? -1.348 -4.048 -14.012 1.00 98.38 706 ILE A C 1
ATOM 5551 O O . ILE A 1 706 ? -0.524 -3.907 -14.916 1.00 98.38 706 ILE A O 1
ATOM 5555 N N . GLU A 1 707 ? -2.408 -4.838 -14.153 1.00 95.00 707 GLU A N 1
ATOM 5556 C CA . GLU A 1 707 ? -2.529 -5.713 -15.319 1.00 95.00 707 GLU A CA 1
ATOM 5557 C C . GLU A 1 707 ? -3.937 -5.859 -15.882 1.00 95.00 707 GLU A C 1
ATOM 5559 O O . GLU A 1 707 ? -4.936 -5.811 -15.169 1.00 95.00 707 GLU A O 1
ATOM 5564 N N . GLY A 1 708 ? -4.029 -6.072 -17.193 1.00 93.75 708 GLY A N 1
ATOM 5565 C CA . GLY A 1 708 ? -5.294 -6.415 -17.838 1.00 93.75 708 GLY A CA 1
ATOM 5566 C C . GLY A 1 708 ? -6.388 -5.358 -17.668 1.00 93.75 708 GLY A C 1
ATOM 5567 O O . GLY A 1 708 ? -7.571 -5.699 -17.740 1.00 93.75 708 GLY A O 1
ATOM 5568 N N . ASN A 1 709 ? -6.035 -4.096 -17.413 1.00 98.12 709 ASN A N 1
ATOM 5569 C CA . ASN A 1 709 ? -6.996 -2.998 -17.422 1.00 98.12 709 ASN A CA 1
ATOM 5570 C C . ASN A 1 709 ? -7.407 -2.673 -18.874 1.00 98.12 709 ASN A C 1
ATOM 5572 O O . ASN A 1 709 ? -6.736 -3.042 -19.845 1.00 98.12 709 ASN A O 1
ATOM 5576 N N . TRP A 1 710 ? -8.585 -2.074 -19.042 1.00 97.38 710 TRP A N 1
ATOM 5577 C CA . TRP A 1 710 ? -9.174 -1.864 -20.367 1.00 97.38 710 TRP A CA 1
ATOM 5578 C C . TRP A 1 710 ? -8.569 -0.677 -21.111 1.00 97.38 710 TRP A C 1
ATOM 5580 O O . TRP A 1 710 ? -8.413 -0.770 -22.330 1.00 97.38 710 TRP A O 1
ATOM 5590 N N . GLY A 1 711 ? -8.259 0.405 -20.396 1.00 97.19 711 GLY A N 1
ATOM 5591 C CA . GLY A 1 711 ? -7.455 1.521 -20.886 1.00 97.19 711 GLY A CA 1
ATOM 5592 C C . GLY A 1 711 ? -5.992 1.384 -20.468 1.00 97.19 711 GLY A C 1
ATOM 5593 O O . GLY A 1 711 ? -5.498 0.268 -20.357 1.00 97.19 711 GLY A O 1
ATOM 5594 N N . ASP A 1 712 ? -5.327 2.515 -20.220 1.00 98.12 712 ASP A N 1
ATOM 5595 C CA . ASP A 1 712 ? -3.907 2.566 -19.840 1.00 98.12 712 ASP A CA 1
ATOM 5596 C C . ASP A 1 712 ? -3.613 1.858 -18.501 1.00 98.12 712 ASP A C 1
ATOM 5598 O O . ASP A 1 712 ? -4.496 1.657 -17.663 1.00 98.12 712 ASP A O 1
ATOM 5602 N N . GLY A 1 713 ? -2.350 1.510 -18.246 1.00 98.38 713 GLY A N 1
ATOM 5603 C CA . GLY A 1 713 ? -1.937 1.019 -16.926 1.00 98.38 713 GLY A CA 1
ATOM 5604 C C . GLY A 1 713 ? -1.999 2.138 -15.890 1.00 98.38 713 GLY A C 1
ATOM 5605 O O . GLY A 1 713 ? -2.827 2.120 -14.974 1.00 98.38 713 GLY A O 1
ATOM 5606 N N . VAL A 1 714 ? -1.145 3.142 -16.084 1.00 98.69 714 VAL A N 1
ATOM 5607 C CA . VAL A 1 714 ? -1.125 4.382 -15.303 1.00 98.69 714 VAL A CA 1
ATOM 5608 C C . VAL A 1 714 ? -1.283 5.571 -16.239 1.00 98.69 714 VAL A C 1
ATOM 5610 O O . VAL A 1 714 ? -0.580 5.681 -17.242 1.00 98.69 714 VAL A O 1
ATOM 5613 N N . LYS A 1 715 ? -2.180 6.492 -15.904 1.00 98.06 715 LYS A N 1
ATOM 5614 C CA . LYS A 1 715 ? -2.440 7.685 -16.704 1.00 98.06 715 LYS A CA 1
ATOM 5615 C C . LYS A 1 715 ? -2.251 8.939 -15.876 1.00 98.06 715 LYS A C 1
ATOM 5617 O O . LYS A 1 715 ? -2.843 9.068 -14.812 1.00 98.06 715 LYS A O 1
ATOM 5622 N N . PHE A 1 716 ? -1.451 9.866 -16.380 1.00 97.06 716 PHE A N 1
ATOM 5623 C CA . PHE A 1 716 ? -1.359 11.221 -15.857 1.00 97.06 716 PHE A CA 1
ATOM 5624 C C . PHE A 1 716 ? -2.205 12.127 -16.735 1.00 97.06 716 PHE A C 1
ATOM 5626 O O . PHE A 1 716 ? -2.152 12.052 -17.967 1.00 97.06 716 PHE A O 1
ATOM 5633 N N . VAL A 1 717 ? -2.993 12.978 -16.102 1.00 86.44 717 VAL A N 1
ATOM 5634 C CA . VAL A 1 717 ? -3.944 13.865 -16.758 1.00 86.44 717 VAL A CA 1
ATOM 5635 C C . VAL A 1 717 ? -3.777 15.266 -16.170 1.00 86.44 717 VAL A C 1
ATOM 5637 O O . VAL A 1 717 ? -3.564 15.432 -14.972 1.00 86.44 717 VAL A O 1
ATOM 5640 N N . ARG A 1 718 ? -3.814 16.284 -17.041 1.00 88.25 718 ARG A N 1
ATOM 5641 C CA . ARG A 1 718 ? -3.612 17.697 -16.666 1.00 88.25 718 ARG A CA 1
ATOM 5642 C C . ARG A 1 718 ? -2.319 17.886 -15.849 1.00 88.25 718 ARG A C 1
ATOM 5644 O O . ARG A 1 718 ? -1.239 17.548 -16.346 1.00 88.25 718 ARG A O 1
ATOM 5651 N N . SER A 1 719 ? -2.437 18.426 -14.634 1.00 90.38 719 SER A N 1
ATOM 5652 C CA . SER A 1 719 ? -1.327 18.862 -13.783 1.00 90.38 719 SER A CA 1
ATOM 5653 C C . SER A 1 719 ? -0.861 17.752 -12.852 1.00 90.38 719 SER A C 1
ATOM 5655 O O . SER A 1 719 ? -1.310 17.666 -11.713 1.00 90.38 719 SER A O 1
ATOM 5657 N N . VAL A 1 720 ? 0.064 16.912 -13.310 1.00 95.31 720 VAL A N 1
ATOM 5658 C CA . VAL A 1 720 ? 0.749 15.951 -12.435 1.00 95.31 720 VAL A CA 1
ATOM 5659 C C . VAL A 1 720 ? 2.184 16.406 -12.203 1.00 95.31 720 VAL A C 1
ATOM 5661 O O . VAL A 1 720 ? 2.949 16.554 -13.159 1.00 95.31 720 VAL A O 1
ATOM 5664 N N . TYR A 1 721 ? 2.540 16.656 -10.941 1.00 94.44 721 TYR A N 1
ATOM 5665 C CA . TYR A 1 721 ? 3.829 17.242 -10.557 1.00 94.44 721 TYR A CA 1
ATOM 5666 C C . TYR A 1 721 ? 4.610 16.344 -9.597 1.00 94.44 721 TYR A C 1
ATOM 5668 O O . TYR A 1 721 ? 4.127 16.003 -8.515 1.00 94.44 721 TYR A O 1
ATOM 5676 N N . GLY A 1 722 ? 5.857 16.016 -9.940 1.00 94.38 722 GLY A N 1
ATOM 5677 C CA . GLY A 1 722 ? 6.774 15.349 -9.008 1.00 94.38 722 GLY A CA 1
ATOM 5678 C C . GLY A 1 722 ? 6.312 13.964 -8.537 1.00 94.38 722 GLY A C 1
ATOM 5679 O O . GLY A 1 722 ? 6.748 13.500 -7.484 1.00 94.38 722 GLY A O 1
ATOM 5680 N N . CYS A 1 723 ? 5.404 13.316 -9.266 1.00 98.06 723 CYS A N 1
ATOM 5681 C CA . CYS A 1 723 ? 4.916 11.980 -8.943 1.00 98.06 723 CYS A CA 1
ATOM 5682 C C . CYS A 1 723 ? 5.887 10.905 -9.443 1.00 98.06 723 CYS A C 1
ATOM 5684 O O . CYS A 1 723 ? 6.655 11.119 -10.382 1.00 98.06 723 CYS A O 1
ATOM 5686 N N . THR A 1 724 ? 5.867 9.737 -8.804 1.00 98.38 724 THR A N 1
ATOM 5687 C CA . THR A 1 724 ? 6.744 8.605 -9.126 1.00 98.38 724 THR A CA 1
ATOM 5688 C C . THR A 1 724 ? 5.925 7.355 -9.421 1.00 98.38 724 THR A C 1
ATOM 5690 O O . THR A 1 724 ? 5.047 6.992 -8.644 1.00 98.38 724 THR A O 1
ATOM 5693 N N . VAL A 1 725 ? 6.247 6.685 -10.524 1.00 98.75 725 VAL A N 1
ATOM 5694 C CA . VAL A 1 725 ? 5.787 5.346 -10.900 1.00 98.75 725 VAL A CA 1
ATOM 5695 C C . VAL A 1 725 ? 7.036 4.475 -10.974 1.00 98.75 725 VAL A C 1
ATOM 5697 O O . VAL A 1 725 ? 7.836 4.644 -11.899 1.00 98.75 725 VAL A O 1
ATOM 5700 N N . ALA A 1 726 ? 7.250 3.609 -9.981 1.00 97.19 726 ALA A N 1
ATOM 5701 C CA . ALA A 1 726 ? 8.481 2.827 -9.891 1.00 97.19 726 ALA A CA 1
ATOM 5702 C C . ALA A 1 726 ? 8.307 1.372 -9.455 1.00 97.19 726 ALA A C 1
ATOM 5704 O O . ALA A 1 726 ? 7.464 1.074 -8.618 1.00 97.19 726 ALA A O 1
ATOM 5705 N N . HIS A 1 727 ? 9.138 0.466 -9.976 1.00 95.12 727 HIS A N 1
ATOM 5706 C CA . HIS A 1 727 ? 9.147 -0.950 -9.576 1.00 95.12 727 HIS A CA 1
ATOM 5707 C C . HIS A 1 727 ? 7.797 -1.665 -9.748 1.00 95.12 727 HIS A C 1
ATOM 5709 O O . HIS A 1 727 ? 7.495 -2.613 -9.029 1.00 95.12 727 HIS A O 1
ATOM 5715 N N . ASN A 1 728 ? 6.942 -1.201 -10.661 1.00 97.00 728 ASN A N 1
ATOM 5716 C CA . ASN A 1 728 ? 5.659 -1.846 -10.924 1.00 97.00 728 ASN A CA 1
ATOM 5717 C C . ASN A 1 728 ? 5.796 -2.877 -12.045 1.00 97.00 728 ASN A C 1
ATOM 5719 O O . ASN A 1 728 ? 6.524 -2.657 -13.014 1.00 97.00 728 ASN A O 1
ATOM 5723 N N . LEU A 1 729 ? 5.007 -3.945 -11.955 1.00 94.75 729 LEU A N 1
ATOM 5724 C CA . LEU A 1 729 ? 4.634 -4.752 -13.109 1.00 94.75 729 LEU A CA 1
ATOM 5725 C C . LEU A 1 729 ? 3.415 -4.097 -13.766 1.00 94.75 729 LEU A C 1
ATOM 5727 O O . LEU A 1 729 ? 2.350 -4.023 -13.159 1.00 94.75 729 LEU A O 1
ATOM 5731 N N . ILE A 1 730 ? 3.563 -3.630 -15.002 1.00 98.06 730 ILE A N 1
ATOM 5732 C CA . ILE A 1 730 ? 2.509 -2.997 -15.799 1.00 98.06 730 ILE A CA 1
ATOM 5733 C C . ILE A 1 730 ? 2.294 -3.845 -17.050 1.00 98.06 730 ILE A C 1
ATOM 5735 O O . ILE A 1 730 ? 3.046 -3.729 -18.015 1.00 98.06 730 ILE A O 1
ATOM 5739 N N . ALA A 1 731 ? 1.288 -4.719 -17.046 1.00 93.75 731 ALA A N 1
ATOM 5740 C CA . ALA A 1 731 ? 1.146 -5.744 -18.080 1.00 93.75 731 ALA A CA 1
ATOM 5741 C C . ALA A 1 731 ? -0.217 -5.749 -18.789 1.00 93.75 731 ALA A C 1
ATOM 5743 O O . ALA A 1 731 ? -1.262 -5.867 -18.157 1.00 93.75 731 ALA A O 1
ATOM 5744 N N . ASN A 1 732 ? -0.222 -5.726 -20.124 1.00 90.75 732 ASN A N 1
ATOM 5745 C CA . ASN A 1 732 ? -1.432 -5.904 -20.946 1.00 90.75 732 ASN A CA 1
ATOM 5746 C C . ASN A 1 732 ? -2.604 -4.955 -20.590 1.00 90.75 732 ASN A C 1
ATOM 5748 O O . ASN A 1 732 ? -3.772 -5.356 -20.597 1.00 90.75 732 ASN A O 1
ATOM 5752 N N . ASN A 1 733 ? -2.301 -3.701 -20.251 1.00 91.75 733 ASN A N 1
ATOM 5753 C CA . ASN A 1 733 ? -3.281 -2.653 -19.957 1.00 91.75 733 ASN A CA 1
ATOM 5754 C C . ASN A 1 733 ? -3.677 -1.926 -21.244 1.00 91.75 733 ASN A C 1
ATOM 5756 O O . ASN A 1 733 ? -3.196 -0.838 -21.556 1.00 91.75 733 ASN A O 1
ATOM 5760 N N . ASN A 1 734 ? -4.470 -2.614 -22.058 1.00 94.25 734 ASN A N 1
ATOM 5761 C CA . ASN A 1 734 ? -4.933 -2.133 -23.359 1.00 94.25 734 ASN A CA 1
ATOM 5762 C C . ASN A 1 734 ? -6.113 -2.954 -23.905 1.00 94.25 734 ASN A C 1
ATOM 5764 O O . ASN A 1 734 ? -6.358 -2.966 -25.115 1.00 94.25 734 ASN A O 1
ATOM 5768 N N . ARG A 1 735 ? -6.847 -3.681 -23.051 1.00 94.31 735 ARG A N 1
ATOM 5769 C CA . ARG A 1 735 ? -7.836 -4.677 -23.515 1.00 94.31 735 ARG A CA 1
ATOM 5770 C C . ARG A 1 735 ? -8.957 -4.092 -24.367 1.00 94.31 735 ARG A C 1
ATOM 5772 O O . ARG A 1 735 ? -9.578 -4.826 -25.129 1.00 94.31 735 ARG A O 1
ATOM 5779 N N . GLY A 1 736 ? -9.252 -2.804 -24.216 1.00 94.31 736 GLY A N 1
ATOM 5780 C CA . GLY A 1 736 ? -10.282 -2.130 -24.993 1.00 94.31 736 GLY A CA 1
ATOM 5781 C C . GLY A 1 736 ? -9.776 -1.395 -26.228 1.00 94.31 736 GLY A C 1
ATOM 5782 O O . GLY A 1 736 ? -10.512 -0.537 -26.721 1.00 94.31 736 GLY A O 1
ATOM 5783 N N . VAL A 1 737 ? -8.560 -1.691 -26.710 1.00 95.00 737 VAL A N 1
ATOM 5784 C CA . VAL A 1 737 ? -8.018 -1.149 -27.967 1.00 95.00 737 VAL A CA 1
ATOM 5785 C C . VAL A 1 737 ? -9.039 -1.256 -29.103 1.00 95.00 737 VAL A C 1
ATOM 5787 O O . VAL A 1 737 ? -9.757 -2.251 -29.233 1.00 95.00 737 VAL A O 1
ATOM 5790 N N . ASN A 1 738 ? -9.140 -0.203 -29.909 1.00 94.88 738 ASN A N 1
ATOM 5791 C CA . ASN A 1 738 ? -10.114 -0.114 -30.990 1.00 94.88 738 ASN A CA 1
ATOM 5792 C C . ASN A 1 738 ? -9.624 0.798 -32.122 1.00 94.88 738 ASN A C 1
ATOM 5794 O O . ASN A 1 738 ? -8.487 1.255 -32.131 1.00 94.88 738 ASN A O 1
ATOM 5798 N N . ASP A 1 739 ? -10.493 1.044 -33.097 1.00 92.56 739 ASP A N 1
ATOM 5799 C CA . ASP A 1 739 ? -10.240 1.887 -34.269 1.00 92.56 739 ASP A CA 1
ATOM 5800 C C . ASP A 1 739 ? -10.031 3.375 -33.944 1.00 92.56 739 ASP A C 1
ATOM 5802 O O . ASP A 1 739 ? -9.577 4.122 -34.809 1.00 92.56 739 ASP A O 1
ATOM 5806 N N . LYS A 1 740 ? -10.372 3.821 -32.727 1.00 93.31 740 LYS A N 1
ATOM 5807 C CA . LYS A 1 740 ? -10.233 5.215 -32.287 1.00 93.31 740 LYS A CA 1
ATOM 5808 C C . LYS A 1 740 ? -9.167 5.413 -31.212 1.00 93.31 740 LYS A C 1
ATOM 5810 O O . LYS A 1 740 ? -8.523 6.459 -31.202 1.00 93.31 740 LYS A O 1
ATOM 5815 N N . PHE A 1 741 ? -9.002 4.446 -30.311 1.00 93.44 741 PHE A N 1
ATOM 5816 C CA . PHE A 1 741 ? -8.097 4.562 -29.171 1.00 93.44 741 PHE A CA 1
ATOM 5817 C C . PHE A 1 741 ? -7.078 3.430 -29.113 1.00 93.44 741 PHE A C 1
ATOM 5819 O O . PHE A 1 741 ? -7.411 2.243 -29.184 1.00 93.44 741 PHE A O 1
ATOM 5826 N N . HIS A 1 742 ? -5.841 3.850 -28.885 1.00 93.12 742 HIS A N 1
ATOM 5827 C CA . HIS A 1 742 ? -4.746 3.035 -28.393 1.00 93.12 742 HIS A CA 1
ATOM 5828 C C . HIS A 1 742 ? -4.529 3.316 -26.903 1.00 93.12 742 HIS A C 1
ATOM 5830 O O . HIS A 1 742 ? -4.981 4.344 -26.397 1.00 93.12 742 HIS A O 1
ATOM 5836 N N . PHE A 1 743 ? -3.840 2.399 -26.224 1.00 95.94 743 PHE A N 1
ATOM 5837 C CA . PHE A 1 743 ? -3.554 2.491 -24.794 1.00 95.94 743 PHE A CA 1
ATOM 5838 C C . PHE A 1 743 ? -2.115 2.093 -24.497 1.00 95.94 743 PHE A C 1
ATOM 5840 O O . PHE A 1 743 ? -1.483 1.354 -25.265 1.00 95.94 743 PHE A O 1
ATOM 5847 N N . PHE A 1 744 ? -1.619 2.587 -23.373 1.00 97.56 744 PHE A N 1
ATOM 5848 C CA . PHE A 1 744 ? -0.209 2.606 -23.020 1.00 97.56 744 PHE A CA 1
ATOM 5849 C C . PHE A 1 744 ? 0.029 1.948 -21.664 1.00 97.56 744 PHE A C 1
ATOM 5851 O O . PHE A 1 744 ? -0.863 1.895 -20.815 1.00 97.56 744 PHE A O 1
ATOM 5858 N N . GLY A 1 745 ? 1.257 1.485 -21.426 1.00 97.81 745 GLY A N 1
ATOM 5859 C CA . GLY A 1 745 ? 1.654 1.090 -20.074 1.00 97.81 745 GLY A CA 1
ATOM 5860 C C . GLY A 1 745 ? 1.551 2.288 -19.126 1.00 97.81 745 GLY A C 1
ATOM 5861 O O . GLY A 1 745 ? 0.822 2.247 -18.133 1.00 97.81 745 GLY A O 1
ATOM 5862 N N . VAL A 1 746 ? 2.218 3.385 -19.490 1.00 98.44 746 VAL A N 1
ATOM 5863 C CA . VAL A 1 746 ? 2.122 4.682 -18.813 1.00 98.44 746 VAL A CA 1
ATOM 5864 C C . VAL A 1 746 ? 1.870 5.797 -19.825 1.00 98.44 746 VAL A C 1
ATOM 5866 O O . VAL A 1 746 ? 2.663 5.997 -20.743 1.00 98.44 746 VAL A O 1
ATOM 5869 N N . LEU A 1 747 ? 0.796 6.562 -19.639 1.00 97.56 747 LEU A N 1
ATOM 5870 C CA . LEU A 1 747 ? 0.496 7.756 -20.430 1.00 97.56 747 LEU A CA 1
ATOM 5871 C C . LEU A 1 747 ? 0.757 9.015 -19.600 1.00 97.56 747 LEU A C 1
ATOM 5873 O O . LEU A 1 747 ? 0.107 9.228 -18.581 1.00 97.56 747 LEU A O 1
ATOM 5877 N N . ILE A 1 748 ? 1.660 9.879 -20.061 1.00 95.38 748 ILE A N 1
ATOM 5878 C CA . ILE A 1 748 ? 1.907 11.209 -19.498 1.00 95.38 748 ILE A CA 1
ATOM 5879 C C . ILE A 1 748 ? 1.153 12.232 -20.343 1.00 95.38 748 ILE A C 1
ATOM 5881 O O . ILE A 1 748 ? 1.622 12.679 -21.394 1.00 95.38 748 ILE A O 1
ATOM 5885 N N . GLY A 1 749 ? -0.061 12.546 -19.899 1.00 84.88 749 GLY A N 1
ATOM 5886 C CA . GLY A 1 749 ? -1.026 13.312 -20.666 1.00 84.88 749 GLY A CA 1
ATOM 5887 C C . GLY A 1 749 ? -1.086 14.804 -20.345 1.00 84.88 749 GLY A C 1
ATOM 5888 O O . GLY A 1 749 ? -0.585 15.304 -19.340 1.00 84.88 749 GLY A O 1
ATOM 5889 N N . VAL A 1 750 ? -1.791 15.507 -21.227 1.00 80.50 750 VAL A N 1
ATOM 5890 C CA . VAL A 1 750 ? -2.269 16.881 -21.079 1.00 80.50 750 VAL A CA 1
ATOM 5891 C C . VAL A 1 750 ? -3.746 16.853 -21.452 1.00 80.50 750 VAL A C 1
ATOM 5893 O O . VAL A 1 750 ? -4.135 16.145 -22.382 1.00 80.50 750 VAL A O 1
ATOM 5896 N N . ALA A 1 751 ? -4.578 17.602 -20.741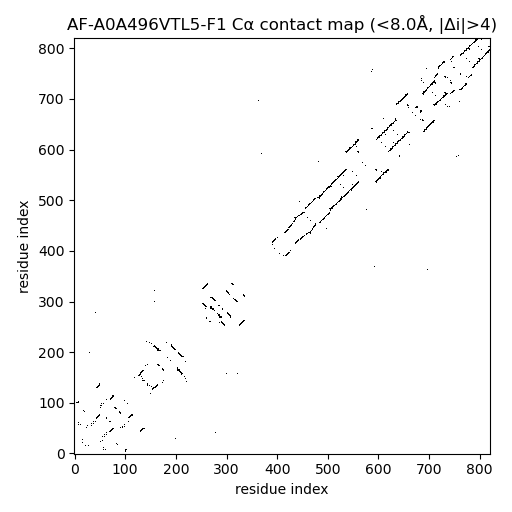 1.00 81.38 751 ALA A N 1
ATOM 5897 C CA . ALA A 1 751 ? -5.979 17.770 -21.103 1.00 81.38 751 ALA A CA 1
ATOM 5898 C C . ALA A 1 751 ? -6.408 19.223 -20.898 1.00 81.38 751 ALA A C 1
ATOM 5900 O O . ALA A 1 751 ? -5.713 20.006 -20.250 1.00 81.38 751 ALA A O 1
ATOM 5901 N N . VAL A 1 752 ? -7.546 19.579 -21.492 1.00 72.50 752 VAL A N 1
ATOM 5902 C CA . VAL A 1 752 ? -8.169 20.887 -21.281 1.00 72.50 752 VAL A CA 1
ATOM 5903 C C . VAL A 1 752 ? -8.610 20.990 -19.823 1.00 72.50 752 VAL A C 1
ATOM 5905 O O . VAL A 1 752 ? -9.066 20.002 -19.246 1.00 72.50 752 VAL A O 1
ATOM 5908 N N . ARG A 1 753 ? -8.484 22.191 -19.253 1.00 70.94 753 ARG A N 1
ATOM 5909 C CA . ARG A 1 753 ? -8.991 22.493 -17.913 1.00 70.94 753 ARG A CA 1
ATOM 5910 C C . ARG A 1 753 ? -10.471 22.159 -17.780 1.00 70.94 753 ARG A C 1
ATOM 5912 O O . ARG A 1 753 ? -11.248 22.471 -18.686 1.00 70.94 753 ARG A O 1
ATOM 5919 N N . GLN A 1 754 ? -10.856 21.560 -16.657 1.00 67.12 754 GLN A N 1
ATOM 5920 C CA . GLN A 1 754 ? -12.263 21.261 -16.377 1.00 67.12 754 GLN A CA 1
ATOM 5921 C C . GLN A 1 754 ? -13.013 22.512 -15.912 1.00 67.12 754 GLN A C 1
ATOM 5923 O O . GLN A 1 754 ? -14.200 22.655 -16.195 1.00 67.12 754 GLN A O 1
ATOM 5928 N N . HIS A 1 755 ? -12.309 23.452 -15.272 1.00 71.94 755 HIS A N 1
ATOM 5929 C CA . HIS A 1 755 ? -12.873 24.715 -14.804 1.00 71.94 755 HIS A CA 1
ATOM 5930 C C . HIS A 1 755 ? -12.009 25.927 -15.214 1.00 71.94 755 HIS A C 1
ATOM 5932 O O . HIS A 1 755 ? -10.782 25.831 -15.196 1.00 71.94 755 HIS A O 1
ATOM 5938 N N . PRO A 1 756 ? -12.596 27.096 -15.556 1.00 69.44 756 PRO A N 1
ATOM 5939 C CA . PRO A 1 756 ? -11.836 28.302 -15.908 1.00 69.44 756 PRO A CA 1
ATOM 5940 C C . PRO A 1 756 ? -10.821 28.751 -14.849 1.00 69.44 756 PRO A C 1
ATOM 5942 O O . PRO A 1 756 ? -9.744 29.219 -15.218 1.00 69.44 756 PRO A O 1
ATOM 5945 N N . ASP A 1 757 ? -11.162 28.565 -13.574 1.00 70.12 757 ASP A N 1
ATOM 5946 C CA . ASP A 1 757 ? -10.343 28.977 -12.425 1.00 70.12 757 ASP A CA 1
ATOM 5947 C C . ASP A 1 757 ? -9.361 27.885 -11.943 1.00 70.12 757 ASP A C 1
ATOM 5949 O O . ASP A 1 757 ? -8.640 28.094 -10.970 1.00 70.12 757 ASP A O 1
ATOM 5953 N N . GLN A 1 758 ? -9.310 26.716 -12.599 1.00 74.94 758 GLN A N 1
ATOM 5954 C CA . GLN A 1 758 ? -8.254 25.729 -12.351 1.00 74.94 758 GLN A CA 1
ATOM 5955 C C . GLN A 1 758 ? -6.945 26.177 -13.019 1.00 74.94 758 GLN A C 1
ATOM 5957 O O . GLN A 1 758 ? -6.894 26.431 -14.227 1.00 74.94 758 GLN A O 1
ATOM 5962 N N . SER A 1 759 ? -5.871 26.243 -12.229 1.00 73.31 759 SER A N 1
ATOM 5963 C CA . SER A 1 759 ? -4.517 26.571 -12.694 1.00 73.31 759 SER A CA 1
ATOM 5964 C C . SER A 1 759 ? -3.810 25.347 -13.277 1.00 73.31 759 SER A C 1
ATOM 5966 O O . SER A 1 759 ? -2.808 24.884 -12.730 1.00 73.31 759 SER A O 1
ATOM 5968 N N . ASP A 1 760 ? -4.353 24.805 -14.367 1.00 82.69 760 ASP A N 1
ATOM 5969 C CA . ASP A 1 760 ? -3.806 23.599 -14.980 1.00 82.69 760 ASP A CA 1
ATOM 5970 C C . ASP A 1 760 ? -2.548 23.857 -15.810 1.00 82.69 760 ASP A C 1
ATOM 5972 O O . ASP A 1 760 ? -2.455 24.829 -16.561 1.00 82.69 760 ASP A O 1
ATOM 5976 N N . PHE A 1 761 ? -1.593 22.936 -15.726 1.00 85.44 761 PHE A N 1
ATOM 5977 C CA . PHE A 1 761 ? -0.374 22.924 -16.521 1.00 85.44 761 PHE A CA 1
ATOM 5978 C C . PHE A 1 761 ? -0.052 21.503 -17.011 1.00 85.44 761 PHE A C 1
ATOM 5980 O O . PHE A 1 761 ? -0.502 20.524 -16.417 1.00 85.44 761 PHE A O 1
ATOM 5987 N N . PRO A 1 762 ? 0.718 21.352 -18.105 1.00 88.12 762 PRO A N 1
ATOM 5988 C CA . PRO A 1 762 ? 1.168 20.042 -18.565 1.00 88.12 762 PRO A CA 1
ATOM 5989 C C . PRO A 1 762 ? 1.961 19.288 -17.495 1.00 88.12 762 PRO A C 1
ATOM 5991 O O . PRO A 1 762 ? 2.847 19.862 -16.862 1.00 88.12 762 PRO A O 1
ATOM 5994 N N . SER A 1 763 ? 1.695 17.989 -17.352 1.00 92.38 763 SER A N 1
ATOM 5995 C CA . SER A 1 763 ? 2.391 17.118 -16.399 1.00 92.38 763 SER A CA 1
ATOM 5996 C C . SER A 1 763 ? 3.919 17.221 -16.515 1.00 92.38 763 SER A C 1
ATOM 5998 O O . SER A 1 763 ? 4.493 17.113 -17.608 1.00 92.38 763 SER A O 1
ATOM 6000 N N . CYS A 1 764 ? 4.595 17.427 -15.383 1.00 91.56 764 CYS A N 1
ATOM 6001 C CA . CYS A 1 764 ? 6.020 17.736 -15.356 1.00 91.56 764 CYS A CA 1
ATOM 6002 C C . CYS A 1 764 ? 6.762 17.214 -14.118 1.00 91.56 764 CYS A C 1
ATOM 6004 O O . CYS A 1 764 ? 6.185 16.962 -13.060 1.00 91.56 764 CYS A O 1
ATOM 6006 N N . TYR A 1 765 ? 8.080 17.055 -14.266 1.00 92.06 765 TYR A N 1
ATOM 6007 C CA . TYR A 1 765 ? 8.995 16.602 -13.207 1.00 92.06 765 TYR A CA 1
ATOM 6008 C C . TYR A 1 765 ? 8.653 15.244 -12.579 1.00 92.06 765 TYR A C 1
ATOM 6010 O O . TYR A 1 765 ? 9.073 14.947 -11.461 1.00 92.06 765 TYR A O 1
ATOM 6018 N N . ASN A 1 766 ? 7.911 14.399 -13.292 1.00 96.38 766 ASN A N 1
ATOM 6019 C CA . ASN A 1 766 ? 7.551 13.073 -12.811 1.00 96.38 766 ASN A CA 1
ATOM 6020 C C . ASN A 1 766 ? 8.635 12.038 -13.128 1.00 96.38 766 ASN A C 1
ATOM 6022 O O . ASN A 1 766 ? 9.470 12.23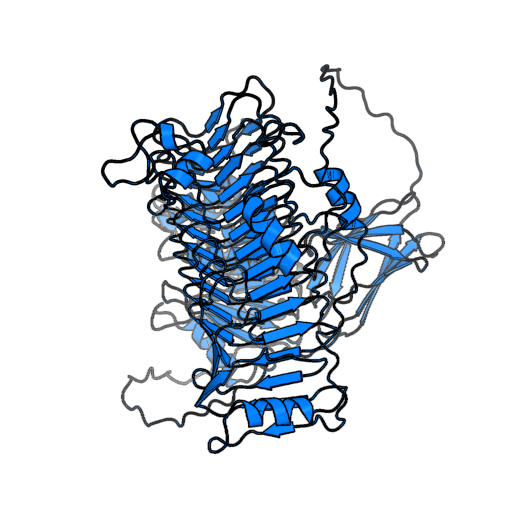7 -14.011 1.00 96.38 766 ASN A O 1
ATOM 6026 N N . ARG A 1 767 ? 8.616 10.912 -12.416 1.00 97.69 767 ARG A N 1
ATOM 6027 C CA . ARG A 1 767 ? 9.596 9.827 -12.547 1.00 97.69 767 ARG A CA 1
ATOM 6028 C C . ARG A 1 767 ? 8.888 8.524 -12.894 1.00 97.69 767 ARG A C 1
ATOM 6030 O O . ARG A 1 767 ? 8.064 8.055 -12.121 1.00 97.69 767 ARG A O 1
ATOM 6037 N N . ILE A 1 768 ? 9.218 7.947 -14.040 1.00 98.19 768 ILE A N 1
ATOM 6038 C CA . ILE A 1 768 ? 8.746 6.644 -14.499 1.00 98.19 768 ILE A CA 1
ATOM 6039 C C . ILE A 1 768 ? 9.996 5.783 -14.586 1.00 98.19 768 ILE A C 1
ATOM 6041 O O . ILE A 1 768 ? 10.744 5.873 -15.563 1.00 98.19 768 ILE A O 1
ATOM 6045 N N . ILE A 1 769 ? 10.291 5.052 -13.514 1.00 95.12 769 ILE A N 1
ATOM 6046 C CA . ILE A 1 769 ? 11.595 4.410 -13.354 1.00 95.12 769 ILE A CA 1
ATOM 6047 C C . ILE A 1 769 ? 11.491 2.947 -12.954 1.00 95.12 769 ILE A C 1
ATOM 6049 O O . ILE A 1 769 ? 10.660 2.601 -12.129 1.00 95.12 769 ILE A O 1
ATOM 6053 N N . GLU A 1 770 ? 12.356 2.096 -13.496 1.00 94.81 770 GLU A N 1
ATOM 6054 C CA . GLU A 1 770 ? 12.528 0.724 -12.993 1.00 94.81 770 GLU A CA 1
ATOM 6055 C C . GLU A 1 770 ? 11.234 -0.115 -12.996 1.00 94.81 770 GLU A C 1
ATOM 6057 O O . GLU A 1 770 ? 11.036 -0.961 -12.131 1.00 94.81 770 GLU A O 1
ATOM 6062 N N . ASN A 1 771 ? 10.324 0.120 -13.949 1.00 96.38 771 ASN A N 1
ATOM 6063 C CA . ASN A 1 771 ? 9.113 -0.690 -14.119 1.00 96.38 771 ASN A CA 1
ATOM 6064 C C . ASN A 1 771 ? 9.332 -1.817 -15.139 1.00 96.38 771 ASN A C 1
ATOM 6066 O O . ASN A 1 771 ? 10.037 -1.631 -16.134 1.00 96.38 771 ASN A O 1
ATOM 6070 N N . ASP A 1 772 ? 8.649 -2.944 -14.942 1.00 91.12 772 ASP A N 1
ATOM 6071 C CA . ASP A 1 772 ? 8.447 -3.972 -15.963 1.00 91.12 772 ASP A CA 1
ATOM 6072 C C . ASP A 1 772 ? 7.144 -3.662 -16.716 1.00 91.12 772 ASP A C 1
ATOM 6074 O O . ASP A 1 772 ? 6.050 -3.902 -16.208 1.00 91.12 772 ASP A O 1
ATOM 6078 N N . ILE A 1 773 ? 7.244 -3.118 -17.929 1.00 96.94 773 ILE A N 1
ATOM 6079 C CA . ILE A 1 773 ? 6.101 -2.768 -18.782 1.00 96.94 773 ILE A CA 1
ATOM 6080 C C . ILE A 1 773 ? 5.990 -3.793 -19.910 1.00 96.94 773 ILE A C 1
ATOM 6082 O O . ILE A 1 773 ? 6.748 -3.753 -20.876 1.00 96.94 773 ILE A O 1
ATOM 6086 N N . LEU A 1 774 ? 5.058 -4.736 -19.781 1.00 91.44 774 LEU A N 1
ATOM 6087 C CA . LEU A 1 774 ? 5.030 -5.950 -20.599 1.00 91.44 774 LEU A CA 1
ATOM 6088 C C . LEU A 1 774 ? 3.747 -6.086 -21.420 1.00 91.44 774 LEU A C 1
ATOM 6090 O O . LEU A 1 774 ? 2.645 -5.771 -20.967 1.00 91.44 774 LEU A O 1
ATOM 6094 N N . GLY A 1 775 ? 3.873 -6.655 -22.611 1.00 85.44 775 GLY A N 1
ATOM 6095 C CA . GLY A 1 775 ? 2.737 -7.024 -23.443 1.00 85.44 775 GLY A CA 1
ATOM 6096 C C . GLY A 1 775 ? 2.279 -5.918 -24.387 1.00 85.44 775 GLY A C 1
ATOM 6097 O O . GLY A 1 775 ? 2.885 -4.856 -24.503 1.00 85.44 775 GLY A O 1
ATOM 6098 N N . SER A 1 776 ? 1.166 -6.197 -25.064 1.00 87.12 776 SER A N 1
ATOM 6099 C CA . SER A 1 776 ? 0.765 -5.569 -26.336 1.00 87.12 776 SER A CA 1
ATOM 6100 C C . SER A 1 776 ? 0.291 -4.107 -26.289 1.00 87.12 776 SER A C 1
ATOM 6102 O O . SER A 1 776 ? -0.466 -3.684 -27.167 1.00 87.12 776 SER A O 1
ATOM 6104 N N . HIS A 1 777 ? 0.719 -3.316 -25.303 1.00 94.25 777 HIS A N 1
ATOM 6105 C CA . HIS A 1 777 ? 0.487 -1.870 -25.278 1.00 94.25 777 HIS A CA 1
ATOM 6106 C C . HIS A 1 777 ? 0.911 -1.230 -26.610 1.00 94.25 777 HIS A C 1
ATOM 6108 O O . HIS A 1 777 ? 1.775 -1.748 -27.322 1.00 94.25 777 HIS A O 1
ATOM 6114 N N . TYR A 1 778 ? 0.315 -0.096 -26.972 1.00 94.81 778 TYR A N 1
ATOM 6115 C CA . TYR A 1 778 ? 0.737 0.612 -28.179 1.00 94.81 778 TYR A CA 1
ATOM 6116 C C . TYR A 1 778 ? 2.172 1.119 -28.026 1.00 94.81 778 TYR A C 1
ATOM 6118 O O . TYR A 1 778 ? 3.063 0.692 -28.759 1.00 94.81 778 TYR A O 1
ATOM 6126 N N . ALA A 1 779 ? 2.415 1.898 -26.975 1.00 95.06 779 ALA A N 1
ATOM 6127 C CA . ALA A 1 779 ? 3.750 2.149 -26.452 1.00 95.06 779 ALA A CA 1
ATOM 6128 C C . ALA A 1 779 ? 3.824 1.782 -24.966 1.00 95.06 779 ALA A C 1
ATOM 6130 O O . ALA A 1 779 ? 2.808 1.778 -24.262 1.00 95.06 779 ALA A O 1
ATOM 6131 N N . GLY A 1 780 ? 5.028 1.474 -24.483 1.00 95.75 780 GLY A N 1
ATOM 6132 C CA . GLY A 1 780 ? 5.246 1.251 -23.056 1.00 95.75 780 GLY A CA 1
ATOM 6133 C C . GLY A 1 780 ? 5.024 2.532 -22.263 1.00 95.75 780 GLY A C 1
ATOM 6134 O O . GLY A 1 780 ? 4.229 2.547 -21.326 1.00 95.75 780 GLY A O 1
ATOM 6135 N N . VAL A 1 781 ? 5.666 3.622 -22.691 1.00 97.50 781 VAL A N 1
ATOM 6136 C CA . VAL A 1 781 ? 5.462 4.968 -22.140 1.00 97.50 781 VAL A CA 1
ATOM 6137 C C . VAL A 1 781 ? 5.155 5.952 -23.265 1.00 97.50 781 VAL A C 1
ATOM 6139 O O . VAL A 1 781 ? 5.865 5.975 -24.267 1.00 97.50 781 VAL A O 1
ATOM 6142 N N . HIS A 1 782 ? 4.132 6.788 -23.096 1.00 96.25 782 HIS A N 1
ATOM 6143 C CA . HIS A 1 782 ? 3.786 7.858 -24.037 1.00 96.25 782 HIS A CA 1
ATOM 6144 C C . HIS A 1 782 ? 3.830 9.221 -23.359 1.00 96.25 782 HIS A C 1
ATOM 6146 O O . HIS A 1 782 ? 3.181 9.424 -22.335 1.00 96.25 782 HIS A O 1
ATOM 6152 N N . LEU A 1 783 ? 4.578 10.161 -23.933 1.00 94.94 783 LEU A N 1
ATOM 6153 C CA . LEU A 1 783 ? 4.647 11.550 -23.494 1.00 94.94 783 LEU A CA 1
ATOM 6154 C C . LEU A 1 783 ? 3.953 12.443 -24.520 1.00 94.94 783 LEU A C 1
ATOM 6156 O O . LEU A 1 783 ? 4.406 12.573 -25.661 1.00 94.94 783 LEU A O 1
ATOM 6160 N N . LEU A 1 784 ? 2.858 13.084 -24.103 1.00 91.88 784 LEU A N 1
ATOM 6161 C CA . LEU A 1 784 ? 2.170 14.066 -24.937 1.00 91.88 784 LEU A CA 1
ATOM 6162 C C . LEU A 1 784 ? 2.973 15.376 -25.055 1.00 91.88 784 LEU A C 1
ATOM 6164 O O . LEU A 1 784 ? 3.787 15.690 -24.175 1.00 91.88 784 LEU A O 1
ATOM 6168 N N . PRO A 1 785 ? 2.727 16.174 -26.118 1.00 86.88 785 PRO A N 1
ATOM 6169 C CA . PRO A 1 785 ? 3.358 17.477 -26.290 1.00 86.88 785 PRO A CA 1
ATOM 6170 C C . PRO A 1 785 ? 3.226 18.363 -25.047 1.00 86.88 785 PRO A C 1
ATOM 6172 O O . PRO A 1 785 ? 2.229 18.305 -24.330 1.00 86.88 785 PRO A O 1
ATOM 6175 N N . HIS A 1 786 ? 4.213 19.234 -24.834 1.00 85.88 786 HIS A N 1
ATOM 6176 C CA . HIS A 1 786 ? 4.289 20.208 -23.731 1.00 85.88 786 HIS A CA 1
ATOM 6177 C C . HIS A 1 786 ? 4.590 19.647 -22.332 1.00 85.88 786 HIS A C 1
ATOM 6179 O O . HIS A 1 786 ? 4.894 20.436 -21.439 1.00 85.88 786 HIS A O 1
ATOM 6185 N N . THR A 1 787 ? 4.572 18.328 -22.126 1.00 89.50 787 THR A N 1
ATOM 6186 C CA . THR A 1 787 ? 5.082 17.724 -20.881 1.00 89.50 787 THR A CA 1
ATOM 6187 C C . THR A 1 787 ? 6.601 17.940 -20.776 1.00 89.50 787 THR A C 1
ATOM 6189 O O . THR A 1 787 ? 7.305 17.925 -21.786 1.00 89.50 787 THR A O 1
ATOM 6192 N N . THR A 1 788 ? 7.144 18.210 -19.585 1.00 88.19 788 THR A N 1
ATOM 6193 C CA . THR A 1 788 ? 8.567 18.597 -19.442 1.00 88.19 788 THR A CA 1
ATOM 6194 C C . THR A 1 788 ? 9.188 18.157 -18.120 1.00 88.19 788 THR A C 1
ATOM 6196 O O . THR A 1 788 ? 8.492 17.950 -17.130 1.00 88.19 788 THR A O 1
ATOM 6199 N N . GLY A 1 789 ? 10.512 18.006 -18.076 1.00 87.25 789 GLY A N 1
ATOM 6200 C CA . GLY A 1 789 ? 11.248 17.628 -16.869 1.00 87.25 789 GLY A CA 1
ATOM 6201 C C . GLY A 1 789 ? 10.973 16.207 -16.375 1.00 87.25 789 GLY A C 1
ATOM 6202 O O . GLY A 1 789 ? 11.494 15.831 -15.327 1.00 87.25 789 GLY A O 1
ATOM 6203 N N . ASN A 1 790 ? 10.170 15.416 -17.092 1.00 93.44 790 ASN A N 1
ATOM 6204 C CA . ASN A 1 790 ? 9.875 14.039 -16.724 1.00 93.44 790 ASN A CA 1
ATOM 6205 C C . ASN A 1 790 ? 11.095 13.152 -16.995 1.00 93.44 790 ASN A C 1
ATOM 6207 O O . ASN A 1 790 ? 11.842 13.363 -17.955 1.00 93.44 790 ASN A O 1
ATOM 6211 N N . ILE A 1 791 ? 11.291 12.150 -16.145 1.00 95.19 791 ILE A N 1
ATOM 6212 C CA . ILE A 1 791 ? 12.369 11.169 -16.243 1.00 95.19 791 ILE A CA 1
ATOM 6213 C C . ILE A 1 791 ? 11.739 9.812 -16.538 1.00 95.19 791 ILE A C 1
ATOM 6215 O O . ILE A 1 791 ? 10.974 9.307 -15.722 1.00 95.19 791 ILE A O 1
ATOM 6219 N N . VAL A 1 792 ? 12.090 9.224 -17.679 1.00 96.69 792 VAL A N 1
ATOM 6220 C CA . VAL A 1 792 ? 11.741 7.850 -18.055 1.00 96.69 792 VAL A CA 1
ATOM 6221 C C . VAL A 1 792 ? 13.038 7.056 -18.116 1.00 96.69 792 VAL A C 1
ATOM 6223 O O . VAL A 1 792 ? 13.812 7.209 -19.066 1.00 96.69 792 VAL A O 1
ATOM 6226 N N . GLN A 1 793 ? 13.317 6.266 -17.081 1.00 93.69 793 GLN A N 1
ATOM 6227 C CA . GLN A 1 793 ? 14.630 5.642 -16.922 1.00 93.69 793 GLN A CA 1
ATOM 6228 C C . GLN A 1 793 ? 14.574 4.195 -16.437 1.00 93.69 793 GLN A C 1
ATOM 6230 O O . GLN A 1 793 ? 13.796 3.880 -15.548 1.00 93.69 793 GLN A O 1
ATOM 6235 N N . ALA A 1 794 ? 15.444 3.333 -16.966 1.00 91.31 794 ALA A N 1
ATOM 6236 C CA . ALA A 1 794 ? 15.631 1.967 -16.466 1.00 91.31 794 ALA A CA 1
ATOM 6237 C C . ALA A 1 794 ? 14.353 1.102 -16.468 1.00 91.31 794 ALA A C 1
ATOM 6239 O O . ALA A 1 794 ? 14.252 0.145 -15.709 1.00 91.31 794 ALA A O 1
ATOM 6240 N N . ASN A 1 795 ? 13.359 1.418 -17.307 1.00 91.69 795 ASN A N 1
ATOM 6241 C CA . ASN A 1 795 ? 12.186 0.560 -17.470 1.00 91.69 795 ASN A CA 1
ATOM 6242 C C . ASN A 1 795 ? 12.511 -0.569 -18.448 1.00 91.69 795 ASN A C 1
ATOM 6244 O O . ASN A 1 795 ? 13.123 -0.335 -19.493 1.00 91.69 795 ASN A O 1
ATOM 6248 N N . ARG A 1 796 ? 12.046 -1.779 -18.144 1.00 94.12 796 ARG A N 1
ATOM 6249 C CA . ARG A 1 796 ? 12.058 -2.900 -19.081 1.00 94.12 796 ARG A CA 1
ATOM 6250 C C . ARG A 1 796 ? 10.739 -2.907 -19.842 1.00 94.12 796 ARG A C 1
ATOM 6252 O O . ARG A 1 796 ? 9.697 -3.164 -19.246 1.00 94.12 796 ARG A O 1
ATOM 6259 N N . ILE A 1 797 ? 10.778 -2.614 -21.139 1.00 94.88 797 ILE A N 1
ATOM 6260 C CA . ILE A 1 797 ? 9.586 -2.428 -21.971 1.00 94.88 797 ILE A CA 1
ATOM 6261 C C . ILE A 1 797 ? 9.596 -3.450 -23.104 1.00 94.88 797 ILE A C 1
ATOM 6263 O O . ILE A 1 797 ? 10.442 -3.361 -23.985 1.00 94.88 797 ILE A O 1
ATOM 6267 N N . VAL A 1 798 ? 8.665 -4.405 -23.074 1.00 88.06 798 VAL A N 1
ATOM 6268 C CA . VAL A 1 798 ? 8.683 -5.574 -23.970 1.00 88.06 798 VAL A CA 1
ATOM 6269 C C . VAL A 1 798 ? 7.304 -5.822 -24.590 1.00 88.06 798 VAL A C 1
ATOM 6271 O O . VAL A 1 798 ? 6.281 -5.664 -23.923 1.00 88.06 798 VAL A O 1
ATOM 6274 N N . ASP A 1 799 ? 7.292 -6.280 -25.846 1.00 90.12 799 ASP A N 1
ATOM 6275 C CA . ASP A 1 799 ? 6.116 -6.700 -26.635 1.00 90.12 799 ASP A CA 1
ATOM 6276 C C . ASP A 1 799 ? 5.108 -5.597 -27.013 1.00 90.12 799 ASP A C 1
ATOM 6278 O O . ASP A 1 799 ? 4.004 -5.886 -27.486 1.00 90.12 799 ASP A O 1
ATOM 6282 N N . GLN A 1 800 ? 5.481 -4.326 -26.865 1.00 92.44 800 GLN A N 1
ATOM 6283 C CA . GLN A 1 800 ? 4.698 -3.201 -27.369 1.00 92.44 800 GLN A CA 1
ATOM 6284 C C . GLN A 1 800 ? 4.567 -3.225 -28.901 1.00 92.44 800 GLN A C 1
ATOM 6286 O O . GLN A 1 800 ? 5.471 -3.645 -29.624 1.00 92.44 800 GLN A O 1
ATOM 6291 N N . THR A 1 801 ? 3.442 -2.729 -29.412 1.00 92.12 801 THR A N 1
ATOM 6292 C CA . THR A 1 801 ? 3.079 -2.857 -30.836 1.00 92.12 801 THR A CA 1
ATOM 6293 C C . THR A 1 801 ? 3.594 -1.729 -31.729 1.00 92.12 801 THR A C 1
ATOM 6295 O O . THR A 1 801 ? 3.661 -1.913 -32.944 1.00 92.12 801 THR A O 1
ATOM 6298 N N . PHE A 1 802 ? 3.977 -0.583 -31.159 1.00 91.81 802 PHE A N 1
ATOM 6299 C CA . PHE A 1 802 ? 4.522 0.556 -31.899 1.00 91.81 802 PHE A CA 1
ATOM 6300 C C . PHE A 1 802 ? 5.965 0.872 -31.497 1.00 91.81 802 PHE A C 1
ATOM 6302 O O . PHE A 1 802 ? 6.882 0.646 -32.285 1.00 91.81 802 PHE A O 1
ATOM 6309 N N . MET A 1 803 ? 6.198 1.374 -30.281 1.00 91.38 803 MET A N 1
ATOM 6310 C CA . MET A 1 803 ? 7.550 1.696 -29.803 1.00 91.38 803 MET A CA 1
ATOM 6311 C C . MET A 1 803 ? 7.640 1.720 -28.279 1.00 91.38 803 MET A C 1
ATOM 6313 O O . MET A 1 803 ? 6.641 1.939 -27.606 1.00 91.38 803 MET A O 1
ATOM 6317 N N . ALA A 1 804 ? 8.832 1.493 -27.719 1.00 91.38 804 ALA A N 1
ATOM 6318 C CA . ALA A 1 804 ? 9.006 1.387 -26.267 1.00 91.38 804 ALA A CA 1
ATOM 6319 C C . ALA A 1 804 ? 8.625 2.684 -25.531 1.00 91.38 804 ALA A C 1
ATOM 6321 O O . ALA A 1 804 ? 7.802 2.666 -24.615 1.00 91.38 804 ALA A O 1
ATOM 6322 N N . VAL A 1 805 ? 9.185 3.812 -25.977 1.00 94.38 805 VAL A N 1
ATOM 6323 C CA . VAL A 1 805 ? 8.857 5.150 -25.479 1.00 94.38 805 VAL A CA 1
ATOM 6324 C C . VAL A 1 805 ? 8.495 6.036 -26.664 1.00 94.38 805 VAL A C 1
ATOM 6326 O O . VAL A 1 805 ? 9.313 6.243 -27.560 1.00 94.38 805 VAL A O 1
ATOM 6329 N N . GLU A 1 806 ? 7.268 6.540 -26.668 1.00 93.38 806 GLU A N 1
ATOM 6330 C CA . GLU A 1 806 ? 6.762 7.497 -27.645 1.00 93.38 806 GLU A CA 1
ATOM 6331 C C . GLU A 1 806 ? 6.833 8.902 -27.035 1.00 93.38 806 GLU A C 1
ATOM 6333 O O . GLU A 1 806 ? 6.111 9.211 -26.090 1.00 93.38 806 GLU A O 1
ATOM 6338 N N . ASP A 1 807 ? 7.723 9.751 -27.549 1.00 89.94 807 ASP A N 1
ATOM 6339 C CA . ASP A 1 807 ? 7.953 11.105 -27.035 1.00 89.94 807 ASP A CA 1
ATOM 6340 C C . ASP A 1 807 ? 7.617 12.155 -28.101 1.00 89.94 807 ASP A C 1
ATOM 6342 O O . ASP A 1 807 ? 8.307 12.267 -29.114 1.00 89.94 807 ASP A O 1
ATOM 6346 N N . HIS A 1 808 ? 6.556 12.937 -27.868 1.00 87.56 808 HIS A N 1
ATOM 6347 C CA . HIS A 1 808 ? 6.150 14.050 -28.740 1.00 87.56 808 HIS A CA 1
ATOM 6348 C C . HIS A 1 808 ? 6.630 15.418 -28.242 1.00 87.56 808 HIS A C 1
ATOM 6350 O O . HIS A 1 808 ? 6.084 16.458 -28.624 1.00 87.56 808 HIS A O 1
ATOM 6356 N N . THR A 1 809 ? 7.615 15.451 -27.348 1.00 77.88 809 THR A N 1
ATOM 6357 C CA . THR A 1 809 ? 8.090 16.693 -26.736 1.00 77.88 809 THR A CA 1
ATOM 6358 C C . THR A 1 809 ? 9.239 17.320 -27.526 1.00 77.88 809 THR A C 1
ATOM 6360 O O . THR A 1 809 ? 10.016 16.646 -28.196 1.00 77.88 809 THR A O 1
ATOM 6363 N N . SER A 1 810 ? 9.330 18.653 -27.504 1.00 59.31 810 SER A N 1
ATOM 6364 C CA . SER A 1 810 ? 10.313 19.409 -28.293 1.00 59.31 810 SER A CA 1
ATOM 6365 C C . SER A 1 810 ? 11.661 19.613 -27.584 1.00 59.31 810 SER A C 1
ATOM 6367 O O . SER A 1 810 ? 12.650 19.874 -28.265 1.00 59.31 810 SER A O 1
ATOM 6369 N N . ALA A 1 811 ? 11.710 19.494 -26.249 1.00 60.72 811 ALA A N 1
ATOM 6370 C CA . ALA A 1 811 ? 12.906 19.381 -25.400 1.00 60.72 811 ALA A CA 1
ATOM 6371 C C . ALA A 1 811 ? 12.495 19.248 -23.915 1.00 60.72 811 ALA A C 1
ATOM 6373 O O . ALA A 1 811 ? 11.429 19.721 -23.526 1.00 60.72 811 ALA A O 1
ATOM 6374 N N . GLY A 1 812 ? 13.374 18.700 -23.064 1.00 74.38 812 GLY A N 1
ATOM 6375 C CA . GLY A 1 812 ? 13.294 18.864 -21.600 1.00 74.38 812 GLY A CA 1
ATOM 6376 C C . GLY A 1 812 ? 12.919 17.623 -20.786 1.00 74.38 812 GLY A C 1
ATOM 6377 O O . GLY A 1 812 ? 13.108 17.639 -19.571 1.00 74.38 812 GLY A O 1
ATOM 6378 N N . ASN A 1 813 ? 12.454 16.544 -21.416 1.00 85.94 813 ASN A N 1
ATOM 6379 C CA . ASN A 1 813 ? 12.324 15.239 -20.761 1.00 85.94 813 ASN A CA 1
ATOM 6380 C C . ASN A 1 813 ? 13.634 14.447 -20.881 1.00 85.94 813 ASN A C 1
ATOM 6382 O O . ASN A 1 813 ? 14.418 14.640 -21.813 1.00 85.94 813 ASN A O 1
ATOM 6386 N N . ARG A 1 814 ? 13.892 13.562 -19.917 1.00 88.44 814 ARG A N 1
ATOM 6387 C CA . ARG A 1 814 ? 15.065 12.684 -19.902 1.00 88.44 814 ARG A CA 1
ATOM 6388 C C . ARG A 1 814 ? 14.615 11.244 -20.104 1.00 88.44 814 ARG A C 1
ATOM 6390 O O . ARG A 1 814 ? 13.988 10.674 -19.219 1.00 88.44 814 ARG A O 1
ATOM 6397 N N . ILE A 1 815 ? 14.988 10.662 -21.239 1.00 89.38 815 ILE A N 1
ATOM 6398 C CA . ILE A 1 815 ? 14.719 9.261 -21.575 1.00 89.38 815 ILE A CA 1
ATOM 6399 C C . ILE A 1 815 ? 16.066 8.546 -21.652 1.00 89.38 815 ILE A C 1
ATOM 6401 O O . ILE A 1 815 ? 16.884 8.867 -22.513 1.00 89.38 815 ILE A O 1
ATOM 6405 N N . GLN A 1 816 ? 16.339 7.642 -20.715 1.00 83.44 816 GLN A N 1
ATOM 6406 C CA . GLN A 1 816 ? 17.641 6.979 -20.586 1.00 83.44 816 GLN A CA 1
ATOM 6407 C C . GLN A 1 816 ? 17.455 5.511 -20.222 1.00 83.44 816 GLN A C 1
ATOM 6409 O O . GLN A 1 816 ? 16.556 5.184 -19.463 1.00 83.44 816 GLN A O 1
ATOM 6414 N N . GLU A 1 817 ? 18.317 4.629 -20.727 1.00 72.38 817 GLU A N 1
ATOM 6415 C CA . GLU A 1 817 ? 18.465 3.276 -20.165 1.00 72.38 817 GLU A CA 1
ATOM 6416 C C . GLU A 1 817 ? 17.179 2.414 -20.158 1.00 72.38 817 GLU A C 1
ATOM 6418 O O . GLU A 1 817 ? 17.046 1.511 -19.344 1.00 72.38 817 GLU A O 1
ATOM 6423 N N . ASN A 1 818 ? 16.208 2.669 -21.043 1.00 73.25 818 ASN A N 1
ATOM 6424 C CA . ASN A 1 818 ? 15.012 1.824 -21.146 1.00 73.25 818 ASN A CA 1
ATOM 6425 C C . ASN A 1 818 ? 15.307 0.642 -22.081 1.00 73.25 818 ASN A C 1
ATOM 6427 O O . ASN A 1 818 ? 15.588 0.851 -23.264 1.00 73.25 818 ASN A O 1
ATOM 6431 N N . GLY A 1 819 ? 15.284 -0.577 -21.539 1.00 53.56 819 GLY A N 1
ATOM 6432 C CA . GLY A 1 819 ? 15.547 -1.811 -22.282 1.00 53.56 819 GLY A CA 1
ATOM 6433 C C . GLY A 1 819 ? 14.348 -2.212 -23.141 1.00 53.56 819 GLY A C 1
ATOM 6434 O O . GLY A 1 819 ? 13.213 -2.133 -22.666 1.00 53.56 819 GLY A O 1
ATOM 6435 N N . MET A 1 820 ? 14.616 -2.619 -24.388 1.00 48.19 820 MET A N 1
ATOM 6436 C CA . MET A 1 820 ? 13.639 -3.199 -25.327 1.00 48.19 820 MET A CA 1
ATOM 6437 C C . MET A 1 820 ? 13.567 -4.719 -25.216 1.00 48.19 820 MET A C 1
ATOM 6439 O O . MET A 1 820 ? 14.624 -5.329 -24.927 1.00 48.19 820 MET A O 1
#

Nearest PDB structures (foldseek):
  5zy6-assembly2_B  TM=7.491E-01  e=2.670E-07  Schizosaccharomyces pombe 972h-
  5zy5-assembly1_A  TM=7.293E-01  e=3.659E-07  Schizosaccharomyces pombe 972h-
  6aw9-assembly3_C  TM=6.918E-01  e=1.128E-06  Nannospalax galili
  6aw6-assembly1_A  TM=6.553E-01  e=4.167E-06  Nannospalax galili
  7w1d-assembly1_C  TM=5.253E-01  e=5.167E-04  Klebsiella phage NTUH-K2044-K1-1

pLDDT: mean 85.3, std 18.07, range [26.12, 98.88]

Sequence (820 aa):
MSEKDHLYLTEVIKEVDNLPCSHPASVNIDVANTYYSLTKMLRPLLVVEIGCFIGFSTLHFAQALKELGFGKIISIDAFDWEVDAGKGMQNRQEIAEYYRKMAGVEDIITYIKGYSTQVYSQIADQIQNQIDLLYIDGDHSIKGVFADFNTYYNDVRVGGYLILHDIYPSMCDVDGPRALIDHFNASEVIPQQIELIEMQTRDGFGIAILRKKSDKPIQAKLSLGDKVKIGSRKHLKRIPLFSKTHPTLPSTEKFQVIITVVDAQSGKPISGAEFICPQRCGEQRITGEDGNVYLDHYLPNRYLIDISAKGYTAKRDILLDISADKPLHTFTIELEAGIFKPKSMPQSPESQFNPQSIQIEWALFERMRLAAQVEIQPANDFMPQTAADEVAVRVIPPDDFNASRLFAEMAALPENGGEVYLPAGRIELTETLKLRTGVHLVGVL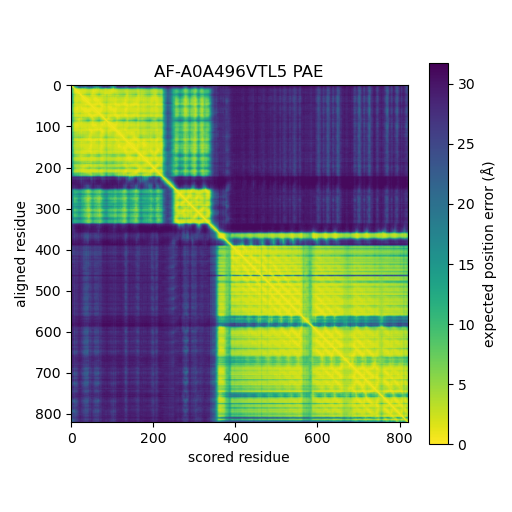GKTELVFKEIDFGLMIQGDNRVRVENVRIRHQGAHKFCAAIFATRASDILFSHVEIFAPRAVGFLFSDGVYRARLEQCAVYEAGLVGFMMVRDVRESLLQACIAEHCQQAGVFLTDLKLPPEIDPLDFQAQIHYTAEIIGNFGPFAPEDPAPYRNTLINCSFRRNRKVGITTDGVGYLRVLNCIIADNDCEGITIDNGSWGCQVQNCHIYNNGRRGLQHEAELTQDFVETMGLMPDGTSKAKLPGISLDNAAYSRIENNCIEGNWGDGVKFVRSVYGCTVAHNLIANNNRGVNDKFHFFGVLIGVAVRQHPDQSDFPSCYNRIIENDILGSHYAGVHLLPHTTGNIVQANRIVDQTFMAVEDHTSAGNRIQENGM

Solvent-accessible surface area (backbone atoms only — not comparable to full-atom values): 41476 Å² total; per-residue (Å²): 136,75,101,78,68,73,55,56,52,69,55,46,50,53,52,51,64,69,27,68,52,28,64,84,78,44,79,54,68,75,58,33,50,48,46,19,51,48,40,60,72,66,55,46,60,26,36,38,36,34,36,40,72,54,32,67,58,52,50,29,44,47,48,29,29,61,77,68,73,47,46,38,34,45,36,25,30,53,61,84,57,67,41,45,63,82,82,50,80,38,49,24,53,59,49,25,51,50,51,36,50,41,37,70,37,63,90,35,51,42,80,44,80,29,52,63,79,76,45,40,85,80,45,44,90,78,36,64,55,49,24,34,31,39,38,47,56,55,53,52,46,55,68,40,38,38,45,51,46,53,67,49,54,71,22,36,24,58,61,15,38,37,38,34,45,45,44,31,40,95,62,57,80,35,55,8,44,36,51,53,54,52,49,32,52,74,67,49,38,43,71,73,40,27,43,79,45,80,44,86,43,94,91,45,26,23,37,35,46,34,33,31,67,47,84,72,81,74,76,76,75,84,76,88,82,69,84,81,73,85,73,77,93,82,77,90,72,91,74,81,96,68,82,79,81,75,86,77,73,79,79,89,73,71,32,41,33,37,38,36,32,23,33,61,86,79,68,44,53,36,51,65,26,38,36,34,26,65,83,57,83,52,41,71,49,57,20,38,83,75,4,38,39,79,41,71,82,58,66,53,44,73,38,47,30,34,42,39,37,93,67,35,50,64,48,67,73,43,78,44,80,42,56,80,91,48,55,67,46,79,47,79,46,70,33,48,74,47,83,88,70,92,75,85,77,83,88,74,84,89,72,88,75,80,78,79,74,76,77,80,82,46,61,53,60,52,22,52,56,55,59,71,66,58,84,74,79,76,89,63,67,91,64,76,77,74,68,93,63,87,70,48,75,44,76,48,53,64,96,57,63,41,51,70,49,53,54,51,55,64,68,69,43,56,87,74,21,25,38,39,38,45,42,63,44,72,36,67,32,78,64,63,46,71,49,51,28,30,26,33,42,36,36,30,73,95,40,15,34,44,33,28,43,76,52,56,41,30,35,35,36,60,50,58,44,46,32,36,39,32,16,36,35,38,35,25,46,61,79,76,52,98,35,21,35,30,32,37,28,42,28,31,45,34,40,38,33,44,34,37,33,44,46,13,36,12,18,26,39,34,36,32,53,46,25,36,39,40,36,35,37,50,26,35,24,34,41,10,56,29,23,15,38,34,32,29,17,37,28,28,54,26,37,38,34,49,25,38,14,33,46,7,51,45,13,17,29,38,35,26,26,68,88,66,60,94,86,50,55,96,79,40,55,69,60,47,52,67,52,40,80,75,38,80,86,58,78,68,69,75,59,50,82,56,46,32,25,33,46,31,36,39,31,53,25,39,20,30,49,9,53,22,22,13,35,38,36,31,28,29,36,36,38,35,40,32,50,25,40,24,31,49,7,23,26,30,17,33,39,39,20,57,51,14,28,49,29,35,42,31,51,24,41,30,29,48,5,1,49,35,65,74,71,52,70,71,54,31,47,74,69,72,43,48,93,64,41,64,40,99,89,68,20,42,40,70,48,27,22,22,31,36,34,27,36,20,30,52,27,39,41,30,49,24,44,31,30,50,5,18,10,20,22,36,32,34,32,24,29,28,36,50,27,37,41,31,49,23,41,25,31,39,10,28,72,47,56,55,101,86,37,80,25,17,27,31,34,44,30,62,57,80,68,90,40,95,84,42,81,66,46,52,23,26,49,26,38,42,32,48,24,44,25,35,39,68,12,37,21,27,33,35,39,37,62,76,32,31,51,28,35,43,32,49,26,41,25,39,64,41,73,71,39,54,69,43,72,58,49,94,67,60,57,46,78,44,73,60,45,111